Protein AF-0000000086659808 (afdb_homodimer)

pLDDT: mean 77.77, std 13.1, range [37.44, 96.75]

Sequence (1010 aa):
MYRRTGEFFGVNEALFSSALAAVVFSTLSAQPLTIVGVTGLISLFNFTIYDIIKIYDVSIYPQFMAWTGIWAAIFHWLVAVFNGCDYMRYVTDFSSESFGLYVGIIYIIKGVEELVNEFTTEGSAAGYLACLIAILYFGTVYALEKLGSSTLWRAGFRGILADYAYVFATVFWVGFSHIPGPLKDAHIMRVPIETAFHPTQPRNWLIDFWNLDVKWVFVAMPFGFLTMLLFYYDHNVSSITAQARQYPLQKPGGFHWDFFLLGCTTFVAGILGLPMPNGLVPQAPVHTDSLTVYKTSLKIIPTSEGEYTEIRRPIVSATHVVEQRLSHLLMGLALIGTMTGPLLVVLHTMPAAVFAGVFFVVGWGSIESNSILQKFVFLHAEKRFIQRDEPLLQVRRRKIWLYIILQFVDVAACVAISHTLAAIGFPVLIILLIPMRVVLVPRWFTQKELRILDDFTATNKMVLASLGGKPGLPGGSREEEWGLERRVSESKHGVPRQRAGSLHRMYRRTGEFFGVNEALFSSALAAVVFSTLSAQPLTIVGVTGLISLFNFTIYDIIKIYDVSIYPQFMAWTGIWAAIFHWLVAVFNGCDYMRYVTDFSSESFGLYVGIIYIIKGVEELVNEFTTEGSAAGYLACLIAILYFGTVYALEKLGSSTLWRAGFRGILADYAYVFATVFWVGFSHIPGPLKDAHIMRVPIETAFHPTQPRNWLIDFWNLDVKWVFVAMPFGFLTMLLFYYDHNVSSITAQARQYPLQKPGGFHWDFFLLGCTTFVAGILGLPMPNGLVPQAPVHTDSLTVYKTSLKIIPTSEGEYTEIRRPIVSATHVVEQRLSHLLMGLALIGTMTGPLLVVLHTMPAAVFAGVFFVVGWGSIESNSILQKFVFLHAEKRFIQRDEPLLQVRRRKIWLYIILQFVDVAACVAISHTLAAIGFPVLIILLIPMRVVLVPRWFTQKELRILDDFTATNKMVLASLGGKPGLPGGSREEEWGLERRVSESKHGVPRQRAGSLHR

Structure (mmCIF, N/CA/C/O backbone):
data_AF-0000000086659808-model_v1
#
loop_
_entity.id
_entity.type
_entity.pdbx_description
1 polymer 'Putative transporter'
#
loop_
_atom_site.group_PDB
_atom_site.id
_atom_site.type_symbol
_atom_site.label_atom_id
_atom_site.label_alt_id
_atom_site.label_comp_id
_atom_site.label_asym_id
_atom_site.label_entity_id
_atom_site.label_seq_id
_atom_site.pdbx_PDB_ins_code
_atom_site.Cartn_x
_atom_site.Cartn_y
_atom_site.Cartn_z
_atom_site.occupancy
_atom_site.B_iso_or_equiv
_atom_site.auth_seq_id
_atom_site.auth_comp_id
_atom_site.auth_asym_id
_atom_site.auth_atom_id
_atom_site.pdbx_PDB_model_num
ATOM 1 N N . MET A 1 1 ? 16.562 -19 -12.969 1 78.81 1 MET A N 1
ATOM 2 C CA . MET A 1 1 ? 17.016 -20.266 -13.531 1 78.81 1 MET A CA 1
ATOM 3 C C . MET A 1 1 ? 18.391 -20.125 -14.18 1 78.81 1 MET A C 1
ATOM 5 O O . MET A 1 1 ? 19.234 -21.016 -14.062 1 78.81 1 MET A O 1
ATOM 9 N N . TYR A 1 2 ? 18.609 -19.016 -14.781 1 76.69 2 TYR A N 1
ATOM 10 C CA . TYR A 1 2 ? 19.875 -18.781 -15.469 1 76.69 2 TYR A CA 1
ATOM 11 C C . TYR A 1 2 ? 21.047 -18.875 -14.5 1 76.69 2 TYR A C 1
ATOM 13 O O . TYR A 1 2 ? 22.016 -19.578 -14.766 1 76.69 2 TYR A O 1
ATOM 21 N N . ARG A 1 3 ? 20.953 -18.422 -13.43 1 78 3 ARG A N 1
ATOM 22 C CA . ARG A 1 3 ? 22.047 -18.359 -12.469 1 78 3 ARG A CA 1
ATOM 23 C C . ARG A 1 3 ? 22.188 -19.688 -11.719 1 78 3 ARG A C 1
ATOM 25 O O . ARG A 1 3 ? 23.312 -20.125 -11.438 1 78 3 ARG A O 1
ATOM 32 N N . ARG A 1 4 ? 21.094 -20.375 -11.555 1 79.5 4 ARG A N 1
ATOM 33 C CA . ARG A 1 4 ? 21.109 -21.516 -10.656 1 79.5 4 ARG A CA 1
ATOM 34 C C . ARG A 1 4 ? 21.406 -22.812 -11.414 1 79.5 4 ARG A C 1
ATOM 36 O O . ARG A 1 4 ? 21.656 -23.844 -10.805 1 79.5 4 ARG A O 1
ATOM 43 N N . THR A 1 5 ? 21.328 -22.734 -12.719 1 85.44 5 THR A N 1
ATOM 44 C CA . THR A 1 5 ? 21.641 -23.922 -13.508 1 85.44 5 THR A CA 1
ATOM 45 C C . THR A 1 5 ? 22.938 -23.734 -14.289 1 85.44 5 THR A C 1
ATOM 47 O O . THR A 1 5 ? 23.125 -24.344 -15.344 1 85.44 5 THR A O 1
ATOM 50 N N . GLY A 1 6 ? 23.812 -22.828 -13.797 1 78.81 6 GLY A N 1
ATOM 51 C CA . GLY A 1 6 ? 25.078 -22.609 -14.477 1 78.81 6 GLY A CA 1
ATOM 52 C C . GLY A 1 6 ? 24.906 -22.062 -15.883 1 78.81 6 GLY A C 1
ATOM 53 O O . GLY A 1 6 ? 25.594 -22.484 -16.812 1 78.81 6 GLY A O 1
ATOM 54 N N . GLU A 1 7 ? 23.859 -21.328 -16.156 1 81.12 7 GLU A N 1
ATOM 55 C CA . GLU A 1 7 ? 23.578 -20.609 -17.391 1 81.12 7 GLU A CA 1
ATOM 56 C C . GLU A 1 7 ? 23.141 -21.578 -18.484 1 81.12 7 GLU A C 1
ATOM 58 O O . GLU A 1 7 ? 23.359 -21.328 -19.672 1 81.12 7 GLU A O 1
ATOM 63 N N . PHE A 1 8 ? 22.641 -22.75 -18.031 1 85.06 8 PHE A N 1
ATOM 64 C CA . PHE A 1 8 ? 22.141 -23.719 -19.016 1 85.06 8 PHE A CA 1
ATOM 65 C C . PHE A 1 8 ? 20.797 -23.25 -19.594 1 85.06 8 PHE A C 1
ATOM 67 O O . PHE A 1 8 ? 20.594 -23.266 -20.797 1 85.06 8 PHE A O 1
ATOM 74 N N . PHE A 1 9 ? 19.938 -22.891 -18.672 1 85.69 9 PHE A N 1
ATOM 75 C CA . PHE A 1 9 ? 18.641 -22.391 -19.109 1 85.69 9 PHE A CA 1
ATOM 76 C C . PHE A 1 9 ? 18.594 -20.875 -19.078 1 85.69 9 PHE A C 1
ATOM 78 O O . PHE A 1 9 ? 18.734 -20.25 -18.016 1 85.69 9 PHE A O 1
ATOM 85 N N . GLY A 1 10 ? 18.484 -20.234 -20.188 1 83.44 10 GLY A N 1
ATOM 86 C CA . GLY A 1 10 ? 18.391 -18.781 -20.297 1 83.44 10 GLY A CA 1
ATOM 87 C C . GLY A 1 10 ? 17.016 -18.312 -20.75 1 83.44 10 GLY A C 1
ATOM 88 O O . GLY A 1 10 ? 16.047 -19.062 -20.688 1 83.44 10 GLY A O 1
ATOM 89 N N . VAL A 1 11 ? 16.984 -17.156 -21.156 1 84.12 11 VAL A N 1
ATOM 90 C CA . VAL A 1 11 ? 15.734 -16.531 -21.578 1 84.12 11 VAL A CA 1
ATOM 91 C C . VAL A 1 11 ? 15.289 -17.125 -22.906 1 84.12 11 VAL A C 1
ATOM 93 O O . VAL A 1 11 ? 14.094 -17.359 -23.125 1 84.12 11 VAL A O 1
ATOM 96 N N . ASN A 1 12 ? 16.234 -17.469 -23.703 1 86.5 12 ASN A N 1
ATOM 97 C CA . ASN A 1 12 ? 15.898 -18.031 -25.016 1 86.5 12 ASN A CA 1
ATOM 98 C C . ASN A 1 12 ? 15.25 -19.406 -24.875 1 86.5 12 ASN A C 1
ATOM 100 O O . ASN A 1 12 ? 14.297 -19.719 -25.578 1 86.5 12 ASN A O 1
ATOM 104 N N . GLU A 1 13 ? 15.789 -20.203 -24 1 89 13 GLU A N 1
ATOM 105 C CA . GLU A 1 13 ? 15.227 -21.531 -23.766 1 89 13 GLU A CA 1
ATOM 106 C C . GLU A 1 13 ? 13.836 -21.438 -23.156 1 89 13 GLU A C 1
ATOM 108 O O . GLU A 1 13 ? 12.953 -22.219 -23.5 1 89 13 GLU A O 1
ATOM 113 N N . ALA A 1 14 ? 13.703 -20.5 -22.281 1 87.69 14 ALA A N 1
ATOM 114 C CA . ALA A 1 14 ? 12.398 -20.344 -21.641 1 87.69 14 ALA A CA 1
ATOM 115 C C . ALA A 1 14 ? 11.352 -19.844 -22.625 1 87.69 14 ALA A C 1
ATOM 117 O O . ALA A 1 14 ? 10.203 -20.312 -22.609 1 87.69 14 ALA A O 1
ATOM 118 N N . LEU A 1 15 ? 11.719 -18.922 -23.469 1 87.69 15 LEU A N 1
ATOM 119 C CA . LEU A 1 15 ? 10.797 -18.391 -24.469 1 87.69 15 LEU A CA 1
ATOM 120 C C . LEU A 1 15 ? 10.438 -19.469 -25.484 1 87.69 15 LEU A C 1
ATOM 122 O O . LEU A 1 15 ? 9.273 -19.594 -25.875 1 87.69 15 LEU A O 1
ATOM 126 N N . PHE A 1 16 ? 11.438 -20.172 -25.844 1 89.69 16 PHE A N 1
ATOM 127 C CA . PHE A 1 16 ? 11.211 -21.234 -26.828 1 89.69 16 PHE A CA 1
ATOM 128 C C . PHE A 1 16 ? 10.289 -22.312 -26.25 1 89.69 16 PHE A C 1
ATOM 130 O O . PHE A 1 16 ? 9.391 -22.797 -26.938 1 89.69 16 PHE A O 1
ATOM 137 N N . SER A 1 17 ? 10.547 -22.656 -25.062 1 91.19 17 SER A N 1
ATOM 138 C CA . SER A 1 17 ? 9.719 -23.656 -24.406 1 91.19 17 SER A CA 1
ATOM 139 C C . SER A 1 17 ? 8.273 -23.188 -24.297 1 91.19 17 SER A C 1
ATOM 141 O O . SER A 1 17 ? 7.348 -23.938 -24.594 1 91.19 17 SER A O 1
ATOM 143 N N . SER A 1 18 ? 8.086 -22.016 -23.922 1 89.75 18 SER A N 1
ATOM 144 C CA . SER A 1 18 ? 6.738 -21.469 -23.781 1 89.75 18 SER A CA 1
ATOM 145 C C . SER A 1 18 ? 6.055 -21.359 -25.141 1 89.75 18 SER A C 1
ATOM 147 O O . SER A 1 18 ? 4.855 -21.609 -25.266 1 89.75 18 SER A O 1
ATOM 149 N N . ALA A 1 19 ? 6.836 -20.953 -26.125 1 90.12 19 ALA A N 1
ATOM 150 C CA . ALA A 1 19 ? 6.285 -20.828 -27.469 1 90.12 19 ALA A CA 1
ATOM 151 C C . ALA A 1 19 ? 5.871 -22.203 -28.016 1 90.12 19 ALA A C 1
ATOM 153 O O . ALA A 1 19 ? 4.809 -22.328 -28.625 1 90.12 19 ALA A O 1
ATOM 154 N N . LEU A 1 20 ? 6.707 -23.156 -27.797 1 90.56 20 LEU A N 1
ATOM 155 C CA . LEU A 1 20 ? 6.418 -24.516 -28.234 1 90.56 20 LEU A CA 1
ATOM 156 C C . LEU A 1 20 ? 5.121 -25.031 -27.609 1 90.56 20 LEU A C 1
ATOM 158 O O . LEU A 1 20 ? 4.242 -25.531 -28.312 1 90.56 20 LEU A O 1
ATOM 162 N N . ALA A 1 21 ? 5.012 -24.875 -26.344 1 89.38 21 ALA A N 1
ATOM 163 C CA . ALA A 1 21 ? 3.83 -25.344 -25.625 1 89.38 21 ALA A CA 1
ATOM 164 C C . ALA A 1 21 ? 2.582 -24.578 -26.062 1 89.38 21 ALA A C 1
ATOM 166 O O . ALA A 1 21 ? 1.515 -25.172 -26.234 1 89.38 21 ALA A O 1
ATOM 167 N N . ALA A 1 22 ? 2.701 -23.297 -26.219 1 87.88 22 ALA A N 1
ATOM 168 C CA . ALA A 1 22 ? 1.555 -22.469 -26.578 1 87.88 22 ALA A CA 1
ATOM 169 C C . ALA A 1 22 ? 1.049 -22.812 -27.984 1 87.88 22 ALA A C 1
ATOM 171 O O . ALA A 1 22 ? -0.161 -22.891 -28.203 1 87.88 22 ALA A O 1
ATOM 172 N N . VAL A 1 23 ? 1.919 -23.062 -28.922 1 88.44 23 VAL A N 1
ATOM 173 C CA . VAL A 1 23 ? 1.523 -23.359 -30.297 1 88.44 23 VAL A CA 1
ATOM 174 C C . VAL A 1 23 ? 0.901 -24.75 -30.375 1 88.44 23 VAL A C 1
ATOM 176 O O . VAL A 1 23 ? -0.149 -24.938 -30.984 1 88.44 23 VAL A O 1
ATOM 179 N N . VAL A 1 24 ? 1.475 -25.688 -29.734 1 89.12 24 VAL A N 1
ATOM 180 C CA . VAL A 1 24 ? 0.995 -27.062 -29.781 1 89.12 24 VAL A CA 1
ATOM 181 C C . VAL A 1 24 ? -0.355 -27.172 -29.078 1 89.12 24 VAL A C 1
ATOM 183 O O . VAL A 1 24 ? -1.286 -27.797 -29.594 1 89.12 24 VAL A O 1
ATOM 186 N N . PHE A 1 25 ? -0.522 -26.578 -27.938 1 87.19 25 PHE A N 1
ATOM 187 C CA . PHE A 1 25 ? -1.756 -26.688 -27.172 1 87.19 25 PHE A CA 1
ATOM 188 C C . PHE A 1 25 ? -2.869 -25.859 -27.812 1 87.19 25 PHE A C 1
ATOM 190 O O . PHE A 1 25 ? -4.043 -26.219 -27.719 1 87.19 25 PHE A O 1
ATOM 197 N N . SER A 1 26 ? -2.547 -24.766 -28.391 1 85.81 26 SER A N 1
ATOM 198 C CA . SER A 1 26 ? -3.572 -23.953 -29.031 1 85.81 26 SER A CA 1
ATOM 199 C C . SER A 1 26 ? -4.133 -24.641 -30.266 1 85.81 26 SER A C 1
ATOM 201 O O . SER A 1 26 ? -5.312 -24.5 -30.594 1 85.81 26 SER A O 1
ATOM 203 N N . THR A 1 27 ? -3.373 -25.469 -30.906 1 86.06 27 THR A N 1
ATOM 204 C CA . THR A 1 27 ? -3.809 -26.078 -32.156 1 86.06 27 THR A CA 1
ATOM 205 C C . THR A 1 27 ? -4.359 -27.469 -31.938 1 86.06 27 THR A C 1
ATOM 207 O O . THR A 1 27 ? -5.328 -27.891 -32.594 1 86.06 27 THR A O 1
ATOM 210 N N . LEU A 1 28 ? -3.801 -28.188 -30.938 1 85.81 28 LEU A N 1
ATOM 211 C CA . LEU A 1 28 ? -4.125 -29.609 -30.875 1 85.81 28 LEU A CA 1
ATOM 212 C C . LEU A 1 28 ? -4.809 -29.938 -29.547 1 85.81 28 LEU A C 1
ATOM 214 O O . LEU A 1 28 ? -5.254 -31.062 -29.344 1 85.81 28 LEU A O 1
ATOM 218 N N . SER A 1 29 ? -4.945 -29.031 -28.703 1 81.69 29 SER A N 1
ATOM 219 C CA . SER A 1 29 ? -5.512 -29.375 -27.406 1 81.69 29 SER A CA 1
ATOM 220 C C . SER A 1 29 ? -7.035 -29.438 -27.453 1 81.69 29 SER A C 1
ATOM 222 O O . SER A 1 29 ? -7.641 -28.969 -28.422 1 81.69 29 SER A O 1
ATOM 224 N N . ALA A 1 30 ? -7.594 -30.125 -26.484 1 75.31 30 ALA A N 1
ATOM 225 C CA . ALA A 1 30 ? -9.047 -30.188 -26.391 1 75.31 30 ALA A CA 1
ATOM 226 C C . ALA A 1 30 ? -9.609 -28.953 -25.688 1 75.31 30 ALA A C 1
ATOM 228 O O . ALA A 1 30 ? -10.609 -28.375 -26.109 1 75.31 30 ALA A O 1
ATOM 229 N N . GLN A 1 31 ? -8.938 -28.531 -24.625 1 72.69 31 GLN A N 1
ATOM 230 C CA . GLN A 1 31 ? -9.367 -27.344 -23.906 1 72.69 31 GLN A CA 1
ATOM 231 C C . GLN A 1 31 ? -8.414 -26.172 -24.141 1 72.69 31 GLN A C 1
ATOM 233 O O . GLN A 1 31 ? -7.273 -26.203 -23.656 1 72.69 31 GLN A O 1
ATOM 238 N N . PRO A 1 32 ? -8.82 -25.234 -24.906 1 69.38 32 PRO A N 1
ATOM 239 C CA . PRO A 1 32 ? -7.922 -24.141 -25.281 1 69.38 32 PRO A CA 1
ATOM 240 C C . PRO A 1 32 ? -7.699 -23.141 -24.141 1 69.38 32 PRO A C 1
ATOM 242 O O . PRO A 1 32 ? -6.836 -22.266 -24.25 1 69.38 32 PRO A O 1
ATOM 245 N N . LEU A 1 33 ? -8.312 -23.328 -22.984 1 71.94 33 LEU A N 1
ATOM 246 C CA . LEU A 1 33 ? -8.258 -22.297 -21.953 1 71.94 33 LEU A CA 1
ATOM 247 C C . LEU A 1 33 ? -7.031 -22.484 -21.062 1 71.94 33 LEU A C 1
ATOM 249 O O . LEU A 1 33 ? -6.59 -21.547 -20.406 1 71.94 33 LEU A O 1
ATOM 253 N N . THR A 1 34 ? -6.441 -23.656 -21.156 1 74.62 34 THR A N 1
ATOM 254 C CA . THR A 1 34 ? -5.293 -23.906 -20.297 1 74.62 34 THR A CA 1
ATOM 255 C C . THR A 1 34 ? -4.012 -23.391 -20.938 1 74.62 34 THR A C 1
ATOM 257 O O . THR A 1 34 ? -3.621 -23.844 -22.016 1 74.62 34 THR A O 1
ATOM 260 N N . ILE A 1 35 ? -3.445 -22.391 -20.297 1 76.94 35 ILE A N 1
ATOM 261 C CA . ILE A 1 35 ? -2.191 -21.828 -20.797 1 76.94 35 ILE A CA 1
ATOM 262 C C . ILE A 1 35 ? -1.014 -22.594 -20.219 1 76.94 35 ILE A C 1
ATOM 264 O O . ILE A 1 35 ? -0.995 -22.906 -19.016 1 76.94 35 ILE A O 1
ATOM 268 N N . VAL A 1 36 ? -0.222 -23.016 -21.156 1 80.31 36 VAL A N 1
ATOM 269 C CA . VAL A 1 36 ? 0.929 -23.828 -20.766 1 80.31 36 VAL A CA 1
ATOM 270 C C . VAL A 1 36 ? 2.213 -23.016 -20.938 1 80.31 36 VAL A C 1
ATOM 272 O O . VAL A 1 36 ? 2.326 -22.203 -21.875 1 80.31 36 VAL A O 1
ATOM 275 N N . GLY A 1 37 ? 3.088 -23.016 -19.984 1 81.31 37 GLY A N 1
ATOM 276 C CA . GLY A 1 37 ? 4.383 -22.344 -20.016 1 81.31 37 GLY A CA 1
ATOM 277 C C . GLY A 1 37 ? 5.324 -22.828 -18.922 1 81.31 37 GLY A C 1
ATOM 278 O O . GLY A 1 37 ? 5.148 -23.922 -18.375 1 81.31 37 GLY A O 1
ATOM 279 N N . VAL A 1 38 ? 6.352 -22.078 -18.766 1 81.5 38 VAL A N 1
ATOM 280 C CA . VAL A 1 38 ? 7.344 -22.422 -17.75 1 81.5 38 VAL A CA 1
ATOM 281 C C . VAL A 1 38 ? 6.891 -21.922 -16.391 1 81.5 38 VAL A C 1
ATOM 283 O O . VAL A 1 38 ? 6.52 -20.75 -16.25 1 81.5 38 VAL A O 1
ATOM 286 N N . THR A 1 39 ? 6.91 -22.797 -15.422 1 80.62 39 THR A N 1
ATOM 287 C CA . THR A 1 39 ? 6.426 -22.453 -14.094 1 80.62 39 THR A CA 1
ATOM 288 C C . THR A 1 39 ? 7.582 -22.359 -13.102 1 80.62 39 THR A C 1
ATOM 290 O O . THR A 1 39 ? 8.711 -22.734 -13.414 1 80.62 39 THR A O 1
ATOM 293 N N . GLY A 1 40 ? 7.277 -21.781 -12 1 77.62 40 GLY A N 1
ATOM 294 C CA . GLY A 1 40 ? 8.258 -21.688 -10.93 1 77.62 40 GLY A CA 1
ATOM 295 C C . GLY A 1 40 ? 8.664 -23.031 -10.367 1 77.62 40 GLY A C 1
ATOM 296 O O . GLY A 1 40 ? 9.828 -23.234 -10.008 1 77.62 40 GLY A O 1
ATOM 297 N N . LEU A 1 41 ? 7.773 -23.922 -10.422 1 82.06 41 LEU A N 1
ATOM 298 C CA . LEU A 1 41 ? 8.062 -25.219 -9.812 1 82.06 41 LEU A CA 1
ATOM 299 C C . LEU A 1 41 ? 8.992 -26.047 -10.703 1 82.06 41 LEU A C 1
ATOM 301 O O . LEU A 1 41 ? 9.844 -26.781 -10.203 1 82.06 41 LEU A O 1
ATOM 305 N N . ILE A 1 42 ? 8.844 -25.906 -11.953 1 87.56 42 ILE A N 1
ATOM 306 C CA . ILE A 1 42 ? 9.75 -26.609 -12.852 1 87.56 42 ILE A CA 1
ATOM 307 C C . ILE A 1 42 ? 11.148 -26.016 -12.742 1 87.56 42 ILE A C 1
ATOM 309 O O . ILE A 1 42 ? 12.148 -26.734 -12.867 1 87.56 42 ILE A O 1
ATOM 313 N N . SER A 1 43 ? 11.148 -24.75 -12.508 1 87.5 43 SER A N 1
ATOM 314 C CA . SER A 1 43 ? 12.445 -24.109 -12.273 1 87.5 43 SER A CA 1
ATOM 315 C C . SER A 1 43 ? 13.109 -24.656 -11.016 1 87.5 43 SER A C 1
ATOM 317 O O . SER A 1 43 ? 14.312 -24.906 -11 1 87.5 43 SER A O 1
ATOM 319 N N . LEU A 1 44 ? 12.266 -24.859 -10.094 1 85.62 44 LEU A N 1
ATOM 320 C CA . LEU A 1 44 ? 12.773 -25.438 -8.859 1 85.62 44 LEU A CA 1
ATOM 321 C C . LEU A 1 44 ? 13.32 -26.844 -9.102 1 85.62 44 LEU A C 1
ATOM 323 O O . LEU A 1 44 ? 14.383 -27.203 -8.578 1 85.62 44 LEU A O 1
ATOM 327 N N . PHE A 1 45 ? 12.672 -27.562 -9.906 1 88.25 45 PHE A N 1
ATOM 328 C CA . PHE A 1 45 ? 13.094 -28.922 -10.25 1 88.25 45 PHE A CA 1
ATOM 329 C C . PHE A 1 45 ? 14.414 -28.891 -11.016 1 88.25 45 PHE A C 1
ATOM 331 O O . PHE A 1 45 ? 15.312 -29.688 -10.727 1 88.25 45 PHE A O 1
ATOM 338 N N . ASN A 1 46 ? 14.555 -28.031 -11.898 1 89.12 46 ASN A N 1
ATOM 339 C CA . ASN A 1 46 ? 15.734 -27.953 -12.742 1 89.12 46 ASN A CA 1
ATOM 340 C C . ASN A 1 46 ? 16.969 -27.562 -11.945 1 89.12 46 ASN A C 1
ATOM 342 O O . ASN A 1 46 ? 18.047 -28.141 -12.117 1 89.12 46 ASN A O 1
ATOM 346 N N . PHE A 1 47 ? 16.844 -26.609 -11.156 1 88.62 47 PHE A N 1
ATOM 347 C CA . PHE A 1 47 ? 18.047 -26.203 -10.461 1 88.62 47 PHE A CA 1
ATOM 348 C C . PHE A 1 47 ? 18.375 -27.172 -9.328 1 88.62 47 PHE A C 1
ATOM 350 O O . PHE A 1 47 ? 19.547 -27.328 -8.953 1 88.62 47 PHE A O 1
ATOM 357 N N . THR A 1 48 ? 17.359 -27.859 -8.766 1 89.25 48 THR A N 1
ATOM 358 C CA . THR A 1 48 ? 17.641 -28.891 -7.766 1 89.25 48 THR A CA 1
ATOM 359 C C . THR A 1 48 ? 18.391 -30.062 -8.391 1 89.25 48 THR A C 1
ATOM 361 O O . THR A 1 48 ? 19.328 -30.594 -7.805 1 89.25 48 THR A O 1
ATOM 364 N N . ILE A 1 49 ? 17.953 -30.453 -9.547 1 91.06 49 ILE A N 1
ATOM 365 C CA . ILE A 1 49 ? 18.641 -31.531 -10.258 1 91.06 49 ILE A CA 1
ATOM 366 C C . ILE A 1 49 ? 20.078 -31.109 -10.555 1 91.06 49 ILE A C 1
ATOM 368 O O . ILE A 1 49 ? 21 -31.922 -10.453 1 91.06 49 ILE A O 1
ATOM 372 N N . TYR A 1 50 ? 20.203 -29.875 -10.938 1 91.62 50 TYR A N 1
ATOM 373 C CA . TYR A 1 50 ? 21.531 -29.344 -11.203 1 91.62 50 TYR A CA 1
ATOM 374 C C . TYR A 1 50 ? 22.406 -29.438 -9.961 1 91.62 50 TYR A C 1
ATOM 376 O O . TYR A 1 50 ? 23.562 -29.844 -10.039 1 91.62 50 TYR A O 1
ATOM 384 N N . ASP A 1 51 ? 21.875 -29.141 -8.867 1 90.44 51 ASP A N 1
ATOM 385 C CA . ASP A 1 51 ? 22.625 -29.172 -7.617 1 90.44 51 ASP A CA 1
ATOM 386 C C . ASP A 1 51 ? 23 -30.609 -7.246 1 90.44 51 ASP A C 1
ATOM 388 O O . ASP A 1 51 ? 24.078 -30.844 -6.699 1 90.44 51 ASP A O 1
ATOM 392 N N . ILE A 1 52 ? 22.156 -31.531 -7.582 1 90.5 52 ILE A N 1
ATOM 393 C CA . ILE A 1 52 ? 22.422 -32.938 -7.289 1 90.5 52 ILE A CA 1
ATOM 394 C C . ILE A 1 52 ? 23.5 -33.469 -8.227 1 90.5 52 ILE A C 1
ATOM 396 O O . ILE A 1 52 ? 24.438 -34.156 -7.781 1 90.5 52 ILE A O 1
ATOM 400 N N . ILE A 1 53 ? 23.438 -33.094 -9.445 1 91.44 53 ILE A N 1
ATOM 401 C CA . ILE A 1 53 ? 24.375 -33.625 -10.438 1 91.44 53 ILE A CA 1
ATOM 402 C C . ILE A 1 53 ? 25.734 -32.938 -10.273 1 91.44 53 ILE A C 1
ATOM 404 O O . ILE A 1 53 ? 26.781 -33.531 -10.57 1 91.44 53 ILE A O 1
ATOM 408 N N . LYS A 1 54 ? 25.656 -31.703 -9.836 1 90.56 54 LYS A N 1
ATOM 409 C CA . LYS A 1 54 ? 26.875 -30.938 -9.617 1 90.56 54 LYS A CA 1
ATOM 410 C C . LYS A 1 54 ? 27.797 -31.656 -8.625 1 90.56 54 LYS A C 1
ATOM 412 O O . LYS A 1 54 ? 29.016 -31.531 -8.703 1 90.56 54 LYS A O 1
ATOM 417 N N . ILE A 1 55 ? 27.234 -32.438 -7.75 1 90.81 55 ILE A N 1
ATOM 418 C CA . ILE A 1 55 ? 28 -33.188 -6.766 1 90.81 55 ILE A CA 1
ATOM 419 C C . ILE A 1 55 ? 28.797 -34.281 -7.465 1 90.81 55 ILE A C 1
ATOM 421 O O . ILE A 1 55 ? 29.875 -34.656 -7.016 1 90.81 55 ILE A O 1
ATOM 425 N N . TYR A 1 56 ? 28.328 -34.781 -8.578 1 91.06 56 TYR A N 1
ATOM 426 C CA . TYR A 1 56 ? 28.984 -35.844 -9.312 1 91.06 56 TYR A CA 1
ATOM 427 C C . TYR A 1 56 ? 29.766 -35.312 -10.5 1 91.06 56 TYR A C 1
ATOM 429 O O . TYR A 1 56 ? 31 -35.219 -10.461 1 91.06 56 TYR A O 1
ATOM 437 N N . ASP A 1 57 ? 29.031 -34.969 -11.602 1 89.38 57 ASP A N 1
ATOM 438 C CA . ASP A 1 57 ? 29.641 -34.438 -12.812 1 89.38 57 ASP A CA 1
ATOM 439 C C . ASP A 1 57 ? 28.688 -33.469 -13.516 1 89.38 57 ASP A C 1
ATOM 441 O O . ASP A 1 57 ? 27.703 -33.875 -14.117 1 89.38 57 ASP A O 1
ATOM 445 N N . VAL A 1 58 ? 29.078 -32.25 -13.539 1 89.12 58 VAL A N 1
ATOM 446 C CA . VAL A 1 58 ? 28.234 -31.203 -14.086 1 89.12 58 VAL A CA 1
ATOM 447 C C . VAL A 1 58 ? 28.141 -31.344 -15.602 1 89.12 58 VAL A C 1
ATOM 449 O O . VAL A 1 58 ? 27.172 -30.891 -16.203 1 89.12 58 VAL A O 1
ATOM 452 N N . SER A 1 59 ? 29.047 -31.984 -16.25 1 88.19 59 SER A N 1
ATOM 453 C CA . SER A 1 59 ? 29.094 -32.094 -17.703 1 88.19 59 SER A CA 1
ATOM 454 C C . SER A 1 59 ? 27.984 -32.969 -18.234 1 88.19 59 SER A C 1
ATOM 456 O O . SER A 1 59 ? 27.609 -32.875 -19.391 1 88.19 59 SER A O 1
ATOM 458 N N . ILE A 1 60 ? 27.375 -33.781 -17.391 1 91.94 60 ILE A N 1
ATOM 459 C CA . ILE A 1 60 ? 26.375 -34.75 -17.844 1 91.94 60 ILE A CA 1
ATOM 460 C C . ILE A 1 60 ? 24.984 -34.125 -17.703 1 91.94 60 ILE A C 1
ATOM 462 O O . ILE A 1 60 ? 23.984 -34.719 -18.109 1 91.94 60 ILE A O 1
ATOM 466 N N . TYR A 1 61 ? 24.875 -32.906 -17.156 1 92.62 61 TYR A N 1
ATOM 467 C CA . TYR A 1 61 ? 23.609 -32.281 -16.828 1 92.62 61 TYR A CA 1
ATOM 468 C C . TYR A 1 61 ? 22.703 -32.219 -18.047 1 92.62 61 TYR A C 1
ATOM 470 O O . TYR A 1 61 ? 21.531 -32.625 -17.984 1 92.62 61 TYR A O 1
ATOM 478 N N . PRO A 1 62 ? 23.234 -31.812 -19.219 1 92.12 62 PRO A N 1
ATOM 479 C CA . PRO A 1 62 ? 22.328 -31.703 -20.359 1 92.12 62 PRO A CA 1
ATOM 480 C C . PRO A 1 62 ? 21.781 -33.062 -20.797 1 92.12 62 PRO A C 1
ATOM 482 O O . PRO A 1 62 ? 20.578 -33.188 -21.078 1 92.12 62 PRO A O 1
ATOM 485 N N . GLN A 1 63 ? 22.609 -34.031 -20.781 1 94 63 GLN A N 1
ATOM 486 C CA . GLN A 1 63 ? 22.188 -35.375 -21.188 1 94 63 GLN A CA 1
ATOM 487 C C . GLN A 1 63 ? 21.25 -35.969 -20.141 1 94 63 GLN A C 1
ATOM 489 O O . GLN A 1 63 ? 20.312 -36.688 -20.484 1 94 63 GLN A O 1
ATOM 494 N N . PHE A 1 64 ? 21.562 -35.688 -18.969 1 93.81 64 PHE A N 1
ATOM 495 C CA . PHE A 1 64 ? 20.734 -36.188 -17.875 1 93.81 64 PHE A CA 1
ATOM 496 C C . PHE A 1 64 ? 19.328 -35.594 -17.953 1 93.81 64 PHE A C 1
ATOM 498 O O . PHE A 1 64 ? 18.328 -36.281 -17.781 1 93.81 64 PHE A O 1
ATOM 505 N N . MET A 1 65 ? 19.266 -34.344 -18.219 1 93.81 65 MET A N 1
ATOM 506 C CA . MET A 1 65 ? 17.984 -33.656 -18.328 1 93.81 65 MET A CA 1
ATOM 507 C C . MET A 1 65 ? 17.203 -34.188 -19.531 1 93.81 65 MET A C 1
ATOM 509 O O . MET A 1 65 ? 15.969 -34.281 -19.484 1 93.81 65 MET A O 1
ATOM 513 N N . ALA A 1 66 ? 17.875 -34.438 -20.562 1 94.31 66 ALA A N 1
ATOM 514 C CA . ALA A 1 66 ? 17.219 -35 -21.75 1 94.31 66 ALA A CA 1
ATOM 515 C C . ALA A 1 66 ? 16.562 -36.344 -21.438 1 94.31 66 ALA A C 1
ATOM 517 O O . ALA A 1 66 ? 15.414 -36.562 -21.828 1 94.31 66 ALA A O 1
ATOM 518 N N . TRP A 1 67 ? 17.219 -37.125 -20.75 1 94.88 67 TRP A N 1
ATOM 519 C CA . TRP A 1 67 ? 16.672 -38.438 -20.422 1 94.88 67 TRP A CA 1
ATOM 520 C C . TRP A 1 67 ? 15.562 -38.312 -19.375 1 94.88 67 TRP A C 1
ATOM 522 O O . TRP A 1 67 ? 14.594 -39.062 -19.391 1 94.88 67 TRP A O 1
ATOM 532 N N . THR A 1 68 ? 15.781 -37.406 -18.453 1 94.56 68 THR A N 1
ATOM 533 C CA . THR A 1 68 ? 14.688 -37.125 -17.531 1 94.56 68 THR A CA 1
ATOM 534 C C . THR A 1 68 ? 13.422 -36.719 -18.281 1 94.56 68 THR A C 1
ATOM 536 O O . THR A 1 68 ? 12.32 -37.156 -17.938 1 94.56 68 THR A O 1
ATOM 539 N N . GLY A 1 69 ? 13.586 -35.938 -19.297 1 95 69 GLY A N 1
ATOM 540 C CA . GLY A 1 69 ? 12.461 -35.531 -20.125 1 95 69 GLY A CA 1
ATOM 541 C C . GLY A 1 69 ? 11.844 -36.656 -20.891 1 95 69 GLY A C 1
ATOM 542 O O . GLY A 1 69 ? 10.617 -36.75 -21.016 1 95 69 GLY A O 1
ATOM 543 N N . ILE A 1 70 ? 12.672 -37.562 -21.391 1 95.75 70 ILE A N 1
ATOM 544 C CA . ILE A 1 70 ? 12.195 -38.688 -22.156 1 95.75 70 ILE A CA 1
ATOM 545 C C . ILE A 1 70 ? 11.391 -39.625 -21.234 1 95.75 70 ILE A C 1
ATOM 547 O O . ILE A 1 70 ? 10.281 -40.031 -21.578 1 95.75 70 ILE A O 1
ATOM 551 N N . TRP A 1 71 ? 11.953 -39.906 -20.109 1 96.38 71 TRP A N 1
ATOM 552 C CA . TRP A 1 71 ? 11.242 -40.719 -19.156 1 96.38 71 TRP A CA 1
ATOM 553 C C . TRP A 1 71 ? 9.938 -40.062 -18.719 1 96.38 71 TRP A C 1
ATOM 555 O O . TRP A 1 71 ? 8.914 -40.75 -18.594 1 96.38 71 TRP A O 1
ATOM 565 N N . ALA A 1 72 ? 9.984 -38.812 -18.438 1 96 72 ALA A N 1
ATOM 566 C CA . ALA A 1 72 ? 8.766 -38.094 -18.047 1 96 72 ALA A CA 1
ATOM 567 C C . ALA A 1 72 ? 7.699 -38.219 -19.125 1 96 72 ALA A C 1
ATOM 569 O O . ALA A 1 72 ? 6.52 -38.406 -18.828 1 96 72 ALA A O 1
ATOM 570 N N . ALA A 1 73 ? 8.117 -38.125 -20.375 1 96.75 73 ALA A N 1
ATOM 571 C CA . ALA A 1 73 ? 7.18 -38.219 -21.484 1 96.75 73 ALA A CA 1
ATOM 572 C C . ALA A 1 73 ? 6.543 -39.625 -21.531 1 96.75 73 ALA A C 1
ATOM 574 O O . ALA A 1 73 ? 5.324 -39.75 -21.688 1 96.75 73 ALA A O 1
ATOM 575 N N . ILE A 1 74 ? 7.32 -40.594 -21.344 1 96.5 74 ILE A N 1
ATOM 576 C CA . ILE A 1 74 ? 6.824 -41.969 -21.359 1 96.5 74 ILE A CA 1
ATOM 577 C C . ILE A 1 74 ? 5.797 -42.156 -20.25 1 96.5 74 ILE A C 1
ATOM 579 O O . ILE A 1 74 ? 4.727 -42.75 -20.469 1 96.5 74 ILE A O 1
ATOM 583 N N . PHE A 1 75 ? 6.125 -41.719 -19.156 1 95.94 75 PHE A N 1
ATOM 584 C CA . PHE A 1 75 ? 5.203 -41.844 -18.031 1 95.94 75 PHE A CA 1
ATOM 585 C C . PHE A 1 75 ? 3.928 -41.031 -18.281 1 95.94 75 PHE A C 1
ATOM 587 O O . PHE A 1 75 ? 2.836 -41.469 -17.906 1 95.94 75 PHE A O 1
ATOM 594 N N . HIS A 1 76 ? 3.998 -39.875 -18.875 1 95 76 HIS A N 1
ATOM 595 C CA . HIS A 1 76 ? 2.82 -39.094 -19.234 1 95 76 HIS A CA 1
ATOM 596 C C . HIS A 1 76 ? 1.904 -39.906 -20.172 1 95 76 HIS A C 1
ATOM 598 O O . HIS A 1 76 ? 0.687 -39.906 -19.969 1 95 76 HIS A O 1
ATOM 604 N N . TRP A 1 77 ? 2.562 -40.5 -21.156 1 95.94 77 TRP A N 1
ATOM 605 C CA . TRP A 1 77 ? 1.791 -41.281 -22.125 1 95.94 77 TRP A CA 1
ATOM 606 C C . TRP A 1 77 ? 1.12 -42.469 -21.453 1 95.94 77 TRP A C 1
ATOM 608 O O . TRP A 1 77 ? -0.041 -42.781 -21.734 1 95.94 77 TRP A O 1
ATOM 618 N N . LEU A 1 78 ? 1.776 -43.031 -20.562 1 94.69 78 LEU A N 1
ATOM 619 C CA . LEU A 1 78 ? 1.22 -44.188 -19.859 1 94.69 78 LEU A CA 1
ATOM 620 C C . LEU A 1 78 ? 0.031 -43.781 -19 1 94.69 78 LEU A C 1
ATOM 622 O O . LEU A 1 78 ? -1.004 -44.438 -19 1 94.69 78 LEU A O 1
ATOM 626 N N . VAL A 1 79 ? 0.151 -42.719 -18.312 1 92.56 79 VAL A N 1
ATOM 627 C CA . VAL A 1 79 ? -0.927 -42.25 -17.453 1 92.56 79 VAL A CA 1
ATOM 628 C C . VAL A 1 79 ? -2.129 -41.844 -18.312 1 92.56 79 VAL A C 1
ATOM 630 O O . VAL A 1 79 ? -3.275 -42.094 -17.938 1 92.56 79 VAL A O 1
ATOM 633 N N . ALA A 1 80 ? -1.887 -41.188 -19.391 1 91.38 80 ALA A N 1
ATOM 634 C CA . ALA A 1 80 ? -2.961 -40.75 -20.281 1 91.38 80 ALA A CA 1
ATOM 635 C C . ALA A 1 80 ? -3.697 -41.969 -20.875 1 91.38 80 ALA A C 1
ATOM 637 O O . ALA A 1 80 ? -4.93 -41.969 -20.938 1 91.38 80 ALA A O 1
ATOM 638 N N . VAL A 1 81 ? -2.945 -43 -21.281 1 91.25 81 VAL A N 1
ATOM 639 C CA . VAL A 1 81 ? -3.527 -44.156 -21.938 1 91.25 81 VAL A CA 1
ATOM 640 C C . VAL A 1 81 ? -4.305 -45 -20.906 1 91.25 81 VAL A C 1
ATOM 642 O O . VAL A 1 81 ? -5.363 -45.562 -21.234 1 91.25 81 VAL A O 1
ATOM 645 N N . PHE A 1 82 ? -3.834 -45 -19.656 1 90.75 82 PHE A N 1
ATOM 646 C CA . PHE A 1 82 ? -4.492 -45.812 -18.609 1 90.75 82 PHE A CA 1
ATOM 647 C C . PHE A 1 82 ? -5.543 -44.969 -17.891 1 90.75 82 PHE A C 1
ATOM 649 O O . PHE A 1 82 ? -6.059 -45.375 -16.844 1 90.75 82 PHE A O 1
ATOM 656 N N . ASN A 1 83 ? -5.906 -43.812 -18.297 1 85.81 83 ASN A N 1
ATOM 657 C CA . ASN A 1 83 ? -6.934 -42.938 -17.766 1 85.81 83 ASN A CA 1
ATOM 658 C C . ASN A 1 83 ? -6.684 -42.594 -16.297 1 85.81 83 ASN A C 1
ATOM 660 O O . ASN A 1 83 ? -7.605 -42.625 -15.477 1 85.81 83 ASN A O 1
ATOM 664 N N . GLY A 1 84 ? -5.41 -42.344 -16.031 1 82.88 84 GLY A N 1
ATOM 665 C CA . GLY A 1 84 ? -5.051 -42 -14.672 1 82.88 84 GLY A CA 1
ATOM 666 C C . GLY A 1 84 ? -5.559 -40.625 -14.273 1 82.88 84 GLY A C 1
ATOM 667 O O . GLY A 1 84 ? -5.633 -40.281 -13.086 1 82.88 84 GLY A O 1
ATOM 668 N N . CYS A 1 85 ? -5.945 -39.844 -15.234 1 81.12 85 CYS A N 1
ATOM 669 C CA . CYS A 1 85 ? -6.402 -38.5 -14.961 1 81.12 85 CYS A CA 1
ATOM 670 C C . CYS A 1 85 ? -7.766 -38.5 -14.281 1 81.12 85 CYS A C 1
ATOM 672 O O . CYS A 1 85 ? -8.195 -37.5 -13.719 1 81.12 85 CYS A O 1
ATOM 674 N N . ASP A 1 86 ? -8.43 -39.562 -14.211 1 79.88 86 ASP A N 1
ATOM 675 C CA . ASP A 1 86 ? -9.742 -39.656 -13.586 1 79.88 86 ASP A CA 1
ATOM 676 C C . ASP A 1 86 ? -9.641 -39.531 -12.07 1 79.88 86 ASP A C 1
ATOM 678 O O . ASP A 1 86 ? -10.602 -39.125 -11.414 1 79.88 86 ASP A O 1
ATOM 682 N N . TYR A 1 87 ? -8.5 -39.781 -11.586 1 76.69 87 TYR A N 1
ATOM 683 C CA . TYR A 1 87 ? -8.328 -39.719 -10.141 1 76.69 87 TYR A CA 1
ATOM 684 C C . TYR A 1 87 ? -8.297 -38.281 -9.656 1 76.69 87 TYR A C 1
ATOM 686 O O . TYR A 1 87 ? -8.422 -38.031 -8.461 1 76.69 87 TYR A O 1
ATOM 694 N N . MET A 1 88 ? -8.172 -37.469 -10.602 1 77.31 88 MET A N 1
ATOM 695 C CA . MET A 1 88 ? -8.141 -36.062 -10.234 1 77.31 88 MET A CA 1
ATOM 696 C C . MET A 1 88 ? -9.523 -35.594 -9.812 1 77.31 88 MET A C 1
ATOM 698 O O . MET A 1 88 ? -9.656 -34.5 -9.273 1 77.31 88 MET A O 1
ATOM 702 N N . ARG A 1 89 ? -10.469 -36.406 -9.945 1 72.44 89 ARG A N 1
ATOM 703 C CA . ARG A 1 89 ? -11.812 -36.062 -9.516 1 72.44 89 ARG A CA 1
ATOM 704 C C . ARG A 1 89 ? -11.898 -35.969 -7.996 1 72.44 89 ARG A C 1
ATOM 706 O O . ARG A 1 89 ? -12.797 -35.312 -7.453 1 72.44 89 ARG A O 1
ATOM 713 N N . TYR A 1 90 ? -10.898 -36.5 -7.379 1 71.12 90 TYR A N 1
ATOM 714 C CA . TYR A 1 90 ? -10.93 -36.531 -5.922 1 71.12 90 TYR A CA 1
ATOM 715 C C . TYR A 1 90 ? -10.219 -35.312 -5.328 1 71.12 90 TYR A C 1
ATOM 717 O O . TYR A 1 90 ? -10.156 -35.188 -4.105 1 71.12 90 TYR A O 1
ATOM 725 N N . VAL A 1 91 ? -9.758 -34.594 -6.184 1 74.94 91 VAL A N 1
ATOM 726 C CA . VAL A 1 91 ? -9.062 -33.406 -5.676 1 74.94 91 VAL A CA 1
ATOM 727 C C . VAL A 1 91 ? -10.07 -32.406 -5.105 1 74.94 91 VAL A C 1
ATOM 729 O O . VAL A 1 91 ? -11.078 -32.094 -5.746 1 74.94 91 VAL A O 1
ATOM 732 N N . THR A 1 92 ? -9.852 -32.031 -3.844 1 75.44 92 THR A N 1
ATOM 733 C CA . THR A 1 92 ? -10.742 -31.078 -3.164 1 75.44 92 THR A CA 1
ATOM 734 C C . THR A 1 92 ? -10.047 -29.734 -2.949 1 75.44 92 THR A C 1
ATOM 736 O O . THR A 1 92 ? -8.891 -29.562 -3.338 1 75.44 92 THR A O 1
ATOM 739 N N . ASP A 1 93 ? -10.82 -28.922 -2.379 1 75.81 93 ASP A N 1
ATOM 740 C CA . ASP A 1 93 ? -10.305 -27.578 -2.102 1 75.81 93 ASP A CA 1
ATOM 741 C C . ASP A 1 93 ? -9.188 -27.625 -1.06 1 75.81 93 ASP A C 1
ATOM 743 O O . ASP A 1 93 ? -8.328 -26.734 -1.024 1 75.81 93 ASP A O 1
ATOM 747 N N . PHE A 1 94 ? -9.188 -28.688 -0.384 1 78.56 94 PHE A N 1
ATOM 748 C CA . PHE A 1 94 ? -8.156 -28.828 0.639 1 78.56 94 PHE A CA 1
ATOM 749 C C . PHE A 1 94 ? -6.773 -28.891 0.008 1 78.56 94 PHE A C 1
ATOM 751 O O . PHE A 1 94 ? -5.875 -28.141 0.392 1 78.56 94 PHE A O 1
ATOM 758 N N . SER A 1 95 ? -6.672 -29.688 -0.936 1 79.31 95 SER A N 1
ATOM 759 C CA . SER A 1 95 ? -5.371 -29.891 -1.57 1 79.31 95 SER A CA 1
ATOM 760 C C . SER A 1 95 ? -5.051 -28.75 -2.537 1 79.31 95 SER A C 1
ATOM 762 O O . SER A 1 95 ? -3.914 -28.281 -2.596 1 79.31 95 SER A O 1
ATOM 764 N N . SER A 1 96 ? -5.98 -28.297 -3.225 1 79.94 96 SER A N 1
ATOM 765 C CA . SER A 1 96 ? -5.738 -27.266 -4.227 1 79.94 96 SER A CA 1
ATOM 766 C C . SER A 1 96 ? -5.387 -25.938 -3.574 1 79.94 96 SER A C 1
ATOM 768 O O . SER A 1 96 ? -4.52 -25.203 -4.062 1 79.94 96 SER A O 1
ATOM 770 N N . GLU A 1 97 ? -6.02 -25.594 -2.529 1 82.81 97 GLU A N 1
ATOM 771 C CA . GLU A 1 97 ? -5.734 -24.344 -1.842 1 82.81 97 GLU A CA 1
ATOM 772 C C . GLU A 1 97 ? -4.383 -24.391 -1.137 1 82.81 97 GLU A C 1
ATOM 774 O O . GLU A 1 97 ? -3.682 -23.375 -1.044 1 82.81 97 GLU A O 1
ATOM 779 N N . SER A 1 98 ? -4.125 -25.531 -0.599 1 84.62 98 SER A N 1
ATOM 780 C CA . SER A 1 98 ? -2.812 -25.688 0.019 1 84.62 98 SER A CA 1
ATOM 781 C C . SER A 1 98 ? -1.696 -25.562 -1.013 1 84.62 98 SER A C 1
ATOM 783 O O . SER A 1 98 ? -0.66 -24.953 -0.74 1 84.62 98 SER A O 1
ATOM 785 N N . PHE A 1 99 ? -2.006 -26.109 -2.111 1 82.12 99 PHE A N 1
ATOM 786 C CA . PHE A 1 99 ? -1.033 -26 -3.191 1 82.12 99 PHE A CA 1
ATOM 787 C C . PHE A 1 99 ? -0.904 -24.562 -3.668 1 82.12 99 PHE A C 1
ATOM 789 O O . PHE A 1 99 ? 0.2 -24.094 -3.959 1 82.12 99 PHE A O 1
ATOM 796 N N . GLY A 1 100 ? -1.942 -23.938 -3.76 1 81.69 100 GLY A N 1
ATOM 797 C CA . GLY A 1 100 ? -1.916 -22.547 -4.148 1 81.69 100 GLY A CA 1
ATOM 798 C C . GLY A 1 100 ? -1.132 -21.672 -3.186 1 81.69 100 GLY A C 1
ATOM 799 O O . GLY A 1 100 ? -0.389 -20.781 -3.609 1 81.69 100 GLY A O 1
ATOM 800 N N . LEU A 1 101 ? -1.339 -21.875 -1.977 1 87.62 101 LEU A N 1
ATOM 801 C CA . LEU A 1 101 ? -0.599 -21.125 -0.964 1 87.62 101 LEU A CA 1
ATOM 802 C C . LEU A 1 101 ? 0.893 -21.438 -1.045 1 87.62 101 LEU A C 1
ATOM 804 O O . LEU A 1 101 ? 1.726 -20.531 -0.899 1 87.62 101 LEU A O 1
ATOM 808 N N . TYR A 1 102 ? 1.195 -22.688 -1.259 1 87.12 102 TYR A N 1
ATOM 809 C CA . TYR A 1 102 ? 2.59 -23.094 -1.403 1 87.12 102 TYR A CA 1
ATOM 810 C C . TYR A 1 102 ? 3.242 -22.391 -2.582 1 87.12 102 TYR A C 1
ATOM 812 O O . TYR A 1 102 ? 4.34 -21.828 -2.451 1 87.12 102 TYR A O 1
ATOM 820 N N . VAL A 1 103 ? 2.57 -22.438 -3.689 1 83.88 103 VAL A N 1
ATOM 821 C CA . VAL A 1 103 ? 3.105 -21.812 -4.891 1 83.88 103 VAL A CA 1
ATOM 822 C C . VAL A 1 103 ? 3.277 -20.312 -4.66 1 83.88 103 VAL A C 1
ATOM 824 O O . VAL A 1 103 ? 4.277 -19.719 -5.082 1 83.88 103 VAL A O 1
ATOM 827 N N . GLY A 1 104 ? 2.371 -19.688 -4.051 1 87.44 104 GLY A N 1
ATOM 828 C CA . GLY A 1 104 ? 2.473 -18.266 -3.742 1 87.44 104 GLY A CA 1
ATOM 829 C C . GLY A 1 104 ? 3.662 -17.938 -2.863 1 87.44 104 GLY A C 1
ATOM 830 O O . GLY A 1 104 ? 4.363 -16.953 -3.107 1 87.44 104 GLY A O 1
ATOM 831 N N . ILE A 1 105 ? 3.918 -18.719 -1.895 1 89.75 105 ILE A N 1
ATOM 832 C CA . ILE A 1 105 ? 5.02 -18.484 -0.965 1 89.75 105 ILE A CA 1
ATOM 833 C C . ILE A 1 105 ? 6.352 -18.672 -1.688 1 89.75 105 ILE A C 1
ATOM 835 O O . ILE A 1 105 ? 7.293 -17.906 -1.472 1 89.75 105 ILE A O 1
ATOM 839 N N . ILE A 1 106 ? 6.387 -19.609 -2.506 1 87.25 106 ILE A N 1
ATOM 840 C CA . ILE A 1 106 ? 7.617 -19.875 -3.242 1 87.25 106 ILE A CA 1
ATOM 841 C C . ILE A 1 106 ? 7.922 -18.688 -4.168 1 87.25 106 ILE A C 1
ATOM 843 O O . ILE A 1 106 ? 9.078 -18.297 -4.32 1 87.25 106 ILE A O 1
ATOM 847 N N . TYR A 1 107 ? 6.949 -18.203 -4.773 1 87.75 107 TYR A N 1
ATOM 848 C CA . TYR A 1 107 ? 7.141 -17.047 -5.645 1 87.75 107 TYR A CA 1
ATOM 849 C C . TYR A 1 107 ? 7.676 -15.852 -4.863 1 87.75 107 TYR A C 1
ATOM 851 O O . TYR A 1 107 ? 8.555 -15.133 -5.336 1 87.75 107 TYR A O 1
ATOM 859 N N . ILE A 1 108 ? 7.191 -15.656 -3.701 1 91.12 108 ILE A N 1
ATOM 860 C CA . ILE A 1 108 ? 7.656 -14.555 -2.863 1 91.12 108 ILE A CA 1
ATOM 861 C C . ILE A 1 108 ? 9.109 -14.789 -2.469 1 91.12 108 ILE A C 1
ATOM 863 O O . ILE A 1 108 ? 9.922 -13.859 -2.49 1 91.12 108 ILE A O 1
ATOM 867 N N . ILE A 1 109 ? 9.438 -16 -2.154 1 89.88 109 ILE A N 1
ATOM 868 C CA . ILE A 1 109 ? 10.805 -16.328 -1.765 1 89.88 109 ILE A CA 1
ATOM 869 C C . ILE A 1 109 ? 11.742 -16.094 -2.941 1 89.88 109 ILE A C 1
ATOM 871 O O . ILE A 1 109 ? 12.852 -15.57 -2.766 1 89.88 109 ILE A O 1
ATOM 875 N N . LYS A 1 110 ? 11.281 -16.484 -4.078 1 88 110 LYS A N 1
ATOM 876 C CA . LYS A 1 110 ? 12.102 -16.266 -5.262 1 88 110 LYS A CA 1
ATOM 877 C C . LYS A 1 110 ? 12.289 -14.773 -5.539 1 88 110 LYS A C 1
ATOM 879 O O . LYS A 1 110 ? 13.344 -14.352 -6.008 1 88 110 LYS A O 1
ATOM 884 N N . GLY A 1 111 ? 11.281 -14.031 -5.328 1 89.06 111 GLY A N 1
ATOM 885 C CA . GLY A 1 111 ? 11.414 -12.594 -5.469 1 89.06 111 GLY A CA 1
ATOM 886 C C . GLY A 1 111 ? 12.43 -11.992 -4.52 1 89.06 111 GLY A C 1
ATOM 887 O O . GLY A 1 111 ? 13.242 -11.148 -4.918 1 89.06 111 GLY A O 1
ATOM 888 N N . VAL A 1 112 ? 12.438 -12.461 -3.281 1 90.69 112 VAL A N 1
ATOM 889 C CA . VAL A 1 112 ? 13.375 -11.969 -2.279 1 90.69 112 VAL A CA 1
ATOM 890 C C . VAL A 1 112 ? 14.789 -12.414 -2.633 1 90.69 112 VAL A C 1
ATOM 892 O O . VAL A 1 112 ? 15.742 -11.648 -2.48 1 90.69 112 VAL A O 1
ATOM 895 N N . GLU A 1 113 ? 14.898 -13.594 -3.127 1 88.25 113 GLU A N 1
ATOM 896 C CA . GLU A 1 113 ? 16.219 -14.102 -3.516 1 88.25 113 GLU A CA 1
ATOM 897 C C . GLU A 1 113 ? 16.797 -13.289 -4.664 1 88.25 113 GLU A C 1
ATOM 899 O O . GLU A 1 113 ? 18.016 -13.062 -4.711 1 88.25 113 GLU A O 1
ATOM 904 N N . GLU A 1 114 ? 15.945 -12.93 -5.523 1 87.94 114 GLU A N 1
ATOM 905 C CA . GLU A 1 114 ? 16.406 -12.102 -6.633 1 87.94 114 GLU A CA 1
ATOM 906 C C . GLU A 1 114 ? 16.906 -10.75 -6.141 1 87.94 114 GLU A C 1
ATOM 908 O O . GLU A 1 114 ? 17.922 -10.234 -6.641 1 87.94 114 GLU A O 1
ATOM 913 N N . LEU A 1 115 ? 16.312 -10.211 -5.18 1 88.81 115 LEU A N 1
ATOM 914 C CA . LEU A 1 115 ? 16.719 -8.922 -4.633 1 88.81 115 LEU A CA 1
ATOM 915 C C . LEU A 1 115 ? 18.016 -9.055 -3.85 1 88.81 115 LEU A C 1
ATOM 917 O O . LEU A 1 115 ? 18.875 -8.172 -3.914 1 88.81 115 LEU A O 1
ATOM 921 N N . VAL A 1 116 ? 18.172 -10.164 -3.148 1 87.12 116 VAL A N 1
ATOM 922 C CA . VAL A 1 116 ? 19.375 -10.391 -2.365 1 87.12 116 VAL A CA 1
ATOM 923 C C . VAL A 1 116 ? 20.562 -10.602 -3.301 1 87.12 116 VAL A C 1
ATOM 925 O O . VAL A 1 116 ? 21.688 -10.164 -3.002 1 87.12 116 VAL A O 1
ATOM 928 N N . ASN A 1 117 ? 20.281 -11.195 -4.395 1 86.06 117 ASN A N 1
ATOM 929 C CA . ASN A 1 117 ? 21.344 -11.383 -5.375 1 86.06 117 ASN A CA 1
ATOM 930 C C . ASN A 1 117 ? 21.828 -10.055 -5.945 1 86.06 117 ASN A C 1
ATOM 932 O O . ASN A 1 117 ? 23.016 -9.906 -6.273 1 86.06 117 ASN A O 1
ATOM 936 N N . GLU A 1 118 ? 20.969 -9.117 -6.035 1 84.56 118 GLU A N 1
ATOM 937 C CA . GLU A 1 118 ? 21.359 -7.801 -6.531 1 84.56 118 GLU A CA 1
ATOM 938 C C . GLU A 1 118 ? 22.297 -7.102 -5.559 1 84.56 118 GLU A C 1
ATOM 940 O O . GLU A 1 118 ? 23.219 -6.383 -5.98 1 84.56 118 GLU A O 1
ATOM 945 N N . PHE A 1 119 ? 22.125 -7.355 -4.27 1 82.38 119 PHE A N 1
ATOM 946 C CA . PHE A 1 119 ? 23.016 -6.773 -3.262 1 82.38 119 PHE A CA 1
ATOM 947 C C . PHE A 1 119 ? 24.406 -7.363 -3.359 1 82.38 119 PHE A C 1
ATOM 949 O O . PHE A 1 119 ? 25.406 -6.645 -3.197 1 82.38 119 PHE A O 1
ATOM 956 N N . THR A 1 120 ? 24.5 -8.586 -3.68 1 82.19 120 THR A N 1
ATOM 957 C CA . THR A 1 120 ? 25.766 -9.289 -3.676 1 82.19 120 THR A CA 1
ATOM 958 C C . THR A 1 120 ? 26.531 -9.047 -4.977 1 82.19 120 THR A C 1
ATOM 960 O O . THR A 1 120 ? 27.75 -8.906 -4.973 1 82.19 120 THR A O 1
ATOM 963 N N . THR A 1 121 ? 25.875 -8.898 -6.102 1 80.12 121 THR A N 1
ATOM 964 C CA . THR A 1 121 ? 26.531 -8.805 -7.398 1 80.12 121 THR A CA 1
ATOM 965 C C . THR A 1 121 ? 26.859 -7.355 -7.742 1 80.12 121 THR A C 1
ATOM 967 O O . THR A 1 121 ? 27.922 -7.062 -8.281 1 80.12 121 THR A O 1
ATOM 970 N N . GLU A 1 122 ? 26.016 -6.379 -7.547 1 79 122 GLU A N 1
ATOM 971 C CA . GLU A 1 122 ? 26.203 -5.023 -8.07 1 79 122 GLU A CA 1
ATOM 972 C C . GLU A 1 122 ? 26.5 -4.039 -6.941 1 79 122 GLU A C 1
ATOM 974 O O . GLU A 1 122 ? 27.156 -3.018 -7.168 1 79 122 GLU A O 1
ATOM 979 N N . GLY A 1 123 ? 26.062 -4.34 -5.656 1 79.44 123 GLY A N 1
ATOM 980 C CA . GLY A 1 123 ? 26.375 -3.406 -4.586 1 79.44 123 GLY A CA 1
ATOM 981 C C . GLY A 1 123 ? 25.141 -2.973 -3.803 1 79.44 123 GLY A C 1
ATOM 982 O O . GLY A 1 123 ? 24.031 -3.387 -4.113 1 79.44 123 GLY A O 1
ATOM 983 N N . SER A 1 124 ? 25.469 -2.107 -2.877 1 82.25 124 SER A N 1
ATOM 984 C CA . SER A 1 124 ? 24.422 -1.712 -1.947 1 82.25 124 SER A CA 1
ATOM 985 C C . SER A 1 124 ? 23.469 -0.699 -2.58 1 82.25 124 SER A C 1
ATOM 987 O O . SER A 1 124 ? 22.25 -0.767 -2.381 1 82.25 124 SER A O 1
ATOM 989 N N . ALA A 1 125 ? 24.016 0.18 -3.428 1 82.69 125 ALA A N 1
ATOM 990 C CA . ALA A 1 125 ? 23.172 1.193 -4.051 1 82.69 125 ALA A CA 1
ATOM 991 C C . ALA A 1 125 ? 22.188 0.559 -5.035 1 82.69 125 ALA A C 1
ATOM 993 O O . ALA A 1 125 ? 21 0.883 -5.035 1 82.69 125 ALA A O 1
ATOM 994 N N . ALA A 1 126 ? 22.703 -0.418 -5.77 1 83.94 126 ALA A N 1
ATOM 995 C CA . ALA A 1 126 ? 21.859 -1.094 -6.754 1 83.94 126 ALA A CA 1
ATOM 996 C C . ALA A 1 126 ? 20.828 -1.987 -6.07 1 83.94 126 ALA A C 1
ATOM 998 O O . ALA A 1 126 ? 19.688 -2.098 -6.531 1 83.94 126 ALA A O 1
ATOM 999 N N . GLY A 1 127 ? 21.25 -2.539 -4.992 1 85.31 127 GLY A N 1
ATOM 1000 C CA . GLY A 1 127 ? 20.344 -3.408 -4.266 1 85.31 127 GLY A CA 1
ATOM 1001 C C . GLY A 1 127 ? 19.156 -2.666 -3.66 1 85.31 127 GLY A C 1
ATOM 1002 O O . GLY A 1 127 ? 18.016 -3.119 -3.764 1 85.31 127 GLY A O 1
ATOM 1003 N N . TYR A 1 128 ? 19.453 -1.5 -3.107 1 86.19 128 TYR A N 1
ATOM 1004 C CA . TYR A 1 128 ? 18.375 -0.745 -2.49 1 86.19 128 TYR A CA 1
ATOM 1005 C C . TYR A 1 128 ? 17.453 -0.145 -3.549 1 86.19 128 TYR A C 1
ATOM 1007 O O . TYR A 1 128 ? 16.234 -0.054 -3.348 1 86.19 128 TYR A O 1
ATOM 1015 N N . LEU A 1 129 ? 18.047 0.266 -4.602 1 86.88 129 LEU A N 1
ATOM 1016 C CA . LEU A 1 129 ? 17.234 0.776 -5.695 1 86.88 129 LEU A CA 1
ATOM 1017 C C . LEU A 1 129 ? 16.328 -0.319 -6.254 1 86.88 129 LEU A C 1
ATOM 1019 O O . LEU A 1 129 ? 15.164 -0.068 -6.566 1 86.88 129 LEU A O 1
ATOM 1023 N N . ALA A 1 130 ? 16.859 -1.531 -6.34 1 88.44 130 ALA A N 1
ATOM 1024 C CA . ALA A 1 130 ? 16.062 -2.656 -6.824 1 88.44 130 ALA A CA 1
ATOM 1025 C C . ALA A 1 130 ? 14.891 -2.951 -5.879 1 88.44 130 ALA A C 1
ATOM 1027 O O . ALA A 1 130 ? 13.789 -3.258 -6.328 1 88.44 130 ALA A O 1
ATOM 1028 N N . CYS A 1 131 ? 15.18 -2.842 -4.637 1 88.88 131 CYS A N 1
ATOM 1029 C CA . CYS A 1 131 ? 14.117 -3.059 -3.66 1 88.88 131 CYS A CA 1
ATOM 1030 C C . CYS A 1 131 ? 13.031 -1.99 -3.781 1 88.88 131 CYS A C 1
ATOM 1032 O O . CYS A 1 131 ? 11.844 -2.293 -3.693 1 88.88 131 CYS A O 1
ATOM 1034 N N . LEU A 1 132 ? 13.5 -0.789 -4.02 1 88.94 132 LEU A N 1
ATOM 1035 C CA . LEU A 1 132 ? 12.555 0.313 -4.168 1 88.94 132 LEU A CA 1
ATOM 1036 C C . LEU A 1 132 ? 11.672 0.109 -5.391 1 88.94 132 LEU A C 1
ATOM 1038 O O . LEU A 1 132 ? 10.445 0.23 -5.305 1 88.94 132 LEU A O 1
ATOM 1042 N N . ILE A 1 133 ? 12.289 -0.255 -6.43 1 88.81 133 ILE A N 1
ATOM 1043 C CA . ILE A 1 133 ? 11.547 -0.443 -7.672 1 88.81 133 ILE A CA 1
ATOM 1044 C C . ILE A 1 133 ? 10.594 -1.627 -7.527 1 88.81 133 ILE A C 1
ATOM 1046 O O . ILE A 1 133 ? 9.445 -1.569 -7.98 1 88.81 133 ILE A O 1
ATOM 1050 N N . ALA A 1 134 ? 11.047 -2.66 -6.914 1 92.12 134 ALA A N 1
ATOM 1051 C CA . ALA A 1 134 ? 10.219 -3.85 -6.742 1 92.12 134 ALA A CA 1
ATOM 1052 C C . ALA A 1 134 ? 8.992 -3.545 -5.891 1 92.12 134 ALA A C 1
ATOM 1054 O O . ALA A 1 134 ? 7.875 -3.934 -6.238 1 92.12 134 ALA A O 1
ATOM 1055 N N . ILE A 1 135 ? 9.203 -2.793 -4.844 1 91.19 135 ILE A N 1
ATOM 1056 C CA . ILE A 1 135 ? 8.109 -2.496 -3.93 1 91.19 135 ILE A CA 1
ATOM 1057 C C . ILE A 1 135 ? 7.133 -1.523 -4.594 1 91.19 135 ILE A C 1
ATOM 1059 O O . ILE A 1 135 ? 5.918 -1.677 -4.473 1 91.19 135 ILE A O 1
ATOM 1063 N N . LEU A 1 136 ? 7.672 -0.519 -5.234 1 91.25 136 LEU A N 1
ATOM 1064 C CA . LEU A 1 136 ? 6.812 0.442 -5.922 1 91.25 136 LEU A CA 1
ATOM 1065 C C . LEU A 1 136 ? 6.074 -0.218 -7.078 1 91.25 136 LEU A C 1
ATOM 1067 O O . LEU A 1 136 ? 4.926 0.133 -7.371 1 91.25 136 LEU A O 1
ATOM 1071 N N . TYR A 1 137 ? 6.785 -1.154 -7.762 1 91.31 137 TYR A N 1
ATOM 1072 C CA . TYR A 1 137 ? 6.125 -1.933 -8.805 1 91.31 137 TYR A CA 1
ATOM 1073 C C . TYR A 1 137 ? 4.941 -2.707 -8.234 1 91.31 137 TYR A C 1
ATOM 1075 O O . TYR A 1 137 ? 3.848 -2.686 -8.805 1 91.31 137 TYR A O 1
ATOM 1083 N N . PHE A 1 138 ? 5.184 -3.324 -7.105 1 89.81 138 PHE A N 1
ATOM 1084 C CA . PHE A 1 138 ? 4.133 -4.074 -6.43 1 89.81 138 PHE A CA 1
ATOM 1085 C C . PHE A 1 138 ? 2.977 -3.156 -6.043 1 89.81 138 PHE A C 1
ATOM 1087 O O . PHE A 1 138 ? 1.812 -3.49 -6.266 1 89.81 138 PHE A O 1
ATOM 1094 N N . GLY A 1 139 ? 3.354 -2.096 -5.508 1 88.25 139 GLY A N 1
ATOM 1095 C CA . GLY A 1 139 ? 2.326 -1.149 -5.105 1 88.25 139 GLY A CA 1
ATOM 1096 C C . GLY A 1 139 ? 1.531 -0.599 -6.277 1 88.25 139 GLY A C 1
ATOM 1097 O O . GLY A 1 139 ? 0.315 -0.421 -6.18 1 88.25 139 GLY A O 1
ATOM 1098 N N . THR A 1 140 ? 2.139 -0.367 -7.371 1 89.31 140 THR A N 1
ATOM 1099 C CA . THR A 1 140 ? 1.478 0.188 -8.547 1 89.31 140 THR A CA 1
ATOM 1100 C C . THR A 1 140 ? 0.508 -0.824 -9.148 1 89.31 140 THR A C 1
ATOM 1102 O O . THR A 1 140 ? -0.633 -0.485 -9.469 1 89.31 140 THR A O 1
ATOM 1105 N N . VAL A 1 141 ? 0.975 -2.016 -9.273 1 88.19 141 VAL A N 1
ATOM 1106 C CA . VAL A 1 141 ? 0.118 -3.039 -9.859 1 88.19 141 VAL A CA 1
ATOM 1107 C C . VAL A 1 141 ? -1.073 -3.305 -8.945 1 88.19 141 VAL A C 1
ATOM 1109 O O . VAL A 1 141 ? -2.209 -3.42 -9.406 1 88.19 141 VAL A O 1
ATOM 1112 N N . TYR A 1 142 ? -0.81 -3.363 -7.684 1 84.69 142 TYR A N 1
ATOM 1113 C CA . TYR A 1 142 ? -1.873 -3.607 -6.715 1 84.69 142 TYR A CA 1
ATOM 1114 C C . TYR A 1 142 ? -2.898 -2.48 -6.73 1 84.69 142 TYR A C 1
ATOM 1116 O O . TYR A 1 142 ? -4.105 -2.729 -6.676 1 84.69 142 TYR A O 1
ATOM 1124 N N . ALA A 1 143 ? -2.418 -1.292 -6.824 1 82.88 143 ALA A N 1
ATOM 1125 C CA . ALA A 1 143 ? -3.309 -0.134 -6.852 1 82.88 143 ALA A CA 1
ATOM 1126 C C . ALA A 1 143 ? -4.129 -0.105 -8.141 1 82.88 143 ALA A C 1
ATOM 1128 O O . ALA A 1 143 ? -5.324 0.195 -8.109 1 82.88 143 ALA A O 1
ATOM 1129 N N . LEU A 1 144 ? -3.529 -0.425 -9.227 1 82.94 144 LEU A N 1
ATOM 1130 C CA . LEU A 1 144 ? -4.223 -0.419 -10.508 1 82.94 144 LEU A CA 1
ATOM 1131 C C . LEU A 1 144 ? -5.281 -1.517 -10.562 1 82.94 144 LEU A C 1
ATOM 1133 O O . LEU A 1 144 ? -6.359 -1.318 -11.125 1 82.94 144 LEU A O 1
ATOM 1137 N N . GLU A 1 145 ? -4.973 -2.613 -9.992 1 78.88 145 GLU A N 1
ATOM 1138 C CA . GLU A 1 145 ? -5.945 -3.699 -9.953 1 78.88 145 GLU A CA 1
ATOM 1139 C C . GLU A 1 145 ? -7.133 -3.348 -9.062 1 78.88 145 GLU A C 1
ATOM 1141 O O . GLU A 1 145 ? -8.273 -3.697 -9.367 1 78.88 145 GLU A O 1
ATOM 1146 N N . LYS A 1 146 ? -6.816 -2.717 -7.992 1 75.81 146 LYS A N 1
ATOM 1147 C CA . LYS A 1 146 ? -7.891 -2.314 -7.09 1 75.81 146 LYS A CA 1
ATOM 1148 C C . LYS A 1 146 ? -8.758 -1.225 -7.715 1 75.81 146 LYS A C 1
ATOM 1150 O O . LYS A 1 146 ? -9.969 -1.188 -7.496 1 75.81 146 LYS A O 1
ATOM 1155 N N . LEU A 1 147 ? -8.117 -0.404 -8.445 1 74.19 147 LEU A N 1
ATOM 1156 C CA . LEU A 1 147 ? -8.859 0.644 -9.133 1 74.19 147 LEU A CA 1
ATOM 1157 C C . LEU A 1 147 ? -9.766 0.05 -10.211 1 74.19 147 LEU A C 1
ATOM 1159 O O . LEU A 1 147 ? -10.844 0.581 -10.477 1 74.19 147 LEU A O 1
ATOM 1163 N N . GLY A 1 148 ? -9.281 -0.954 -10.805 1 67.81 148 GLY A N 1
ATOM 1164 C CA . GLY A 1 148 ? -10.094 -1.64 -11.789 1 67.81 148 GLY A CA 1
ATOM 1165 C C . GLY A 1 148 ? -11.336 -2.289 -11.195 1 67.81 148 GLY A C 1
ATOM 1166 O O . GLY A 1 148 ? -12.352 -2.43 -11.875 1 67.81 148 GLY A O 1
ATOM 1167 N N . SER A 1 149 ? -11.195 -2.57 -9.945 1 65.69 149 SER A N 1
ATOM 1168 C CA . SER A 1 149 ? -12.336 -3.205 -9.297 1 65.69 149 SER A CA 1
ATOM 1169 C C . SER A 1 149 ? -13.234 -2.174 -8.609 1 65.69 149 SER A C 1
ATOM 1171 O O . SER A 1 149 ? -14.312 -2.508 -8.117 1 65.69 149 SER A O 1
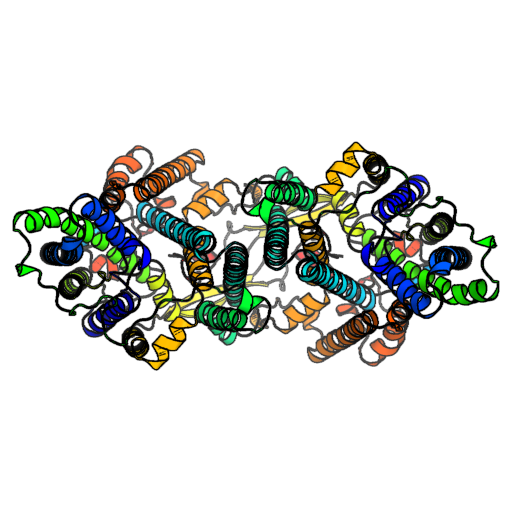ATOM 1173 N N . SER A 1 150 ? -12.766 -1.028 -8.695 1 64.38 150 SER A N 1
ATOM 1174 C CA . SER A 1 150 ? -13.547 0.028 -8.055 1 64.38 150 SER A CA 1
ATOM 1175 C C . SER A 1 150 ? -14.664 0.518 -8.961 1 64.38 150 SER A C 1
ATOM 1177 O O . SER A 1 150 ? -14.844 0.008 -10.07 1 64.38 150 SER A O 1
ATOM 1179 N N . THR A 1 151 ? -15.531 1.236 -8.453 1 61.56 151 THR A N 1
ATOM 1180 C CA . THR A 1 151 ? -16.688 1.736 -9.188 1 61.56 151 THR A CA 1
ATOM 1181 C C . THR A 1 151 ? -16.359 3.049 -9.891 1 61.56 151 THR A C 1
ATOM 1183 O O . THR A 1 151 ? -17.266 3.744 -10.367 1 61.56 151 THR A O 1
ATOM 1186 N N . LEU A 1 152 ? -15.055 3.131 -9.992 1 65.19 152 LEU A N 1
ATOM 1187 C CA . LEU A 1 152 ? -14.695 4.422 -10.57 1 65.19 152 LEU A CA 1
ATOM 1188 C C . LEU A 1 152 ? -14.648 4.344 -12.094 1 65.19 152 LEU A C 1
ATOM 1190 O O . LEU A 1 152 ? -14.242 3.324 -12.656 1 65.19 152 LEU A O 1
ATOM 1194 N N . TRP A 1 153 ? -14.984 5.301 -12.703 1 70.44 153 TRP A N 1
ATOM 1195 C CA . TRP A 1 153 ? -14.914 5.492 -14.148 1 70.44 153 TRP A CA 1
ATOM 1196 C C . TRP A 1 153 ? -15.789 4.48 -14.883 1 70.44 153 TRP A C 1
ATOM 1198 O O . TRP A 1 153 ? -16.531 3.729 -14.25 1 70.44 153 TRP A O 1
ATOM 1208 N N . ARG A 1 154 ? -15.75 4.418 -16.203 1 65.19 154 ARG A N 1
ATOM 1209 C CA . ARG A 1 154 ? -16.562 3.557 -17.047 1 65.19 154 ARG A CA 1
ATOM 1210 C C . ARG A 1 154 ? -16.062 2.117 -17.016 1 65.19 154 ARG A C 1
ATOM 1212 O O . ARG A 1 154 ? -14.883 1.875 -16.75 1 65.19 154 ARG A O 1
ATOM 1219 N N . ALA A 1 155 ? -16.891 1.193 -17.016 1 66.31 155 ALA A N 1
ATOM 1220 C CA . ALA A 1 155 ? -16.609 -0.24 -16.969 1 66.31 155 ALA A CA 1
ATOM 1221 C C . ALA A 1 155 ? -15.523 -0.619 -17.969 1 66.31 155 ALA A C 1
ATOM 1223 O O . ALA A 1 155 ? -14.648 -1.443 -17.672 1 66.31 155 ALA A O 1
ATOM 1224 N N . GLY A 1 156 ? -15.523 0.077 -19.141 1 66.12 156 GLY A N 1
ATOM 1225 C CA . GLY A 1 156 ? -14.523 -0.234 -20.156 1 66.12 156 GLY A CA 1
ATOM 1226 C C . GLY A 1 156 ? -13.117 0.168 -19.75 1 66.12 156 GLY A C 1
ATOM 1227 O O . GLY A 1 156 ? -12.172 -0.604 -19.922 1 66.12 156 GLY A O 1
ATOM 1228 N N . PHE A 1 157 ? -13.062 1.305 -19.156 1 73.94 157 PHE A N 1
ATOM 1229 C CA . PHE A 1 157 ? -11.75 1.803 -18.75 1 73.94 157 PHE A CA 1
ATOM 1230 C C . PHE A 1 157 ? -11.227 1.026 -17.547 1 73.94 157 PHE A C 1
ATOM 1232 O O . PHE A 1 157 ? -10.023 0.755 -17.469 1 73.94 157 PHE A O 1
ATOM 1239 N N . ARG A 1 158 ? -12.211 0.575 -16.781 1 73 158 ARG A N 1
ATOM 1240 C CA . ARG A 1 158 ? -11.82 -0.213 -15.625 1 73 158 ARG A CA 1
ATOM 1241 C C . ARG A 1 158 ? -11.289 -1.579 -16.031 1 73 158 ARG A C 1
ATOM 1243 O O . ARG A 1 158 ? -10.32 -2.074 -15.461 1 73 158 ARG A O 1
ATOM 1250 N N . GLY A 1 159 ? -11.867 -2.068 -17.031 1 69.31 159 GLY A N 1
ATOM 1251 C CA . GLY A 1 159 ? -11.438 -3.365 -17.531 1 69.31 159 GLY A CA 1
ATOM 1252 C C . GLY A 1 159 ? -10.062 -3.332 -18.172 1 69.31 159 GLY A C 1
ATOM 1253 O O . GLY A 1 159 ? -9.242 -4.219 -17.938 1 69.31 159 GLY A O 1
ATOM 1254 N N . ILE A 1 160 ? -9.766 -2.258 -18.766 1 75 160 ILE A N 1
ATOM 1255 C CA . ILE A 1 160 ? -8.477 -2.119 -19.438 1 75 160 ILE A CA 1
ATOM 1256 C C . ILE A 1 160 ? -7.379 -1.902 -18.391 1 75 160 ILE A C 1
ATOM 1258 O O . ILE A 1 160 ? -6.281 -2.453 -18.516 1 75 160 ILE A O 1
ATOM 1262 N N . LEU A 1 161 ? -7.77 -1.183 -17.438 1 74.44 161 LEU A N 1
ATOM 1263 C CA . LEU A 1 161 ? -6.781 -0.895 -16.406 1 74.44 161 LEU A CA 1
ATOM 1264 C C . LEU A 1 161 ? -6.465 -2.146 -15.594 1 74.44 161 LEU A C 1
ATOM 1266 O O . LEU A 1 161 ? -5.312 -2.375 -15.227 1 74.44 161 LEU A O 1
ATOM 1270 N N . ALA A 1 162 ? -7.477 -2.914 -15.445 1 72.25 162 ALA A N 1
ATOM 1271 C CA . ALA A 1 162 ? -7.281 -4.129 -14.656 1 72.25 162 ALA A CA 1
ATOM 1272 C C . ALA A 1 162 ? -6.551 -5.195 -15.469 1 72.25 162 ALA A C 1
ATOM 1274 O O . ALA A 1 162 ? -5.645 -5.859 -14.953 1 72.25 162 ALA A O 1
ATOM 1275 N N . ASP A 1 163 ? -6.836 -5.281 -16.703 1 70.94 163 ASP A N 1
ATOM 1276 C CA . ASP A 1 163 ? -6.27 -6.332 -17.547 1 70.94 163 ASP A CA 1
ATOM 1277 C C . ASP A 1 163 ? -4.84 -5.992 -17.969 1 70.94 163 ASP A C 1
ATOM 1279 O O . ASP A 1 163 ? -3.996 -6.879 -18.078 1 70.94 163 ASP A O 1
ATOM 1283 N N . TYR A 1 164 ? -4.559 -4.711 -18.016 1 76.69 164 TYR A N 1
ATOM 1284 C CA . TYR A 1 164 ? -3.238 -4.312 -18.484 1 76.69 164 TYR A CA 1
ATOM 1285 C C . TYR A 1 164 ? -2.445 -3.631 -17.375 1 76.69 164 TYR A C 1
ATOM 1287 O O . TYR A 1 164 ? -1.588 -2.787 -17.656 1 76.69 164 TYR A O 1
ATOM 1295 N N . ALA A 1 165 ? -2.836 -3.92 -16.219 1 78.44 165 ALA A N 1
ATOM 1296 C CA . ALA A 1 165 ? -2.133 -3.336 -15.078 1 78.44 165 ALA A CA 1
ATOM 1297 C C . ALA A 1 165 ? -0.658 -3.729 -15.086 1 78.44 165 ALA A C 1
ATOM 1299 O O . ALA A 1 165 ? 0.215 -2.893 -14.844 1 78.44 165 ALA A O 1
ATOM 1300 N N . TYR A 1 166 ? -0.333 -4.973 -15.492 1 82.38 166 TYR A N 1
ATOM 1301 C CA . TYR A 1 166 ? 1.033 -5.48 -15.508 1 82.38 166 TYR A CA 1
ATOM 1302 C C . TYR A 1 166 ? 1.866 -4.785 -16.578 1 82.38 166 TYR A C 1
ATOM 1304 O O . TYR A 1 166 ? 3.01 -4.395 -16.328 1 82.38 166 TYR A O 1
ATOM 1312 N N . VAL A 1 167 ? 1.259 -4.578 -17.703 1 82.5 167 VAL A N 1
ATOM 1313 C CA . VAL A 1 167 ? 1.974 -3.992 -18.828 1 82.5 167 VAL A CA 1
ATOM 1314 C C . VAL A 1 167 ? 2.275 -2.521 -18.547 1 82.5 167 VAL A C 1
ATOM 1316 O O . VAL A 1 167 ? 3.398 -2.059 -18.766 1 82.5 167 VAL A O 1
ATOM 1319 N N . PHE A 1 168 ? 1.309 -1.867 -17.984 1 85.06 168 PHE A N 1
ATOM 1320 C CA . PHE A 1 168 ? 1.506 -0.451 -17.688 1 85.06 168 PHE A CA 1
ATOM 1321 C C . PHE A 1 168 ? 2.578 -0.26 -16.625 1 85.06 168 PHE A C 1
ATOM 1323 O O . PHE A 1 168 ? 3.451 0.597 -16.766 1 85.06 168 PHE A O 1
ATOM 1330 N N . ALA A 1 169 ? 2.455 -1.072 -15.609 1 88.31 169 ALA A N 1
ATOM 1331 C CA . ALA A 1 169 ? 3.426 -0.955 -14.523 1 88.31 169 ALA A CA 1
ATOM 1332 C C . ALA A 1 169 ? 4.828 -1.31 -15.008 1 88.31 169 ALA A C 1
ATOM 1334 O O . ALA A 1 169 ? 5.805 -0.648 -14.641 1 88.31 169 ALA A O 1
ATOM 1335 N N . THR A 1 170 ? 4.938 -2.312 -15.906 1 87.81 170 THR A N 1
ATOM 1336 C CA . THR A 1 170 ? 6.242 -2.746 -16.391 1 87.81 170 THR A CA 1
ATOM 1337 C C . THR A 1 170 ? 6.863 -1.683 -17.297 1 87.81 170 THR A C 1
ATOM 1339 O O . THR A 1 170 ? 8.047 -1.354 -17.156 1 87.81 170 THR A O 1
ATOM 1342 N N . VAL A 1 171 ? 6.098 -1.148 -18.156 1 85.75 171 VAL A N 1
ATOM 1343 C CA . VAL A 1 171 ? 6.605 -0.128 -19.078 1 85.75 171 VAL A CA 1
ATOM 1344 C C . VAL A 1 171 ? 7.023 1.108 -18.281 1 85.75 171 VAL A C 1
ATOM 1346 O O . VAL A 1 171 ? 8.062 1.713 -18.562 1 85.75 171 VAL A O 1
ATOM 1349 N N . PHE A 1 172 ? 6.277 1.458 -17.312 1 88.25 172 PHE A N 1
ATOM 1350 C CA . PHE A 1 172 ? 6.559 2.65 -16.516 1 88.25 172 PHE A CA 1
ATOM 1351 C C . PHE A 1 172 ? 7.844 2.479 -15.719 1 88.25 172 PHE A C 1
ATOM 1353 O O . PHE A 1 172 ? 8.727 3.338 -15.766 1 88.25 172 PHE A O 1
ATOM 1360 N N . TRP A 1 173 ? 7.98 1.39 -15.055 1 88.12 173 TRP A N 1
ATOM 1361 C CA . TRP A 1 173 ? 9.117 1.242 -14.148 1 88.12 173 TRP A CA 1
ATOM 1362 C C . TRP A 1 173 ? 10.375 0.846 -14.914 1 88.12 173 TRP A C 1
ATOM 1364 O O . TRP A 1 173 ? 11.492 1.13 -14.477 1 88.12 173 TRP A O 1
ATOM 1374 N N . VAL A 1 174 ? 10.211 0.183 -16.078 1 85.62 174 VAL A N 1
ATOM 1375 C CA . VAL A 1 174 ? 11.367 -0.038 -16.938 1 85.62 174 VAL A CA 1
ATOM 1376 C C . VAL A 1 174 ? 11.852 1.295 -17.5 1 85.62 174 VAL A C 1
ATOM 1378 O O . VAL A 1 174 ? 13.055 1.556 -17.547 1 85.62 174 VAL A O 1
ATOM 1381 N N . GLY A 1 175 ? 10.898 2.119 -17.891 1 80.31 175 GLY A N 1
ATOM 1382 C CA . GLY A 1 175 ? 11.258 3.453 -18.344 1 80.31 175 GLY A CA 1
ATOM 1383 C C . GLY A 1 175 ? 11.898 4.301 -17.266 1 80.31 175 GLY A C 1
ATOM 1384 O O . GLY A 1 175 ? 12.852 5.039 -17.531 1 80.31 175 GLY A O 1
ATOM 1385 N N . PHE A 1 176 ? 11.383 4.164 -16.031 1 80.88 176 PHE A N 1
ATOM 1386 C CA . PHE A 1 176 ? 11.898 4.902 -14.891 1 80.88 176 PHE A CA 1
ATOM 1387 C C . PHE A 1 176 ? 13.344 4.52 -14.609 1 80.88 176 PHE A C 1
ATOM 1389 O O . PHE A 1 176 ? 14.148 5.359 -14.203 1 80.88 176 PHE A O 1
ATOM 1396 N N . SER A 1 177 ? 13.672 3.299 -14.805 1 77.62 177 SER A N 1
ATOM 1397 C CA . SER A 1 177 ? 15.023 2.826 -14.523 1 77.62 177 SER A CA 1
ATOM 1398 C C . SER A 1 177 ? 16.031 3.377 -15.539 1 77.62 177 SER A C 1
ATOM 1400 O O . SER A 1 177 ? 17.234 3.389 -15.281 1 77.62 177 SER A O 1
ATOM 1402 N N . HIS A 1 178 ? 15.469 3.889 -16.688 1 75.69 178 HIS A N 1
ATOM 1403 C CA . HIS A 1 178 ? 16.375 4.387 -17.719 1 75.69 178 HIS A CA 1
ATOM 1404 C C . HIS A 1 178 ? 16.516 5.902 -17.641 1 75.69 178 HIS A C 1
ATOM 1406 O O . HIS A 1 178 ? 17.25 6.504 -18.422 1 75.69 178 HIS A O 1
ATOM 1412 N N . ILE A 1 179 ? 15.812 6.496 -16.625 1 73.12 179 ILE A N 1
ATOM 1413 C CA . ILE A 1 179 ? 15.945 7.941 -16.484 1 73.12 179 ILE A CA 1
ATOM 1414 C C . ILE A 1 179 ? 17.359 8.289 -16.062 1 73.12 179 ILE A C 1
ATOM 1416 O O . ILE A 1 179 ? 17.922 7.676 -15.141 1 73.12 179 ILE A O 1
ATOM 1420 N N . PRO A 1 180 ? 17.875 9.18 -16.844 1 65.81 180 PRO A N 1
ATOM 1421 C CA . PRO A 1 180 ? 19.266 9.539 -16.578 1 65.81 180 PRO A CA 1
ATOM 1422 C C . PRO A 1 180 ? 19.453 10.195 -15.211 1 65.81 180 PRO A C 1
ATOM 1424 O O . PRO A 1 180 ? 18.5 10.742 -14.648 1 65.81 180 PRO A O 1
ATOM 1427 N N . GLY A 1 181 ? 20.609 9.914 -14.516 1 64.62 181 GLY A N 1
ATOM 1428 C CA . GLY A 1 181 ? 20.953 10.492 -13.227 1 64.62 181 GLY A CA 1
ATOM 1429 C C . GLY A 1 181 ? 21.469 9.461 -12.234 1 64.62 181 GLY A C 1
ATOM 1430 O O . GLY A 1 181 ? 22.188 8.531 -12.609 1 64.62 181 GLY A O 1
ATOM 1431 N N . PRO A 1 182 ? 21.109 9.727 -11.031 1 64.19 182 PRO A N 1
ATOM 1432 C CA . PRO A 1 182 ? 21.578 8.805 -9.992 1 64.19 182 PRO A CA 1
ATOM 1433 C C . PRO A 1 182 ? 21.062 7.383 -10.188 1 64.19 182 PRO A C 1
ATOM 1435 O O . PRO A 1 182 ? 21.688 6.43 -9.719 1 64.19 182 PRO A O 1
ATOM 1438 N N . LEU A 1 183 ? 20.047 7.312 -11.023 1 67.75 183 LEU A N 1
ATOM 1439 C CA . LEU A 1 183 ? 19.453 6 -11.242 1 67.75 183 LEU A CA 1
ATOM 1440 C C . LEU A 1 183 ? 20.328 5.16 -12.172 1 67.75 183 LEU A C 1
ATOM 1442 O O . LEU A 1 183 ? 20.516 3.963 -11.945 1 67.75 183 LEU A O 1
ATOM 1446 N N . LYS A 1 184 ? 20.812 5.801 -13.094 1 63.12 184 LYS A N 1
ATOM 1447 C CA . LYS A 1 184 ? 21.641 5.09 -14.062 1 63.12 184 LYS A CA 1
ATOM 1448 C C . LYS A 1 184 ? 23 4.734 -13.469 1 63.12 184 LYS A C 1
ATOM 1450 O O . LYS A 1 184 ? 23.609 3.736 -13.852 1 63.12 184 LYS A O 1
ATOM 1455 N N . ASP A 1 185 ? 23.266 5.465 -12.484 1 65.94 185 ASP A N 1
ATOM 1456 C CA . ASP A 1 185 ? 24.578 5.219 -11.875 1 65.94 185 ASP A CA 1
ATOM 1457 C C . ASP A 1 185 ? 24.531 3.984 -10.977 1 65.94 185 ASP A C 1
ATOM 1459 O O . ASP A 1 185 ? 25.578 3.4 -10.672 1 65.94 185 ASP A O 1
ATOM 1463 N N . ALA A 1 186 ? 23.391 3.631 -10.586 1 66.81 186 ALA A N 1
ATOM 1464 C CA . ALA A 1 186 ? 23.281 2.484 -9.688 1 66.81 186 ALA A CA 1
ATOM 1465 C C . ALA A 1 186 ? 23.375 1.171 -10.461 1 66.81 186 ALA A C 1
ATOM 1467 O O . ALA A 1 186 ? 23.625 0.115 -9.875 1 66.81 186 ALA A O 1
ATOM 1468 N N . HIS A 1 187 ? 23.828 1.053 -11.664 1 70.81 187 HIS A N 1
ATOM 1469 C CA . HIS A 1 187 ? 24.016 -0.116 -12.516 1 70.81 187 HIS A CA 1
ATOM 1470 C C . HIS A 1 187 ? 23.109 -1.262 -12.086 1 70.81 187 HIS A C 1
ATOM 1472 O O . HIS A 1 187 ? 23.531 -2.168 -11.367 1 70.81 187 HIS A O 1
ATOM 1478 N N . ILE A 1 188 ? 21.906 -1.242 -12.406 1 74.31 188 ILE A N 1
ATOM 1479 C CA . ILE A 1 188 ? 20.969 -2.311 -12.102 1 74.31 188 ILE A CA 1
ATOM 1480 C C . ILE A 1 188 ? 21.156 -3.471 -13.07 1 74.31 188 ILE A C 1
ATOM 1482 O O . ILE A 1 188 ? 21.438 -3.258 -14.25 1 74.31 188 ILE A O 1
ATOM 1486 N N . MET A 1 189 ? 21.188 -4.637 -12.516 1 76.06 189 MET A N 1
ATOM 1487 C CA . MET A 1 189 ? 21.344 -5.828 -13.336 1 76.06 189 MET A CA 1
ATOM 1488 C C . MET A 1 189 ? 20.172 -5.969 -14.312 1 76.06 189 MET A C 1
ATOM 1490 O O . MET A 1 189 ? 19.016 -5.75 -13.945 1 76.06 189 MET A O 1
ATOM 1494 N N . ARG A 1 190 ? 20.609 -6.148 -15.602 1 77.94 190 ARG A N 1
ATOM 1495 C CA . ARG A 1 190 ? 19.594 -6.332 -16.641 1 77.94 190 ARG A CA 1
ATOM 1496 C C . ARG A 1 190 ? 19.562 -7.781 -17.109 1 77.94 190 ARG A C 1
ATOM 1498 O O . ARG A 1 190 ? 20.469 -8.562 -16.828 1 77.94 190 ARG A O 1
ATOM 1505 N N . VAL A 1 191 ? 18.516 -8.18 -17.703 1 75.94 191 VAL A N 1
ATOM 1506 C CA . VAL A 1 191 ? 18.312 -9.547 -18.172 1 75.94 191 VAL A CA 1
ATOM 1507 C C . VAL A 1 191 ? 19.375 -9.883 -19.219 1 75.94 191 VAL A C 1
ATOM 1509 O O . VAL A 1 191 ? 19.562 -9.133 -20.172 1 75.94 191 VAL A O 1
ATOM 1512 N N . PRO A 1 192 ? 20.094 -10.922 -18.938 1 72.38 192 PRO A N 1
ATOM 1513 C CA . PRO A 1 192 ? 21.109 -11.305 -19.922 1 72.38 192 PRO A CA 1
ATOM 1514 C C . PRO A 1 192 ? 20.5 -11.891 -21.203 1 72.38 192 PRO A C 1
ATOM 1516 O O . PRO A 1 192 ? 19.547 -12.68 -21.141 1 72.38 192 PRO A O 1
ATOM 1519 N N . ILE A 1 193 ? 20.844 -11.281 -22.344 1 71.94 193 ILE A N 1
ATOM 1520 C CA . ILE A 1 193 ? 20.328 -11.812 -23.609 1 71.94 193 ILE A CA 1
ATOM 1521 C C . ILE A 1 193 ? 21.484 -12.344 -24.453 1 71.94 193 ILE A C 1
ATOM 1523 O O . ILE A 1 193 ? 22.609 -11.883 -24.328 1 71.94 193 ILE A O 1
ATOM 1527 N N . GLU A 1 194 ? 21.172 -13.43 -25.031 1 77.56 194 GLU A N 1
ATOM 1528 C CA . GLU A 1 194 ? 22.109 -13.984 -25.984 1 77.56 194 GLU A CA 1
ATOM 1529 C C . GLU A 1 194 ? 21.578 -13.875 -27.406 1 77.56 194 GLU A C 1
ATOM 1531 O O . GLU A 1 194 ? 20.516 -13.289 -27.641 1 77.56 194 GLU A O 1
ATOM 1536 N N . THR A 1 195 ? 22.25 -14.406 -28.344 1 79 195 THR A N 1
ATOM 1537 C CA . THR A 1 195 ? 21.891 -14.305 -29.766 1 79 195 THR A CA 1
ATOM 1538 C C . THR A 1 195 ? 20.516 -14.938 -30.016 1 79 195 THR A C 1
ATOM 1540 O O . THR A 1 195 ? 20.156 -15.922 -29.359 1 79 195 THR A O 1
ATOM 1543 N N . ALA A 1 196 ? 19.812 -14.32 -30.906 1 82.31 196 ALA A N 1
ATOM 1544 C CA . ALA A 1 196 ? 18.453 -14.734 -31.219 1 82.31 196 ALA A CA 1
ATOM 1545 C C . ALA A 1 196 ? 18.422 -16.172 -31.734 1 82.31 196 ALA A C 1
ATOM 1547 O O . ALA A 1 196 ? 19.25 -16.562 -32.562 1 82.31 196 ALA A O 1
ATOM 1548 N N . PHE A 1 197 ? 17.594 -16.984 -31.281 1 82.94 197 PHE A N 1
ATOM 1549 C CA . PHE A 1 197 ? 17.266 -18.344 -31.719 1 82.94 197 PHE A CA 1
ATOM 1550 C C . PHE A 1 197 ? 18.453 -19.266 -31.484 1 82.94 197 PHE A C 1
ATOM 1552 O O . PHE A 1 197 ? 18.641 -20.234 -32.219 1 82.94 197 PHE A O 1
ATOM 1559 N N . HIS A 1 198 ? 19.359 -18.859 -30.656 1 82.56 198 HIS A N 1
ATOM 1560 C CA . HIS A 1 198 ? 20.469 -19.719 -30.266 1 82.56 198 HIS A CA 1
ATOM 1561 C C . HIS A 1 198 ? 20.438 -20 -28.766 1 82.56 198 HIS A C 1
ATOM 1563 O O . HIS A 1 198 ? 19.984 -19.172 -27.984 1 82.56 198 HIS A O 1
ATOM 1569 N N . PRO A 1 199 ? 20.812 -21.188 -28.516 1 84.31 199 PRO A N 1
ATOM 1570 C CA . PRO A 1 199 ? 20.859 -21.5 -27.094 1 84.31 199 PRO A CA 1
ATOM 1571 C C . PRO A 1 199 ? 21.828 -20.609 -26.312 1 84.31 199 PRO A C 1
ATOM 1573 O O . PRO A 1 199 ? 22.734 -20 -26.922 1 84.31 199 PRO A O 1
ATOM 1576 N N . THR A 1 200 ? 21.594 -20.406 -25.094 1 82.31 200 THR A N 1
ATOM 1577 C CA . THR A 1 200 ? 22.422 -19.547 -24.25 1 82.31 200 THR A CA 1
ATOM 1578 C C . THR A 1 200 ? 23.859 -20.062 -24.188 1 82.31 200 THR A C 1
ATOM 1580 O O . THR A 1 200 ? 24.797 -19.281 -24.297 1 82.31 200 THR A O 1
ATOM 1583 N N . GLN A 1 201 ? 24 -21.359 -24.125 1 83.06 201 GLN A N 1
ATOM 1584 C CA . GLN A 1 201 ? 25.328 -21.953 -24.188 1 83.06 201 GLN A CA 1
ATOM 1585 C C . GLN A 1 201 ? 25.703 -22.297 -25.625 1 83.06 201 GLN A C 1
ATOM 1587 O O . GLN A 1 201 ? 24.844 -22.5 -26.469 1 83.06 201 GLN A O 1
ATOM 1592 N N . PRO A 1 202 ? 26.969 -22.25 -25.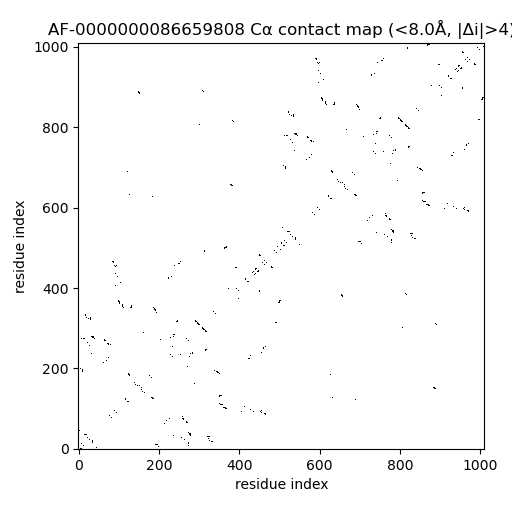859 1 82.5 202 PRO A N 1
ATOM 1593 C CA . PRO A 1 202 ? 27.406 -22.594 -27.219 1 82.5 202 PRO A CA 1
ATOM 1594 C C . PRO A 1 202 ? 27.188 -24.062 -27.562 1 82.5 202 PRO A C 1
ATOM 1596 O O . PRO A 1 202 ? 28.141 -24.844 -27.516 1 82.5 202 PRO A O 1
ATOM 1599 N N . ARG A 1 203 ? 25.984 -24.406 -27.703 1 82.88 203 ARG A N 1
ATOM 1600 C CA . ARG A 1 203 ? 25.625 -25.766 -28.047 1 82.88 203 ARG A CA 1
ATOM 1601 C C . ARG A 1 203 ? 24.531 -25.797 -29.109 1 82.88 203 ARG A C 1
ATOM 1603 O O . ARG A 1 203 ? 23.969 -24.75 -29.453 1 82.88 203 ARG A O 1
ATOM 1610 N N . ASN A 1 204 ? 24.391 -27.016 -29.656 1 84.5 204 ASN A N 1
ATOM 1611 C CA . ASN A 1 204 ? 23.281 -27.219 -30.578 1 84.5 204 ASN A CA 1
ATOM 1612 C C . ASN A 1 204 ? 21.969 -27.5 -29.844 1 84.5 204 ASN A C 1
ATOM 1614 O O . ASN A 1 204 ? 22 -27.875 -28.672 1 84.5 204 ASN A O 1
ATOM 1618 N N . TRP A 1 205 ? 20.891 -27.172 -30.422 1 88.38 205 TRP A N 1
ATOM 1619 C CA . TRP A 1 205 ? 19.594 -27.406 -29.812 1 88.38 205 TRP A CA 1
ATOM 1620 C C . TRP A 1 205 ? 19.375 -28.875 -29.484 1 88.38 205 TRP A C 1
ATOM 1622 O O . TRP A 1 205 ? 18.828 -29.219 -28.453 1 88.38 205 TRP A O 1
ATOM 1632 N N . LEU A 1 206 ? 19.906 -29.656 -30.359 1 89.62 206 LEU A N 1
ATOM 1633 C CA . LEU A 1 206 ? 19.75 -31.094 -30.141 1 89.62 206 LEU A CA 1
ATOM 1634 C C . LEU A 1 206 ? 20.844 -31.625 -29.219 1 89.62 206 LEU A C 1
ATOM 1636 O O . LEU A 1 206 ? 22.031 -31.516 -29.531 1 89.62 206 LEU A O 1
ATOM 1640 N N . ILE A 1 207 ? 20.391 -32.125 -28.078 1 89.75 207 ILE A N 1
ATOM 1641 C CA . ILE A 1 207 ? 21.328 -32.656 -27.109 1 89.75 207 ILE A CA 1
ATOM 1642 C C . ILE A 1 207 ? 21.703 -34.094 -27.516 1 89.75 207 ILE A C 1
ATOM 1644 O O . ILE A 1 207 ? 20.844 -34.875 -27.969 1 89.75 207 ILE A O 1
ATOM 1648 N N . ASP A 1 208 ? 22.953 -34.438 -27.422 1 88.38 208 ASP A N 1
ATOM 1649 C CA . ASP A 1 208 ? 23.406 -35.781 -27.719 1 88.38 208 ASP A CA 1
ATOM 1650 C C . ASP A 1 208 ? 23.109 -36.75 -26.562 1 88.38 208 ASP A C 1
ATOM 1652 O O . ASP A 1 208 ? 24.031 -37.25 -25.922 1 88.38 208 ASP A O 1
ATOM 1656 N N . PHE A 1 209 ? 21.906 -37 -26.406 1 85.94 209 PHE A N 1
ATOM 1657 C CA . PHE A 1 209 ? 21.484 -37.812 -25.266 1 85.94 209 PHE A CA 1
ATOM 1658 C C . PHE A 1 209 ? 21.922 -39.25 -25.422 1 85.94 209 PHE A C 1
ATOM 1660 O O . PHE A 1 209 ? 22 -40 -24.453 1 85.94 209 PHE A O 1
ATOM 1667 N N . TRP A 1 210 ? 22.344 -39.75 -26.672 1 87.44 210 TRP A N 1
ATOM 1668 C CA . TRP A 1 210 ? 22.734 -41.125 -26.906 1 87.44 210 TRP A CA 1
ATOM 1669 C C . TRP A 1 210 ? 24.141 -41.406 -26.375 1 87.44 210 TRP A C 1
ATOM 1671 O O . TRP A 1 210 ? 24.547 -42.562 -26.234 1 87.44 210 TRP A O 1
ATOM 1681 N N . ASN A 1 211 ? 24.859 -40.406 -26 1 88.06 211 ASN A N 1
ATOM 1682 C CA . ASN A 1 211 ? 26.234 -40.594 -25.531 1 88.06 211 ASN A CA 1
ATOM 1683 C C . ASN A 1 211 ? 26.297 -40.719 -24.016 1 88.06 211 ASN A C 1
ATOM 1685 O O . ASN A 1 211 ? 27.375 -40.938 -23.453 1 88.06 211 ASN A O 1
ATOM 1689 N N . LEU A 1 212 ? 25.203 -40.719 -23.391 1 89.25 212 LEU A N 1
ATOM 1690 C CA . LEU A 1 212 ? 25.203 -40.844 -21.938 1 89.25 212 LEU A CA 1
ATOM 1691 C C . LEU A 1 212 ? 25.344 -42.281 -21.5 1 89.25 212 LEU A C 1
ATOM 1693 O O . LEU A 1 212 ? 24.781 -43.188 -22.125 1 89.25 212 LEU A O 1
ATOM 1697 N N . ASP A 1 213 ? 26.109 -42.5 -20.469 1 92.31 213 ASP A N 1
ATOM 1698 C CA . ASP A 1 213 ? 26.297 -43.812 -19.906 1 92.31 213 ASP A CA 1
ATOM 1699 C C . ASP A 1 213 ? 24.969 -44.406 -19.453 1 92.31 213 ASP A C 1
ATOM 1701 O O . ASP A 1 213 ? 24.109 -43.719 -18.906 1 92.31 213 ASP A O 1
ATOM 1705 N N . VAL A 1 214 ? 24.734 -45.656 -19.594 1 91.81 214 VAL A N 1
ATOM 1706 C CA . VAL A 1 214 ? 23.5 -46.375 -19.344 1 91.81 214 VAL A CA 1
ATOM 1707 C C . VAL A 1 214 ? 23.109 -46.25 -17.875 1 91.81 214 VAL A C 1
ATOM 1709 O O . VAL A 1 214 ? 21.922 -46.156 -17.547 1 91.81 214 VAL A O 1
ATOM 1712 N N . LYS A 1 215 ? 24.094 -46.156 -17.031 1 92.12 215 LYS A N 1
ATOM 1713 C CA . LYS A 1 215 ? 23.812 -46 -15.609 1 92.12 215 LYS A CA 1
ATOM 1714 C C . LYS A 1 215 ? 23.016 -44.75 -15.328 1 92.12 215 LYS A C 1
ATOM 1716 O O . LYS A 1 215 ? 22.031 -44.781 -14.57 1 92.12 215 LYS A O 1
ATOM 1721 N N . TRP A 1 216 ? 23.359 -43.75 -16.016 1 92.31 216 TRP A N 1
ATOM 1722 C CA . TRP A 1 216 ? 22.703 -42.438 -15.773 1 92.31 216 TRP A CA 1
ATOM 1723 C C . TRP A 1 216 ? 21.344 -42.406 -16.438 1 92.31 216 TRP A C 1
ATOM 1725 O O . TRP A 1 216 ? 20.469 -41.625 -16.031 1 92.31 216 TRP A O 1
ATOM 1735 N N . VAL A 1 217 ? 21.094 -43.25 -17.438 1 93.44 217 VAL A N 1
ATOM 1736 C CA . VAL A 1 217 ? 19.797 -43.344 -18.094 1 93.44 217 VAL A CA 1
ATOM 1737 C C . VAL A 1 217 ? 18.766 -43.906 -17.125 1 93.44 217 VAL A C 1
ATOM 1739 O O . VAL A 1 217 ? 17.641 -43.406 -17.062 1 93.44 217 VAL A O 1
ATOM 1742 N N . PHE A 1 218 ? 19.188 -44.812 -16.312 1 94.5 218 PHE A N 1
ATOM 1743 C CA . PHE A 1 218 ? 18.25 -45.438 -15.383 1 94.5 218 PHE A CA 1
ATOM 1744 C C . PHE A 1 218 ? 18.109 -44.625 -14.117 1 94.5 218 PHE A C 1
ATOM 1746 O O . PHE A 1 218 ? 17.062 -44.625 -13.477 1 94.5 218 PHE A O 1
ATOM 1753 N N . VAL A 1 219 ? 19.156 -43.875 -13.836 1 93.06 219 VAL A N 1
ATOM 1754 C CA . VAL A 1 219 ? 19.078 -42.969 -12.68 1 93.06 219 VAL A CA 1
ATOM 1755 C C . VAL A 1 219 ? 18.109 -41.812 -12.984 1 93.06 219 VAL A C 1
ATOM 1757 O O . VAL A 1 219 ? 17.484 -41.281 -12.07 1 93.06 219 VAL A O 1
ATOM 1760 N N . ALA A 1 220 ? 17.984 -41.469 -14.219 1 94.88 220 ALA A N 1
ATOM 1761 C CA . ALA A 1 220 ? 17.109 -40.375 -14.633 1 94.88 220 ALA A CA 1
ATOM 1762 C C . ALA A 1 220 ? 15.641 -40.812 -14.586 1 94.88 220 ALA A C 1
ATOM 1764 O O . ALA A 1 220 ? 14.742 -39.969 -14.602 1 94.88 220 ALA A O 1
ATOM 1765 N N . MET A 1 221 ? 15.305 -42.062 -14.438 1 95.75 221 MET A N 1
ATOM 1766 C CA . MET A 1 221 ? 13.945 -42.594 -14.484 1 95.75 221 MET A CA 1
ATOM 1767 C C . MET A 1 221 ? 13.133 -42.125 -13.289 1 95.75 221 MET A C 1
ATOM 1769 O O . MET A 1 221 ? 12.031 -41.594 -13.461 1 95.75 221 MET A O 1
ATOM 1773 N N . PRO A 1 222 ? 13.727 -42.219 -12.086 1 93.94 222 PRO A N 1
ATOM 1774 C CA . PRO A 1 222 ? 12.953 -41.688 -10.961 1 93.94 222 PRO A CA 1
ATOM 1775 C C . PRO A 1 222 ? 12.711 -40.188 -11.055 1 93.94 222 PRO A C 1
ATOM 1777 O O . PRO A 1 222 ? 11.672 -39.688 -10.617 1 93.94 222 PRO A O 1
ATOM 1780 N N . PHE A 1 223 ? 13.641 -39.5 -11.594 1 93.75 223 PHE A N 1
ATOM 1781 C CA . PHE A 1 223 ? 13.477 -38.062 -11.766 1 93.75 223 PHE A CA 1
ATOM 1782 C C . PHE A 1 223 ? 12.391 -37.781 -12.797 1 93.75 223 PHE A C 1
ATOM 1784 O O . PHE A 1 223 ? 11.633 -36.812 -12.641 1 93.75 223 PHE A O 1
ATOM 1791 N N . GLY A 1 224 ? 12.375 -38.562 -13.789 1 94.38 224 GLY A N 1
ATOM 1792 C CA . GLY A 1 224 ? 11.305 -38.438 -14.758 1 94.38 224 GLY A CA 1
ATOM 1793 C C . GLY A 1 224 ? 9.938 -38.75 -14.188 1 94.38 224 GLY A C 1
ATOM 1794 O O . GLY A 1 224 ? 8.953 -38.094 -14.523 1 94.38 224 GLY A O 1
ATOM 1795 N N . PHE A 1 225 ? 9.883 -39.688 -13.312 1 94.94 225 PHE A N 1
ATOM 1796 C CA . PHE A 1 225 ? 8.633 -40.062 -12.656 1 94.94 225 PHE A CA 1
ATOM 1797 C C . PHE A 1 225 ? 8.148 -38.906 -11.758 1 94.94 225 PHE A C 1
ATOM 1799 O O . PHE A 1 225 ? 6.961 -38.594 -11.75 1 94.94 225 PHE A O 1
ATOM 1806 N N . LEU A 1 226 ? 9.094 -38.344 -11.094 1 93.06 226 LEU A N 1
ATOM 1807 C CA . LEU A 1 226 ? 8.75 -37.25 -10.211 1 93.06 226 LEU A CA 1
ATOM 1808 C C . LEU A 1 226 ? 8.266 -36.031 -11.016 1 93.06 226 LEU A C 1
ATOM 1810 O O . LEU A 1 226 ? 7.355 -35.312 -10.586 1 93.06 226 LEU A O 1
ATOM 1814 N N . THR A 1 227 ? 8.875 -35.812 -12.141 1 92.12 227 THR A N 1
ATOM 1815 C CA . THR A 1 227 ? 8.438 -34.719 -13.016 1 92.12 227 THR A CA 1
ATOM 1816 C C . THR A 1 227 ? 7.012 -34.969 -13.508 1 92.12 227 THR A C 1
ATOM 1818 O O . THR A 1 227 ? 6.203 -34.031 -13.562 1 92.12 227 THR A O 1
ATOM 1821 N N . MET A 1 228 ? 6.734 -36.188 -13.82 1 93.25 228 MET A N 1
ATOM 1822 C CA . MET A 1 228 ? 5.387 -36.531 -14.258 1 93.25 228 MET A CA 1
ATOM 1823 C C . MET A 1 228 ? 4.375 -36.281 -13.141 1 93.25 228 MET A C 1
ATOM 1825 O O . MET A 1 228 ? 3.289 -35.75 -13.375 1 93.25 228 MET A O 1
ATOM 1829 N N . LEU A 1 229 ? 4.762 -36.656 -11.961 1 89.94 229 LEU A N 1
ATOM 1830 C CA . LEU A 1 229 ? 3.869 -36.438 -10.82 1 89.94 229 LEU A CA 1
ATOM 1831 C C . LEU A 1 229 ? 3.582 -34.969 -10.617 1 89.94 229 LEU A C 1
ATOM 1833 O O . LEU A 1 229 ? 2.449 -34.562 -10.305 1 89.94 229 LEU A O 1
ATOM 1837 N N . LEU A 1 230 ? 4.559 -34.219 -10.797 1 88 230 LEU A N 1
ATOM 1838 C CA . LEU A 1 230 ? 4.398 -32.781 -10.672 1 88 230 LEU A CA 1
ATOM 1839 C C . LEU A 1 230 ? 3.445 -32.25 -11.734 1 88 230 LEU A C 1
ATOM 1841 O O . LEU A 1 230 ? 2.541 -31.469 -11.43 1 88 230 LEU A O 1
ATOM 1845 N N . PHE A 1 231 ? 3.67 -32.688 -12.906 1 89.88 231 PHE A N 1
ATOM 1846 C CA . PHE A 1 231 ? 2.834 -32.219 -14.008 1 89.88 231 PHE A CA 1
ATOM 1847 C C . PHE A 1 231 ? 1.408 -32.75 -13.859 1 89.88 231 PHE A C 1
ATOM 1849 O O . PHE A 1 231 ? 0.453 -32.062 -14.266 1 89.88 231 PHE A O 1
ATOM 1856 N N . TYR A 1 232 ? 1.325 -33.844 -13.297 1 88.31 232 TYR A N 1
ATOM 1857 C CA . TYR A 1 232 ? 0.006 -34.438 -13.078 1 88.31 232 TYR A CA 1
ATOM 1858 C C . TYR A 1 232 ? -0.828 -33.562 -12.148 1 88.31 232 TYR A C 1
ATOM 1860 O O . TYR A 1 232 ? -1.998 -33.281 -12.43 1 88.31 232 TYR A O 1
ATOM 1868 N N . TYR A 1 233 ? -0.225 -33.156 -11.234 1 84.5 233 TYR A N 1
ATOM 1869 C CA . TYR A 1 233 ? -0.954 -32.312 -10.273 1 84.5 233 TYR A CA 1
ATOM 1870 C C . TYR A 1 233 ? -1.091 -30.891 -10.773 1 84.5 233 TYR A C 1
ATOM 1872 O O . TYR A 1 233 ? -2.188 -30.328 -10.766 1 84.5 233 TYR A O 1
ATOM 1880 N N . ASP A 1 234 ? -0.029 -30.328 -11.172 1 82.75 234 ASP A N 1
ATOM 1881 C CA . ASP A 1 234 ? 0.022 -28.922 -11.555 1 82.75 234 ASP A CA 1
ATOM 1882 C C . ASP A 1 234 ? -0.854 -28.656 -12.773 1 82.75 234 ASP A C 1
ATOM 1884 O O . ASP A 1 234 ? -1.67 -27.734 -12.766 1 82.75 234 ASP A O 1
ATOM 1888 N N . HIS A 1 235 ? -0.664 -29.438 -13.742 1 81.75 235 HIS A N 1
ATOM 1889 C CA . HIS A 1 235 ? -1.408 -29.234 -14.984 1 81.75 235 HIS A CA 1
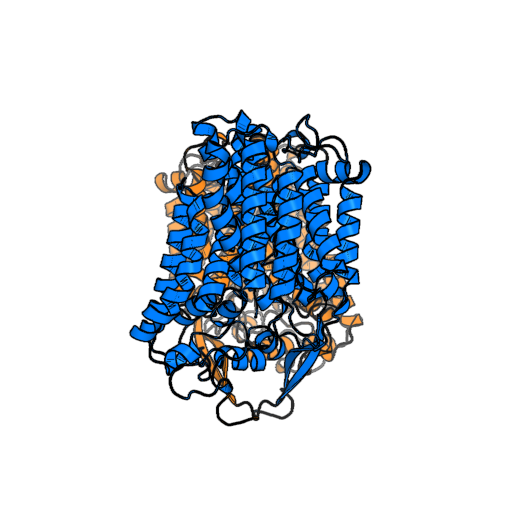ATOM 1890 C C . HIS A 1 235 ? -2.898 -29.484 -14.781 1 81.75 235 HIS A C 1
ATOM 1892 O O . HIS A 1 235 ? -3.734 -28.719 -15.266 1 81.75 235 HIS A O 1
ATOM 1898 N N . ASN A 1 236 ? -3.23 -30.484 -14.062 1 79.75 236 ASN A N 1
ATOM 1899 C CA . ASN A 1 236 ? -4.637 -30.828 -13.883 1 79.75 236 ASN A CA 1
ATOM 1900 C C . ASN A 1 236 ? -5.344 -29.844 -12.961 1 79.75 236 ASN A C 1
ATOM 1902 O O . ASN A 1 236 ? -6.5 -29.484 -13.203 1 79.75 236 ASN A O 1
ATOM 1906 N N . VAL A 1 237 ? -4.645 -29.484 -12.031 1 77.69 237 VAL A N 1
ATOM 1907 C CA . VAL A 1 237 ? -5.254 -28.516 -11.133 1 77.69 237 VAL A CA 1
ATOM 1908 C C . VAL A 1 237 ? -5.445 -27.188 -11.875 1 77.69 237 VAL A C 1
ATOM 1910 O O . VAL A 1 237 ? -6.453 -26.5 -11.688 1 77.69 237 VAL A O 1
ATOM 1913 N N . SER A 1 238 ? -4.504 -26.812 -12.625 1 77.75 238 SER A N 1
ATOM 1914 C CA . SER A 1 238 ? -4.625 -25.594 -13.422 1 77.75 238 SER A CA 1
ATOM 1915 C C . SER A 1 238 ? -5.793 -25.688 -14.398 1 77.75 238 SER A C 1
ATOM 1917 O O . SER A 1 238 ? -6.539 -24.719 -14.57 1 77.75 238 SER A O 1
ATOM 1919 N N . SER A 1 239 ? -5.98 -26.812 -14.922 1 76.56 239 SER A N 1
ATOM 1920 C CA . SER A 1 239 ? -7.062 -27.016 -15.875 1 76.56 239 SER A CA 1
ATOM 1921 C C . SER A 1 239 ? -8.422 -27.016 -15.18 1 76.56 239 SER A C 1
ATOM 1923 O O . SER A 1 239 ? -9.383 -26.438 -15.688 1 76.56 239 SER A O 1
ATOM 1925 N N . ILE A 1 240 ? -8.453 -27.609 -14.094 1 74.12 240 ILE A N 1
ATOM 1926 C CA . ILE A 1 240 ? -9.711 -27.688 -13.359 1 74.12 240 ILE A CA 1
ATOM 1927 C C . ILE A 1 240 ? -10.109 -26.297 -12.867 1 74.12 240 ILE A C 1
ATOM 1929 O O . ILE A 1 240 ? -11.289 -25.938 -12.898 1 74.12 240 ILE A O 1
ATOM 1933 N N . THR A 1 241 ? -9.156 -25.609 -12.445 1 71.19 241 THR A N 1
ATOM 1934 C CA . THR A 1 241 ? -9.445 -24.281 -11.922 1 71.19 241 THR A CA 1
ATOM 1935 C C . THR A 1 241 ? -9.836 -23.328 -13.055 1 71.19 241 THR A C 1
ATOM 1937 O O . THR A 1 241 ? -10.633 -22.422 -12.852 1 71.19 241 THR A O 1
ATOM 1940 N N . ALA A 1 242 ? -9.211 -23.531 -14.148 1 68.75 242 ALA A N 1
ATOM 1941 C CA . ALA A 1 242 ? -9.57 -22.719 -15.312 1 68.75 242 ALA A CA 1
ATOM 1942 C C . ALA A 1 242 ? -10.984 -23.031 -15.781 1 68.75 242 ALA A C 1
ATOM 1944 O O . ALA A 1 242 ? -11.641 -22.188 -16.406 1 68.75 242 ALA A O 1
ATOM 1945 N N . GLN A 1 243 ? -11.422 -24.234 -15.43 1 64.38 243 GLN A N 1
ATOM 1946 C CA . GLN A 1 243 ? -12.758 -24.656 -15.852 1 64.38 243 GLN A CA 1
ATOM 1947 C C . GLN A 1 243 ? -13.711 -24.703 -14.664 1 64.38 243 GLN A C 1
ATOM 1949 O O . GLN A 1 243 ? -14.609 -25.562 -14.617 1 64.38 243 GLN A O 1
ATOM 1954 N N . ALA A 1 244 ? -13.461 -23.781 -13.828 1 60.88 244 ALA A N 1
ATOM 1955 C CA . ALA A 1 244 ? -14.273 -23.75 -12.609 1 60.88 244 ALA A CA 1
ATOM 1956 C C . ALA A 1 244 ? -15.734 -23.438 -12.93 1 60.88 244 ALA A C 1
ATOM 1958 O O . ALA A 1 244 ? -16.047 -22.953 -14.023 1 60.88 244 ALA A O 1
ATOM 1959 N N . ARG A 1 245 ? -16.547 -23.812 -12.039 1 56.97 245 ARG A N 1
ATOM 1960 C CA . ARG A 1 245 ? -18 -23.688 -12.172 1 56.97 245 ARG A CA 1
ATOM 1961 C C . ARG A 1 245 ? -18.406 -22.234 -12.43 1 56.97 245 ARG A C 1
ATOM 1963 O O . ARG A 1 245 ? -19.453 -21.969 -13.031 1 56.97 245 ARG A O 1
ATOM 1970 N N . GLN A 1 246 ? -17.516 -21.453 -11.992 1 60.88 246 GLN A N 1
ATOM 1971 C CA . GLN A 1 246 ? -17.891 -20.047 -12.117 1 60.88 246 GLN A CA 1
ATOM 1972 C C . GLN A 1 246 ? -17.938 -19.625 -13.586 1 60.88 246 GLN A C 1
ATOM 1974 O O . GLN A 1 246 ? -18.625 -18.656 -13.938 1 60.88 246 GLN A O 1
ATOM 1979 N N . TYR A 1 247 ? -17.312 -20.469 -14.383 1 62.25 247 TYR A N 1
ATOM 1980 C CA . TYR A 1 247 ? -17.281 -20.141 -15.805 1 62.25 247 TYR A CA 1
ATOM 1981 C C . TYR A 1 247 ? -18.203 -21.062 -16.594 1 62.25 247 TYR A C 1
ATOM 1983 O O . TYR A 1 247 ? -18.062 -22.297 -16.547 1 62.25 247 TYR A O 1
ATOM 1991 N N . PRO A 1 248 ? -19.203 -20.484 -17.047 1 62.94 248 PRO A N 1
ATOM 1992 C CA . PRO A 1 248 ? -20.109 -21.328 -17.844 1 62.94 248 PRO A CA 1
ATOM 1993 C C . PRO A 1 248 ? -19.438 -21.844 -19.125 1 62.94 248 PRO A C 1
ATOM 1995 O O . PRO A 1 248 ? -19.562 -21.219 -20.172 1 62.94 248 PRO A O 1
ATOM 1998 N N . LEU A 1 249 ? -18.781 -22.938 -18.984 1 69.25 249 LEU A N 1
ATOM 1999 C CA . LEU A 1 249 ? -18.078 -23.5 -20.125 1 69.25 249 LEU A CA 1
ATOM 2000 C C . LEU A 1 249 ? -18.969 -24.453 -20.906 1 69.25 249 LEU A C 1
ATOM 2002 O O . LEU A 1 249 ? -19.828 -25.125 -20.312 1 69.25 249 LEU A O 1
ATOM 2006 N N . GLN A 1 250 ? -18.969 -24.312 -22.219 1 65.94 250 GLN A N 1
ATOM 2007 C CA . GLN A 1 250 ? -19.797 -25.156 -23.062 1 65.94 250 GLN A CA 1
ATOM 2008 C C . GLN A 1 250 ? -19.016 -26.359 -23.594 1 65.94 250 GLN A C 1
ATOM 2010 O O . GLN A 1 250 ? -19.594 -27.406 -23.859 1 65.94 250 GLN A O 1
ATOM 2015 N N . LYS A 1 251 ? -17.781 -26.297 -23.734 1 65.06 251 LYS A N 1
ATOM 2016 C CA . LYS A 1 251 ? -17.016 -27.375 -24.328 1 65.06 251 LYS A CA 1
ATOM 2017 C C . LYS A 1 251 ? -16.5 -28.344 -23.281 1 65.06 251 LYS A C 1
ATOM 2019 O O . LYS A 1 251 ? -16.172 -27.938 -22.156 1 65.06 251 LYS A O 1
ATOM 2024 N N . PRO A 1 252 ? -16.562 -29.672 -23.625 1 63.84 252 PRO A N 1
ATOM 2025 C CA . PRO A 1 252 ? -16.109 -30.672 -22.656 1 63.84 252 PRO A CA 1
ATOM 2026 C C . PRO A 1 252 ? -14.617 -30.578 -22.375 1 63.84 252 PRO A C 1
ATOM 2028 O O . PRO A 1 252 ? -13.867 -30.016 -23.172 1 63.84 252 PRO A O 1
ATOM 2031 N N . GLY A 1 253 ? -14.281 -31.094 -21.188 1 63.47 253 GLY A N 1
ATOM 2032 C CA . GLY A 1 253 ? -12.883 -31.094 -20.797 1 63.47 253 GLY A CA 1
ATOM 2033 C C . GLY A 1 253 ? -12.117 -32.281 -21.297 1 63.47 253 GLY A C 1
ATOM 2034 O O . GLY A 1 253 ? -12.695 -33.375 -21.516 1 63.47 253 GLY A O 1
ATOM 2035 N N . GLY A 1 254 ? -11.055 -32.281 -22.203 1 74.5 254 GLY A N 1
ATOM 2036 C CA . GLY A 1 254 ? -10.164 -33.344 -22.641 1 74.5 254 GLY A CA 1
ATOM 2037 C C . GLY A 1 254 ? -8.883 -33.406 -21.828 1 74.5 254 GLY A C 1
ATOM 2038 O O . GLY A 1 254 ? -7.801 -33.094 -22.328 1 74.5 254 GLY A O 1
ATOM 2039 N N . PHE A 1 255 ? -9.07 -34.094 -20.656 1 78.94 255 PHE A N 1
ATOM 2040 C CA . PHE A 1 255 ? -7.938 -34.125 -19.734 1 78.94 255 PHE A CA 1
ATOM 2041 C C . PHE A 1 255 ? -6.906 -35.156 -20.172 1 78.94 255 PHE A C 1
ATOM 2043 O O . PHE A 1 255 ? -5.699 -34.906 -20.094 1 78.94 255 PHE A O 1
ATOM 2050 N N . HIS A 1 256 ? -7.391 -36.312 -20.672 1 83.31 256 HIS A N 1
ATOM 2051 C CA . HIS A 1 256 ? -6.465 -37.375 -21.062 1 83.31 256 HIS A CA 1
ATOM 2052 C C . HIS A 1 256 ? -5.668 -37 -22.297 1 83.31 256 HIS A C 1
ATOM 2054 O O . HIS A 1 256 ? -4.457 -37.219 -22.359 1 83.31 256 HIS A O 1
ATOM 2060 N N . TRP A 1 257 ? -6.312 -36.375 -23.172 1 86.12 257 TRP A N 1
ATOM 2061 C CA . TRP A 1 257 ? -5.641 -35.969 -24.391 1 86.12 257 TRP A CA 1
ATOM 2062 C C . TRP A 1 257 ? -4.652 -34.844 -24.109 1 86.12 257 TRP A C 1
ATOM 2064 O O . TRP A 1 257 ? -3.539 -34.812 -24.641 1 86.12 257 TRP A O 1
ATOM 2074 N N . ASP A 1 258 ? -5.062 -33.969 -23.328 1 87.56 258 ASP A N 1
ATOM 2075 C CA . ASP A 1 258 ? -4.176 -32.844 -22.984 1 87.56 258 ASP A CA 1
ATOM 2076 C C . ASP A 1 258 ? -2.934 -33.344 -22.234 1 87.56 258 ASP A C 1
ATOM 2078 O O . ASP A 1 258 ? -1.835 -32.812 -22.453 1 87.56 258 ASP A O 1
ATOM 2082 N N . PHE A 1 259 ? -3.176 -34.312 -21.422 1 88.81 259 PHE A N 1
ATOM 2083 C CA . PHE A 1 259 ? -2.041 -34.875 -20.703 1 88.81 259 PHE A CA 1
ATOM 2084 C C . PHE A 1 259 ? -1.13 -35.656 -21.641 1 88.81 259 PHE A C 1
ATOM 2086 O O . PHE A 1 259 ? 0.087 -35.688 -21.438 1 88.81 259 PHE A O 1
ATOM 2093 N N . PHE A 1 260 ? -1.683 -36.25 -22.625 1 91.5 260 PHE A N 1
ATOM 2094 C CA . PHE A 1 260 ? -0.9 -36.938 -23.641 1 91.5 260 PHE A CA 1
ATOM 2095 C C . PHE A 1 260 ? -0.09 -35.938 -24.453 1 91.5 260 PHE A C 1
ATOM 2097 O O . PHE A 1 260 ? 1.092 -36.156 -24.734 1 91.5 260 PHE A O 1
ATOM 2104 N N . LEU A 1 261 ? -0.729 -34.906 -24.797 1 90.88 261 LEU A N 1
ATOM 2105 C CA . LEU A 1 261 ? -0.053 -33.844 -25.547 1 90.88 261 LEU A CA 1
ATOM 2106 C C . LEU A 1 261 ? 1.072 -33.25 -24.719 1 90.88 261 LEU A C 1
ATOM 2108 O O . LEU A 1 261 ? 2.109 -32.844 -25.266 1 90.88 261 LEU A O 1
ATOM 2112 N N . LEU A 1 262 ? 0.838 -33.094 -23.422 1 91.62 262 LEU A N 1
ATOM 2113 C CA . LEU A 1 262 ? 1.876 -32.594 -22.531 1 91.62 262 LEU A CA 1
ATOM 2114 C C . LEU A 1 262 ? 3.102 -33.5 -22.547 1 91.62 262 LEU A C 1
ATOM 2116 O O . LEU A 1 262 ? 4.234 -33.031 -22.5 1 91.62 262 LEU A O 1
ATOM 2120 N N . GLY A 1 263 ? 2.855 -34.781 -22.625 1 93.25 263 GLY A N 1
ATOM 2121 C CA . GLY A 1 263 ? 3.959 -35.719 -22.781 1 93.25 263 GLY A CA 1
ATOM 2122 C C . GLY A 1 263 ? 4.758 -35.5 -24.047 1 93.25 263 GLY A C 1
ATOM 2123 O O . GLY A 1 263 ? 5.988 -35.594 -24.031 1 93.25 263 GLY A O 1
ATOM 2124 N N . CYS A 1 264 ? 4.113 -35.156 -25.078 1 94 264 CYS A N 1
ATOM 2125 C CA . CYS A 1 264 ? 4.789 -34.906 -26.344 1 94 264 CYS A CA 1
ATOM 2126 C C . CYS A 1 264 ? 5.648 -33.656 -26.266 1 94 264 CYS A C 1
ATOM 2128 O O . CYS A 1 264 ? 6.781 -33.625 -26.75 1 94 264 CYS A O 1
ATOM 2130 N N . THR A 1 265 ? 5.074 -32.656 -25.688 1 93 265 THR A N 1
ATOM 2131 C CA . THR A 1 265 ? 5.84 -31.438 -25.562 1 93 265 THR A CA 1
ATOM 2132 C C . THR A 1 265 ? 7.02 -31.625 -24.609 1 93 265 THR A C 1
ATOM 2134 O O . THR A 1 265 ? 8.086 -31.031 -24.812 1 93 265 THR A O 1
ATOM 2137 N N . THR A 1 266 ? 6.816 -32.344 -23.578 1 94.69 266 THR A N 1
ATOM 2138 C CA . THR A 1 266 ? 7.902 -32.656 -22.656 1 94.69 266 THR A CA 1
ATOM 2139 C C . THR A 1 266 ? 9.016 -33.406 -23.359 1 94.69 266 THR A C 1
ATOM 2141 O O . THR A 1 266 ? 10.203 -33.188 -23.109 1 94.69 266 THR A O 1
ATOM 2144 N N . PHE A 1 267 ? 8.656 -34.281 -24.219 1 95.25 267 PHE A N 1
ATOM 2145 C CA . PHE A 1 267 ? 9.625 -35.062 -24.984 1 95.25 267 PHE A CA 1
ATOM 2146 C C . PHE A 1 267 ? 10.461 -34.156 -25.875 1 95.25 267 PHE A C 1
ATOM 2148 O O . PHE A 1 267 ? 11.688 -34.25 -25.859 1 95.25 267 PHE A O 1
ATOM 2155 N N . VAL A 1 268 ? 9.805 -33.344 -26.578 1 94.62 268 VAL A N 1
ATOM 2156 C CA . VAL A 1 268 ? 10.492 -32.438 -27.484 1 94.62 268 VAL A CA 1
ATOM 2157 C C . VAL A 1 268 ? 11.367 -31.469 -26.688 1 94.62 268 VAL A C 1
ATOM 2159 O O . VAL A 1 268 ? 12.508 -31.203 -27.078 1 94.62 268 VAL A O 1
ATOM 2162 N N . ALA A 1 269 ? 10.828 -30.969 -25.609 1 93.62 269 ALA A N 1
ATOM 2163 C CA . ALA A 1 269 ? 11.594 -30.062 -24.766 1 93.62 269 ALA A CA 1
ATOM 2164 C C . ALA A 1 269 ? 12.812 -30.75 -24.172 1 93.62 269 ALA A C 1
ATOM 2166 O O . ALA A 1 269 ? 13.891 -30.156 -24.078 1 93.62 269 ALA A O 1
ATOM 2167 N N . GLY A 1 270 ? 12.664 -31.938 -23.766 1 92.56 270 GLY A N 1
ATOM 2168 C CA . GLY A 1 270 ? 13.773 -32.688 -23.219 1 92.56 270 GLY A CA 1
ATOM 2169 C C . GLY A 1 270 ? 14.898 -32.938 -24.219 1 92.56 270 GLY A C 1
ATOM 2170 O O . GLY A 1 270 ? 16.078 -32.75 -23.891 1 92.56 270 GLY A O 1
ATOM 2171 N N . ILE A 1 271 ? 14.562 -33.188 -25.438 1 93.81 271 ILE A N 1
ATOM 2172 C CA . ILE A 1 271 ? 15.555 -33.5 -26.453 1 93.81 271 ILE A CA 1
ATOM 2173 C C . ILE A 1 271 ? 16.234 -32.219 -26.922 1 93.81 271 ILE A C 1
ATOM 2175 O O . ILE A 1 271 ? 17.422 -32.219 -27.25 1 93.81 271 ILE A O 1
ATOM 2179 N N . LEU A 1 272 ? 15.562 -31.125 -26.844 1 93.06 272 LEU A N 1
ATOM 2180 C CA . LEU A 1 272 ? 16.109 -29.875 -27.312 1 93.06 272 LEU A CA 1
ATOM 2181 C C . LEU A 1 272 ? 16.781 -29.109 -26.172 1 93.06 272 LEU A C 1
ATOM 2183 O O . LEU A 1 272 ? 17.375 -28.047 -26.391 1 93.06 272 LEU A O 1
ATOM 2187 N N . GLY A 1 273 ? 16.688 -29.594 -25.031 1 90.75 273 GLY A N 1
ATOM 2188 C CA . GLY A 1 273 ? 17.312 -28.938 -23.891 1 90.75 273 GLY A CA 1
ATOM 2189 C C . GLY A 1 273 ? 16.547 -27.734 -23.406 1 90.75 273 GLY A C 1
ATOM 2190 O O . GLY A 1 273 ? 17.125 -26.703 -23.062 1 90.75 273 GLY A O 1
ATOM 2191 N N . LEU A 1 274 ? 15.266 -27.766 -23.469 1 91.69 274 LEU A N 1
ATOM 2192 C CA . LEU A 1 274 ? 14.391 -26.703 -23 1 91.69 274 LEU A CA 1
ATOM 2193 C C . LEU A 1 274 ? 13.75 -27.078 -21.672 1 91.69 274 LEU A C 1
ATOM 2195 O O . LEU A 1 274 ? 13.672 -28.25 -21.328 1 91.69 274 LEU A O 1
ATOM 2199 N N . PRO A 1 275 ? 13.469 -26.047 -20.891 1 91.44 275 PRO A N 1
ATOM 2200 C CA . PRO A 1 275 ? 12.68 -26.375 -19.703 1 91.44 275 PRO A CA 1
ATOM 2201 C C . PRO A 1 275 ? 11.305 -26.953 -20.062 1 91.44 275 PRO A C 1
ATOM 2203 O O . PRO A 1 275 ? 10.68 -26.516 -21.031 1 91.44 275 PRO A O 1
ATOM 2206 N N . MET A 1 276 ? 10.93 -27.906 -19.359 1 92.06 276 MET A N 1
ATOM 2207 C CA . MET A 1 276 ? 9.672 -28.594 -19.641 1 92.06 276 MET A CA 1
ATOM 2208 C C . MET A 1 276 ? 8.477 -27.703 -19.328 1 92.06 276 MET A C 1
ATOM 2210 O O . MET A 1 276 ? 8.344 -27.234 -18.203 1 92.06 276 MET A O 1
ATOM 2214 N N . PRO A 1 277 ? 7.664 -27.469 -20.281 1 89.38 277 PRO A N 1
ATOM 2215 C CA . PRO A 1 277 ? 6.52 -26.578 -20.062 1 89.38 277 PRO A CA 1
ATOM 2216 C C . PRO A 1 277 ? 5.336 -27.281 -19.406 1 89.38 277 PRO A C 1
ATOM 2218 O O . PRO A 1 277 ? 5.156 -28.484 -19.594 1 89.38 277 PRO A O 1
ATOM 2221 N N . ASN A 1 278 ? 4.621 -26.625 -18.625 1 87.19 278 ASN A N 1
ATOM 2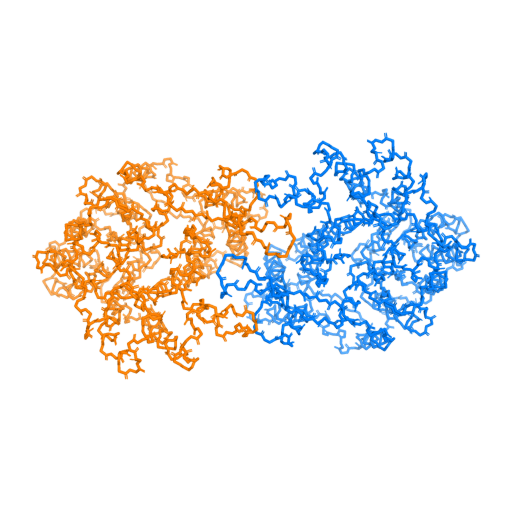222 C CA . ASN A 1 278 ? 3.424 -27.141 -17.969 1 87.19 278 ASN A CA 1
ATOM 2223 C C . ASN A 1 278 ? 2.373 -26.062 -17.766 1 87.19 278 ASN A C 1
ATOM 2225 O O . ASN A 1 278 ? 2.588 -24.906 -18.156 1 87.19 278 ASN A O 1
ATOM 2229 N N . GLY A 1 279 ? 1.231 -26.516 -17.25 1 77.56 279 GLY A N 1
ATOM 2230 C CA . GLY A 1 279 ? 0.14 -25.578 -17.016 1 77.56 279 GLY A CA 1
ATOM 2231 C C . GLY A 1 279 ? 0.452 -24.547 -15.961 1 77.56 279 GLY A C 1
ATOM 2232 O O . GLY A 1 279 ? 1.092 -24.859 -14.953 1 77.56 279 GLY A O 1
ATOM 2233 N N . LEU A 1 280 ? 0.042 -23.328 -16.312 1 73.25 280 LEU A N 1
ATOM 2234 C CA . LEU A 1 280 ? 0.284 -22.203 -15.406 1 73.25 280 LEU A CA 1
ATOM 2235 C C . LEU A 1 280 ? -0.868 -22.047 -14.422 1 73.25 280 LEU A C 1
ATOM 2237 O O . LEU A 1 280 ? -1.977 -21.672 -14.812 1 73.25 280 LEU A O 1
ATOM 2241 N N . VAL A 1 281 ? -0.684 -22.375 -13.164 1 63.09 281 VAL A N 1
ATOM 2242 C CA . VAL A 1 281 ? -1.728 -22.406 -12.148 1 63.09 281 VAL A CA 1
ATOM 2243 C C . VAL A 1 281 ? -2.309 -21.016 -11.961 1 63.09 281 VAL A C 1
ATOM 2245 O O . VAL A 1 281 ? -3.527 -20.828 -12.023 1 63.09 281 VAL A O 1
ATOM 2248 N N . PRO A 1 282 ? -1.462 -20 -11.766 1 64.38 282 PRO A N 1
ATOM 2249 C CA . PRO A 1 282 ? -2.084 -18.703 -11.5 1 64.38 282 PRO A CA 1
ATOM 2250 C C . PRO A 1 282 ? -2.535 -18 -12.766 1 64.38 282 PRO A C 1
ATOM 2252 O O . PRO A 1 282 ? -3.484 -17.203 -12.734 1 64.38 282 PRO A O 1
ATOM 2255 N N . GLN A 1 283 ? -1.99 -18.328 -13.891 1 68.75 283 GLN A N 1
ATOM 2256 C CA . GLN A 1 283 ? -2.25 -17.562 -15.102 1 68.75 283 GLN A CA 1
ATOM 2257 C C . GLN A 1 283 ? -3.441 -18.125 -15.867 1 68.75 283 GLN A C 1
ATOM 2259 O O . GLN A 1 283 ? -4.129 -17.391 -16.578 1 68.75 283 GLN A O 1
ATOM 2264 N N . ALA A 1 284 ? -3.713 -19.359 -15.633 1 69.12 284 ALA A N 1
ATOM 2265 C CA . ALA A 1 284 ? -4.77 -19.984 -16.438 1 69.12 284 ALA A CA 1
ATOM 2266 C C . ALA A 1 284 ? -6.137 -19.406 -16.078 1 69.12 284 ALA A C 1
ATOM 2268 O O . ALA A 1 284 ? -6.898 -19.016 -16.969 1 69.12 284 ALA A O 1
ATOM 2269 N N . PRO A 1 285 ? -6.316 -19.266 -14.766 1 66.81 285 PRO A N 1
ATOM 2270 C CA . PRO A 1 285 ? -7.621 -18.688 -14.43 1 66.81 285 PRO A CA 1
ATOM 2271 C C . PRO A 1 285 ? -7.734 -17.219 -14.828 1 66.81 285 PRO A C 1
ATOM 2273 O O . PRO A 1 285 ? -8.82 -16.75 -15.164 1 66.81 285 PRO A O 1
ATOM 2276 N N . VAL A 1 286 ? -6.648 -16.594 -14.922 1 69.44 286 VAL A N 1
ATOM 2277 C CA . VAL A 1 286 ? -6.648 -15.188 -15.32 1 69.44 286 VAL A CA 1
ATOM 2278 C C . VAL A 1 286 ? -6.965 -15.07 -16.812 1 69.44 286 VAL A C 1
ATOM 2280 O O . VAL A 1 286 ? -7.66 -14.148 -17.234 1 69.44 286 VAL A O 1
ATOM 2283 N N . HIS A 1 287 ? -6.43 -16.031 -17.547 1 70.75 287 HIS A N 1
ATOM 2284 C CA . HIS A 1 287 ? -6.719 -16.062 -18.969 1 70.75 287 HIS A CA 1
ATOM 2285 C C . HIS A 1 287 ? -8.203 -16.312 -19.234 1 70.75 287 HIS A C 1
ATOM 2287 O O . HIS A 1 287 ? -8.812 -15.633 -20.062 1 70.75 287 HIS A O 1
ATOM 2293 N N . THR A 1 288 ? -8.734 -17.172 -18.422 1 71 288 THR A N 1
ATOM 2294 C CA . THR A 1 288 ? -10.156 -17.453 -18.578 1 71 288 THR A CA 1
ATOM 2295 C C . THR A 1 288 ? -11.008 -16.266 -18.156 1 71 288 THR A C 1
ATOM 2297 O O . THR A 1 288 ? -12.023 -15.961 -18.781 1 71 288 THR A O 1
ATOM 2300 N N . ASP A 1 289 ? -10.547 -15.664 -17.141 1 71.38 289 ASP A N 1
ATOM 2301 C CA . ASP A 1 289 ? -11.289 -14.508 -16.641 1 71.38 289 ASP A CA 1
ATOM 2302 C C . ASP A 1 289 ? -11.266 -13.359 -17.641 1 71.38 289 ASP A C 1
ATOM 2304 O O . ASP A 1 289 ? -12.25 -12.625 -17.781 1 71.38 289 ASP A O 1
ATOM 2308 N N . SER A 1 290 ? -10.18 -13.281 -18.328 1 71.06 290 SER A N 1
ATOM 2309 C CA . SER A 1 290 ? -10.07 -12.219 -19.312 1 71.06 290 SER A CA 1
ATOM 2310 C C . SER A 1 290 ? -10.961 -12.492 -20.531 1 71.06 290 SER A C 1
ATOM 2312 O O . SER A 1 290 ? -11.352 -11.562 -21.234 1 71.06 290 SER A O 1
ATOM 2314 N N . LEU A 1 291 ? -11.328 -13.719 -20.656 1 71.56 291 LEU A N 1
ATOM 2315 C CA . LEU A 1 291 ? -12.172 -14.094 -21.781 1 71.56 291 LEU A CA 1
ATOM 2316 C C . LEU A 1 291 ? -13.641 -14.164 -21.375 1 71.56 291 LEU A C 1
ATOM 2318 O O . LEU A 1 291 ? -14.5 -14.477 -22.188 1 71.56 291 LEU A O 1
ATOM 2322 N N . THR A 1 292 ? -13.844 -13.875 -20.062 1 72.38 292 THR A N 1
ATOM 2323 C CA . THR A 1 292 ? -15.203 -13.945 -19.547 1 72.38 292 THR A CA 1
ATOM 2324 C C . THR A 1 292 ? -15.867 -12.57 -19.578 1 72.38 292 THR A C 1
ATOM 2326 O O . THR A 1 292 ? -15.25 -11.57 -19.219 1 72.38 292 THR A O 1
ATOM 2329 N N . VAL A 1 293 ? -16.891 -12.461 -20.188 1 69.12 293 VAL A N 1
ATOM 2330 C CA . VAL A 1 293 ? -17.672 -11.227 -20.266 1 69.12 293 VAL A CA 1
ATOM 2331 C C . VAL A 1 293 ? -18.531 -11.094 -19.016 1 69.12 293 VAL A C 1
ATOM 2333 O O . VAL A 1 293 ? -19.359 -11.969 -18.734 1 69.12 293 VAL A O 1
ATOM 2336 N N . TYR A 1 294 ? -18.203 -10.125 -18.172 1 64.81 294 TYR A N 1
ATOM 2337 C CA . TYR A 1 294 ? -18.938 -9.891 -16.938 1 64.81 294 TYR A CA 1
ATOM 2338 C C . TYR A 1 294 ? -20.047 -8.867 -17.156 1 64.81 294 TYR A C 1
ATOM 2340 O O . TYR A 1 294 ? -19.875 -7.906 -17.906 1 64.81 294 TYR A O 1
ATOM 2348 N N . LYS A 1 295 ? -21.219 -9.234 -16.844 1 63.56 295 LYS A N 1
ATOM 2349 C CA . LYS A 1 295 ? -22.328 -8.273 -16.844 1 63.56 295 LYS A CA 1
ATOM 2350 C C . LYS A 1 295 ? -22.672 -7.852 -15.414 1 63.56 295 LYS A C 1
ATOM 2352 O O . LYS A 1 295 ? -22.766 -8.695 -14.516 1 63.56 295 LYS A O 1
ATOM 2357 N N . THR A 1 296 ? -22.5 -6.59 -15.133 1 61.62 296 THR A N 1
ATOM 2358 C CA . THR A 1 296 ? -22.859 -6.062 -13.828 1 61.62 296 THR A CA 1
ATOM 2359 C C . THR A 1 296 ? -24.359 -5.836 -13.734 1 61.62 296 THR A C 1
ATOM 2361 O O . THR A 1 296 ? -24.938 -5.059 -14.508 1 61.62 296 THR A O 1
ATOM 2364 N N . SER A 1 297 ? -25.016 -6.77 -13.141 1 61.12 297 SER A N 1
ATOM 2365 C CA . SER A 1 297 ? -26.438 -6.57 -12.922 1 61.12 297 SER A CA 1
ATOM 2366 C C . SER A 1 297 ? -26.703 -5.922 -11.57 1 61.12 297 SER A C 1
ATOM 2368 O O . SER A 1 297 ? -25.906 -6.051 -10.641 1 61.12 297 SER A O 1
ATOM 2370 N N . LEU A 1 298 ? -27.578 -4.902 -11.578 1 59.34 298 LEU A N 1
ATOM 2371 C CA . LEU A 1 298 ? -27.984 -4.148 -10.398 1 59.34 298 LEU A CA 1
ATOM 2372 C C . LEU A 1 298 ? -29.047 -4.922 -9.602 1 59.34 298 LEU A C 1
ATOM 2374 O O . LEU A 1 298 ? -30.062 -5.344 -10.156 1 59.34 298 LEU A O 1
ATOM 2378 N N . LYS A 1 299 ? -28.516 -5.531 -8.508 1 59.66 299 LYS A N 1
ATOM 2379 C CA . LYS A 1 299 ? -29.547 -6.074 -7.625 1 59.66 299 LYS A CA 1
ATOM 2380 C C . LYS A 1 299 ? -30.062 -5.008 -6.664 1 59.66 299 LYS A C 1
ATOM 2382 O O . LYS A 1 299 ? -29.297 -4.418 -5.906 1 59.66 299 LYS A O 1
ATOM 2387 N N . ILE A 1 300 ? -31.172 -4.504 -6.875 1 57.84 300 ILE A N 1
ATOM 2388 C CA . ILE A 1 300 ? -31.844 -3.527 -6.023 1 57.84 300 ILE A CA 1
ATOM 2389 C C . ILE A 1 300 ? -32.469 -4.234 -4.824 1 57.84 300 ILE A C 1
ATOM 2391 O O . ILE A 1 300 ? -33.312 -5.109 -4.992 1 57.84 300 ILE A O 1
ATOM 2395 N N . ILE A 1 301 ? -31.781 -4.25 -3.682 1 57.41 301 ILE A N 1
ATOM 2396 C CA . ILE A 1 301 ? -32.375 -4.809 -2.479 1 57.41 301 ILE A CA 1
ATOM 2397 C C . ILE A 1 301 ? -33.25 -3.756 -1.81 1 57.41 301 ILE A C 1
ATOM 2399 O O . ILE A 1 301 ? -32.781 -2.719 -1.363 1 57.41 301 ILE A O 1
ATOM 2403 N N . PRO A 1 302 ? -34.531 -3.799 -1.974 1 55.22 302 PRO A N 1
ATOM 2404 C CA . PRO A 1 302 ? -35.438 -2.85 -1.316 1 55.22 302 PRO A CA 1
ATOM 2405 C C . PRO A 1 302 ? -35.344 -2.914 0.207 1 55.22 302 PRO A C 1
ATOM 2407 O O . PRO A 1 302 ? -35.281 -4.004 0.78 1 55.22 302 PRO A O 1
ATOM 2410 N N . THR A 1 303 ? -34.688 -1.983 0.934 1 55.28 303 THR A N 1
ATOM 2411 C CA . THR A 1 303 ? -34.688 -1.934 2.393 1 55.28 303 THR A CA 1
ATOM 2412 C C . THR A 1 303 ? -36.094 -1.622 2.93 1 55.28 303 THR A C 1
ATOM 2414 O O . THR A 1 303 ? -36.875 -0.926 2.277 1 55.28 303 THR A O 1
ATOM 2417 N N . SER A 1 304 ? -36.688 -2.494 3.771 1 49.62 304 SER A N 1
ATOM 2418 C CA . SER A 1 304 ? -38.031 -2.287 4.344 1 49.62 304 SER A CA 1
ATOM 2419 C C . SER A 1 304 ? -38.156 -0.886 4.93 1 49.62 304 SER A C 1
ATOM 2421 O O . SER A 1 304 ? -39.25 -0.449 5.258 1 49.62 304 SER A O 1
ATOM 2423 N N . GLU A 1 305 ? -37.188 -0.479 5.566 1 40.78 305 GLU A N 1
ATOM 2424 C CA . GLU A 1 305 ? -37.344 0.829 6.188 1 40.78 305 GLU A CA 1
ATOM 2425 C C . GLU A 1 305 ? -37.219 1.952 5.168 1 40.78 305 GLU A C 1
ATOM 2427 O O . GLU A 1 305 ? -36.094 2.199 4.664 1 40.78 305 GLU A O 1
ATOM 2432 N N . GLY A 1 306 ? -38.469 2.668 4.637 1 42.44 306 GLY A N 1
ATOM 2433 C CA . GLY A 1 306 ? -39 3.75 3.816 1 42.44 306 GLY A CA 1
ATOM 2434 C C . GLY A 1 306 ? -38.625 3.613 2.35 1 42.44 306 GLY A C 1
ATOM 2435 O O . GLY A 1 306 ? -37.688 2.867 2.002 1 42.44 306 GLY A O 1
ATOM 2436 N N . GLU A 1 307 ? -39.438 3.904 1.367 1 43.25 307 GLU A N 1
ATOM 2437 C CA . GLU A 1 307 ? -39.562 3.857 -0.086 1 43.25 307 GLU A CA 1
ATOM 2438 C C . GLU A 1 307 ? -38.219 4.043 -0.775 1 43.25 307 GLU A C 1
ATOM 2440 O O . GLU A 1 307 ? -37.969 3.432 -1.812 1 43.25 307 GLU A O 1
ATOM 2445 N N . TYR A 1 308 ? -37.312 4.953 -0.479 1 44.09 308 TYR A N 1
ATOM 2446 C CA . TYR A 1 308 ? -36.312 5.582 -1.33 1 44.09 308 TYR A CA 1
ATOM 2447 C C . TYR A 1 308 ? -34.938 5.027 -1.042 1 44.09 308 TYR A C 1
ATOM 2449 O O . TYR A 1 308 ? -33.938 5.523 -1.571 1 44.09 308 TYR A O 1
ATOM 2457 N N . THR A 1 309 ? -34.688 4.133 -0.084 1 51.28 309 THR A N 1
ATOM 2458 C CA . THR A 1 309 ? -33.281 3.826 0.185 1 51.28 309 THR A CA 1
ATOM 2459 C C . THR A 1 309 ? -32.906 2.482 -0.426 1 51.28 309 THR A C 1
ATOM 2461 O O . THR A 1 309 ? -33.312 1.43 0.07 1 51.28 309 THR A O 1
ATOM 2464 N N . GLU A 1 310 ? -32.969 2.297 -1.596 1 54.12 310 GLU A N 1
ATOM 2465 C CA . GLU A 1 310 ? -32.562 1.107 -2.332 1 54.12 310 GLU A CA 1
ATOM 2466 C C . GLU A 1 310 ? -31.047 0.935 -2.281 1 54.12 310 GLU A C 1
ATOM 2468 O O . GLU A 1 310 ? -30.297 1.906 -2.422 1 54.12 310 GLU A O 1
ATOM 2473 N N . ILE A 1 311 ? -30.734 -0.083 -1.532 1 58.31 311 ILE A N 1
ATOM 2474 C CA . ILE A 1 311 ? -29.312 -0.395 -1.58 1 58.31 311 ILE A CA 1
ATOM 2475 C C . ILE A 1 311 ? -28.969 -1.087 -2.9 1 58.31 311 ILE A C 1
ATOM 2477 O O . ILE A 1 311 ? -29.547 -2.125 -3.227 1 58.31 311 ILE A O 1
ATOM 2481 N N . ARG A 1 312 ? -28.547 -0.341 -3.865 1 54.59 312 ARG A N 1
ATOM 2482 C CA . ARG A 1 312 ? -28.109 -0.906 -5.137 1 54.59 312 ARG A CA 1
ATOM 2483 C C . ARG A 1 312 ? -26.734 -1.551 -5.012 1 54.59 312 ARG A C 1
ATOM 2485 O O . ARG A 1 312 ? -25.766 -0.883 -4.656 1 54.59 312 ARG A O 1
ATOM 2492 N N . ARG A 1 313 ? -26.844 -2.951 -4.934 1 59.28 313 ARG A N 1
ATOM 2493 C CA . ARG A 1 313 ? -25.562 -3.658 -4.91 1 59.28 313 ARG A CA 1
ATOM 2494 C C . ARG A 1 313 ? -25.203 -4.188 -6.293 1 59.28 313 ARG A C 1
ATOM 2496 O O . ARG A 1 313 ? -26.047 -4.789 -6.969 1 59.28 313 ARG A O 1
ATOM 2503 N N . PRO A 1 314 ? -24.078 -3.793 -6.852 1 59.59 314 PRO A N 1
ATOM 2504 C CA . PRO A 1 314 ? -23.625 -4.352 -8.133 1 59.59 314 PRO A CA 1
ATOM 2505 C C . PRO A 1 314 ? -23.266 -5.832 -8.039 1 59.59 314 PRO A C 1
ATOM 2507 O O . PRO A 1 314 ? -22.547 -6.234 -7.121 1 59.59 314 PRO A O 1
ATOM 2510 N N . ILE A 1 315 ? -24.109 -6.723 -8.617 1 60.72 315 ILE A N 1
ATOM 2511 C CA . ILE A 1 315 ? -23.75 -8.133 -8.719 1 60.72 315 ILE A CA 1
ATOM 2512 C C . ILE A 1 315 ? -23.094 -8.398 -10.07 1 60.72 315 ILE A C 1
ATOM 2514 O O . ILE A 1 315 ? -23.656 -8.094 -11.117 1 60.72 315 ILE A O 1
ATOM 2518 N N . VAL A 1 316 ? -21.844 -8.711 -10.039 1 60.84 316 VAL A N 1
ATOM 2519 C CA . VAL A 1 316 ? -21.125 -9.047 -11.258 1 60.84 316 VAL A CA 1
ATOM 2520 C C . VAL A 1 316 ? -21.375 -10.508 -11.625 1 60.84 316 VAL A C 1
ATOM 2522 O O . VAL A 1 316 ? -21.156 -11.406 -10.812 1 60.84 316 VAL A O 1
ATOM 2525 N N . SER A 1 317 ? -22.203 -10.781 -12.625 1 65.38 317 SER A N 1
ATOM 2526 C CA . SER A 1 317 ? -22.422 -12.156 -13.07 1 65.38 317 SER A CA 1
ATOM 2527 C C . SER A 1 317 ? -21.672 -12.445 -14.367 1 65.38 317 SER A C 1
ATOM 2529 O O . SER A 1 317 ? -21.516 -11.555 -15.211 1 65.38 317 SER A O 1
ATOM 2531 N N . ALA A 1 318 ? -20.922 -13.578 -14.336 1 64.94 318 ALA A N 1
ATOM 2532 C CA . ALA A 1 318 ? -20.25 -14.039 -15.555 1 64.94 318 ALA A CA 1
ATOM 2533 C C . ALA A 1 318 ? -21.266 -14.586 -16.562 1 64.94 318 ALA A C 1
ATOM 2535 O O . ALA A 1 318 ? -22 -15.531 -16.266 1 64.94 318 ALA A O 1
ATOM 2536 N N . THR A 1 319 ? -21.484 -13.992 -17.672 1 67.69 319 THR A N 1
ATOM 2537 C CA . THR A 1 319 ? -22.5 -14.383 -18.656 1 67.69 319 THR A CA 1
ATOM 2538 C C . THR A 1 319 ? -21.953 -15.477 -19.578 1 67.69 319 THR A C 1
ATOM 2540 O O . THR A 1 319 ? -22.578 -16.531 -19.734 1 67.69 319 THR A O 1
ATOM 2543 N N . HIS A 1 320 ? -20.906 -15.203 -20.359 1 71.81 320 HIS A N 1
ATOM 2544 C CA . HIS A 1 320 ? -20.375 -16.203 -21.266 1 71.81 320 HIS A CA 1
ATOM 2545 C C . HIS A 1 320 ? -18.859 -16.078 -21.422 1 71.81 320 HIS A C 1
ATOM 2547 O O . HIS A 1 320 ? -18.312 -14.992 -21.234 1 71.81 320 HIS A O 1
ATOM 2553 N N . VAL A 1 321 ? -18.281 -17.328 -21.562 1 73.69 321 VAL A N 1
ATOM 2554 C CA . VAL A 1 321 ? -16.844 -17.375 -21.812 1 73.69 321 VAL A CA 1
ATOM 2555 C C . VAL A 1 321 ? -16.578 -17.578 -23.297 1 73.69 321 VAL A C 1
ATOM 2557 O O . VAL A 1 321 ? -17.172 -18.453 -23.938 1 73.69 321 VAL A O 1
ATOM 2560 N N . VAL A 1 322 ? -15.922 -16.672 -23.891 1 72.81 322 VAL A N 1
ATOM 2561 C CA . VAL A 1 322 ? -15.539 -16.828 -25.281 1 72.81 322 VAL A CA 1
ATOM 2562 C C . VAL A 1 322 ? -14.398 -17.828 -25.406 1 72.81 322 VAL A C 1
ATOM 2564 O O . VAL A 1 322 ? -13.227 -17.469 -25.25 1 72.81 322 VAL A O 1
ATOM 2567 N N . GLU A 1 323 ? -14.758 -19.078 -25.5 1 72.06 323 GLU A N 1
ATOM 2568 C CA . GLU A 1 323 ? -13.75 -20.125 -25.625 1 72.06 323 GLU A CA 1
ATOM 2569 C C . GLU A 1 323 ? -13.078 -20.078 -26.984 1 72.06 323 GLU A C 1
ATOM 2571 O O . GLU A 1 323 ? -13.602 -20.625 -27.969 1 72.06 323 GLU A O 1
ATOM 2576 N N . GLN A 1 324 ? -12.156 -19.141 -27.188 1 72.5 324 GLN A N 1
ATOM 2577 C CA . GLN A 1 324 ? -11.477 -19.016 -28.469 1 72.5 324 GLN A CA 1
ATOM 2578 C C . GLN A 1 324 ? -10.023 -19.469 -28.359 1 72.5 324 GLN A C 1
ATOM 2580 O O . GLN A 1 324 ? -9.398 -19.328 -27.312 1 72.5 324 GLN A O 1
ATOM 2585 N N . ARG A 1 325 ? -9.578 -20.188 -29.359 1 79.75 325 ARG A N 1
ATOM 2586 C CA . ARG A 1 325 ? -8.211 -20.688 -29.484 1 79.75 325 ARG A CA 1
ATOM 2587 C C . ARG A 1 325 ? -7.277 -19.594 -30.016 1 79.75 325 ARG A C 1
ATOM 2589 O O . ARG A 1 325 ? -6.055 -19.703 -29.891 1 79.75 325 ARG A O 1
ATOM 2596 N N . LEU A 1 326 ? -7.805 -18.625 -30.469 1 80.81 326 LEU A N 1
ATOM 2597 C CA . LEU A 1 326 ? -7.02 -17.609 -31.156 1 80.81 326 LEU A CA 1
ATOM 2598 C C . LEU A 1 326 ? -6.152 -16.828 -30.172 1 80.81 326 LEU A C 1
ATOM 2600 O O . LEU A 1 326 ? -5.012 -16.484 -30.484 1 80.81 326 LEU A O 1
ATOM 2604 N N . SER A 1 327 ? -6.688 -16.703 -28.984 1 80.19 327 SER A N 1
ATOM 2605 C CA . SER A 1 327 ? -5.906 -15.953 -28 1 80.19 327 SER A CA 1
ATOM 2606 C C . SER A 1 327 ? -4.652 -16.719 -27.594 1 80.19 327 SER A C 1
ATOM 2608 O O . SER A 1 327 ? -3.572 -16.125 -27.484 1 80.19 327 SER A O 1
ATOM 2610 N N . HIS A 1 328 ? -4.84 -17.922 -27.453 1 82.06 328 HIS A N 1
ATOM 2611 C CA . HIS A 1 328 ? -3.713 -18.766 -27.094 1 82.06 328 HIS A CA 1
ATOM 2612 C C . HIS A 1 328 ? -2.691 -18.844 -28.219 1 82.06 328 HIS A C 1
ATOM 2614 O O . HIS A 1 328 ? -1.484 -18.812 -27.969 1 82.06 328 HIS A O 1
ATOM 2620 N N . LEU A 1 329 ? -3.125 -18.891 -29.391 1 86.31 329 LEU A N 1
ATOM 2621 C CA . LEU A 1 329 ? -2.246 -18.953 -30.547 1 86.31 329 LEU A CA 1
ATOM 2622 C C . LEU A 1 329 ? -1.505 -17.625 -30.734 1 86.31 329 LEU A C 1
ATOM 2624 O O . LEU A 1 329 ? -0.317 -17.625 -31.078 1 86.31 329 LEU A O 1
ATOM 2628 N N . LEU A 1 330 ? -2.201 -16.625 -30.547 1 85.88 330 LEU A N 1
ATOM 2629 C CA . LEU A 1 330 ? -1.574 -15.32 -30.672 1 85.88 330 LEU A CA 1
ATOM 2630 C C . LEU A 1 330 ? -0.49 -15.133 -29.625 1 85.88 330 LEU A C 1
ATOM 2632 O O . LEU A 1 330 ? 0.538 -14.5 -29.891 1 85.88 330 LEU A O 1
ATOM 2636 N N . MET A 1 331 ? -0.75 -15.695 -28.5 1 85.69 331 MET A N 1
ATOM 2637 C CA . MET A 1 331 ? 0.269 -15.648 -27.453 1 85.69 331 MET A CA 1
ATOM 2638 C C . MET A 1 331 ? 1.513 -16.422 -27.875 1 85.69 331 MET A C 1
ATOM 2640 O O . MET A 1 331 ? 2.637 -15.977 -27.641 1 85.69 331 MET A O 1
ATOM 2644 N N . GLY A 1 332 ? 1.256 -17.516 -28.469 1 85.81 332 GLY A N 1
ATOM 2645 C CA . GLY A 1 332 ? 2.373 -18.312 -28.953 1 85.81 332 GLY A CA 1
ATOM 2646 C C . GLY A 1 332 ? 3.17 -17.609 -30.047 1 85.81 332 GLY A C 1
ATOM 2647 O O . GLY A 1 332 ? 4.402 -17.609 -30.016 1 85.81 332 GLY A O 1
ATOM 2648 N N . LEU A 1 333 ? 2.516 -16.938 -30.859 1 88.88 333 LEU A N 1
ATOM 2649 C CA . LEU A 1 333 ? 3.176 -16.203 -31.938 1 88.88 333 LEU A CA 1
ATOM 2650 C C . LEU A 1 333 ? 3.904 -14.977 -31.406 1 88.88 333 LEU A C 1
ATOM 2652 O O . LEU A 1 333 ? 4.973 -14.617 -31.906 1 88.88 333 LEU A O 1
ATOM 2656 N N . ALA A 1 334 ? 3.332 -14.406 -30.453 1 87.25 334 ALA A N 1
ATOM 2657 C CA . ALA A 1 334 ? 3.982 -13.258 -29.828 1 87.25 334 ALA A CA 1
ATOM 2658 C C . ALA A 1 334 ? 5.277 -13.664 -29.125 1 87.25 334 ALA A C 1
ATOM 2660 O O . ALA A 1 334 ? 6.262 -12.93 -29.156 1 87.25 334 ALA A O 1
ATOM 2661 N N . LEU A 1 335 ? 5.258 -14.82 -28.562 1 88.12 335 LEU A N 1
ATOM 2662 C CA . LEU A 1 335 ? 6.465 -15.32 -27.906 1 88.12 335 LEU A CA 1
ATOM 2663 C C . LEU A 1 335 ? 7.551 -15.625 -28.938 1 88.12 335 LEU A C 1
ATOM 2665 O O . LEU A 1 335 ? 8.727 -15.352 -28.703 1 88.12 335 LEU A O 1
ATOM 2669 N N . ILE A 1 336 ? 7.125 -16.141 -30.031 1 89.06 336 ILE A N 1
ATOM 2670 C CA . ILE A 1 336 ? 8.078 -16.391 -31.109 1 89.06 336 ILE A CA 1
ATOM 2671 C C . ILE A 1 336 ? 8.625 -15.078 -31.641 1 89.06 336 ILE A C 1
ATOM 2673 O O . ILE A 1 336 ? 9.812 -14.969 -31.953 1 89.06 336 ILE A O 1
ATOM 2677 N N . GLY A 1 337 ? 7.762 -14.125 -31.719 1 86.69 337 GLY A N 1
ATOM 2678 C CA . GLY A 1 337 ? 8.195 -12.805 -32.125 1 86.69 337 GLY A CA 1
ATOM 2679 C C . GLY A 1 337 ? 9.195 -12.18 -31.172 1 86.69 337 GLY A C 1
ATOM 2680 O O . GLY A 1 337 ? 10.133 -11.508 -31.609 1 86.69 337 GLY A O 1
ATOM 2681 N N . THR A 1 338 ? 9.031 -12.453 -29.953 1 86 338 THR A N 1
ATOM 2682 C CA . THR A 1 338 ? 9.93 -11.898 -28.938 1 86 338 THR A CA 1
ATOM 2683 C C . THR A 1 338 ? 11.297 -12.57 -29.016 1 86 338 THR A C 1
ATOM 2685 O O . THR A 1 338 ? 12.289 -12.016 -28.531 1 86 338 THR A O 1
ATOM 2688 N N . MET A 1 339 ? 11.367 -13.742 -29.547 1 87.06 339 MET A N 1
ATOM 2689 C CA . MET A 1 339 ? 12.641 -14.445 -29.688 1 87.06 339 MET A CA 1
ATOM 2690 C C . MET A 1 339 ? 13.477 -13.836 -30.812 1 87.06 339 MET A C 1
ATOM 2692 O O . MET A 1 339 ? 14.672 -14.102 -30.906 1 87.06 339 MET A O 1
ATOM 2696 N N . THR A 1 340 ? 12.844 -12.898 -31.438 1 86.38 340 THR A N 1
ATOM 2697 C CA . THR A 1 340 ? 13.57 -12.242 -32.531 1 86.38 340 THR A CA 1
ATOM 2698 C C . THR A 1 340 ? 14.469 -11.141 -31.984 1 86.38 340 THR A C 1
ATOM 2700 O O . THR A 1 340 ? 14.305 -10.703 -30.844 1 86.38 340 THR A O 1
ATOM 2703 N N . GLY A 1 341 ? 15.383 -10.688 -32.688 1 80.81 341 GLY A N 1
ATOM 2704 C CA . GLY A 1 341 ? 16.453 -9.789 -32.281 1 80.81 341 GLY A CA 1
ATOM 2705 C C . GLY A 1 341 ? 15.945 -8.492 -31.672 1 80.81 341 GLY A C 1
ATOM 2706 O O . GLY A 1 341 ? 16.266 -8.18 -30.516 1 80.81 341 GLY A O 1
ATOM 2707 N N . PRO A 1 342 ? 15.102 -7.812 -32.281 1 82.88 342 PRO A N 1
ATOM 2708 C CA . PRO A 1 342 ? 14.719 -6.496 -31.75 1 82.88 342 PRO A CA 1
ATOM 2709 C C . PRO A 1 342 ? 13.914 -6.586 -30.453 1 82.88 342 PRO A C 1
ATOM 2711 O O . PRO A 1 342 ? 14.094 -5.754 -29.562 1 82.88 342 PRO A O 1
ATOM 2714 N N . LEU A 1 343 ? 13.062 -7.523 -30.328 1 83.5 343 LEU A N 1
ATOM 2715 C CA . LEU A 1 343 ? 12.25 -7.629 -29.109 1 83.5 343 LEU A CA 1
ATOM 2716 C C . LEU A 1 343 ? 13.055 -8.234 -27.969 1 83.5 343 LEU A C 1
ATOM 2718 O O . LEU A 1 343 ? 12.789 -7.938 -26.797 1 83.5 343 LEU A O 1
ATOM 2722 N N . LEU A 1 344 ? 13.953 -8.961 -28.375 1 83.44 344 LEU A N 1
ATOM 2723 C CA . LEU A 1 344 ? 14.836 -9.516 -27.359 1 83.44 344 LEU A CA 1
ATOM 2724 C C . LEU A 1 344 ? 15.664 -8.422 -26.703 1 83.44 344 LEU A C 1
ATOM 2726 O O . LEU A 1 344 ? 15.914 -8.469 -25.484 1 83.44 344 LEU A O 1
ATOM 2730 N N . VAL A 1 345 ? 16.016 -7.438 -27.516 1 81.62 345 VAL A N 1
ATOM 2731 C CA . VAL A 1 345 ? 16.781 -6.309 -27 1 81.62 345 VAL A CA 1
ATOM 2732 C C . VAL A 1 345 ? 15.922 -5.508 -26.016 1 81.62 345 VAL A C 1
ATOM 2734 O O . VAL A 1 345 ? 16.422 -5.012 -25 1 81.62 345 VAL A O 1
ATOM 2737 N N . VAL A 1 346 ? 14.695 -5.438 -26.328 1 80.88 346 VAL A N 1
ATOM 2738 C CA . VAL A 1 346 ? 13.773 -4.727 -25.438 1 80.88 346 VAL A CA 1
ATOM 2739 C C . VAL A 1 346 ? 13.672 -5.461 -24.109 1 80.88 346 VAL A C 1
ATOM 2741 O O . VAL A 1 346 ? 13.594 -4.832 -23.047 1 80.88 346 VAL A O 1
ATOM 2744 N N . LEU A 1 347 ? 13.711 -6.75 -24.141 1 80.19 347 LEU A N 1
ATOM 2745 C CA . LEU A 1 347 ? 13.648 -7.543 -22.922 1 80.19 347 LEU A CA 1
ATOM 2746 C C . LEU A 1 347 ? 14.906 -7.348 -22.078 1 80.19 347 LEU A C 1
ATOM 2748 O O . LEU A 1 347 ? 14.852 -7.43 -20.859 1 80.19 347 LEU A O 1
ATOM 2752 N N . HIS A 1 348 ? 15.953 -7.094 -22.797 1 81.62 348 HIS A N 1
ATOM 2753 C CA . HIS A 1 348 ? 17.219 -6.887 -22.094 1 81.62 348 HIS A CA 1
ATOM 2754 C C . HIS A 1 348 ? 17.219 -5.578 -21.312 1 81.62 348 HIS A C 1
ATOM 2756 O O . HIS A 1 348 ? 17.984 -5.406 -20.375 1 81.62 348 HIS A O 1
ATOM 2762 N N . THR A 1 349 ? 16.328 -4.703 -21.672 1 79.38 349 THR A N 1
ATOM 2763 C CA . THR A 1 349 ? 16.266 -3.412 -21 1 79.38 349 THR A CA 1
ATOM 2764 C C . THR A 1 349 ? 15.508 -3.535 -19.672 1 79.38 349 THR A C 1
ATOM 2766 O O . THR A 1 349 ? 15.547 -2.629 -18.844 1 79.38 349 THR A O 1
ATOM 2769 N N . MET A 1 350 ? 14.977 -4.723 -19.406 1 85.19 350 MET A N 1
ATOM 2770 C CA . MET A 1 350 ? 14.203 -4.902 -18.188 1 85.19 350 MET A CA 1
ATOM 2771 C C . MET A 1 350 ? 15.117 -5.211 -17 1 85.19 350 MET A C 1
ATOM 2773 O O . MET A 1 350 ? 15.891 -6.164 -17.047 1 85.19 350 MET A O 1
ATOM 2777 N N . PRO A 1 351 ? 15.031 -4.328 -16.031 1 85.69 351 PRO A N 1
ATOM 2778 C CA . PRO A 1 351 ? 15.844 -4.586 -14.836 1 85.69 351 PRO A CA 1
ATOM 2779 C C . PRO A 1 351 ? 15.359 -5.793 -14.039 1 85.69 351 PRO A C 1
ATOM 2781 O O . PRO A 1 351 ? 14.172 -6.121 -14.07 1 85.69 351 PRO A O 1
ATOM 2784 N N . ALA A 1 352 ? 16.234 -6.461 -13.406 1 84.75 352 ALA A N 1
ATOM 2785 C CA . ALA A 1 352 ? 15.922 -7.625 -12.578 1 84.75 352 ALA A CA 1
ATOM 2786 C C . ALA A 1 352 ? 14.961 -7.258 -11.453 1 84.75 352 ALA A C 1
ATOM 2788 O O . ALA A 1 352 ? 14.211 -8.109 -10.969 1 84.75 352 ALA A O 1
ATOM 2789 N N . ALA A 1 353 ? 14.961 -5.961 -11.109 1 86.69 353 ALA A N 1
ATOM 2790 C CA . ALA A 1 353 ? 14.109 -5.488 -10.023 1 86.69 353 ALA A CA 1
ATOM 2791 C C . ALA A 1 353 ? 12.633 -5.617 -10.391 1 86.69 353 ALA A C 1
ATOM 2793 O O . ALA A 1 353 ? 11.797 -5.926 -9.531 1 86.69 353 ALA A O 1
ATOM 2794 N N . VAL A 1 354 ? 12.367 -5.461 -11.656 1 87.88 354 VAL A N 1
ATOM 2795 C CA . VAL A 1 354 ? 10.984 -5.535 -12.109 1 87.88 354 VAL A CA 1
ATOM 2796 C C . VAL A 1 354 ? 10.5 -6.984 -12.047 1 87.88 354 VAL A C 1
ATOM 2798 O O . VAL A 1 354 ? 9.344 -7.238 -11.711 1 87.88 354 VAL A O 1
ATOM 2801 N N . PHE A 1 355 ? 11.406 -7.945 -12.25 1 87.19 355 PHE A N 1
ATOM 2802 C CA . PHE A 1 355 ? 11.031 -9.352 -12.148 1 87.19 355 PHE A CA 1
ATOM 2803 C C . PHE A 1 355 ? 10.727 -9.734 -10.703 1 87.19 355 PHE A C 1
ATOM 2805 O O . PHE A 1 355 ? 9.812 -10.516 -10.445 1 87.19 355 PHE A O 1
ATOM 2812 N N . ALA A 1 356 ? 11.523 -9.172 -9.859 1 90.06 356 ALA A N 1
ATOM 2813 C CA . ALA A 1 356 ? 11.242 -9.406 -8.445 1 90.06 356 ALA A CA 1
ATOM 2814 C C . ALA A 1 356 ? 9.867 -8.867 -8.062 1 90.06 356 ALA A C 1
ATOM 2816 O O . ALA A 1 356 ? 9.133 -9.492 -7.293 1 90.06 356 ALA A O 1
ATOM 2817 N N . GLY A 1 357 ? 9.539 -7.711 -8.609 1 89.88 357 GLY A N 1
ATOM 2818 C CA . GLY A 1 357 ? 8.227 -7.145 -8.367 1 89.88 357 GLY A CA 1
ATOM 2819 C C . GLY A 1 357 ? 7.094 -8.008 -8.891 1 89.88 357 GLY A C 1
ATOM 2820 O O . GLY A 1 357 ? 6.062 -8.156 -8.234 1 89.88 357 GLY A O 1
ATOM 2821 N N . VAL A 1 358 ? 7.34 -8.617 -10.031 1 88.12 358 VAL A N 1
ATOM 2822 C CA . VAL A 1 358 ? 6.328 -9.484 -10.625 1 88.12 358 VAL A CA 1
ATOM 2823 C C . VAL A 1 358 ? 6.117 -10.719 -9.75 1 88.12 358 VAL A C 1
ATOM 2825 O O . VAL A 1 358 ? 4.98 -11.156 -9.547 1 88.12 358 VAL A O 1
ATOM 2828 N N . PHE A 1 359 ? 7.172 -11.242 -9.195 1 88.25 359 PHE A N 1
ATOM 2829 C CA . PHE A 1 359 ? 7.074 -12.398 -8.312 1 88.25 359 PHE A CA 1
ATOM 2830 C C . PHE A 1 359 ? 6.277 -12.055 -7.055 1 88.25 359 PHE A C 1
ATOM 2832 O O . PHE A 1 359 ? 5.492 -12.867 -6.57 1 88.25 359 PHE A O 1
ATOM 2839 N N . PHE A 1 360 ? 6.426 -10.828 -6.613 1 90.81 360 PHE A N 1
ATOM 2840 C CA . PHE A 1 360 ? 5.695 -10.406 -5.426 1 90.81 360 PHE A CA 1
ATOM 2841 C C . PHE A 1 360 ? 4.207 -10.281 -5.719 1 90.81 360 PHE A C 1
ATOM 2843 O O . PHE A 1 360 ? 3.373 -10.695 -4.91 1 90.81 360 PHE A O 1
ATOM 2850 N N . VAL A 1 361 ? 3.941 -9.734 -6.863 1 87.94 361 VAL A N 1
ATOM 2851 C CA . VAL A 1 361 ? 2.545 -9.492 -7.211 1 87.94 361 VAL A CA 1
ATOM 2852 C C . VAL A 1 361 ? 1.829 -10.828 -7.41 1 87.94 361 VAL A C 1
ATOM 2854 O O . VAL A 1 361 ? 0.73 -11.039 -6.891 1 87.94 361 VAL A O 1
ATOM 2857 N N . VAL A 1 362 ? 2.439 -11.727 -8.102 1 83.81 362 VAL A N 1
ATOM 2858 C CA . VAL A 1 362 ? 1.82 -13.016 -8.375 1 83.81 362 VAL A CA 1
ATOM 2859 C C . VAL A 1 362 ? 1.743 -13.836 -7.09 1 83.81 362 VAL A C 1
ATOM 2861 O O . VAL A 1 362 ? 0.737 -14.5 -6.828 1 83.81 362 VAL A O 1
ATOM 2864 N N . GLY A 1 363 ? 2.779 -13.82 -6.352 1 86.88 363 GLY A N 1
ATOM 2865 C CA . GLY A 1 363 ? 2.783 -14.539 -5.086 1 86.88 363 GLY A CA 1
ATOM 2866 C C . GLY A 1 363 ? 1.746 -14.023 -4.105 1 86.88 363 GLY A C 1
ATOM 2867 O O . GLY A 1 363 ? 0.994 -14.805 -3.521 1 86.88 363 GLY A O 1
ATOM 2868 N N . TRP A 1 364 ? 1.659 -12.727 -4.016 1 87.38 364 TRP A N 1
ATOM 2869 C CA . TRP A 1 364 ? 0.707 -12.133 -3.086 1 87.38 364 TRP A CA 1
ATOM 2870 C C . TRP A 1 364 ? -0.726 -12.336 -3.566 1 87.38 364 TRP A C 1
ATOM 2872 O O . TRP A 1 364 ? -1.64 -12.508 -2.756 1 87.38 364 TRP A O 1
ATOM 2882 N N . GLY A 1 365 ? -0.911 -12.281 -4.82 1 80.56 365 GLY A N 1
ATOM 2883 C CA . GLY A 1 365 ? -2.232 -12.539 -5.367 1 80.56 365 GLY A CA 1
ATOM 2884 C C . GLY A 1 365 ? -2.758 -13.922 -5.043 1 80.56 365 GLY A C 1
ATOM 2885 O O . GLY A 1 365 ? -3.939 -14.094 -4.738 1 80.56 365 GLY A O 1
ATOM 2886 N N . SER A 1 366 ? -1.898 -14.828 -5.016 1 79.75 366 SER A N 1
ATOM 2887 C CA . SER A 1 366 ? -2.287 -16.203 -4.699 1 79.75 366 SER A CA 1
ATOM 2888 C C . SER A 1 366 ? -2.574 -16.359 -3.209 1 79.75 366 SER A C 1
ATOM 2890 O O . SER A 1 366 ? -3.439 -17.141 -2.82 1 79.75 366 SER A O 1
ATOM 2892 N N . ILE A 1 367 ? -1.929 -15.617 -2.412 1 84.06 367 ILE A N 1
ATOM 2893 C CA . ILE A 1 367 ? -2.068 -15.75 -0.966 1 84.06 367 ILE A CA 1
ATOM 2894 C C . ILE A 1 367 ? -3.33 -15.023 -0.502 1 84.06 367 ILE A C 1
ATOM 2896 O O . ILE A 1 367 ? -4.074 -15.539 0.337 1 84.06 367 ILE A O 1
ATOM 2900 N N . GLU A 1 368 ? -3.514 -13.906 -1.064 1 81 368 GLU A N 1
ATOM 2901 C CA . GLU A 1 368 ? -4.645 -13.086 -0.625 1 81 368 GLU A CA 1
ATOM 2902 C C . GLU A 1 368 ? -5.973 -13.742 -1.001 1 81 368 GLU A C 1
ATOM 2904 O O . GLU A 1 368 ? -6.941 -13.672 -0.242 1 81 368 GLU A O 1
ATOM 2909 N N . SER A 1 369 ? -6.082 -14.375 -2.08 1 74.25 369 SER A N 1
ATOM 2910 C CA . SER A 1 369 ? -7.336 -14.953 -2.555 1 74.25 369 SER A CA 1
ATOM 2911 C C . SER A 1 369 ? -7.527 -16.375 -2.033 1 74.25 369 SER A C 1
ATOM 2913 O O . SER A 1 369 ? -8.547 -17.016 -2.307 1 74.25 369 SER A O 1
ATOM 2915 N N . ASN A 1 370 ? -6.656 -16.75 -1.197 1 80 370 ASN A N 1
ATOM 2916 C CA . ASN A 1 370 ? -6.691 -18.125 -0.695 1 80 370 ASN A CA 1
ATOM 2917 C C . ASN A 1 370 ? -7.758 -18.297 0.382 1 80 370 ASN A C 1
ATOM 2919 O O . ASN A 1 370 ? -7.977 -17.391 1.197 1 80 370 ASN A O 1
ATOM 2923 N N . SER A 1 371 ? -8.445 -19.344 0.323 1 76.75 371 SER A N 1
ATOM 2924 C CA . SER A 1 371 ? -9.523 -19.641 1.259 1 76.75 371 SER A CA 1
ATOM 2925 C C . SER A 1 371 ? -8.992 -19.844 2.674 1 76.75 371 SER A C 1
ATOM 2927 O O . SER A 1 371 ? -9.703 -19.609 3.65 1 76.75 371 SER A O 1
ATOM 2929 N N . ILE A 1 372 ? -7.805 -20.312 2.717 1 80.25 372 ILE A N 1
ATOM 2930 C CA . ILE A 1 372 ? -7.207 -20.531 4.031 1 80.25 372 ILE A CA 1
ATOM 2931 C C . ILE A 1 372 ? -7.125 -19.219 4.789 1 80.25 372 ILE A C 1
ATOM 2933 O O . ILE A 1 372 ? -7.484 -19.141 5.965 1 80.25 372 ILE A O 1
ATOM 2937 N N . LEU A 1 373 ? -6.691 -18.219 4.07 1 79.69 373 LEU A N 1
ATOM 2938 C CA . LEU A 1 373 ? -6.586 -16.922 4.703 1 79.69 373 LEU A CA 1
ATOM 2939 C C . LEU A 1 373 ? -7.965 -16.344 5.016 1 79.69 373 LEU A C 1
ATOM 2941 O O . LEU A 1 373 ? -8.156 -15.688 6.039 1 79.69 373 LEU A O 1
ATOM 2945 N N . GLN A 1 374 ? -8.883 -16.625 4.168 1 77.19 374 GLN A N 1
ATOM 2946 C CA . GLN A 1 374 ? -10.242 -16.141 4.406 1 77.19 374 GLN A CA 1
ATOM 2947 C C . GLN A 1 374 ? -10.844 -16.781 5.656 1 77.19 374 GLN A C 1
ATOM 2949 O O . GLN A 1 374 ? -11.516 -16.109 6.441 1 77.19 374 GLN A O 1
ATOM 2954 N N . LYS A 1 375 ? -10.617 -18.078 5.746 1 80.12 375 LYS A N 1
ATOM 2955 C CA . LYS A 1 375 ? -11.117 -18.766 6.938 1 80.12 375 LYS A CA 1
ATOM 2956 C C . LYS A 1 375 ? -10.398 -18.281 8.195 1 80.12 375 LYS A C 1
ATOM 2958 O O . LYS A 1 375 ? -11.008 -18.188 9.266 1 80.12 375 LYS A O 1
ATOM 2963 N N . PHE A 1 376 ? -9.164 -17.938 7.969 1 80.56 376 PHE A N 1
ATOM 2964 C CA . PHE A 1 376 ? -8.391 -17.406 9.086 1 80.56 376 PHE A CA 1
ATOM 2965 C C . PHE A 1 376 ? -8.93 -16.047 9.508 1 80.56 376 PHE A C 1
ATOM 2967 O O . PHE A 1 376 ? -9.047 -15.766 10.703 1 80.56 376 PHE A O 1
ATOM 2974 N N . VAL A 1 377 ? -9.25 -15.211 8.609 1 76.62 377 VAL A N 1
ATOM 2975 C CA . VAL A 1 377 ? -9.781 -13.883 8.883 1 76.62 377 VAL A CA 1
ATOM 2976 C C . VAL A 1 377 ? -11.172 -14 9.508 1 76.62 377 VAL A C 1
ATOM 2978 O O . VAL A 1 377 ? -11.523 -13.227 10.398 1 76.62 377 VAL A O 1
ATOM 2981 N N . PHE A 1 378 ? -11.875 -14.992 9.078 1 73.56 378 PHE A N 1
ATOM 2982 C CA . PHE A 1 378 ? -13.211 -15.234 9.609 1 73.56 378 PHE A CA 1
ATOM 2983 C C . PHE A 1 378 ? -13.141 -15.625 11.086 1 73.56 378 PHE A C 1
ATOM 2985 O O . PHE A 1 378 ? -13.969 -15.188 11.883 1 73.56 378 PHE A O 1
ATOM 2992 N N . LEU A 1 379 ? -12.18 -16.406 11.367 1 77.19 379 LEU A N 1
ATOM 2993 C CA . LEU A 1 379 ? -12.055 -16.875 12.742 1 77.19 379 LEU A CA 1
ATOM 2994 C C . LEU A 1 379 ? -11.672 -15.719 13.672 1 77.19 379 LEU A C 1
ATOM 2996 O O . LEU A 1 379 ? -12.008 -15.734 14.859 1 77.19 379 LEU A O 1
ATOM 3000 N N . HIS A 1 380 ? -11.047 -14.695 13.094 1 76.69 380 HIS A N 1
ATOM 3001 C CA . HIS A 1 380 ? -10.594 -13.586 13.922 1 76.69 380 HIS A CA 1
ATOM 3002 C C . HIS A 1 380 ? -11.547 -12.398 13.828 1 76.69 380 HIS A C 1
ATOM 3004 O O . HIS A 1 380 ? -11.375 -11.398 14.531 1 76.69 380 HIS A O 1
ATOM 3010 N N . ALA A 1 381 ? -12.508 -12.547 12.977 1 71.75 381 ALA A N 1
ATOM 3011 C CA . ALA A 1 381 ? -13.5 -11.492 12.852 1 71.75 381 ALA A CA 1
ATOM 3012 C C . ALA A 1 381 ? -14.477 -11.508 14.023 1 71.75 381 ALA A C 1
ATOM 3014 O O . ALA A 1 381 ? -14.734 -12.562 14.609 1 71.75 381 ALA A O 1
ATOM 3015 N N . GLU A 1 382 ? -14.797 -10.312 14.453 1 66.25 382 GLU A N 1
ATOM 3016 C CA . GLU A 1 382 ? -15.75 -10.18 15.547 1 66.25 382 GLU A CA 1
ATOM 3017 C C . GLU A 1 382 ? -17.094 -10.789 15.18 1 66.25 382 GLU A C 1
ATOM 3019 O O . GLU A 1 382 ? -17.594 -10.586 14.07 1 66.25 382 GLU A O 1
ATOM 3024 N N . LYS A 1 383 ? -17.547 -11.656 16.031 1 63.97 383 LYS A N 1
ATOM 3025 C CA . LYS A 1 383 ? -18.766 -12.445 15.852 1 63.97 383 LYS A CA 1
ATOM 3026 C C . LYS A 1 383 ? -19.969 -11.547 15.57 1 63.97 383 LYS A C 1
ATOM 3028 O O . LYS A 1 383 ? -20.906 -11.945 14.875 1 63.97 383 LYS A O 1
ATOM 3033 N N . ARG A 1 384 ? -19.906 -10.312 16.078 1 60.53 384 ARG A N 1
ATOM 3034 C CA . ARG A 1 384 ? -21.109 -9.477 16 1 60.53 384 ARG A CA 1
ATOM 3035 C C . ARG A 1 384 ? -21.359 -9.023 14.562 1 60.53 384 ARG A C 1
ATOM 3037 O O . ARG A 1 384 ? -22.484 -8.742 14.188 1 60.53 384 ARG A O 1
ATOM 3044 N N . PHE A 1 385 ? -20.297 -9.141 13.859 1 58.25 385 PHE A N 1
ATOM 3045 C CA . PHE A 1 385 ? -20.422 -8.586 12.516 1 58.25 385 PHE A CA 1
ATOM 3046 C C . PHE A 1 385 ? -20.609 -9.695 11.492 1 58.25 385 PHE A C 1
ATOM 3048 O O . PHE A 1 385 ? -20.781 -9.43 10.297 1 58.25 385 PHE A O 1
ATOM 3055 N N . ILE A 1 386 ? -20.516 -10.859 11.992 1 58.47 386 ILE A N 1
ATOM 3056 C CA . ILE A 1 386 ? -20.672 -11.969 11.062 1 58.47 386 ILE A CA 1
ATOM 3057 C C . ILE A 1 386 ? -22.172 -12.227 10.836 1 58.47 386 ILE A C 1
ATOM 3059 O O . ILE A 1 386 ? -22.953 -12.281 11.789 1 58.47 386 ILE A O 1
ATOM 3063 N N . GLN A 1 387 ? -22.391 -12.094 9.508 1 59.16 387 GLN A N 1
ATOM 3064 C CA . GLN A 1 387 ? -23.781 -12.359 9.125 1 59.16 387 GLN A CA 1
ATOM 3065 C C . GLN A 1 387 ? -24.203 -13.758 9.562 1 59.16 387 GLN A C 1
ATOM 3067 O O . GLN A 1 387 ? -23.422 -14.703 9.5 1 59.16 387 GLN A O 1
ATOM 3072 N N . ARG A 1 388 ? -25.266 -13.852 10.258 1 55.25 388 ARG A N 1
ATOM 3073 C CA . ARG A 1 388 ? -25.797 -15.109 10.766 1 55.25 388 ARG A CA 1
ATOM 3074 C C . ARG A 1 388 ? -25.891 -16.156 9.664 1 55.25 388 ARG A C 1
ATOM 3076 O O . ARG A 1 388 ? -25.922 -17.359 9.938 1 55.25 388 ARG A O 1
ATOM 3083 N N . ASP A 1 389 ? -25.781 -15.68 8.414 1 56.19 389 ASP A N 1
ATOM 3084 C CA . ASP A 1 389 ? -26 -16.656 7.348 1 56.19 389 ASP A CA 1
ATOM 3085 C C . ASP A 1 389 ? -24.672 -17.266 6.883 1 56.19 389 ASP A C 1
ATOM 3087 O O . ASP A 1 389 ? -24.625 -17.984 5.887 1 56.19 389 ASP A O 1
ATOM 3091 N N . GLU A 1 390 ? -23.75 -16.984 7.605 1 61.12 390 GLU A N 1
ATOM 3092 C CA . GLU A 1 390 ? -22.484 -17.547 7.16 1 61.12 390 GLU A CA 1
ATOM 3093 C C . GLU A 1 390 ? -22.359 -19.016 7.555 1 61.12 390 GLU A C 1
ATOM 3095 O O . GLU A 1 390 ? -22.531 -19.375 8.727 1 61.12 390 GLU A O 1
ATOM 3100 N N . PRO A 1 391 ? -22.359 -19.875 6.473 1 62.53 391 PRO A N 1
ATOM 3101 C CA . PRO A 1 391 ? -22.312 -21.312 6.727 1 62.53 391 PRO A CA 1
ATOM 3102 C C . PRO A 1 391 ? -21.188 -21.703 7.688 1 62.53 391 PRO A C 1
ATOM 3104 O O . PRO A 1 391 ? -21.281 -22.734 8.359 1 62.53 391 PRO A O 1
ATOM 3107 N N . LEU A 1 392 ? -20.297 -20.828 7.859 1 66.25 392 LEU A N 1
ATOM 3108 C CA . LEU A 1 392 ? -19.172 -21.188 8.703 1 66.25 392 LEU A CA 1
ATOM 3109 C C . LEU A 1 392 ? -19.547 -21.125 10.18 1 66.25 392 LEU A C 1
ATOM 3111 O O . LEU A 1 392 ? -18.859 -21.703 11.023 1 66.25 392 LEU A O 1
ATOM 3115 N N . LEU A 1 393 ? -20.625 -20.516 10.344 1 66.5 393 LEU A N 1
ATOM 3116 C CA . LEU A 1 393 ? -21.062 -20.406 11.727 1 66.5 393 LEU A CA 1
ATOM 3117 C C . LEU A 1 393 ? -21.609 -21.719 12.242 1 66.5 393 LEU A C 1
ATOM 3119 O O . LEU A 1 393 ? -21.703 -21.938 13.453 1 66.5 393 LEU A O 1
ATOM 3123 N N . GLN A 1 394 ? -21.859 -22.641 11.305 1 69.19 394 GLN A N 1
ATOM 3124 C CA . GLN A 1 394 ? -22.438 -23.922 11.703 1 69.19 394 GLN A CA 1
ATOM 3125 C C . GLN A 1 394 ? -21.344 -24.906 12.148 1 69.19 394 GLN A C 1
ATOM 3127 O O . GLN A 1 394 ? -21.641 -25.969 12.688 1 69.19 394 GLN A O 1
ATOM 3132 N N . VAL A 1 395 ? -20.156 -24.516 11.953 1 76.69 395 VAL A N 1
ATOM 3133 C CA . VAL A 1 395 ? -19.031 -25.391 12.312 1 76.69 395 VAL A CA 1
ATOM 3134 C C . VAL A 1 395 ? -18.328 -24.828 13.555 1 76.69 395 VAL A C 1
ATOM 3136 O O . VAL A 1 395 ? -18.25 -23.625 13.734 1 76.69 395 VAL A O 1
ATOM 3139 N N . ARG A 1 396 ? -17.984 -25.75 14.453 1 79.19 396 ARG A N 1
ATOM 3140 C CA . ARG A 1 396 ? -17.297 -25.344 15.672 1 79.19 396 ARG A CA 1
ATOM 3141 C C . ARG A 1 396 ? -15.953 -24.688 15.344 1 79.19 396 ARG A C 1
ATOM 3143 O O . ARG A 1 396 ? -15.266 -25.109 14.414 1 79.19 396 ARG A O 1
ATOM 3150 N N . ARG A 1 397 ? -15.617 -23.797 15.977 1 81 397 ARG A N 1
ATOM 3151 C CA . ARG A 1 397 ? -14.406 -23.016 15.75 1 81 397 ARG A CA 1
ATOM 3152 C C . ARG A 1 397 ? -13.156 -23.875 15.883 1 81 397 ARG A C 1
ATOM 3154 O O . ARG A 1 397 ? -12.188 -23.703 15.148 1 81 397 ARG A O 1
ATOM 3161 N N . ARG A 1 398 ? -13.219 -24.797 16.75 1 82.75 398 ARG A N 1
ATOM 3162 C CA . ARG A 1 398 ? 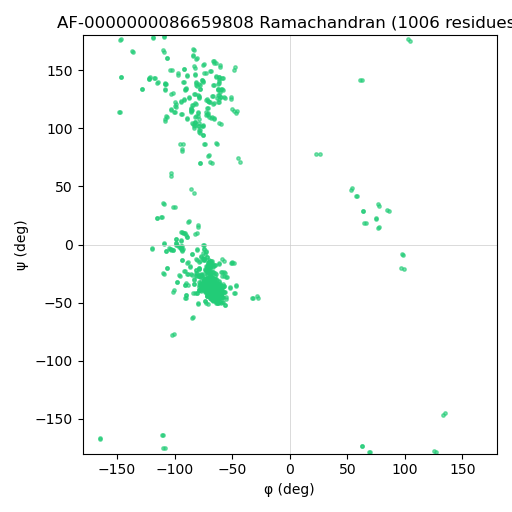-12.062 -25.641 16.984 1 82.75 398 ARG A CA 1
ATOM 3163 C C . ARG A 1 398 ? -11.773 -26.531 15.773 1 82.75 398 ARG A C 1
ATOM 3165 O O . ARG A 1 398 ? -10.609 -26.781 15.445 1 82.75 398 ARG A O 1
ATOM 3172 N N . LYS A 1 399 ? -12.797 -26.891 15.164 1 82.38 399 LYS A N 1
ATOM 3173 C CA . LYS A 1 399 ? -12.625 -27.75 13.992 1 82.38 399 LYS A CA 1
ATOM 3174 C C . LYS A 1 399 ? -12.102 -26.938 12.805 1 82.38 399 LYS A C 1
ATOM 3176 O O . LYS A 1 399 ? -11.344 -27.469 11.984 1 82.38 399 LYS A O 1
ATOM 3181 N N . ILE A 1 400 ? -12.484 -25.75 12.773 1 82.56 400 ILE A N 1
ATOM 3182 C CA . ILE A 1 400 ? -11.969 -24.891 11.711 1 82.56 400 ILE A CA 1
ATOM 3183 C C . ILE A 1 400 ? -10.477 -24.641 11.922 1 82.56 400 ILE A C 1
ATOM 3185 O O . ILE A 1 400 ? -9.695 -24.656 10.969 1 82.56 400 ILE A O 1
ATOM 3189 N N . TRP A 1 401 ? -10.125 -24.547 13.195 1 85.75 401 TRP A N 1
ATOM 3190 C CA . TRP A 1 401 ? -8.711 -24.375 13.531 1 85.75 401 TRP A CA 1
ATOM 3191 C C . TRP A 1 401 ? -7.91 -25.625 13.156 1 85.75 401 TRP A C 1
ATOM 3193 O O . TRP A 1 401 ? -6.789 -25.516 12.656 1 85.75 401 TRP A O 1
ATOM 3203 N N . LEU A 1 402 ? -8.492 -26.641 13.383 1 83.69 402 LEU A N 1
ATOM 3204 C CA . LEU A 1 402 ? -7.801 -27.891 13.062 1 83.69 402 LEU A CA 1
ATOM 3205 C C . LEU A 1 402 ? -7.621 -28.031 11.555 1 83.69 402 LEU A C 1
ATOM 3207 O O . LEU A 1 402 ? -6.562 -28.469 11.086 1 83.69 402 LEU A O 1
ATOM 3211 N N . TYR A 1 403 ? -8.641 -27.672 10.875 1 83.44 403 TYR A N 1
ATOM 3212 C CA . TYR A 1 403 ? -8.586 -27.719 9.414 1 83.44 403 TYR A CA 1
ATOM 3213 C C . TYR A 1 403 ? -7.496 -26.797 8.875 1 83.44 403 TYR A C 1
ATOM 3215 O O . TYR A 1 403 ? -6.707 -27.188 8.016 1 83.44 403 TYR A O 1
ATOM 3223 N N . ILE A 1 404 ? -7.348 -25.688 9.422 1 85.88 404 ILE A N 1
ATOM 3224 C CA . ILE A 1 404 ? -6.383 -24.688 8.977 1 85.88 404 ILE A CA 1
ATOM 3225 C C . ILE A 1 404 ? -4.973 -25.109 9.383 1 85.88 404 ILE A C 1
ATOM 3227 O O . ILE A 1 404 ? -4.023 -24.969 8.609 1 85.88 404 ILE A O 1
ATOM 3231 N N . ILE A 1 405 ? -4.863 -25.656 10.539 1 87.62 405 ILE A N 1
ATOM 3232 C CA . ILE A 1 405 ? -3.557 -26.062 11.039 1 87.62 405 ILE A CA 1
ATOM 3233 C C . ILE A 1 405 ? -3.023 -27.234 10.203 1 87.62 405 ILE A C 1
ATOM 3235 O O . ILE A 1 405 ? -1.833 -27.281 9.891 1 87.62 405 ILE A O 1
ATOM 3239 N N . LEU A 1 406 ? -3.877 -28.094 9.836 1 84 406 LEU A N 1
ATOM 3240 C CA . LEU A 1 406 ? -3.461 -29.219 9.008 1 84 406 LEU A CA 1
ATOM 3241 C C . LEU A 1 406 ? -2.982 -28.734 7.637 1 84 406 LEU A C 1
ATOM 3243 O O . LEU A 1 406 ? -1.981 -29.234 7.117 1 84 406 LEU A O 1
ATOM 3247 N N . GLN A 1 407 ? -3.648 -27.828 7.102 1 86.56 407 GLN A N 1
ATOM 3248 C CA . GLN A 1 407 ? -3.248 -27.281 5.809 1 86.56 407 GLN A CA 1
ATOM 3249 C C . GLN A 1 407 ? -1.937 -26.5 5.922 1 86.56 407 GLN A C 1
ATOM 3251 O O . GLN A 1 407 ? -1.072 -26.609 5.047 1 86.56 407 GLN A O 1
ATOM 3256 N N . PHE A 1 408 ? -1.799 -25.812 6.992 1 88.81 408 PHE A N 1
ATOM 3257 C CA . PHE A 1 408 ? -0.6 -25.016 7.172 1 88.81 408 PHE A CA 1
ATOM 3258 C C . PHE A 1 408 ? 0.619 -25.891 7.414 1 88.81 408 PHE A C 1
ATOM 3260 O O . PHE A 1 408 ? 1.724 -25.562 6.973 1 88.81 408 PHE A O 1
ATOM 3267 N N . VAL A 1 409 ? 0.458 -26.906 8.086 1 88.06 409 VAL A N 1
ATOM 3268 C CA . VAL A 1 409 ? 1.555 -27.828 8.344 1 88.06 409 VAL A CA 1
ATOM 3269 C C . VAL A 1 409 ? 2.021 -28.469 7.031 1 88.06 409 VAL A C 1
ATOM 3271 O O . VAL A 1 409 ? 3.223 -28.625 6.809 1 88.06 409 VAL A O 1
ATOM 3274 N N . ASP A 1 410 ? 1.099 -28.781 6.223 1 87.06 410 ASP A N 1
ATOM 3275 C CA . ASP A 1 410 ? 1.446 -29.359 4.926 1 87.06 410 ASP A CA 1
ATOM 3276 C C . ASP A 1 410 ? 2.197 -28.344 4.062 1 87.06 410 ASP A C 1
ATOM 3278 O O . ASP A 1 410 ? 3.182 -28.688 3.406 1 87.06 410 ASP A O 1
ATOM 3282 N N . VAL A 1 411 ? 1.733 -27.141 4.043 1 89.31 411 VAL A N 1
ATOM 3283 C CA . VAL A 1 411 ? 2.377 -26.094 3.262 1 89.31 411 VAL A CA 1
ATOM 3284 C C . VAL A 1 411 ? 3.775 -25.812 3.812 1 89.31 411 VAL A C 1
ATOM 3286 O O . VAL A 1 411 ? 4.734 -25.672 3.051 1 89.31 411 VAL A O 1
ATOM 3289 N N . ALA A 1 412 ? 3.865 -25.781 5.113 1 90.94 412 ALA A N 1
ATOM 3290 C CA . ALA A 1 412 ? 5.156 -25.531 5.75 1 90.94 412 ALA A CA 1
ATOM 3291 C C . ALA A 1 412 ? 6.141 -26.656 5.453 1 90.94 412 ALA A C 1
ATOM 3293 O O . ALA A 1 412 ? 7.332 -26.406 5.258 1 90.94 412 ALA A O 1
ATOM 3294 N N . ALA A 1 413 ? 5.645 -27.828 5.426 1 89 413 ALA A N 1
ATOM 3295 C CA . ALA A 1 413 ? 6.492 -28.969 5.102 1 89 413 ALA A CA 1
ATOM 3296 C C . ALA A 1 413 ? 6.992 -28.891 3.66 1 89 413 ALA A C 1
ATOM 3298 O O . ALA A 1 413 ? 8.164 -29.156 3.389 1 89 413 ALA A O 1
ATOM 3299 N N . CYS A 1 414 ? 6.137 -28.516 2.791 1 88.56 414 CYS A N 1
ATOM 3300 C CA . CYS A 1 414 ? 6.523 -28.375 1.39 1 88.56 414 CYS A CA 1
ATOM 3301 C C . CYS A 1 414 ? 7.539 -27.266 1.203 1 88.56 414 CYS A C 1
ATOM 3303 O O . CYS A 1 414 ? 8.492 -27.406 0.435 1 88.56 414 CYS A O 1
ATOM 3305 N N . VAL A 1 415 ? 7.379 -26.203 1.896 1 89.69 415 VAL A N 1
ATOM 3306 C CA . VAL A 1 415 ? 8.305 -25.078 1.793 1 89.69 415 VAL A CA 1
ATOM 3307 C C . VAL A 1 415 ? 9.656 -25.453 2.383 1 89.69 415 VAL A C 1
ATOM 3309 O O . VAL A 1 415 ? 10.703 -25.109 1.833 1 89.69 415 VAL A O 1
ATOM 3312 N N . ALA A 1 416 ? 9.695 -26.156 3.504 1 90.81 416 ALA A N 1
ATOM 3313 C CA . ALA A 1 416 ? 10.93 -26.578 4.16 1 90.81 416 ALA A CA 1
ATOM 3314 C C . ALA A 1 416 ? 11.734 -27.516 3.271 1 90.81 416 ALA A C 1
ATOM 3316 O O . ALA A 1 416 ? 12.961 -27.375 3.172 1 90.81 416 ALA A O 1
ATOM 3317 N N . ILE A 1 417 ? 11.062 -28.328 2.592 1 88 417 ILE A N 1
ATOM 3318 C CA . ILE A 1 417 ? 11.742 -29.297 1.746 1 88 417 ILE A CA 1
ATOM 3319 C C . ILE A 1 417 ? 12.281 -28.609 0.496 1 88 417 ILE A C 1
ATOM 3321 O O . ILE A 1 417 ? 13.312 -29.016 -0.052 1 88 417 ILE A O 1
ATOM 3325 N N . SER A 1 418 ? 11.648 -27.578 0.08 1 86.81 418 SER A N 1
ATOM 3326 C CA . SER A 1 418 ? 12.047 -26.875 -1.133 1 86.81 418 SER A CA 1
ATOM 3327 C C . SER A 1 418 ? 13.398 -26.188 -0.959 1 86.81 418 SER A C 1
ATOM 3329 O O . SER A 1 418 ? 14.07 -25.859 -1.942 1 86.81 418 SER A O 1
ATOM 3331 N N . HIS A 1 419 ? 13.898 -26 0.247 1 86.5 419 HIS A N 1
ATOM 3332 C CA . HIS A 1 419 ? 15.18 -25.328 0.484 1 86.5 419 HIS A CA 1
ATOM 3333 C C . HIS A 1 419 ? 16.297 -26.344 0.697 1 86.5 419 HIS A C 1
ATOM 3335 O O . HIS A 1 419 ? 17.453 -25.969 0.922 1 86.5 419 HIS A O 1
ATOM 3341 N N . THR A 1 420 ? 15.938 -27.594 0.534 1 87.94 420 THR A N 1
ATOM 3342 C CA . THR A 1 420 ? 16.938 -28.656 0.694 1 87.94 420 THR A CA 1
ATOM 3343 C C . THR A 1 420 ? 17.094 -29.438 -0.599 1 87.94 420 THR A C 1
ATOM 3345 O O . THR A 1 420 ? 16.422 -29.172 -1.591 1 87.94 420 THR A O 1
ATOM 3348 N N . LEU A 1 421 ? 17.953 -30.344 -0.596 1 86.38 421 LEU A N 1
ATOM 3349 C CA . LEU A 1 421 ? 18.188 -31.219 -1.745 1 86.38 421 LEU A CA 1
ATOM 3350 C C . LEU A 1 421 ? 17 -32.188 -1.939 1 86.38 421 LEU A C 1
ATOM 3352 O O . LEU A 1 421 ? 16.812 -32.719 -3.031 1 86.38 421 LEU A O 1
ATOM 3356 N N . ALA A 1 422 ? 16.219 -32.188 -0.878 1 84.62 422 ALA A N 1
ATOM 3357 C CA . ALA A 1 422 ? 1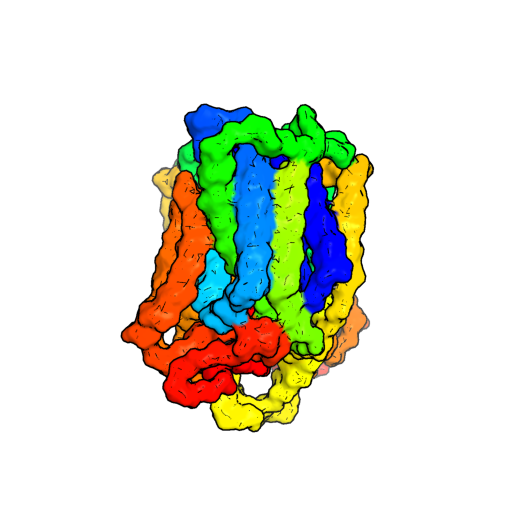5.047 -33.062 -0.939 1 84.62 422 ALA A CA 1
ATOM 3358 C C . ALA A 1 422 ? 13.898 -32.406 -1.677 1 84.62 422 ALA A C 1
ATOM 3360 O O . ALA A 1 422 ? 12.789 -32.938 -1.741 1 84.62 422 ALA A O 1
ATOM 3361 N N . ALA A 1 423 ? 14.195 -31.281 -2.289 1 85.81 423 ALA A N 1
ATOM 3362 C CA . ALA A 1 423 ? 13.164 -30.547 -3.014 1 85.81 423 ALA A CA 1
ATOM 3363 C C . ALA A 1 423 ? 12.648 -31.344 -4.203 1 85.81 423 ALA A C 1
ATOM 3365 O O . ALA A 1 423 ? 11.539 -31.094 -4.688 1 85.81 423 ALA A O 1
ATOM 3366 N N . ILE A 1 424 ? 13.422 -32.344 -4.586 1 84.62 424 ILE A N 1
ATOM 3367 C CA . ILE A 1 424 ? 13.031 -33.156 -5.715 1 84.62 424 ILE A CA 1
ATOM 3368 C C . ILE A 1 424 ? 11.82 -34 -5.336 1 84.62 424 ILE A C 1
ATOM 3370 O O . ILE A 1 424 ? 11.031 -34.406 -6.199 1 84.62 424 ILE A O 1
ATOM 3374 N N . GLY A 1 425 ? 11.602 -34.219 -4.055 1 82.94 425 GLY A N 1
ATOM 3375 C CA . GLY A 1 425 ? 10.508 -35.031 -3.582 1 82.94 425 GLY A CA 1
ATOM 3376 C C . GLY A 1 425 ? 9.234 -34.25 -3.301 1 82.94 425 GLY A C 1
ATOM 3377 O O . GLY A 1 425 ? 8.258 -34.812 -2.787 1 82.94 425 GLY A O 1
ATOM 3378 N N . PHE A 1 426 ? 9.188 -33.062 -3.678 1 83.75 426 PHE A N 1
ATOM 3379 C CA . PHE A 1 426 ? 8.055 -32.219 -3.342 1 83.75 426 PHE A CA 1
ATOM 3380 C C . PHE A 1 426 ? 6.789 -32.688 -4.047 1 83.75 426 PHE A C 1
ATOM 3382 O O . PHE A 1 426 ? 5.707 -32.688 -3.459 1 83.75 426 PHE A O 1
ATOM 3389 N N . PRO A 1 427 ? 6.891 -33.188 -5.254 1 85.81 427 PRO A N 1
ATOM 3390 C CA . PRO A 1 427 ? 5.672 -33.656 -5.914 1 85.81 427 PRO A CA 1
ATOM 3391 C C . PRO A 1 427 ? 5.023 -34.812 -5.188 1 85.81 427 PRO A C 1
ATOM 3393 O O . PRO A 1 427 ? 3.795 -34.938 -5.188 1 85.81 427 PRO A O 1
ATOM 3396 N N . VAL A 1 428 ? 5.824 -35.594 -4.543 1 87.38 428 VAL A N 1
ATOM 3397 C CA . VAL A 1 428 ? 5.289 -36.75 -3.805 1 87.38 428 VAL A CA 1
ATOM 3398 C C . VAL A 1 428 ? 4.504 -36.25 -2.592 1 87.38 428 VAL A C 1
ATOM 3400 O O . VAL A 1 428 ? 3.445 -36.781 -2.27 1 87.38 428 VAL A O 1
ATOM 3403 N N . LEU A 1 429 ? 5.008 -35.25 -2.049 1 85.5 429 LEU A N 1
ATOM 3404 C CA . LEU A 1 429 ? 4.34 -34.688 -0.874 1 85.5 429 LEU A CA 1
ATOM 3405 C C . LEU A 1 429 ? 2.994 -34.094 -1.248 1 85.5 429 LEU A C 1
ATOM 3407 O O . LEU A 1 429 ? 2.021 -34.219 -0.499 1 85.5 429 LEU A O 1
ATOM 3411 N N . ILE A 1 430 ? 2.91 -33.5 -2.396 1 82.06 430 ILE A N 1
ATOM 3412 C CA . ILE A 1 430 ? 1.675 -32.875 -2.824 1 82.06 430 ILE A CA 1
ATOM 3413 C C . ILE A 1 430 ? 0.628 -33.938 -3.162 1 82.06 430 ILE A C 1
ATOM 3415 O O . ILE A 1 430 ? -0.548 -33.781 -2.824 1 82.06 430 ILE A O 1
ATOM 3419 N N . ILE A 1 431 ? 1.059 -34.969 -3.805 1 82.81 431 ILE A N 1
ATOM 3420 C CA . ILE A 1 431 ? 0.132 -36.031 -4.188 1 82.81 431 ILE A CA 1
ATOM 3421 C C . ILE A 1 431 ? -0.351 -36.75 -2.939 1 82.81 431 ILE A C 1
ATOM 3423 O O . ILE A 1 431 ? -1.499 -37.219 -2.879 1 82.81 431 ILE A O 1
ATOM 3427 N N . LEU A 1 432 ? 0.533 -36.781 -1.969 1 82.5 432 LEU A N 1
ATOM 3428 C CA . LEU A 1 432 ? 0.176 -37.469 -0.733 1 82.5 432 LEU A CA 1
ATOM 3429 C C . LEU A 1 432 ? -0.922 -36.719 0.011 1 82.5 432 LEU A C 1
ATOM 3431 O O . LEU A 1 432 ? -1.606 -37.312 0.862 1 82.5 432 LEU A O 1
ATOM 3435 N N . LEU A 1 433 ? -1.146 -35.531 -0.366 1 81.44 433 LEU A N 1
ATOM 3436 C CA . LEU A 1 433 ? -2.189 -34.75 0.274 1 81.44 433 LEU A CA 1
ATOM 3437 C C . LEU A 1 433 ? -3.574 -35.25 -0.113 1 81.44 433 LEU A C 1
ATOM 3439 O O . LEU A 1 433 ? -4.523 -35.125 0.663 1 81.44 433 LEU A O 1
ATOM 3443 N N . ILE A 1 434 ? -3.684 -35.875 -1.278 1 79.75 434 ILE A N 1
ATOM 3444 C CA . ILE A 1 434 ? -4.98 -36.312 -1.776 1 79.75 434 ILE A CA 1
ATOM 3445 C C . ILE A 1 434 ? -5.473 -37.5 -0.938 1 79.75 434 ILE A C 1
ATOM 3447 O O . ILE A 1 434 ? -6.566 -37.438 -0.372 1 79.75 434 ILE A O 1
ATOM 3451 N N . PRO A 1 435 ? -4.602 -38.5 -0.801 1 77.25 435 PRO A N 1
ATOM 3452 C CA . PRO A 1 435 ? -5.078 -39.594 0.036 1 77.25 435 PRO A CA 1
ATOM 3453 C C . PRO A 1 435 ? -5.172 -39.219 1.513 1 77.25 435 PRO A C 1
ATOM 3455 O O . PRO A 1 435 ? -6.012 -39.75 2.238 1 77.25 435 PRO A O 1
ATOM 3458 N N . MET A 1 436 ? -4.344 -38.375 1.903 1 78.56 436 MET A N 1
ATOM 3459 C CA . MET A 1 436 ? -4.426 -37.906 3.287 1 78.56 436 MET A CA 1
ATOM 3460 C C . MET A 1 436 ? -5.773 -37.25 3.564 1 78.56 436 MET A C 1
ATOM 3462 O O . MET A 1 436 ? -6.359 -37.438 4.629 1 78.56 436 MET A O 1
ATOM 3466 N N . ARG A 1 437 ? -6.293 -36.531 2.627 1 78.5 437 ARG A N 1
ATOM 3467 C CA . ARG A 1 437 ? -7.59 -35.875 2.773 1 78.5 437 ARG A CA 1
ATOM 3468 C C . ARG A 1 437 ? -8.719 -36.906 2.779 1 78.5 437 ARG A C 1
ATOM 3470 O O . ARG A 1 437 ? -9.672 -36.781 3.553 1 78.5 437 ARG A O 1
ATOM 3477 N N . VAL A 1 438 ? -8.531 -37.906 2.02 1 73.62 438 VAL A N 1
ATOM 3478 C CA . VAL A 1 438 ? -9.609 -38.875 1.869 1 73.62 438 VAL A CA 1
ATOM 3479 C C . VAL A 1 438 ? -9.648 -39.781 3.084 1 73.62 438 VAL A C 1
ATOM 3481 O O . VAL A 1 438 ? -10.727 -40.188 3.545 1 73.62 438 VAL A O 1
ATOM 3484 N N . VAL A 1 439 ? -8.438 -40 3.59 1 75.25 439 VAL A N 1
ATOM 3485 C CA . VAL A 1 439 ? -8.391 -41 4.637 1 75.25 439 VAL A CA 1
ATOM 3486 C C . VAL A 1 439 ? -8.336 -40.344 6.008 1 75.25 439 VAL A C 1
ATOM 3488 O O . VAL A 1 439 ? -9.016 -40.75 6.945 1 75.25 439 VAL A O 1
ATOM 3491 N N . LEU A 1 440 ? -7.605 -39.281 6.152 1 75.69 440 LEU A N 1
ATOM 3492 C CA . LEU A 1 440 ? -7.324 -38.719 7.465 1 75.69 440 LEU A CA 1
ATOM 3493 C C . LEU A 1 440 ? -8.391 -37.688 7.855 1 75.69 440 LEU A C 1
ATOM 3495 O O . LEU A 1 440 ? -8.82 -37.656 9.008 1 75.69 440 LEU A O 1
ATOM 3499 N N . VAL A 1 441 ? -8.953 -36.938 6.895 1 74.88 441 VAL A N 1
ATOM 3500 C CA . VAL A 1 441 ? -9.812 -35.812 7.223 1 74.88 441 VAL A CA 1
ATOM 3501 C C . VAL A 1 441 ? -11.188 -36.312 7.66 1 74.88 441 VAL A C 1
ATOM 3503 O O . VAL A 1 441 ? -11.766 -35.812 8.625 1 74.88 441 VAL A O 1
ATOM 3506 N N . PRO A 1 442 ? -11.625 -37.375 7.012 1 72.94 442 PRO A N 1
ATOM 3507 C CA . PRO A 1 442 ? -12.953 -37.844 7.453 1 72.94 442 PRO A CA 1
ATOM 3508 C C . PRO A 1 442 ? -12.914 -38.531 8.812 1 72.94 442 PRO A C 1
ATOM 3510 O O . PRO A 1 442 ? -13.961 -38.75 9.43 1 72.94 442 PRO A O 1
ATOM 3513 N N . ARG A 1 443 ? -11.836 -38.75 9.289 1 76.25 443 ARG A N 1
ATOM 3514 C CA . ARG A 1 443 ? -11.727 -39.344 10.609 1 76.25 443 ARG A CA 1
ATOM 3515 C C . ARG A 1 443 ? -11.891 -38.281 11.703 1 76.25 443 ARG A C 1
ATOM 3517 O O . ARG A 1 443 ? -12.344 -38.594 12.812 1 76.25 443 ARG A O 1
ATOM 3524 N N . TRP A 1 444 ? -11.617 -37.125 11.375 1 77.94 444 TRP A N 1
ATOM 3525 C CA . TRP A 1 444 ? -11.656 -36.062 12.391 1 77.94 444 TRP A CA 1
ATOM 3526 C C . TRP A 1 444 ? -12.867 -35.156 12.203 1 77.94 444 TRP A C 1
ATOM 3528 O O . TRP A 1 444 ? -13.297 -34.469 13.133 1 77.94 444 TRP A O 1
ATOM 3538 N N . PHE A 1 445 ? -13.43 -35.188 10.961 1 78.5 445 PHE A N 1
ATOM 3539 C CA . PHE A 1 445 ? -14.531 -34.281 10.68 1 78.5 445 PHE A CA 1
ATOM 3540 C C . PHE A 1 445 ? -15.773 -35.031 10.25 1 78.5 445 PHE A C 1
ATOM 3542 O O . PHE A 1 445 ? -15.672 -36.094 9.617 1 78.5 445 PHE A O 1
ATOM 3549 N N . THR A 1 446 ? -16.875 -34.469 10.734 1 75.25 446 THR A N 1
ATOM 3550 C CA . THR A 1 446 ? -18.141 -35.031 10.289 1 75.25 446 THR A CA 1
ATOM 3551 C C . THR A 1 446 ? -18.438 -34.625 8.852 1 75.25 446 THR A C 1
ATOM 3553 O O . THR A 1 446 ? -17.875 -33.656 8.352 1 75.25 446 THR A O 1
ATOM 3556 N N . GLN A 1 447 ? -19.203 -35.375 8.164 1 74 447 GLN A N 1
ATOM 3557 C CA . GLN A 1 447 ? -19.547 -35.125 6.762 1 74 447 GLN A CA 1
ATOM 3558 C C . GLN A 1 447 ? -20.188 -33.75 6.594 1 74 447 GLN A C 1
ATOM 3560 O O . GLN A 1 447 ? -19.938 -33.062 5.605 1 74 447 GLN A O 1
ATOM 3565 N N . LYS A 1 448 ? -20.938 -33.344 7.539 1 71.12 448 LYS A N 1
ATOM 3566 C CA . LYS A 1 448 ? -21.594 -32.062 7.457 1 71.12 448 LYS A CA 1
ATOM 3567 C C . LYS A 1 448 ? -20.594 -30.906 7.539 1 71.12 448 LYS A C 1
ATOM 3569 O O . LYS A 1 448 ? -20.703 -29.922 6.812 1 71.12 448 LYS A O 1
ATOM 3574 N N . GLU A 1 449 ? -19.688 -31.203 8.328 1 75 449 GLU A N 1
ATOM 3575 C CA . GLU A 1 449 ? -18.672 -30.172 8.508 1 75 449 GLU A CA 1
ATOM 3576 C C . GLU A 1 449 ? -17.781 -30.047 7.273 1 75 449 GLU A C 1
ATOM 3578 O O . GLU A 1 449 ? -17.406 -28.938 6.871 1 75 449 GLU A O 1
ATOM 3583 N N . LEU A 1 450 ? -17.594 -31.141 6.691 1 72.38 450 LEU A N 1
ATOM 3584 C CA . LEU A 1 450 ? -16.703 -31.156 5.539 1 72.38 450 LEU A CA 1
ATOM 3585 C C . LEU A 1 450 ? -17.375 -30.547 4.316 1 72.38 450 LEU A C 1
ATOM 3587 O O . LEU A 1 450 ? -16.703 -29.953 3.465 1 72.38 450 LEU A O 1
ATOM 3591 N N . ARG A 1 451 ? -18.594 -30.609 4.332 1 68 451 ARG A N 1
ATOM 3592 C CA . ARG A 1 451 ? -19.328 -30.047 3.213 1 68 451 ARG A CA 1
ATOM 3593 C C . ARG A 1 451 ? -19.297 -28.516 3.254 1 68 451 ARG A C 1
ATOM 3595 O O . ARG A 1 451 ? -19.344 -27.859 2.211 1 68 451 ARG A O 1
ATOM 3602 N N . ILE A 1 452 ? -19.062 -28.172 4.391 1 67.56 452 ILE A N 1
ATOM 3603 C CA . ILE A 1 452 ? -19.062 -26.719 4.559 1 67.56 452 ILE A CA 1
ATOM 3604 C C . ILE A 1 452 ? -17.656 -26.172 4.348 1 67.56 452 ILE A C 1
ATOM 3606 O O . ILE A 1 452 ? -17.469 -25.109 3.74 1 67.56 452 ILE A O 1
ATOM 3610 N N . LEU A 1 453 ? -16.75 -27 4.793 1 67.75 453 LEU A N 1
ATOM 3611 C CA . LEU A 1 453 ? -15.383 -26.5 4.812 1 67.75 453 LEU A CA 1
ATOM 3612 C C . LEU A 1 453 ? -14.688 -26.781 3.484 1 67.75 453 LEU A C 1
ATOM 3614 O O . LEU A 1 453 ? -13.758 -26.062 3.105 1 67.75 453 LEU A O 1
ATOM 3618 N N . ASP A 1 454 ? -15.211 -27.812 2.863 1 66.88 454 ASP A N 1
ATOM 3619 C CA . ASP A 1 454 ? -14.484 -28.266 1.69 1 66.88 454 ASP A CA 1
ATOM 3620 C C . ASP A 1 454 ? -15.406 -28.391 0.479 1 66.88 454 ASP A C 1
ATOM 3622 O O . ASP A 1 454 ? -16.609 -28.594 0.63 1 66.88 454 ASP A O 1
ATOM 3626 N N . ASP A 1 455 ? -14.945 -27.891 -0.598 1 64.81 455 ASP A N 1
ATOM 3627 C CA . ASP A 1 455 ? -15.695 -28.078 -1.835 1 64.81 455 ASP A CA 1
ATOM 3628 C C . ASP A 1 455 ? -14.844 -28.781 -2.895 1 64.81 455 ASP A C 1
ATOM 3630 O O . ASP A 1 455 ? -13.609 -28.734 -2.83 1 64.81 455 ASP A O 1
ATOM 3634 N N . PHE A 1 456 ? -15.578 -29.594 -3.588 1 61.41 456 PHE A N 1
ATOM 3635 C CA . PHE A 1 456 ? -14.883 -30.219 -4.715 1 61.41 456 PHE A CA 1
ATOM 3636 C C . PHE A 1 456 ? -14.438 -29.156 -5.715 1 61.41 456 PHE A C 1
ATOM 3638 O O . PHE A 1 456 ? -15.156 -28.188 -5.965 1 61.41 456 PHE A O 1
ATOM 3645 N N . THR A 1 457 ? -13.281 -29.281 -6.094 1 59.16 457 THR A N 1
ATOM 3646 C CA . THR A 1 457 ? -12.742 -28.312 -7.043 1 59.16 457 THR A CA 1
ATOM 3647 C C . THR A 1 457 ? -13.422 -28.453 -8.406 1 59.16 457 THR A C 1
ATOM 3649 O O . THR A 1 457 ? -13.664 -27.453 -9.094 1 59.16 457 THR A O 1
ATOM 3652 N N . ALA A 1 458 ? -13.711 -29.719 -8.758 1 55.84 458 ALA A N 1
ATOM 3653 C CA . ALA A 1 458 ? -14.305 -29.984 -10.07 1 55.84 458 ALA A CA 1
ATOM 3654 C C . ALA A 1 458 ? -15.828 -30.016 -9.984 1 55.84 458 ALA A C 1
ATOM 3656 O O . ALA A 1 458 ? -16.406 -31.016 -9.516 1 55.84 458 ALA A O 1
ATOM 3657 N N . THR A 1 459 ? -16.469 -28.938 -10.086 1 58.44 459 THR A N 1
ATOM 3658 C CA . THR A 1 459 ? -17.922 -28.984 -9.898 1 58.44 459 THR A CA 1
ATOM 3659 C C . THR A 1 459 ? -18.641 -28.797 -11.234 1 58.44 459 THR A C 1
ATOM 3661 O O . THR A 1 459 ? -19.828 -29.094 -11.344 1 58.44 459 THR A O 1
ATOM 3664 N N . ASN A 1 460 ? -17.828 -28.531 -12.195 1 62.81 460 ASN A N 1
ATOM 3665 C CA . ASN A 1 460 ? -18.484 -28.312 -13.469 1 62.81 460 ASN A CA 1
ATOM 3666 C C . ASN A 1 460 ? -18.875 -29.641 -14.133 1 62.81 460 ASN A C 1
ATOM 3668 O O . ASN A 1 460 ? -18.094 -30.578 -14.156 1 62.81 460 ASN A O 1
ATOM 3672 N N . LYS A 1 461 ? -20.094 -29.766 -14.477 1 61.34 461 LYS A N 1
ATOM 3673 C CA . LYS A 1 461 ? -20.641 -30.984 -15.07 1 61.34 461 LYS A CA 1
ATOM 3674 C C . LYS A 1 461 ? -19.797 -31.422 -16.266 1 61.34 461 LYS A C 1
ATOM 3676 O O . LYS A 1 461 ? -19.531 -32.625 -16.438 1 61.34 461 LYS A O 1
ATOM 3681 N N . MET A 1 462 ? -19.344 -30.5 -16.984 1 63.47 462 MET A N 1
ATOM 3682 C CA . MET A 1 462 ? -18.594 -30.828 -18.188 1 63.47 462 MET A CA 1
ATOM 3683 C C . MET A 1 462 ? -17.219 -31.406 -17.828 1 63.47 462 MET A C 1
ATOM 3685 O O . MET A 1 462 ? -16.719 -32.312 -18.516 1 63.47 462 MET A O 1
ATOM 3689 N N . VAL A 1 463 ? -16.703 -30.906 -16.781 1 65.19 463 VAL A N 1
ATOM 3690 C CA . VAL A 1 463 ? -15.391 -31.375 -16.328 1 65.19 463 VAL A CA 1
ATOM 3691 C C . VAL A 1 463 ? -15.516 -32.75 -15.719 1 65.19 463 VAL A C 1
ATOM 3693 O O . VAL A 1 463 ? -14.672 -33.625 -15.953 1 65.19 463 VAL A O 1
ATOM 3696 N N . LEU A 1 464 ? -16.625 -32.938 -15.055 1 67.88 464 LEU A N 1
ATOM 3697 C CA . LEU A 1 464 ? -16.828 -34.219 -14.398 1 67.88 464 LEU A CA 1
ATOM 3698 C C . LEU A 1 464 ? -17.109 -35.312 -15.422 1 67.88 464 LEU A C 1
ATOM 3700 O O . LEU A 1 464 ? -16.734 -36.469 -15.219 1 67.88 464 LEU A O 1
ATOM 3704 N N . ALA A 1 465 ? -17.672 -34.906 -16.484 1 61.84 465 ALA A N 1
ATOM 3705 C CA . ALA A 1 465 ? -17.953 -35.875 -17.547 1 61.84 465 ALA A CA 1
ATOM 3706 C C . ALA A 1 465 ? -16.656 -36.406 -18.172 1 61.84 465 ALA A C 1
ATOM 3708 O O . ALA A 1 465 ? -16.578 -37.562 -18.609 1 61.84 465 ALA A O 1
ATOM 3709 N N . SER A 1 466 ? -15.711 -35.5 -18.094 1 65.44 466 SER A N 1
ATOM 3710 C CA . SER A 1 466 ? -14.445 -35.875 -18.719 1 65.44 466 SER A CA 1
ATOM 3711 C C . SER A 1 466 ? -13.555 -36.656 -17.75 1 65.44 466 SER A C 1
ATOM 3713 O O . SER A 1 466 ? -12.594 -37.281 -18.172 1 65.44 466 SER A O 1
ATOM 3715 N N . LEU A 1 467 ? -13.914 -36.5 -16.438 1 65.44 467 LEU A N 1
ATOM 3716 C CA . LEU A 1 467 ? -13.086 -37.156 -15.438 1 65.44 467 LEU A CA 1
ATOM 3717 C C . LEU A 1 467 ? -13.75 -38.438 -14.961 1 65.44 467 LEU A C 1
ATOM 3719 O O . LEU A 1 467 ? -13.43 -38.938 -13.883 1 65.44 467 LEU A O 1
ATOM 3723 N N . GLY A 1 468 ? -14.445 -39.125 -15.664 1 58.5 468 GLY A N 1
ATOM 3724 C CA . GLY A 1 468 ? -15.016 -40.406 -15.328 1 58.5 468 GLY A CA 1
ATOM 3725 C C . GLY A 1 468 ? -16.234 -40.312 -14.43 1 58.5 468 GLY A C 1
ATOM 3726 O O . GLY A 1 468 ? -16.703 -41.312 -13.883 1 58.5 468 GLY A O 1
ATOM 3727 N N . GLY A 1 469 ? -16.828 -39.25 -14.258 1 57.91 469 GLY A N 1
ATOM 3728 C CA . GLY A 1 469 ? -18.078 -39.125 -13.523 1 57.91 469 GLY A CA 1
ATOM 3729 C C . GLY A 1 469 ? -17.891 -38.562 -12.125 1 57.91 469 GLY A C 1
ATOM 3730 O O . GLY A 1 469 ? -16.797 -38.156 -11.758 1 57.91 469 GLY A O 1
ATOM 3731 N N . LYS A 1 470 ? -18.922 -38.312 -11.305 1 56.91 470 LYS A N 1
ATOM 3732 C CA . LYS A 1 470 ? -18.984 -37.719 -9.961 1 56.91 470 LYS A CA 1
ATOM 3733 C C . LYS A 1 470 ? -18.234 -38.594 -8.953 1 56.91 470 LYS A C 1
ATOM 3735 O O . LYS A 1 470 ? -18.297 -39.844 -9.031 1 56.91 470 LYS A O 1
ATOM 3740 N N . PRO A 1 471 ? -17.312 -38 -8.242 1 55.88 471 PRO A N 1
ATOM 3741 C CA . PRO A 1 471 ? -16.609 -38.812 -7.242 1 55.88 471 PRO A CA 1
ATOM 3742 C C . PRO A 1 471 ? -17.562 -39.594 -6.34 1 55.88 471 PRO A C 1
ATOM 3744 O O . PRO A 1 471 ? -18.688 -39.156 -6.086 1 55.88 471 PRO A O 1
ATOM 3747 N N . GLY A 1 472 ? -17.562 -40.875 -6.336 1 50.22 472 GLY A N 1
ATOM 3748 C CA . GLY A 1 472 ? -18.375 -41.688 -5.457 1 50.22 472 GLY A CA 1
ATOM 3749 C C . GLY A 1 472 ? -18.375 -41.219 -4.02 1 50.22 472 GLY A C 1
ATOM 3750 O O . GLY A 1 472 ? -17.344 -41.219 -3.35 1 50.22 472 GLY A O 1
ATOM 3751 N N . LEU A 1 473 ? -19.125 -40.094 -3.816 1 50.44 473 LEU A N 1
ATOM 3752 C CA . LEU A 1 473 ? -19.219 -39.531 -2.475 1 50.44 473 LEU A CA 1
ATOM 3753 C C . LEU A 1 473 ? -19.609 -40.594 -1.461 1 50.44 473 LEU A C 1
ATOM 3755 O O . LEU A 1 473 ? -20.344 -41.531 -1.794 1 50.44 473 LEU A O 1
ATOM 3759 N N . PRO A 1 474 ? -18.906 -40.781 -0.469 1 43.69 474 PRO A N 1
ATOM 3760 C CA . PRO A 1 474 ? -19.375 -41.719 0.553 1 43.69 474 PRO A CA 1
ATOM 3761 C C . PRO A 1 474 ? -20.828 -41.469 0.957 1 43.69 474 PRO A C 1
ATOM 3763 O O . PRO A 1 474 ? -21.312 -40.344 0.838 1 43.69 474 PRO A O 1
ATOM 3766 N N . GLY A 1 475 ? -21.828 -42.344 1.41 1 41.34 475 GLY A N 1
ATOM 3767 C CA . GLY A 1 475 ? -23.031 -42.656 2.148 1 41.34 475 GLY A CA 1
ATOM 3768 C C . GLY A 1 475 ? -24.203 -41.75 1.806 1 41.34 475 GLY A C 1
ATOM 3769 O O . GLY A 1 475 ? -24.969 -41.375 2.684 1 41.34 475 GLY A O 1
ATOM 3770 N N . GLY A 1 476 ? -24.625 -41.406 0.616 1 43.81 476 GLY A N 1
ATOM 3771 C CA . GLY A 1 476 ? -25.906 -40.844 0.216 1 43.81 476 GLY A CA 1
ATOM 3772 C C . GLY A 1 476 ? -25.875 -39.344 0.043 1 43.81 476 GLY A C 1
ATOM 3773 O O . GLY A 1 476 ? -26.922 -38.719 -0.016 1 43.81 476 GLY A O 1
ATOM 3774 N N . SER A 1 477 ? -25.047 -38.531 0.307 1 48.12 477 SER A N 1
ATOM 3775 C CA . SER A 1 477 ? -25.188 -37.094 0.372 1 48.12 477 SER A CA 1
ATOM 3776 C C . SER A 1 477 ? -25.156 -36.469 -1.021 1 48.12 477 SER A C 1
ATOM 3778 O O . SER A 1 477 ? -24.438 -36.938 -1.901 1 48.12 477 SER A O 1
ATOM 3780 N N . ARG A 1 478 ? -26.25 -35.562 -1.347 1 48.38 478 ARG A N 1
ATOM 3781 C CA . ARG A 1 478 ? -26.562 -34.906 -2.604 1 48.38 478 ARG A CA 1
ATOM 3782 C C . ARG A 1 478 ? -25.547 -33.781 -2.895 1 48.38 478 ARG A C 1
ATOM 3784 O O . ARG A 1 478 ? -25.172 -33.031 -1.997 1 48.38 478 ARG A O 1
ATOM 3791 N N . GLU A 1 479 ? -24.781 -33.875 -3.969 1 50.44 479 GLU A N 1
ATOM 3792 C CA . GLU A 1 479 ? -23.875 -32.875 -4.57 1 50.44 479 GLU A CA 1
ATOM 3793 C C . GLU A 1 479 ? -24.328 -31.453 -4.258 1 50.44 479 GLU A C 1
ATOM 3795 O O . GLU A 1 479 ? -23.5 -30.562 -4.062 1 50.44 479 GLU A O 1
ATOM 3800 N N . GLU A 1 480 ? -25.516 -31.266 -4.414 1 48.25 480 GLU A N 1
ATOM 3801 C CA . GLU A 1 480 ? -26.078 -29.938 -4.262 1 48.25 480 GLU A CA 1
ATOM 3802 C C . GLU A 1 480 ? -25.781 -29.375 -2.875 1 48.25 480 GLU A C 1
ATOM 3804 O O . GLU A 1 480 ? -25.859 -28.156 -2.662 1 48.25 480 GLU A O 1
ATOM 3809 N N . GLU A 1 481 ? -25.391 -30.219 -2.107 1 50.19 481 GLU A N 1
ATOM 3810 C CA . GLU A 1 481 ? -25.266 -29.75 -0.73 1 50.19 481 GLU A CA 1
ATOM 3811 C C . GLU A 1 481 ? -23.844 -29.281 -0.436 1 50.19 481 GLU A C 1
ATOM 3813 O O . GLU A 1 481 ? -23.578 -28.703 0.623 1 50.19 481 GLU A O 1
ATOM 3818 N N . TRP A 1 482 ? -22.969 -29.469 -1.528 1 53.62 482 TRP A N 1
ATOM 3819 C CA . TRP A 1 482 ? -21.594 -29.062 -1.258 1 53.62 482 TRP A CA 1
ATOM 3820 C C . TRP A 1 482 ? -21.328 -27.656 -1.769 1 53.62 482 TRP A C 1
ATOM 3822 O O . TRP A 1 482 ? -21.969 -27.203 -2.723 1 53.62 482 TRP A O 1
ATOM 3832 N N . GLY A 1 483 ? -20.578 -26.969 -1.146 1 56.16 483 GLY A N 1
ATOM 3833 C CA . GLY A 1 483 ? -20.141 -25.641 -1.551 1 56.16 483 GLY A CA 1
ATOM 3834 C C . GLY A 1 483 ? -21.094 -24.531 -1.116 1 56.16 483 GLY A C 1
ATOM 3835 O O . GLY A 1 483 ? -21.328 -23.594 -1.864 1 56.16 483 GLY A O 1
ATOM 3836 N N . LEU A 1 484 ? -21.734 -24.766 -0.082 1 54.59 484 LEU A N 1
ATOM 3837 C CA . LEU A 1 484 ? -22.703 -23.797 0.396 1 54.59 484 LEU A CA 1
ATOM 3838 C C . LEU A 1 484 ? -22.047 -22.453 0.645 1 54.59 484 LEU A C 1
ATOM 3840 O O . LEU A 1 484 ? -22.625 -21.406 0.328 1 54.59 484 LEU A O 1
ATOM 3844 N N . GLU A 1 485 ? -20.922 -22.578 1.084 1 57.5 485 GLU A N 1
ATOM 3845 C CA . GLU A 1 485 ? -20.234 -21.312 1.381 1 57.5 485 GLU A CA 1
ATOM 3846 C C . GLU A 1 485 ? -20.016 -20.5 0.112 1 57.5 485 GLU A C 1
ATOM 3848 O O . GLU A 1 485 ? -20.203 -19.281 0.105 1 57.5 485 GLU A O 1
ATOM 3853 N N . ARG A 1 486 ? -19.641 -21.156 -0.821 1 59.44 486 ARG A N 1
ATOM 3854 C CA . ARG A 1 486 ? -19.344 -20.469 -2.076 1 59.44 486 ARG A CA 1
ATOM 3855 C C . ARG A 1 486 ? -20.625 -19.938 -2.709 1 59.44 486 ARG A C 1
ATOM 3857 O O . ARG A 1 486 ? -20.641 -18.828 -3.248 1 59.44 486 ARG A O 1
ATOM 3864 N N . ARG A 1 487 ? -21.641 -20.688 -2.645 1 57.5 487 ARG A N 1
ATOM 3865 C CA . ARG A 1 487 ? -22.906 -20.266 -3.238 1 57.5 487 ARG A CA 1
ATOM 3866 C C . ARG A 1 487 ? -23.453 -19.016 -2.545 1 57.5 487 ARG A C 1
ATOM 3868 O O . ARG A 1 487 ? -23.984 -18.109 -3.199 1 57.5 487 ARG A O 1
ATOM 3875 N N . VAL A 1 488 ? -23.25 -19.062 -1.298 1 56.22 488 VAL A N 1
ATOM 3876 C CA . VAL A 1 488 ? -23.766 -17.922 -0.543 1 56.22 488 VAL A CA 1
ATOM 3877 C C . VAL A 1 488 ? -22.906 -16.688 -0.832 1 56.22 488 VAL A C 1
ATOM 3879 O O . VAL A 1 488 ? -23.438 -15.586 -0.997 1 56.22 488 VAL A O 1
ATOM 3882 N N . SER A 1 489 ? -21.688 -16.969 -0.988 1 57.19 489 SER A N 1
ATOM 3883 C CA . SER A 1 489 ? -20.812 -15.844 -1.28 1 57.19 489 SER A CA 1
ATOM 3884 C C . SER A 1 489 ? -21.062 -15.297 -2.682 1 57.19 489 SER A C 1
ATOM 3886 O O . SER A 1 489 ? -21.047 -14.086 -2.893 1 57.19 489 SER A O 1
ATOM 3888 N N . GLU A 1 490 ? -21.219 -16.234 -3.576 1 59.03 490 GLU A N 1
ATOM 3889 C CA . GLU A 1 490 ? -21.5 -15.828 -4.953 1 59.03 490 GLU A CA 1
ATOM 3890 C C . GLU A 1 490 ? -22.828 -15.094 -5.059 1 59.03 490 GLU A C 1
ATOM 3892 O O . GLU A 1 490 ? -22.969 -14.18 -5.875 1 59.03 490 GLU A O 1
ATOM 3897 N N . SER A 1 491 ? -23.75 -15.57 -4.289 1 52.34 491 SER A N 1
ATOM 3898 C CA . SER A 1 491 ? -25.047 -14.906 -4.316 1 52.34 491 SER A CA 1
ATOM 3899 C C . SER A 1 491 ? -24.969 -13.516 -3.709 1 52.34 491 SER A C 1
ATOM 3901 O O . SER A 1 491 ? -25.688 -12.609 -4.133 1 52.34 491 SER A O 1
ATOM 3903 N N . LYS A 1 492 ? -24.031 -13.398 -2.855 1 51.75 492 LYS A N 1
ATOM 3904 C CA . LYS A 1 492 ? -23.953 -12.117 -2.158 1 51.75 492 LYS A CA 1
ATOM 3905 C C . LYS A 1 492 ? -23.031 -11.148 -2.9 1 51.75 492 LYS A C 1
ATOM 3907 O O . LYS A 1 492 ? -23.359 -9.961 -3.031 1 51.75 492 LYS A O 1
ATOM 3912 N N . HIS A 1 493 ? -21.906 -11.695 -3.273 1 54.03 493 HIS A N 1
ATOM 3913 C CA . HIS A 1 493 ? -20.906 -10.773 -3.803 1 54.03 493 HIS A CA 1
ATOM 3914 C C . HIS A 1 493 ? -20.734 -10.953 -5.305 1 54.03 493 HIS A C 1
ATOM 3916 O O . HIS A 1 493 ? -20.109 -10.117 -5.969 1 54.03 493 HIS A O 1
ATOM 3922 N N . GLY A 1 494 ? -21.422 -11.812 -5.898 1 53.81 494 GLY A N 1
ATOM 3923 C CA . GLY A 1 494 ? -21.172 -12.109 -7.301 1 53.81 494 GLY A CA 1
ATOM 3924 C C . GLY A 1 494 ? -19.844 -12.836 -7.531 1 53.81 494 GLY A C 1
ATOM 3925 O O . GLY A 1 494 ? -19.203 -13.281 -6.578 1 53.81 494 GLY A O 1
ATOM 3926 N N . VAL A 1 495 ? -19.562 -13.102 -8.742 1 53.53 495 VAL A N 1
ATOM 3927 C CA . VAL A 1 495 ? -18.344 -13.828 -9.094 1 53.53 495 VAL A CA 1
ATOM 3928 C C . VAL A 1 495 ? -17.156 -12.867 -9.141 1 53.53 495 VAL A C 1
ATOM 3930 O O . VAL A 1 495 ? -17.172 -11.898 -9.906 1 53.53 495 VAL A O 1
ATOM 3933 N N . PRO A 1 496 ? -16.297 -12.875 -8.203 1 55.81 496 PRO A N 1
ATOM 3934 C CA . PRO A 1 496 ? -15.156 -11.953 -8.18 1 55.81 496 PRO A CA 1
ATOM 3935 C C . PRO A 1 496 ? -14.219 -12.141 -9.367 1 55.81 496 PRO A C 1
ATOM 3937 O O . PRO A 1 496 ? -14.078 -13.258 -9.875 1 55.81 496 PRO A O 1
ATOM 3940 N N . ARG A 1 497 ? -13.852 -11.102 -9.992 1 57.41 497 ARG A N 1
ATOM 3941 C CA . ARG A 1 497 ? -12.852 -11.148 -11.047 1 57.41 497 ARG A CA 1
ATOM 3942 C C . ARG A 1 497 ? -11.531 -11.703 -10.531 1 57.41 497 ARG A C 1
ATOM 3944 O O . ARG A 1 497 ? -11.148 -11.445 -9.383 1 57.41 497 ARG A O 1
ATOM 3951 N N . GLN A 1 498 ? -10.969 -12.625 -11.32 1 55.62 498 GLN A N 1
ATOM 3952 C CA . GLN A 1 498 ? -9.742 -13.281 -10.883 1 55.62 498 GLN A CA 1
ATOM 3953 C C . GLN A 1 498 ? -8.523 -12.398 -11.133 1 55.62 498 GLN A C 1
ATOM 3955 O O . GLN A 1 498 ? -8.422 -11.758 -12.18 1 55.62 498 GLN A O 1
ATOM 3960 N N . ARG A 1 499 ? -7.914 -11.898 -10.211 1 53.56 499 ARG A N 1
ATOM 3961 C CA . ARG A 1 499 ? -6.641 -11.195 -10.297 1 53.56 499 ARG A CA 1
ATOM 3962 C C . ARG A 1 499 ? -5.484 -12.172 -10.508 1 53.56 499 ARG A C 1
ATOM 3964 O O . ARG A 1 499 ? -5.613 -13.359 -10.219 1 53.56 499 ARG A O 1
ATOM 3971 N N . ALA A 1 500 ? -4.488 -11.609 -11.266 1 46.91 500 ALA A N 1
ATOM 3972 C CA . ALA A 1 500 ? -3.291 -12.438 -11.398 1 46.91 500 ALA A CA 1
ATOM 3973 C C . ALA A 1 500 ? -2.865 -13.008 -10.047 1 46.91 500 ALA A C 1
ATOM 3975 O O . ALA A 1 500 ? -2.666 -12.258 -9.094 1 46.91 500 ALA A O 1
ATOM 3976 N N . GLY A 1 501 ? -2.984 -14.234 -9.984 1 44.38 501 GLY A N 1
ATOM 3977 C CA . GLY A 1 501 ? -2.629 -14.992 -8.797 1 44.38 501 GLY A CA 1
ATOM 3978 C C . GLY A 1 501 ? -3.826 -15.344 -7.934 1 44.38 501 GLY A C 1
ATOM 3979 O O . GLY A 1 501 ? -3.705 -16.109 -6.977 1 44.38 501 GLY A O 1
ATOM 3980 N N . SER A 1 502 ? -4.938 -14.516 -8.156 1 45.59 502 SER A N 1
ATOM 3981 C CA . SER A 1 502 ? -6.125 -14.82 -7.363 1 45.59 502 SER A CA 1
ATOM 3982 C C . SER A 1 502 ? -6.805 -16.094 -7.844 1 45.59 502 SER A C 1
ATOM 3984 O O . SER A 1 502 ? -6.777 -16.406 -9.039 1 45.59 502 SER A O 1
ATOM 3986 N N . LEU A 1 503 ? -6.828 -17.016 -7.168 1 37.84 503 LEU A N 1
ATOM 3987 C CA . LEU A 1 503 ? -7.531 -18.266 -7.473 1 37.84 503 LEU A CA 1
ATOM 3988 C C . LEU A 1 503 ? -8.992 -18.172 -7.039 1 37.84 503 LEU A C 1
ATOM 3990 O O . LEU A 1 503 ? -9.359 -18.703 -5.988 1 37.84 503 LEU A O 1
ATOM 3994 N N . HIS A 1 504 ? -9.695 -17 -7.43 1 39.81 504 HIS A N 1
ATOM 3995 C CA . HIS A 1 504 ? -11.07 -17.062 -6.949 1 39.81 504 HIS A CA 1
ATOM 3996 C C . HIS A 1 504 ? -11.883 -18.094 -7.719 1 39.81 504 HIS A C 1
ATOM 3998 O O . HIS A 1 504 ? -11.742 -18.219 -8.938 1 39.81 504 HIS A O 1
ATOM 4004 N N . ARG A 1 505 ? -12.281 -19.141 -7.18 1 41.34 505 ARG A N 1
ATOM 4005 C CA . ARG A 1 505 ? -13.125 -20.188 -7.754 1 41.34 505 ARG A CA 1
ATOM 4006 C C . ARG A 1 505 ? -14.602 -19.828 -7.625 1 41.34 505 ARG A C 1
ATOM 4008 O O . ARG A 1 505 ? -15.016 -19.219 -6.637 1 41.34 505 ARG A O 1
ATOM 4015 N N . MET B 1 1 ? 13.742 22.422 9.359 1 79 1 MET B N 1
ATOM 4016 C CA . MET B 1 1 ? 13.984 23.766 9.852 1 79 1 MET B CA 1
ATOM 4017 C C . MET B 1 1 ? 15.453 23.969 10.219 1 79 1 MET B C 1
ATOM 4019 O O . MET B 1 1 ? 16.031 25.031 9.969 1 79 1 MET B O 1
ATOM 4023 N N . TYR B 1 2 ? 16.031 22.953 10.742 1 76.69 2 TYR B N 1
ATOM 4024 C CA . TYR B 1 2 ? 17.422 23.031 11.172 1 76.69 2 TYR B CA 1
ATOM 4025 C C . TYR B 1 2 ? 18.344 23.375 10 1 76.69 2 TYR B C 1
ATOM 4027 O O . TYR B 1 2 ? 19.156 24.312 10.094 1 76.69 2 TYR B O 1
ATOM 4035 N N . ARG B 1 3 ? 18.156 22.906 8.961 1 77.94 3 ARG B N 1
ATOM 4036 C CA . ARG B 1 3 ? 19.016 23.078 7.805 1 77.94 3 ARG B CA 1
ATOM 4037 C C . ARG B 1 3 ? 18.703 24.375 7.074 1 77.94 3 ARG B C 1
ATOM 4039 O O . ARG B 1 3 ? 19.609 25.062 6.594 1 77.94 3 ARG B O 1
ATOM 4046 N N . ARG B 1 4 ? 17.469 24.797 7.133 1 78.81 4 ARG B N 1
ATOM 4047 C CA . ARG B 1 4 ? 17.031 25.891 6.277 1 78.81 4 ARG B CA 1
ATOM 4048 C C . ARG B 1 4 ? 17.156 27.234 6.996 1 78.81 4 ARG B C 1
ATOM 4050 O O . ARG B 1 4 ? 17.062 28.281 6.371 1 78.81 4 ARG B O 1
ATOM 4057 N N . THR B 1 5 ? 17.359 27.156 8.281 1 85.31 5 THR B N 1
ATOM 4058 C CA . THR B 1 5 ? 17.516 28.406 9.023 1 85.31 5 THR B CA 1
ATOM 4059 C C . THR B 1 5 ? 18.953 28.547 9.539 1 85.31 5 THR B C 1
ATOM 4061 O O . THR B 1 5 ? 19.203 29.203 10.539 1 85.31 5 THR B O 1
ATOM 4064 N N . GLY B 1 6 ? 19.906 27.859 8.859 1 78.5 6 GLY B N 1
ATOM 4065 C CA . GLY B 1 6 ? 21.297 27.969 9.273 1 78.5 6 GLY B CA 1
ATOM 4066 C C . GLY B 1 6 ? 21.547 27.422 10.672 1 78.5 6 GLY B C 1
ATOM 4067 O O . GLY B 1 6 ? 22.281 28.016 11.461 1 78.5 6 GLY B O 1
ATOM 4068 N N . GLU B 1 7 ? 20.766 26.453 11.125 1 80.88 7 GLU B N 1
ATOM 4069 C CA . GLU B 1 7 ? 20.906 25.734 12.383 1 80.88 7 GLU B CA 1
ATOM 4070 C C . GLU B 1 7 ? 20.469 26.594 13.562 1 80.88 7 GLU B C 1
ATOM 4072 O O . GLU B 1 7 ? 20.969 26.438 14.68 1 80.88 7 GLU B O 1
ATOM 4077 N N . PHE B 1 8 ? 19.625 27.609 13.242 1 84.81 8 PHE B N 1
ATOM 4078 C CA . PHE B 1 8 ? 19.109 28.453 14.32 1 84.81 8 PHE B CA 1
ATOM 4079 C C . PHE B 1 8 ? 18.062 27.703 15.133 1 84.81 8 PHE B C 1
ATOM 4081 O O . PHE B 1 8 ? 18.109 27.703 16.359 1 84.81 8 PHE B O 1
ATOM 4088 N N . PHE B 1 9 ? 17.156 27.109 14.398 1 85.5 9 PHE B N 1
ATOM 4089 C CA . PHE B 1 9 ? 16.109 26.344 15.062 1 85.5 9 PHE B CA 1
ATOM 4090 C C . PHE B 1 9 ? 16.438 24.844 15.016 1 85.5 9 PHE B C 1
ATOM 4092 O O . PHE B 1 9 ? 16.516 24.266 13.93 1 85.5 9 PHE B O 1
ATOM 4099 N N . GLY B 1 10 ? 16.688 24.25 16.109 1 83.19 10 GLY B N 1
ATOM 4100 C CA . GLY B 1 10 ? 16.953 22.812 16.219 1 83.19 10 GLY B CA 1
ATOM 4101 C C . GLY B 1 10 ? 15.844 22.047 16.906 1 83.19 10 GLY B C 1
ATOM 4102 O O . GLY B 1 10 ? 14.734 22.562 17.047 1 83.19 10 GLY B O 1
ATOM 4103 N N . VAL B 1 11 ? 16.172 20.922 17.281 1 83.81 11 VAL B N 1
ATOM 4104 C CA . VAL B 1 11 ? 15.203 20.031 17.906 1 83.81 11 VAL B CA 1
ATOM 4105 C C . VAL B 1 11 ? 14.891 20.531 19.312 1 83.81 11 VAL B C 1
ATOM 4107 O O . VAL B 1 11 ? 13.742 20.484 19.766 1 83.81 11 VAL B O 1
ATOM 4110 N N . ASN B 1 12 ? 15.867 21.109 19.938 1 86.25 12 ASN B N 1
ATOM 4111 C CA . ASN B 1 12 ? 15.664 21.609 21.281 1 86.25 12 ASN B CA 1
ATOM 4112 C C . ASN B 1 12 ? 14.703 22.797 21.312 1 86.25 12 ASN B C 1
ATOM 4114 O O . ASN B 1 12 ? 13.852 22.891 22.203 1 86.25 12 ASN B O 1
ATOM 4118 N N . GLU B 1 13 ? 14.859 23.656 20.359 1 88.75 13 GLU B N 1
ATOM 4119 C CA . GLU B 1 13 ? 13.977 24.812 20.266 1 88.75 13 GLU B CA 1
ATOM 4120 C C . GLU B 1 13 ? 12.547 24.391 19.938 1 88.75 13 GLU B C 1
ATOM 4122 O O . GLU B 1 13 ? 11.594 24.953 20.469 1 88.75 13 GLU B O 1
ATOM 4127 N N . ALA B 1 14 ? 12.477 23.438 19.078 1 87.5 14 ALA B N 1
ATOM 4128 C CA . ALA B 1 14 ? 11.148 22.953 18.703 1 87.5 14 ALA B CA 1
ATOM 4129 C C . ALA B 1 14 ? 10.453 22.25 19.859 1 87.5 14 ALA B C 1
ATOM 4131 O O . ALA B 1 14 ? 9.258 22.438 20.078 1 87.5 14 ALA B O 1
ATOM 4132 N N . LEU B 1 15 ? 11.18 21.453 20.594 1 87.56 15 LEU B N 1
ATOM 4133 C CA . LEU B 1 15 ? 10.617 20.75 21.734 1 87.56 15 LEU B CA 1
ATOM 4134 C C . LEU B 1 15 ? 10.227 21.734 22.844 1 87.56 15 LEU B C 1
ATOM 4136 O O . LEU B 1 15 ? 9.164 21.594 23.453 1 87.56 15 LEU B O 1
ATOM 4140 N N . PHE B 1 16 ? 11.086 22.672 23.016 1 89.5 16 PHE B N 1
ATOM 4141 C CA . PHE B 1 16 ? 10.805 23.672 24.031 1 89.5 16 PHE B CA 1
ATOM 4142 C C . PHE B 1 16 ? 9.57 24.484 23.672 1 89.5 16 PHE B C 1
ATOM 4144 O O . PHE B 1 16 ? 8.727 24.75 24.531 1 89.5 16 PHE B O 1
ATOM 4151 N N . SER B 1 17 ? 9.5 24.844 22.469 1 91.06 17 SER B N 1
ATOM 4152 C CA . SER B 1 17 ? 8.352 25.594 22 1 91.06 17 SER B CA 1
ATOM 4153 C C . SER B 1 17 ? 7.059 24.797 22.172 1 91.06 17 SER B C 1
ATOM 4155 O O . SER B 1 17 ? 6.055 25.328 22.656 1 91.06 17 SER B O 1
ATOM 4157 N N . SER B 1 18 ? 7.082 23.625 21.812 1 89.69 18 SER B N 1
ATOM 4158 C CA . SER B 1 18 ? 5.902 22.766 21.922 1 89.69 18 SER B CA 1
ATOM 4159 C C . SER B 1 18 ? 5.547 22.516 23.391 1 89.69 18 SER B C 1
ATOM 4161 O O . SER B 1 18 ? 4.367 22.484 23.75 1 89.69 18 SER B O 1
ATOM 4163 N N . ALA B 1 19 ? 6.574 22.344 24.188 1 90.06 19 ALA B N 1
ATOM 4164 C CA . ALA B 1 19 ? 6.34 22.125 25.609 1 90.06 19 ALA B CA 1
ATOM 4165 C C . ALA B 1 19 ? 5.727 23.375 26.266 1 90.06 19 ALA B C 1
ATOM 4167 O O . ALA B 1 19 ? 4.805 23.266 27.078 1 90.06 19 ALA B O 1
ATOM 4168 N N . LEU B 1 20 ? 6.266 24.484 25.906 1 90.38 20 LEU B N 1
ATOM 4169 C CA . LEU B 1 20 ? 5.754 25.75 26.422 1 90.38 20 LEU B CA 1
ATOM 4170 C C . LEU B 1 20 ? 4.281 25.922 26.078 1 90.38 20 LEU B C 1
ATOM 4172 O O . LEU B 1 20 ? 3.461 26.219 26.953 1 90.38 20 LEU B O 1
ATOM 4176 N N . ALA B 1 21 ? 3.961 25.719 24.844 1 89.25 21 ALA B N 1
ATOM 4177 C CA . ALA B 1 21 ? 2.588 25.891 24.375 1 89.25 21 ALA B CA 1
ATOM 4178 C C . ALA B 1 21 ? 1.662 24.859 25.031 1 89.25 21 ALA B C 1
ATOM 4180 O O . ALA B 1 21 ? 0.542 25.188 25.422 1 89.25 21 ALA B O 1
ATOM 4181 N N . ALA B 1 22 ? 2.109 23.641 25.141 1 87.75 22 ALA B N 1
ATOM 4182 C CA . ALA B 1 22 ? 1.282 22.578 25.703 1 87.75 22 ALA B CA 1
ATOM 4183 C C . ALA B 1 22 ? 0.991 22.828 27.172 1 87.75 22 ALA B C 1
ATOM 4185 O O . ALA B 1 22 ? -0.134 22.625 27.641 1 87.75 22 ALA B O 1
ATOM 4186 N N . VAL B 1 23 ? 1.94 23.297 27.938 1 88.19 23 VAL B N 1
ATOM 4187 C CA . VAL B 1 23 ? 1.761 23.531 29.375 1 88.19 23 VAL B CA 1
ATOM 4188 C C . VAL B 1 23 ? 0.855 24.734 29.594 1 88.19 23 VAL B C 1
ATOM 4190 O O . VAL B 1 23 ? -0.071 24.688 30.406 1 88.19 23 VAL B O 1
ATOM 4193 N N . VAL B 1 24 ? 1.063 25.766 28.875 1 89 24 VAL B N 1
ATOM 4194 C CA . VAL B 1 24 ? 0.296 27 29.047 1 89 24 VAL B CA 1
ATOM 4195 C C . VAL B 1 24 ? -1.151 26.766 28.625 1 89 24 VAL B C 1
ATOM 4197 O O . VAL B 1 24 ? -2.084 27.172 29.328 1 89 24 VAL B O 1
ATOM 4200 N N . PHE B 1 25 ? -1.392 26.125 27.531 1 87.12 25 PHE B N 1
ATOM 4201 C CA . PHE B 1 25 ? -2.742 25.938 27.016 1 87.12 25 PHE B CA 1
ATOM 4202 C C . PHE B 1 25 ? -3.488 24.891 27.844 1 87.12 25 PHE B C 1
ATOM 4204 O O . PHE B 1 25 ? -4.711 24.969 27.984 1 87.12 25 PHE B O 1
ATOM 4211 N N . SER B 1 26 ? -2.816 23.906 28.312 1 85.75 26 SER B N 1
ATOM 4212 C CA . SER B 1 26 ? -3.48 22.891 29.141 1 85.75 26 SER B CA 1
ATOM 4213 C C . SER B 1 26 ? -3.934 23.469 30.469 1 85.75 26 SER B C 1
ATOM 4215 O O . SER B 1 26 ? -4.961 23.062 31.016 1 85.75 26 SER B O 1
ATOM 4217 N N . THR B 1 27 ? -3.271 24.469 30.969 1 85.88 27 THR B N 1
ATOM 4218 C CA . THR B 1 27 ? -3.582 24.984 32.312 1 85.88 27 THR B CA 1
ATOM 4219 C C . THR B 1 27 ? -4.484 26.219 32.219 1 85.88 27 THR B C 1
ATOM 4221 O O . THR B 1 27 ? -5.375 26.406 33.031 1 85.88 27 THR B O 1
ATOM 4224 N N . LEU B 1 28 ? -4.316 27 31.141 1 85.44 28 LEU B N 1
ATOM 4225 C CA . LEU B 1 28 ? -4.977 28.297 31.156 1 85.44 28 LEU B CA 1
ATOM 4226 C C . LEU B 1 28 ? -5.961 28.422 30 1 85.44 28 LEU B C 1
ATOM 4228 O O . LEU B 1 28 ? -6.691 29.422 29.906 1 85.44 28 LEU B O 1
ATOM 4232 N N . SER B 1 29 ? -6.039 27.5 29.188 1 81.5 29 SER B N 1
ATOM 4233 C CA . SER B 1 29 ? -6.906 27.656 28.016 1 81.5 29 SER B CA 1
ATOM 4234 C C . SER B 1 29 ? -8.359 27.375 28.375 1 81.5 29 SER B C 1
ATOM 4236 O O . SER B 1 29 ? -8.648 26.797 29.422 1 81.5 29 SER B O 1
ATOM 4238 N N . ALA B 1 30 ? -9.234 27.875 27.531 1 75.31 30 ALA B N 1
ATOM 4239 C CA . ALA B 1 30 ? -10.656 27.594 27.719 1 75.31 30 ALA B CA 1
ATOM 4240 C C . ALA B 1 30 ? -11.039 26.25 27.109 1 75.31 30 ALA B C 1
ATOM 4242 O O . ALA B 1 30 ? -11.781 25.469 27.719 1 75.31 30 ALA B O 1
ATOM 4243 N N . GLN B 1 31 ? -10.5 25.984 25.922 1 72.38 31 GLN B N 1
ATOM 4244 C CA . GLN B 1 31 ? -10.781 24.703 25.281 1 72.38 31 GLN B CA 1
ATOM 4245 C C . GLN B 1 31 ? -9.555 23.797 25.297 1 72.38 31 GLN B C 1
ATOM 4247 O O . GLN B 1 31 ? -8.562 24.062 24.625 1 72.38 31 GLN B O 1
ATOM 4252 N N . PRO B 1 32 ? -9.594 22.781 26.109 1 69.19 32 PRO B N 1
ATOM 4253 C CA . PRO B 1 32 ? -8.414 21.922 26.281 1 69.19 32 PRO B CA 1
ATOM 4254 C C . PRO B 1 32 ? -8.18 20.984 25.109 1 69.19 32 PRO B C 1
ATOM 4256 O O . PRO B 1 32 ? -7.137 20.344 25.031 1 69.19 32 PRO B O 1
ATOM 4259 N N . LEU B 1 33 ? -9.031 21.016 24.078 1 71.69 33 LEU B N 1
ATOM 4260 C CA . LEU B 1 33 ? -8.938 20 23.031 1 71.69 33 LEU B CA 1
ATOM 4261 C C . LEU B 1 33 ? -7.973 20.453 21.938 1 71.69 33 LEU B C 1
ATOM 4263 O O . LEU B 1 33 ? -7.461 19.625 21.188 1 71.69 33 LEU B O 1
ATOM 4267 N N . THR B 1 34 ? -7.668 21.734 21.953 1 74.5 34 THR B N 1
ATOM 4268 C CA . THR B 1 34 ? -6.793 22.234 20.891 1 74.5 34 THR B CA 1
ATOM 4269 C C . THR B 1 34 ? -5.328 22.031 21.266 1 74.5 34 THR B C 1
ATOM 4271 O O . THR B 1 34 ? -4.855 22.578 22.266 1 74.5 34 THR B O 1
ATOM 4274 N N . ILE B 1 35 ? -4.668 21.188 20.5 1 77.06 35 ILE B N 1
ATOM 4275 C CA . ILE B 1 35 ? -3.248 20.953 20.719 1 77.06 35 ILE B CA 1
ATOM 4276 C C . ILE B 1 35 ? -2.422 21.969 19.953 1 77.06 35 ILE B C 1
ATOM 4278 O O . ILE B 1 35 ? -2.707 22.25 18.781 1 77.06 35 ILE B O 1
ATOM 4282 N N . VAL B 1 36 ? -1.591 22.594 20.734 1 80.12 36 VAL B N 1
ATOM 4283 C CA . VAL B 1 36 ? -0.759 23.641 20.156 1 80.12 36 VAL B CA 1
ATOM 4284 C C . VAL B 1 36 ? 0.687 23.156 20.062 1 80.12 36 VAL B C 1
ATOM 4286 O O . VAL B 1 36 ? 1.168 22.438 20.922 1 80.12 36 VAL B O 1
ATOM 4289 N N . GLY B 1 37 ? 1.335 23.344 18.938 1 81.38 37 GLY B N 1
ATOM 4290 C CA . GLY B 1 37 ? 2.729 23 18.703 1 81.38 37 GLY B CA 1
ATOM 4291 C C . GLY B 1 37 ? 3.303 23.656 17.453 1 81.38 37 GLY B C 1
ATOM 4292 O O . GLY B 1 37 ? 2.768 24.656 16.984 1 81.38 37 GLY B O 1
ATOM 4293 N N . VAL B 1 38 ? 4.426 23.156 17.094 1 81.69 38 VAL B N 1
ATOM 4294 C CA . VAL B 1 38 ? 5.098 23.703 15.93 1 81.69 38 VAL B CA 1
ATOM 4295 C C . VAL B 1 38 ? 4.523 23.078 14.664 1 81.69 38 VAL B C 1
ATOM 4297 O O . VAL B 1 38 ? 4.422 21.859 14.562 1 81.69 38 VAL B O 1
ATOM 4300 N N . THR B 1 39 ? 4.145 23.922 13.719 1 80.81 39 THR B N 1
ATOM 4301 C CA . THR B 1 39 ? 3.512 23.422 12.5 1 80.81 39 THR B CA 1
ATOM 4302 C C . THR B 1 39 ? 4.445 23.578 11.305 1 80.81 39 THR B C 1
ATOM 4304 O O . THR B 1 39 ? 5.492 24.219 11.406 1 80.81 39 THR B O 1
ATOM 4307 N N . GLY B 1 40 ? 4.066 22.938 10.273 1 77.69 40 GLY B N 1
ATOM 4308 C CA . GLY B 1 40 ? 4.816 23.031 9.031 1 77.69 40 GLY B CA 1
ATOM 4309 C C . GLY B 1 40 ? 4.777 24.422 8.422 1 77.69 40 GLY B C 1
ATOM 4310 O O . GLY B 1 40 ? 5.766 24.891 7.855 1 77.69 40 GLY B O 1
ATOM 4311 N N . LEU B 1 41 ? 3.729 25.094 8.664 1 82.25 41 LEU B N 1
ATOM 4312 C CA . LEU B 1 41 ? 3.58 26.391 8.047 1 82.25 41 LEU B CA 1
ATOM 4313 C C . LEU B 1 41 ? 4.445 27.438 8.75 1 82.25 41 LEU B C 1
ATOM 4315 O O . LEU B 1 41 ? 4.984 28.344 8.109 1 82.25 41 LEU B O 1
ATOM 4319 N N . ILE B 1 42 ? 4.574 27.297 10.008 1 87.56 42 ILE B N 1
ATOM 4320 C CA . ILE B 1 42 ? 5.445 28.234 10.727 1 87.56 42 ILE B CA 1
ATOM 4321 C C . ILE B 1 42 ? 6.902 27.969 10.344 1 87.56 42 ILE B C 1
ATOM 4323 O O . ILE B 1 42 ? 7.707 28.906 10.281 1 87.56 42 ILE B O 1
ATOM 4327 N N . SER B 1 43 ? 7.16 26.734 10.078 1 87.5 43 SER B N 1
ATOM 4328 C CA . SER B 1 43 ? 8.5 26.422 9.586 1 87.5 43 SER B CA 1
ATOM 4329 C C . SER B 1 43 ? 8.758 27.078 8.234 1 87.5 43 SER B C 1
ATOM 4331 O O . SER B 1 43 ? 9.844 27.594 7.996 1 87.5 43 SER B O 1
ATOM 4333 N N . LEU B 1 44 ? 7.738 27.031 7.508 1 85.69 44 LEU B N 1
ATOM 4334 C CA . LEU B 1 44 ? 7.844 27.688 6.211 1 85.69 44 LEU B CA 1
ATOM 4335 C C . LEU B 1 44 ? 8.086 29.188 6.375 1 85.69 44 LEU B C 1
ATOM 4337 O O . LEU B 1 44 ? 8.906 29.781 5.664 1 85.69 44 LEU B O 1
ATOM 4341 N N . PHE B 1 45 ? 7.449 29.75 7.309 1 88.12 45 PHE B N 1
ATOM 4342 C CA . PHE B 1 45 ? 7.598 31.172 7.586 1 88.12 45 PHE B CA 1
ATOM 4343 C C . PHE B 1 45 ? 9 31.484 8.086 1 88.12 45 PHE B C 1
ATOM 4345 O O . PHE B 1 45 ? 9.617 32.469 7.652 1 88.12 45 PHE B O 1
ATOM 4352 N N . ASN B 1 46 ? 9.516 30.688 8.906 1 89.12 46 ASN B N 1
ATOM 4353 C CA . ASN B 1 46 ? 10.82 30.906 9.508 1 89.12 46 ASN B CA 1
ATOM 4354 C C . ASN B 1 46 ? 11.938 30.812 8.469 1 89.12 46 ASN B C 1
ATOM 4356 O O . ASN B 1 46 ? 12.852 31.641 8.453 1 89.12 46 ASN B O 1
ATOM 4360 N N . PHE B 1 47 ? 11.875 29.844 7.711 1 88.62 47 PHE B N 1
ATOM 4361 C CA . PHE B 1 47 ? 12.992 29.719 6.785 1 88.62 47 PHE B CA 1
ATOM 4362 C C . PHE B 1 47 ? 12.859 30.703 5.629 1 88.62 47 PHE B C 1
ATOM 4364 O O . PHE B 1 47 ? 13.852 31.125 5.043 1 88.62 47 PHE B O 1
ATOM 4371 N N . THR B 1 48 ? 11.609 31.125 5.297 1 89.19 48 THR B N 1
ATOM 4372 C CA . THR B 1 48 ? 11.445 32.156 4.285 1 89.19 48 THR B CA 1
ATOM 4373 C C . THR B 1 48 ? 12.008 33.5 4.781 1 89.19 48 THR B C 1
ATOM 4375 O O . THR B 1 48 ? 12.68 34.219 4.035 1 89.19 48 THR B O 1
ATOM 4378 N N . ILE B 1 49 ? 11.719 33.812 6.004 1 90.94 49 ILE B N 1
ATOM 4379 C CA . ILE B 1 49 ? 12.258 35.031 6.59 1 90.94 49 ILE B CA 1
ATOM 4380 C C . ILE B 1 49 ? 13.789 34.969 6.598 1 90.94 49 ILE B C 1
ATOM 4382 O O . ILE B 1 49 ? 14.461 35.969 6.336 1 90.94 49 ILE B O 1
ATOM 4386 N N . TYR B 1 50 ? 14.266 33.781 6.914 1 91.5 50 TYR B N 1
ATOM 4387 C CA . TYR B 1 50 ? 15.711 33.594 6.906 1 91.5 50 TYR B CA 1
ATOM 4388 C C . TYR B 1 50 ? 16.281 33.875 5.52 1 91.5 50 TYR B C 1
ATOM 4390 O O . TYR B 1 50 ? 17.312 34.531 5.383 1 91.5 50 TYR B O 1
ATOM 4398 N N . ASP B 1 51 ? 15.641 33.406 4.551 1 90.31 51 ASP B N 1
ATOM 4399 C CA . ASP B 1 51 ? 16.109 33.594 3.178 1 90.31 51 ASP B CA 1
ATOM 4400 C C . ASP B 1 51 ? 16.062 35.062 2.777 1 90.31 51 ASP B C 1
ATOM 4402 O O . ASP B 1 51 ? 16.922 35.562 2.037 1 90.31 51 ASP B O 1
ATOM 4406 N N . ILE B 1 52 ? 15.094 35.781 3.291 1 90.44 52 ILE B N 1
ATOM 4407 C CA . ILE B 1 52 ? 14.961 37.219 2.986 1 90.44 52 ILE B CA 1
ATOM 4408 C C . ILE B 1 52 ? 16.047 38 3.707 1 90.44 52 ILE B C 1
ATOM 4410 O O . ILE B 1 52 ? 16.703 38.875 3.109 1 90.44 52 ILE B O 1
ATOM 4414 N N . ILE B 1 53 ? 16.312 37.656 4.906 1 91.31 53 ILE B N 1
ATOM 4415 C CA . ILE B 1 53 ? 17.281 38.375 5.719 1 91.31 53 ILE B CA 1
ATOM 4416 C C . ILE B 1 53 ? 18.703 38.031 5.277 1 91.31 53 ILE B C 1
ATOM 4418 O O . ILE B 1 53 ? 19.609 38.844 5.383 1 91.31 53 ILE B O 1
ATOM 4422 N N . LYS B 1 54 ? 18.812 36.812 4.828 1 90.5 54 LYS B N 1
ATOM 4423 C CA . LYS B 1 54 ? 20.125 36.375 4.355 1 90.5 54 LYS B CA 1
ATOM 4424 C C . LYS B 1 54 ? 20.641 37.25 3.221 1 90.5 54 LYS B C 1
ATOM 4426 O O . LYS B 1 54 ? 21.844 37.406 3.059 1 90.5 54 LYS B O 1
ATOM 4431 N N . ILE B 1 55 ? 19.75 37.844 2.488 1 90.62 55 ILE B N 1
ATOM 4432 C CA . ILE B 1 55 ? 20.109 38.719 1.393 1 90.62 55 ILE B CA 1
ATOM 4433 C C . ILE B 1 55 ? 20.734 40 1.95 1 90.62 55 ILE B C 1
ATOM 4435 O O . ILE B 1 55 ? 21.594 40.625 1.308 1 90.62 55 ILE B O 1
ATOM 4439 N N . TYR B 1 56 ? 20.406 40.406 3.148 1 91 56 TYR B N 1
ATOM 4440 C CA . TYR B 1 56 ? 20.922 41.625 3.768 1 91 56 TYR B CA 1
ATOM 4441 C C . TYR B 1 56 ? 22.016 41.312 4.773 1 91 56 TYR B C 1
ATOM 4443 O O . TYR B 1 56 ? 23.203 41.406 4.461 1 91 56 TYR B O 1
ATOM 4451 N N . ASP B 1 57 ? 21.609 40.844 5.996 1 89.12 57 ASP B N 1
ATOM 4452 C CA . ASP B 1 57 ? 22.562 40.5 7.047 1 89.12 57 ASP B CA 1
ATOM 4453 C C . ASP B 1 57 ? 22.016 39.344 7.898 1 89.12 57 ASP B C 1
ATOM 4455 O O . ASP B 1 57 ? 21.094 39.531 8.688 1 89.12 57 ASP B O 1
ATOM 4459 N N . VAL B 1 58 ? 22.672 38.25 7.812 1 89 58 VAL B N 1
ATOM 4460 C CA . VAL B 1 58 ? 22.234 37.031 8.477 1 89 58 VAL B CA 1
ATOM 4461 C C . VAL B 1 58 ? 22.391 37.188 9.992 1 89 58 VAL B C 1
ATOM 4463 O O . VAL B 1 58 ? 21.688 36.531 10.766 1 89 58 VAL B O 1
ATOM 4466 N N . SER B 1 59 ? 23.234 38.031 10.461 1 88.06 59 SER B N 1
ATOM 4467 C CA . SER B 1 59 ? 23.531 38.188 11.875 1 88.06 59 SER B CA 1
ATOM 4468 C C . SER B 1 59 ? 22.359 38.812 12.633 1 88.06 59 SER B C 1
ATOM 4470 O O . SER B 1 59 ? 22.25 38.656 13.852 1 88.06 59 SER B O 1
ATOM 4472 N N . ILE B 1 60 ? 21.438 39.438 11.953 1 91.81 60 ILE B N 1
ATOM 4473 C CA . ILE B 1 60 ? 20.328 40.125 12.602 1 91.81 60 ILE B CA 1
ATOM 4474 C C . ILE B 1 60 ? 19.125 39.188 12.719 1 91.81 60 ILE B C 1
ATOM 4476 O O . ILE B 1 60 ? 18.125 39.531 13.336 1 91.81 60 ILE B O 1
ATOM 4480 N N . TYR B 1 61 ? 19.219 38 12.188 1 92.56 61 TYR B N 1
ATOM 4481 C CA . TYR B 1 61 ? 18.094 37.094 12.094 1 92.56 61 TYR B CA 1
ATOM 4482 C C . TYR B 1 61 ? 17.469 36.844 13.461 1 92.56 61 TYR B C 1
ATOM 4484 O O . TYR B 1 61 ? 16.25 36.938 13.633 1 92.56 61 TYR B O 1
ATOM 4492 N N . PRO B 1 62 ? 18.297 36.562 14.5 1 91.94 62 PRO B N 1
ATOM 4493 C CA . PRO B 1 62 ? 17.688 36.281 15.797 1 91.94 62 PRO B CA 1
ATOM 4494 C C . PRO B 1 62 ? 16.922 37.5 16.359 1 91.94 62 PRO B C 1
ATOM 4496 O O . PRO B 1 62 ? 15.812 37.344 16.875 1 91.94 62 PRO B O 1
ATOM 4499 N N . GLN B 1 63 ? 17.484 38.625 16.203 1 93.94 63 GLN B N 1
ATOM 4500 C CA . GLN B 1 63 ? 16.844 39.844 16.703 1 93.94 63 GLN B CA 1
ATOM 4501 C C . GLN B 1 63 ? 15.609 40.188 15.883 1 93.94 63 GLN B C 1
ATOM 4503 O O . GLN B 1 63 ? 14.609 40.688 16.422 1 93.94 63 GLN B O 1
ATOM 4508 N N . PHE B 1 64 ? 15.742 39.969 14.664 1 93.75 64 PHE B N 1
ATOM 4509 C CA . PHE B 1 64 ? 14.617 40.219 13.773 1 93.75 64 PHE B CA 1
ATOM 4510 C C . PHE B 1 64 ? 13.445 39.312 14.102 1 93.75 64 PHE B C 1
ATOM 4512 O O . PHE B 1 64 ? 12.297 39.75 14.141 1 93.75 64 PHE B O 1
ATOM 4519 N N . MET B 1 65 ? 13.727 38.094 14.344 1 93.75 65 MET B N 1
ATOM 4520 C CA . MET B 1 65 ? 12.688 37.125 14.688 1 93.75 65 MET B CA 1
ATOM 4521 C C . MET B 1 65 ? 12.055 37.469 16.031 1 93.75 65 MET B C 1
ATOM 4523 O O . MET B 1 65 ? 10.852 37.281 16.234 1 93.75 65 MET B O 1
ATOM 4527 N N . ALA B 1 66 ? 12.836 37.938 16.922 1 94.25 66 ALA B N 1
ATOM 4528 C CA . ALA B 1 66 ? 12.312 38.344 18.234 1 94.25 66 ALA B CA 1
ATOM 4529 C C . ALA B 1 66 ? 11.305 39.469 18.094 1 94.25 66 ALA B C 1
ATOM 4531 O O . ALA B 1 66 ? 10.234 39.438 18.688 1 94.25 66 ALA B O 1
ATOM 4532 N N . TRP B 1 67 ? 11.625 40.375 17.281 1 94.56 67 TRP B N 1
ATOM 4533 C CA . TRP B 1 67 ? 10.727 41.5 17.094 1 94.56 67 TRP B CA 1
ATOM 4534 C C . TRP B 1 67 ? 9.5 41.094 16.281 1 94.56 67 TRP B C 1
ATOM 4536 O O . TRP B 1 67 ? 8.406 41.625 16.5 1 94.56 67 TRP B O 1
ATOM 4546 N N . THR B 1 68 ? 9.742 40.25 15.328 1 94.44 68 THR B N 1
ATOM 4547 C CA . THR B 1 68 ? 8.586 39.719 14.617 1 94.44 68 THR B CA 1
ATOM 4548 C C . THR B 1 68 ? 7.621 39.031 15.594 1 94.44 68 THR B C 1
ATOM 4550 O O . THR B 1 68 ? 6.402 39.188 15.477 1 94.44 68 THR B O 1
ATOM 4553 N N . GLY B 1 69 ? 8.156 38.312 16.531 1 94.88 69 GLY B N 1
ATOM 4554 C CA . GLY B 1 69 ? 7.336 37.688 17.562 1 94.88 69 GLY B CA 1
ATOM 4555 C C . GLY B 1 69 ? 6.629 38.656 18.469 1 94.88 69 GLY B C 1
ATOM 4556 O O . GLY B 1 69 ? 5.469 38.469 18.828 1 94.88 69 GLY B O 1
ATOM 4557 N N . ILE B 1 70 ? 7.316 39.719 18.828 1 95.56 70 ILE B N 1
ATOM 4558 C CA . ILE B 1 70 ? 6.734 40.75 19.688 1 95.56 70 ILE B CA 1
ATOM 4559 C C . ILE B 1 70 ? 5.578 41.438 18.953 1 95.56 70 ILE B C 1
ATOM 4561 O O . ILE B 1 70 ? 4.488 41.594 19.516 1 95.56 70 ILE B O 1
ATOM 4565 N N . TRP B 1 71 ? 5.832 41.812 17.75 1 96.19 71 TRP B N 1
ATOM 4566 C CA . TRP B 1 71 ? 4.773 42.438 16.969 1 96.19 71 TRP B CA 1
ATOM 4567 C C . TRP B 1 71 ? 3.596 41.5 16.781 1 96.19 71 TRP B C 1
ATOM 4569 O O . TRP B 1 71 ? 2.438 41.906 16.875 1 96.19 71 TRP B O 1
ATOM 4579 N N . ALA B 1 72 ? 3.889 40.25 16.469 1 95.88 72 ALA B N 1
ATOM 4580 C CA . ALA B 1 72 ? 2.824 39.281 16.297 1 95.88 72 ALA B CA 1
ATOM 4581 C C . ALA B 1 72 ? 1.986 39.156 17.578 1 95.88 72 ALA B C 1
ATOM 4583 O O . ALA B 1 72 ? 0.759 39.062 17.516 1 95.88 72 ALA B O 1
ATOM 4584 N N . ALA B 1 73 ? 2.641 39.188 18.703 1 96.69 73 ALA B N 1
ATOM 4585 C CA . ALA B 1 73 ? 1.935 39.125 19.984 1 96.69 73 ALA B CA 1
ATOM 4586 C C . ALA B 1 73 ? 1.007 40.312 20.172 1 96.69 73 ALA B C 1
ATOM 4588 O O . ALA B 1 73 ? -0.149 40.156 20.562 1 96.69 73 ALA B O 1
ATOM 4589 N N . ILE B 1 74 ? 1.484 41.438 19.875 1 96.38 74 ILE B N 1
ATOM 4590 C CA . ILE B 1 74 ? 0.691 42.656 20.016 1 96.38 74 ILE B CA 1
ATOM 4591 C C . ILE B 1 74 ? -0.548 42.594 19.125 1 96.38 74 ILE B C 1
ATOM 4593 O O . ILE B 1 74 ? -1.657 42.906 19.562 1 96.38 74 ILE B O 1
ATOM 4597 N N . PHE B 1 75 ? -0.33 42.188 17.969 1 95.81 75 PHE B N 1
ATOM 4598 C CA . PHE B 1 75 ? -1.456 42.062 17.047 1 95.81 75 PHE B CA 1
ATOM 4599 C C . PHE B 1 75 ? -2.434 41 17.531 1 95.81 75 PHE B C 1
ATOM 4601 O O . PHE B 1 75 ? -3.646 41.156 17.375 1 95.81 75 PHE B O 1
ATOM 4608 N N . HIS B 1 76 ? -1.985 39.906 18.062 1 94.94 76 HIS B N 1
ATOM 4609 C CA . HIS B 1 76 ? -2.852 38.875 18.625 1 94.94 76 HIS B CA 1
ATOM 4610 C C . HIS B 1 76 ? -3.73 39.438 19.734 1 94.94 76 HIS B C 1
ATOM 4612 O O . HIS B 1 76 ? -4.93 39.188 19.781 1 94.94 76 HIS B O 1
ATOM 4618 N N . TRP B 1 77 ? -3.055 40.219 20.594 1 95.81 77 TRP B N 1
ATOM 4619 C CA . TRP B 1 77 ? -3.789 40.812 21.703 1 95.81 77 TRP B CA 1
ATOM 4620 C C . TRP B 1 77 ? -4.844 41.812 21.203 1 95.81 77 TRP B C 1
ATOM 4622 O O . TRP B 1 77 ? -5.965 41.844 21.719 1 95.81 77 TRP B O 1
ATOM 4632 N N . LEU B 1 78 ? -4.52 42.5 20.219 1 94.5 78 LEU B N 1
ATOM 4633 C CA . LEU B 1 78 ? -5.457 43.469 19.656 1 94.5 78 LEU B CA 1
ATOM 4634 C C . LEU B 1 78 ? -6.656 42.75 19.031 1 94.5 78 LEU B C 1
ATOM 4636 O O . LEU B 1 78 ? -7.801 43.156 19.25 1 94.5 78 LEU B O 1
ATOM 4640 N N . VAL B 1 79 ? -6.422 41.719 18.328 1 92.38 79 VAL B N 1
ATOM 4641 C CA . VAL B 1 79 ? -7.5 41 17.688 1 92.38 79 VAL B CA 1
ATOM 4642 C C . VAL B 1 79 ? -8.383 40.344 18.75 1 92.38 79 VAL B C 1
ATOM 4644 O O . VAL B 1 79 ? -9.609 40.312 18.609 1 92.38 79 VAL B O 1
ATOM 4647 N N . ALA B 1 80 ? -7.797 39.812 19.75 1 91.19 80 ALA B N 1
ATOM 4648 C CA . ALA B 1 80 ? -8.547 39.156 20.812 1 91.19 80 ALA B CA 1
ATOM 4649 C C . ALA B 1 80 ? -9.414 40.156 21.562 1 91.19 80 ALA B C 1
ATOM 4651 O O . ALA B 1 80 ? -10.578 39.875 21.859 1 91.19 80 ALA B O 1
ATOM 4652 N N . VAL B 1 81 ? -8.867 41.344 21.828 1 91 81 VAL B N 1
ATOM 4653 C CA . VAL B 1 81 ? -9.57 42.375 22.609 1 91 81 VAL B CA 1
ATOM 4654 C C . VAL B 1 81 ? -10.703 42.969 21.781 1 91 81 VAL B C 1
ATOM 4656 O O . VAL B 1 81 ? -11.781 43.25 22.297 1 91 81 VAL B O 1
ATOM 4659 N N . PHE B 1 82 ? -10.5 43.062 20.453 1 90.56 82 PHE B N 1
ATOM 4660 C CA . PHE B 1 82 ? -11.508 43.625 19.562 1 90.56 82 PHE B CA 1
ATOM 4661 C C . PHE B 1 82 ? -12.453 42.562 19.047 1 90.56 82 PHE B C 1
ATOM 4663 O O . PHE B 1 82 ? -13.242 42.812 18.125 1 90.56 82 PHE B O 1
ATOM 4670 N N . ASN B 1 83 ? -12.453 41.375 19.484 1 85.44 83 ASN B N 1
ATOM 4671 C CA . ASN B 1 83 ? -13.328 40.25 19.141 1 85.44 83 ASN B CA 1
ATOM 4672 C C . ASN B 1 83 ? -13.289 39.938 17.641 1 85.44 83 ASN B C 1
ATOM 4674 O O . ASN B 1 83 ? -14.328 39.719 17.016 1 85.44 83 ASN B O 1
ATOM 4678 N N . GLY B 1 84 ? -12.062 40 17.141 1 82.44 84 GLY B N 1
ATOM 4679 C CA . GLY B 1 84 ? -11.891 39.688 15.727 1 82.44 84 GLY B CA 1
ATOM 4680 C C . GLY B 1 84 ? -12.125 38.219 15.398 1 82.44 84 GLY B C 1
ATOM 4681 O O . GLY B 1 84 ? -12.344 37.875 14.242 1 82.44 84 GLY B O 1
ATOM 4682 N N . CYS B 1 85 ? -12.133 37.438 16.406 1 80.81 85 CYS B N 1
ATOM 4683 C CA . CYS B 1 85 ? -12.305 36 16.203 1 80.81 85 CYS B CA 1
ATOM 4684 C C . CYS B 1 85 ? -13.742 35.656 15.797 1 80.81 85 CYS B C 1
ATOM 4686 O O . CYS B 1 85 ? -14.016 34.562 15.305 1 80.81 85 CYS B O 1
ATOM 4688 N N . ASP B 1 86 ? -14.625 36.531 15.875 1 79.69 86 ASP B N 1
ATOM 4689 C CA . ASP B 1 86 ? -16.016 36.344 15.508 1 79.69 86 ASP B CA 1
ATOM 4690 C C . ASP B 1 86 ? -16.188 36.219 14 1 79.69 86 ASP B C 1
ATOM 4692 O O . ASP B 1 86 ? -17.125 35.562 13.523 1 79.69 86 ASP B O 1
ATOM 4696 N N . TYR B 1 87 ? -15.25 36.719 13.32 1 76.5 87 TYR B N 1
ATOM 4697 C CA . TYR B 1 87 ? -15.344 36.656 11.867 1 76.5 87 TYR B CA 1
ATOM 4698 C C . TYR B 1 87 ? -15.07 35.25 11.359 1 76.5 87 TYR B C 1
ATOM 4700 O O . TYR B 1 87 ? -15.367 34.906 10.203 1 76.5 87 TYR B O 1
ATOM 4708 N N . MET B 1 88 ? -14.586 34.531 12.234 1 77.06 88 MET B N 1
ATOM 4709 C CA . MET B 1 88 ? -14.289 33.156 11.836 1 77.06 88 MET B CA 1
ATOM 4710 C C . MET B 1 88 ? -15.57 32.344 11.68 1 77.06 88 MET B C 1
ATOM 4712 O O . MET B 1 88 ? -15.547 31.219 11.148 1 77.06 88 MET B O 1
ATOM 4716 N N . ARG B 1 89 ? -16.641 32.906 12.016 1 72.25 89 ARG B N 1
ATOM 4717 C CA . ARG B 1 89 ? -17.922 32.25 11.844 1 72.25 89 ARG B CA 1
ATOM 4718 C C . ARG B 1 89 ? -18.281 32.125 10.375 1 72.25 89 ARG B C 1
ATOM 4720 O O . ARG B 1 89 ? -19.094 31.25 10 1 72.25 89 ARG B O 1
ATOM 4727 N N . TYR B 1 90 ? -17.578 32.844 9.57 1 70.88 90 TYR B N 1
ATOM 4728 C CA . TYR B 1 90 ? -17.906 32.844 8.148 1 70.88 90 TYR B CA 1
ATOM 4729 C C . TYR B 1 90 ? -17.062 31.812 7.402 1 70.88 90 TYR B C 1
ATOM 4731 O O . TYR B 1 90 ? -17.203 31.641 6.191 1 70.88 90 TYR B O 1
ATOM 4739 N N . VAL B 1 91 ? -16.281 31.219 8.141 1 74.62 91 VAL B N 1
ATOM 4740 C CA . VAL B 1 91 ? -15.438 30.219 7.477 1 74.62 91 VAL B CA 1
ATOM 4741 C C . VAL B 1 91 ? -16.266 29 7.094 1 74.62 91 VAL B C 1
ATOM 4743 O O . VAL B 1 91 ? -17.031 28.484 7.914 1 74.62 91 VAL B O 1
ATOM 4746 N N . THR B 1 92 ? -16.234 28.656 5.809 1 75.31 92 THR B N 1
ATOM 4747 C CA . THR B 1 92 ? -16.984 27.516 5.297 1 75.31 92 THR B CA 1
ATOM 4748 C C . THR B 1 92 ? -16.047 26.375 4.922 1 75.31 92 THR B C 1
ATOM 4750 O O . THR B 1 92 ? -14.836 26.484 5.074 1 75.31 92 THR B O 1
ATOM 4753 N N . ASP B 1 93 ? -16.703 25.375 4.496 1 75.69 93 ASP B N 1
ATOM 4754 C CA . ASP B 1 93 ? -15.953 24.188 4.098 1 75.69 93 ASP B CA 1
ATOM 4755 C C . ASP B 1 93 ? -15.102 24.453 2.857 1 75.69 93 ASP B C 1
ATOM 4757 O O . ASP B 1 93 ? -14.086 23.797 2.637 1 75.69 93 ASP B O 1
ATOM 4761 N N . PHE B 1 94 ? -15.484 25.484 2.221 1 78.31 94 PHE B N 1
ATOM 4762 C CA . PHE B 1 94 ? -14.734 25.828 1.02 1 78.31 94 PHE B CA 1
ATOM 4763 C C . PHE B 1 94 ? -13.305 26.234 1.371 1 78.31 94 PHE B C 1
ATOM 4765 O O . PHE B 1 94 ? -12.352 25.703 0.803 1 78.31 94 PHE B O 1
ATOM 4772 N N . SER B 1 95 ? -13.211 27.047 2.291 1 79.19 95 SER B N 1
ATOM 4773 C CA . SER B 1 95 ? -11.898 27.562 2.666 1 79.19 95 SER B CA 1
ATOM 4774 C C . SER B 1 95 ? -11.141 26.562 3.525 1 79.19 95 SER B C 1
ATOM 4776 O O . SER B 1 95 ? -9.938 26.375 3.35 1 79.19 95 SER B O 1
ATOM 4778 N N . SER B 1 96 ? -11.781 25.922 4.371 1 80 96 SER B N 1
ATOM 4779 C CA . SER B 1 96 ? -11.117 25 5.281 1 80 96 SER B CA 1
ATOM 4780 C C . SER B 1 96 ? -10.594 23.781 4.543 1 80 96 SER B C 1
ATOM 4782 O O . SER B 1 96 ? -9.5 23.281 4.836 1 80 96 SER B O 1
ATOM 4784 N N . GLU B 1 97 ? -11.32 23.266 3.633 1 82.81 97 GLU B N 1
ATOM 4785 C CA . GLU B 1 97 ? -10.883 22.094 2.871 1 82.81 97 GLU B CA 1
ATOM 4786 C C . GLU B 1 97 ? -9.742 22.453 1.921 1 82.81 97 GLU B C 1
ATOM 4788 O O . GLU B 1 97 ? -8.852 21.641 1.673 1 82.81 97 GLU B O 1
ATOM 4793 N N . SER B 1 98 ? -9.875 23.625 1.37 1 84.5 98 SER B N 1
ATOM 4794 C CA . SER B 1 98 ? -8.773 24.062 0.515 1 84.5 98 SER B CA 1
ATOM 4795 C C . SER B 1 98 ? -7.484 24.219 1.309 1 84.5 98 SER B C 1
ATOM 4797 O O . SER B 1 98 ? -6.406 23.875 0.828 1 84.5 98 SER B O 1
ATOM 4799 N N . PHE B 1 99 ? -7.699 24.719 2.463 1 82.12 99 PHE B N 1
ATOM 4800 C CA . PHE B 1 99 ? -6.539 24.875 3.332 1 82.12 99 PHE B CA 1
ATOM 4801 C C . PHE B 1 99 ? -5.984 23.516 3.74 1 82.12 99 PHE B C 1
ATOM 4803 O O . PHE B 1 99 ? -4.766 23.328 3.803 1 82.12 99 PHE B O 1
ATOM 4810 N N . GLY B 1 100 ? -6.816 22.656 4.02 1 81.75 100 GLY B N 1
ATOM 4811 C CA . GLY B 1 100 ? -6.387 21.312 4.363 1 81.75 100 GLY B CA 1
ATOM 4812 C C . GLY B 1 100 ? -5.617 20.625 3.246 1 81.75 100 GLY B C 1
ATOM 4813 O O . GLY B 1 100 ? -4.617 19.953 3.496 1 81.75 100 GLY B O 1
ATOM 4814 N N . LEU B 1 101 ? -6.094 20.75 2.1 1 87.69 101 LEU B N 1
ATOM 4815 C CA . LEU B 1 101 ? -5.41 20.172 0.945 1 87.69 101 LEU B CA 1
ATOM 4816 C C . LEU B 1 101 ? -4.047 20.828 0.744 1 87.69 101 LEU B C 1
ATOM 4818 O O . LEU B 1 101 ? -3.07 20.141 0.418 1 87.69 101 LEU B O 1
ATOM 4822 N N . TYR B 1 102 ? -4.008 22.125 0.927 1 87.25 102 TYR B N 1
ATOM 4823 C CA . TYR B 1 102 ? -2.748 22.859 0.809 1 87.25 102 TYR B CA 1
ATOM 4824 C C . TYR B 1 102 ? -1.73 22.344 1.822 1 87.25 102 TYR B C 1
ATOM 4826 O O . TYR B 1 102 ? -0.582 22.062 1.471 1 87.25 102 TYR B O 1
ATOM 4834 N N . VAL B 1 103 ? -2.172 22.266 3.039 1 83.94 103 VAL B N 1
ATOM 4835 C CA . VAL B 1 103 ? -1.28 21.812 4.102 1 83.94 103 VAL B CA 1
ATOM 4836 C C . VAL B 1 103 ? -0.806 20.391 3.807 1 83.94 103 VAL B C 1
ATOM 4838 O O . VAL B 1 103 ? 0.365 20.062 4.012 1 83.94 103 VAL B O 1
ATOM 4841 N N . GLY B 1 104 ? -1.643 19.547 3.369 1 87.38 104 GLY B N 1
ATOM 4842 C CA . GLY B 1 104 ? -1.271 18.188 3.014 1 87.38 104 GLY B CA 1
ATOM 4843 C C . GLY B 1 104 ? -0.227 18.125 1.916 1 87.38 104 GLY B C 1
ATOM 4844 O O . GLY B 1 104 ? 0.719 17.344 1.999 1 87.38 104 GLY B O 1
ATOM 4845 N N . ILE B 1 105 ? -0.358 18.922 0.934 1 89.69 105 ILE B N 1
ATOM 4846 C CA . ILE B 1 105 ? 0.567 18.938 -0.194 1 89.69 105 ILE B CA 1
ATOM 4847 C C . ILE B 1 105 ? 1.934 19.438 0.265 1 89.69 105 ILE B C 1
ATOM 4849 O O . ILE B 1 105 ? 2.969 18.922 -0.148 1 89.69 105 ILE B O 1
ATOM 4853 N N . ILE B 1 106 ? 1.903 20.391 1.083 1 87.25 106 ILE B N 1
ATOM 4854 C CA . ILE B 1 106 ? 3.158 20.938 1.575 1 87.25 106 ILE B CA 1
ATOM 4855 C C . ILE B 1 106 ? 3.9 19.891 2.398 1 87.25 106 ILE B C 1
ATOM 4857 O O . ILE B 1 106 ? 5.125 19.781 2.314 1 87.25 106 ILE B O 1
ATOM 4861 N N . TYR B 1 107 ? 3.203 19.188 3.16 1 87.69 107 TYR B N 1
ATOM 4862 C CA . TYR B 1 107 ? 3.828 18.141 3.951 1 87.69 107 TYR B CA 1
ATOM 4863 C C . TYR B 1 107 ? 4.465 17.094 3.051 1 87.69 107 TYR B C 1
ATOM 4865 O O . TYR B 1 107 ? 5.57 16.609 3.33 1 87.69 107 TYR B O 1
ATOM 4873 N N . ILE B 1 108 ? 3.834 16.766 2.004 1 91.06 108 ILE B N 1
ATOM 4874 C CA . ILE B 1 108 ? 4.375 15.781 1.067 1 91.06 108 ILE B CA 1
ATOM 4875 C C . ILE B 1 108 ? 5.629 16.344 0.403 1 91.06 108 ILE B C 1
ATOM 4877 O O . ILE B 1 108 ? 6.625 15.625 0.248 1 91.06 108 ILE B O 1
ATOM 4881 N N . ILE B 1 109 ? 5.586 17.594 0.061 1 89.88 109 ILE B N 1
ATOM 4882 C CA . ILE B 1 109 ? 6.734 18.219 -0.58 1 89.88 109 ILE B CA 1
ATOM 4883 C C . ILE B 1 109 ? 7.918 18.25 0.385 1 89.88 109 ILE B C 1
ATOM 4885 O O . ILE B 1 109 ? 9.055 17.984 -0.014 1 89.88 109 ILE B O 1
ATOM 4889 N N . LYS B 1 110 ? 7.598 18.531 1.604 1 88 110 LYS B N 1
ATOM 4890 C CA . LYS B 1 110 ? 8.672 18.547 2.598 1 88 110 LYS B CA 1
ATOM 4891 C C . LYS B 1 110 ? 9.242 17.141 2.805 1 88 110 LYS B C 1
ATOM 4893 O O . LYS B 1 110 ? 10.445 16.984 3.051 1 88 110 LYS B O 1
ATOM 4898 N N . GLY B 1 111 ? 8.422 16.188 2.773 1 89 111 GLY B N 1
ATOM 4899 C CA . GLY B 1 111 ? 8.914 14.82 2.852 1 89 111 GLY B CA 1
ATOM 4900 C C . GLY B 1 111 ? 9.844 14.453 1.708 1 89 111 GLY B C 1
ATOM 4901 O O . GLY B 1 111 ? 10.883 13.828 1.922 1 89 111 GLY B O 1
ATOM 4902 N N . VAL B 1 112 ? 9.492 14.883 0.504 1 90.5 112 VAL B N 1
ATOM 4903 C CA . VAL B 1 112 ? 10.312 14.594 -0.671 1 90.5 112 VAL B CA 1
ATOM 4904 C C . VAL B 1 112 ? 11.625 15.367 -0.588 1 90.5 112 VAL B C 1
ATOM 4906 O O . VAL B 1 112 ? 12.688 14.844 -0.942 1 90.5 112 VAL B O 1
ATOM 4909 N N . GLU B 1 113 ? 11.547 16.547 -0.094 1 88.25 113 GLU B N 1
ATOM 4910 C CA . GLU B 1 113 ? 12.75 17.359 0.044 1 88.25 113 GLU B CA 1
ATOM 4911 C C . GLU B 1 113 ? 13.727 16.734 1.036 1 88.25 113 GLU B C 1
ATOM 4913 O O . GLU B 1 113 ? 14.945 16.812 0.845 1 88.25 113 GLU B O 1
ATOM 4918 N N . GLU B 1 114 ? 13.164 16.203 2.039 1 87.81 114 GLU B N 1
ATOM 4919 C CA . GLU B 1 114 ? 14.016 15.539 3.018 1 87.81 114 GLU B CA 1
ATOM 4920 C C . GLU B 1 114 ? 14.719 14.336 2.404 1 87.81 114 GLU B C 1
ATOM 4922 O O . GLU B 1 114 ? 15.891 14.078 2.689 1 87.81 114 GLU B O 1
ATOM 4927 N N . LEU B 1 115 ? 14.078 13.648 1.566 1 88.69 115 LEU B N 1
ATOM 4928 C CA . LEU B 1 115 ? 14.664 12.484 0.921 1 88.69 115 LEU B CA 1
ATOM 4929 C C . LEU B 1 115 ? 15.727 12.898 -0.096 1 88.69 115 LEU B C 1
ATOM 4931 O O . LEU B 1 115 ? 16.766 12.242 -0.222 1 88.69 115 LEU B O 1
ATOM 4935 N N . VAL B 1 116 ? 15.477 13.992 -0.784 1 87.06 116 VAL B N 1
ATOM 4936 C CA . VAL B 1 116 ? 16.422 14.477 -1.781 1 87.06 116 VAL B CA 1
ATOM 4937 C C . VAL B 1 116 ? 17.688 14.977 -1.09 1 87.06 116 VAL B C 1
ATOM 4939 O O . VAL B 1 116 ? 18.797 14.82 -1.611 1 87.06 116 VAL B O 1
ATOM 4942 N N . ASN B 1 117 ? 17.484 15.516 0.049 1 85.94 117 ASN B N 1
ATOM 4943 C CA . ASN B 1 117 ? 18.641 15.977 0.811 1 85.94 117 ASN B CA 1
ATOM 4944 C C . ASN B 1 117 ? 19.531 14.812 1.253 1 85.94 117 ASN B C 1
ATOM 4946 O O . ASN B 1 117 ? 20.75 14.953 1.348 1 85.94 117 ASN B O 1
ATOM 4950 N N . GLU B 1 118 ? 18.938 13.703 1.482 1 84.62 118 GLU B N 1
ATOM 4951 C CA . GLU B 1 118 ? 19.719 12.523 1.866 1 84.62 118 GLU B CA 1
ATOM 4952 C C . GLU B 1 118 ? 20.594 12.047 0.717 1 84.62 118 GLU B C 1
ATOM 4954 O O . GLU B 1 118 ? 21.703 11.57 0.94 1 84.62 118 GLU B O 1
ATOM 4959 N N . PHE B 1 119 ? 20.125 12.219 -0.506 1 82.31 119 PHE B N 1
ATOM 4960 C CA . PHE B 1 119 ? 20.906 11.836 -1.677 1 82.31 119 PHE B CA 1
ATOM 4961 C C . PHE B 1 119 ? 22.125 12.742 -1.836 1 82.31 119 PHE B C 1
ATOM 4963 O O . PHE B 1 119 ? 23.203 12.273 -2.197 1 82.31 119 PHE B O 1
ATOM 4970 N N . THR B 1 120 ? 21.969 13.953 -1.514 1 82.12 120 THR B N 1
ATOM 4971 C CA . THR B 1 120 ? 23.016 14.938 -1.744 1 82.12 120 THR B CA 1
ATOM 4972 C C . THR B 1 120 ? 24.047 14.906 -0.619 1 82.12 120 THR B C 1
ATOM 4974 O O . THR B 1 120 ? 25.25 15.055 -0.863 1 82.12 120 THR B O 1
ATOM 4977 N N . THR B 1 121 ? 23.672 14.641 0.604 1 80.19 121 THR B N 1
ATOM 4978 C CA . THR B 1 121 ? 24.578 14.742 1.745 1 80.19 121 THR B CA 1
ATOM 4979 C C . THR B 1 121 ? 25.297 13.414 1.988 1 80.19 121 THR B C 1
ATOM 4981 O O . THR B 1 121 ? 26.484 13.391 2.307 1 80.19 121 THR B O 1
ATOM 4984 N N . GLU B 1 122 ? 24.688 12.25 1.941 1 79.25 122 GLU B N 1
ATOM 4985 C CA . GLU B 1 122 ? 25.266 10.984 2.387 1 79.25 122 GLU B CA 1
ATOM 4986 C C . GLU B 1 122 ? 25.578 10.078 1.204 1 79.25 122 GLU B C 1
ATOM 4988 O O . GLU B 1 122 ? 26.453 9.211 1.291 1 79.25 122 GLU B O 1
ATOM 4993 N N . GLY B 1 123 ? 24.859 10.25 0.028 1 79.25 123 GLY B N 1
ATOM 4994 C CA . GLY B 1 123 ? 25.172 9.398 -1.106 1 79.25 123 GLY B CA 1
ATOM 4995 C C . GLY B 1 123 ? 23.953 8.664 -1.645 1 79.25 123 GLY B C 1
ATOM 4996 O O . GLY B 1 123 ? 22.859 8.805 -1.112 1 79.25 123 GLY B O 1
ATOM 4997 N N . SER B 1 124 ? 24.281 7.871 -2.635 1 82.19 124 SER B N 1
ATOM 4998 C CA . SER B 1 124 ? 23.188 7.215 -3.354 1 82.19 124 SER B CA 1
ATOM 4999 C C . SER B 1 124 ? 22.656 6.023 -2.572 1 82.19 124 SER B C 1
ATOM 5001 O O . SER B 1 124 ? 21.438 5.801 -2.533 1 82.19 124 SER B O 1
ATOM 5003 N N . ALA B 1 125 ? 23.531 5.316 -1.862 1 82.75 125 ALA B N 1
ATOM 5004 C CA . ALA B 1 125 ? 23.094 4.148 -1.11 1 82.75 125 ALA B CA 1
ATOM 5005 C C . ALA B 1 125 ? 22.188 4.559 0.058 1 82.75 125 ALA B C 1
ATOM 5007 O O . ALA B 1 125 ? 21.141 3.963 0.279 1 82.75 125 ALA B O 1
ATOM 5008 N N . ALA B 1 126 ? 22.594 5.648 0.702 1 83.94 126 ALA B N 1
ATOM 5009 C CA . ALA B 1 126 ? 21.812 6.129 1.843 1 83.94 126 ALA B CA 1
ATOM 5010 C C . ALA B 1 126 ? 20.5 6.738 1.39 1 83.94 126 ALA B C 1
ATOM 5012 O O . ALA B 1 126 ? 19.469 6.586 2.062 1 83.94 126 ALA B O 1
ATOM 5013 N N . GLY B 1 127 ? 20.562 7.352 0.256 1 85.25 127 GLY B N 1
ATOM 5014 C CA . GLY B 1 127 ? 19.359 7.961 -0.264 1 85.25 127 GLY B CA 1
ATOM 5015 C C . GLY B 1 127 ? 18.297 6.949 -0.645 1 85.25 127 GLY B C 1
ATOM 5016 O O . GLY B 1 127 ? 17.109 7.117 -0.313 1 85.25 127 GLY B O 1
ATOM 5017 N N . TYR B 1 128 ? 18.734 5.871 -1.271 1 86 128 TYR B N 1
ATOM 5018 C CA . TYR B 1 128 ? 17.766 4.863 -1.684 1 86 128 TYR B CA 1
ATOM 5019 C C . TYR B 1 128 ? 17.234 4.094 -0.481 1 86 128 TYR B C 1
ATOM 5021 O O . TYR B 1 128 ? 16.062 3.713 -0.447 1 86 128 TYR B O 1
ATOM 5029 N N . LEU B 1 129 ? 18.109 3.865 0.428 1 86.88 129 LEU B N 1
ATOM 5030 C CA . LEU B 1 129 ? 17.656 3.203 1.648 1 86.88 129 LEU B CA 1
ATOM 5031 C C . LEU B 1 129 ? 16.641 4.066 2.395 1 86.88 129 LEU B C 1
ATOM 5033 O O . LEU B 1 129 ? 15.656 3.555 2.922 1 86.88 129 LEU B O 1
ATOM 5037 N N . ALA B 1 130 ? 16.875 5.371 2.402 1 88.38 130 ALA B N 1
ATOM 5038 C CA . ALA B 1 130 ? 15.938 6.289 3.053 1 88.38 130 ALA B CA 1
ATOM 5039 C C . ALA B 1 130 ? 14.578 6.273 2.359 1 88.38 130 ALA B C 1
ATOM 5041 O O . ALA B 1 130 ? 13.539 6.32 3.02 1 88.38 130 ALA B O 1
ATOM 5042 N N . CYS B 1 131 ? 14.633 6.207 1.08 1 88.75 131 CYS B N 1
ATOM 5043 C CA . CYS B 1 131 ? 13.383 6.145 0.333 1 88.75 131 CYS B CA 1
ATOM 5044 C C . CYS B 1 131 ? 12.633 4.852 0.636 1 88.75 131 CYS B C 1
ATOM 5046 O O . CYS B 1 131 ? 11.414 4.859 0.788 1 88.75 131 CYS B O 1
ATOM 5048 N N . LEU B 1 132 ? 13.406 3.797 0.762 1 88.81 132 LEU B N 1
ATOM 5049 C CA . LEU B 1 132 ? 12.797 2.506 1.064 1 88.81 132 LEU B CA 1
ATOM 5050 C C . LEU B 1 132 ? 12.141 2.525 2.439 1 88.81 132 LEU B C 1
ATOM 5052 O O . LEU B 1 132 ? 10.984 2.113 2.586 1 88.81 132 LEU B O 1
ATOM 5056 N N . ILE B 1 133 ? 12.844 3.051 3.35 1 88.81 133 ILE B N 1
ATOM 5057 C CA . ILE B 1 133 ? 12.328 3.09 4.715 1 88.81 133 ILE B CA 1
ATOM 5058 C C . ILE B 1 133 ? 11.117 4.012 4.781 1 88.81 133 ILE B C 1
ATOM 5060 O O . ILE B 1 133 ? 10.125 3.695 5.445 1 88.81 133 ILE B O 1
ATOM 5064 N N . ALA B 1 134 ? 11.195 5.105 4.113 1 92.12 134 ALA B N 1
ATOM 5065 C CA . ALA B 1 134 ? 10.086 6.062 4.133 1 92.12 134 ALA B CA 1
ATOM 5066 C C . ALA B 1 134 ? 8.828 5.457 3.525 1 92.12 134 ALA B C 1
ATOM 5068 O O . ALA B 1 134 ? 7.738 5.578 4.09 1 92.12 134 ALA B O 1
ATOM 5069 N N . ILE B 1 135 ? 9.008 4.754 2.439 1 91.12 135 ILE B N 1
ATOM 5070 C CA . ILE B 1 135 ? 7.855 4.184 1.749 1 91.12 135 ILE B CA 1
ATOM 5071 C C . ILE B 1 135 ? 7.285 3.027 2.564 1 91.12 135 ILE B C 1
ATOM 5073 O O . ILE B 1 135 ? 6.066 2.887 2.686 1 91.12 135 ILE B O 1
ATOM 5077 N N . LEU B 1 136 ? 8.148 2.193 3.068 1 91.12 136 LEU B N 1
ATOM 5078 C CA . LEU B 1 136 ? 7.691 1.074 3.883 1 91.12 136 LEU B CA 1
ATOM 5079 C C . LEU B 1 136 ? 7.055 1.568 5.176 1 91.12 136 LEU B C 1
ATOM 5081 O O . LEU B 1 136 ? 6.098 0.967 5.672 1 91.12 136 LEU B O 1
ATOM 5085 N N . TYR B 1 137 ? 7.648 2.656 5.738 1 91.19 137 TYR B N 1
ATOM 5086 C CA . TYR B 1 137 ? 7.035 3.279 6.902 1 91.19 137 TYR B CA 1
ATOM 5087 C C . TYR B 1 137 ? 5.617 3.742 6.594 1 91.19 137 TYR B C 1
ATOM 5089 O O . TYR B 1 137 ? 4.688 3.477 7.359 1 91.19 137 TYR B O 1
ATOM 5097 N N . PHE B 1 138 ? 5.488 4.375 5.449 1 89.75 138 PHE B N 1
ATOM 5098 C CA . PHE B 1 138 ? 4.184 4.84 5.004 1 89.75 138 PHE B CA 1
ATOM 5099 C C . PHE B 1 138 ? 3.223 3.668 4.828 1 89.75 138 PHE B C 1
ATOM 5101 O O . PHE B 1 138 ? 2.076 3.725 5.277 1 89.75 138 PHE B O 1
ATOM 5108 N N . GLY B 1 139 ? 3.723 2.717 4.211 1 88.12 139 GLY B N 1
ATOM 5109 C CA . GLY B 1 139 ? 2.887 1.546 3.992 1 88.12 139 GLY B CA 1
ATOM 5110 C C . GLY B 1 139 ? 2.486 0.852 5.281 1 88.12 139 GLY B C 1
ATOM 5111 O O . GLY B 1 139 ? 1.352 0.391 5.418 1 88.12 139 GLY B O 1
ATOM 5112 N N . THR B 1 140 ? 3.332 0.8 6.23 1 89.31 140 THR B N 1
ATOM 5113 C CA . THR B 1 140 ? 3.059 0.135 7.5 1 89.31 140 THR B CA 1
ATOM 5114 C C . THR B 1 140 ? 2.014 0.904 8.297 1 89.31 140 THR B C 1
ATOM 5116 O O . THR B 1 140 ? 1.068 0.313 8.828 1 89.31 140 THR B O 1
ATOM 5119 N N . VAL B 1 141 ? 2.203 2.168 8.352 1 88.12 141 VAL B N 1
ATOM 5120 C CA . VAL B 1 141 ? 1.258 2.977 9.117 1 88.12 141 VAL B CA 1
ATOM 5121 C C . VAL B 1 141 ? -0.117 2.932 8.453 1 88.12 141 VAL B C 1
ATOM 5123 O O . VAL B 1 141 ? -1.136 2.785 9.133 1 88.12 141 VAL B O 1
ATOM 5126 N N . TYR B 1 142 ? -0.12 3.016 7.164 1 84.69 142 TYR B N 1
ATOM 5127 C CA . TYR B 1 142 ? -1.378 2.98 6.43 1 84.69 142 TYR B CA 1
ATOM 5128 C C . TYR B 1 142 ? -2.084 1.644 6.617 1 84.69 142 TYR B C 1
ATOM 5130 O O . TYR B 1 142 ? -3.303 1.599 6.805 1 84.69 142 TYR B O 1
ATOM 5138 N N . ALA B 1 143 ? -1.34 0.612 6.59 1 82.88 143 ALA B N 1
ATOM 5139 C CA . ALA B 1 143 ? -1.909 -0.722 6.762 1 82.88 143 ALA B CA 1
ATOM 5140 C C . ALA B 1 143 ? -2.436 -0.912 8.18 1 82.88 143 ALA B C 1
ATOM 5142 O O . ALA B 1 143 ? -3.51 -1.484 8.383 1 82.88 143 ALA B O 1
ATOM 5143 N N . LEU B 1 144 ? -1.726 -0.438 9.141 1 82.94 144 LEU B N 1
ATOM 5144 C CA . LEU B 1 144 ? -2.137 -0.575 10.539 1 82.94 144 LEU B CA 1
ATOM 5145 C C . LEU B 1 144 ? -3.395 0.243 10.812 1 82.94 144 LEU B C 1
ATOM 5147 O O . LEU B 1 144 ? -4.266 -0.191 11.57 1 82.94 144 LEU B O 1
ATOM 5151 N N . GLU B 1 145 ? -3.459 1.37 10.219 1 78.56 145 GLU B N 1
ATOM 5152 C CA . GLU B 1 145 ? -4.652 2.195 10.398 1 78.56 145 GLU B CA 1
ATOM 5153 C C . GLU B 1 145 ? -5.871 1.553 9.742 1 78.56 145 GLU B C 1
ATOM 5155 O O . GLU B 1 145 ? -6.98 1.635 10.266 1 78.56 145 GLU B O 1
ATOM 5160 N N . LYS B 1 146 ? -5.629 0.975 8.625 1 75.75 146 LYS B N 1
ATOM 5161 C CA . LYS B 1 146 ? -6.73 0.309 7.941 1 75.75 146 LYS B CA 1
ATOM 5162 C C . LYS B 1 146 ? -7.18 -0.938 8.695 1 75.75 146 LYS B C 1
ATOM 5164 O O . LYS B 1 146 ? -8.367 -1.265 8.719 1 75.75 146 LYS B O 1
ATOM 5169 N N . LEU B 1 147 ? -6.242 -1.563 9.273 1 74.25 147 LEU B N 1
ATOM 5170 C CA . LEU B 1 147 ? -6.566 -2.738 10.078 1 74.25 147 LEU B CA 1
ATOM 5171 C C . LEU B 1 147 ? -7.367 -2.346 11.312 1 74.25 147 LEU B C 1
ATOM 5173 O O . LEU B 1 147 ? -8.227 -3.105 11.766 1 74.25 147 LEU B O 1
ATOM 5177 N N . GLY B 1 148 ? -7.023 -1.239 11.82 1 67.44 148 GLY B N 1
ATOM 5178 C CA . GLY B 1 148 ? -7.777 -0.741 12.969 1 67.44 148 GLY B CA 1
ATOM 5179 C C . GLY B 1 148 ? -9.219 -0.417 12.633 1 67.44 148 GLY B C 1
ATOM 5180 O O . GLY B 1 148 ? -10.094 -0.498 13.5 1 67.44 148 GLY B O 1
ATOM 5181 N N . SER B 1 149 ? -9.398 -0.146 11.367 1 65.5 149 SER B N 1
ATOM 5182 C CA . SER B 1 149 ? -10.758 0.186 10.969 1 65.5 149 SER B CA 1
ATOM 5183 C C . SER B 1 149 ? -11.5 -1.043 10.445 1 65.5 149 SER B C 1
ATOM 5185 O O . SER B 1 149 ? -12.703 -0.986 10.188 1 65.5 149 SER B O 1
ATOM 5187 N N . SER B 1 150 ? -10.773 -2.051 10.422 1 64.25 150 SER B N 1
ATOM 5188 C CA . SER B 1 150 ? -11.391 -3.277 9.922 1 64.25 150 SER B CA 1
ATOM 5189 C C . SER B 1 150 ? -12.172 -3.992 11.016 1 64.25 150 SER B C 1
ATOM 5191 O O . SER B 1 150 ? -12.25 -3.504 12.148 1 64.25 150 SER B O 1
ATOM 5193 N N . THR B 1 151 ? -12.906 -4.906 10.672 1 61.41 151 THR B N 1
ATOM 5194 C CA . THR B 1 151 ? -13.758 -5.648 11.602 1 61.41 151 THR B CA 1
ATOM 5195 C C . THR B 1 151 ? -12.992 -6.828 12.203 1 61.41 151 THR B C 1
ATOM 5197 O O . THR B 1 151 ? -13.594 -7.715 12.812 1 61.41 151 THR B O 1
ATOM 5200 N N . LEU B 1 152 ? -11.703 -6.602 12.055 1 65.19 152 LEU B N 1
ATOM 5201 C CA . LEU B 1 152 ? -10.938 -7.754 12.523 1 65.19 152 LEU B CA 1
ATOM 5202 C C . LEU B 1 152 ? -10.625 -7.629 14.008 1 65.19 152 LEU B C 1
ATOM 5204 O O . LEU B 1 152 ? -10.375 -6.527 14.508 1 65.19 152 LEU B O 1
ATOM 5208 N N . TRP B 1 153 ? -10.602 -8.617 14.656 1 70.62 153 TRP B N 1
ATOM 5209 C CA . TRP B 1 153 ? -10.211 -8.758 16.047 1 70.62 153 TRP B CA 1
ATOM 5210 C C . TRP B 1 153 ? -11.141 -7.957 16.953 1 70.62 153 TRP B C 1
ATOM 5212 O O . TRP B 1 153 ? -12.148 -7.414 16.5 1 70.62 153 TRP B O 1
ATOM 5222 N N . ARG B 1 154 ? -10.867 -7.852 18.234 1 65.19 154 ARG B N 1
ATOM 5223 C CA . ARG B 1 154 ? -11.688 -7.18 19.234 1 65.19 154 ARG B CA 1
ATOM 5224 C C . ARG B 1 154 ? -11.547 -5.664 19.141 1 65.19 154 ARG B C 1
ATOM 5226 O O . ARG B 1 154 ? -10.523 -5.16 18.672 1 65.19 154 ARG B O 1
ATOM 5233 N N . ALA B 1 155 ? -12.547 -4.949 19.312 1 66.19 155 ALA B N 1
ATOM 5234 C CA . ALA B 1 155 ? -12.625 -3.494 19.25 1 66.19 155 ALA B CA 1
ATOM 5235 C C . ALA B 1 155 ? -11.484 -2.848 20.031 1 66.19 155 ALA B C 1
ATOM 5237 O O . ALA B 1 155 ? -10.906 -1.851 19.594 1 66.19 155 ALA B O 1
ATOM 5238 N N . GLY B 1 156 ? -11.102 -3.5 21.172 1 66.06 156 GLY B N 1
ATOM 5239 C CA . GLY B 1 156 ? -10.031 -2.943 21.984 1 66.06 156 GLY B CA 1
ATOM 5240 C C . GLY B 1 156 ? -8.672 -3.016 21.312 1 66.06 156 GLY B C 1
ATOM 5241 O O . GLY B 1 156 ? -7.922 -2.041 21.312 1 66.06 156 GLY B O 1
ATOM 5242 N N . PHE B 1 157 ? -8.484 -4.129 20.688 1 73.81 157 PHE B N 1
ATOM 5243 C CA . PHE B 1 157 ? -7.195 -4.316 20.031 1 73.81 157 PHE B CA 1
ATOM 5244 C C . PHE B 1 157 ? -7.102 -3.463 18.766 1 73.81 157 PHE B C 1
ATOM 5246 O O . PHE B 1 157 ? -6.039 -2.92 18.453 1 73.81 157 PHE B O 1
ATOM 5253 N N . ARG B 1 158 ? -8.297 -3.273 18.219 1 73 158 ARG B N 1
ATOM 5254 C CA . ARG B 1 158 ? -8.336 -2.441 17.016 1 73 158 ARG B CA 1
ATOM 5255 C C . ARG B 1 158 ? -8.07 -0.979 17.359 1 73 158 ARG B C 1
ATOM 5257 O O . ARG B 1 158 ? -7.367 -0.283 16.625 1 73 158 ARG B O 1
ATOM 5264 N N . GLY B 1 159 ? -8.539 -0.608 18.453 1 69 159 GLY B N 1
ATOM 5265 C CA . GLY B 1 159 ? -8.336 0.764 18.891 1 69 159 GLY B CA 1
ATOM 5266 C C . GLY B 1 159 ? -6.895 1.072 19.25 1 69 159 GLY B C 1
ATOM 5267 O O . GLY B 1 159 ? -6.367 2.123 18.875 1 69 159 GLY B O 1
ATOM 5268 N N . ILE B 1 160 ? -6.242 0.098 19.75 1 74.94 160 ILE B N 1
ATOM 5269 C CA . ILE B 1 160 ? -4.852 0.283 20.156 1 74.94 160 ILE B CA 1
ATOM 5270 C C . ILE B 1 160 ? -3.959 0.308 18.906 1 74.94 160 ILE B C 1
ATOM 5272 O O . ILE B 1 160 ? -3.02 1.104 18.828 1 74.94 160 ILE B O 1
ATOM 5276 N N . LEU B 1 161 ? -4.344 -0.505 18.031 1 74.19 161 LEU B N 1
ATOM 5277 C CA . LEU B 1 161 ? -3.535 -0.577 16.812 1 74.19 161 LEU B CA 1
ATOM 5278 C C . LEU B 1 161 ? -3.686 0.695 15.992 1 74.19 161 LEU B C 1
ATOM 5280 O O . LEU B 1 161 ? -2.713 1.181 15.414 1 74.19 161 LEU B O 1
ATOM 5284 N N . ALA B 1 162 ? -4.867 1.194 16.062 1 72.12 162 ALA B N 1
ATOM 5285 C CA . ALA B 1 162 ? -5.117 2.4 15.281 1 72.12 162 ALA B CA 1
ATOM 5286 C C . ALA B 1 162 ? -4.52 3.631 15.961 1 72.12 162 ALA B C 1
ATOM 5288 O O . ALA B 1 162 ? -3.912 4.477 15.297 1 72.12 162 ALA B O 1
ATOM 5289 N N . ASP B 1 163 ? -4.578 3.678 17.234 1 70.31 163 ASP B N 1
ATOM 5290 C CA . ASP B 1 163 ? -4.125 4.852 17.969 1 70.31 163 ASP B CA 1
ATOM 5291 C C . ASP B 1 163 ? -2.602 4.871 18.094 1 70.31 163 ASP B C 1
ATOM 5293 O O . ASP B 1 163 ? -1.986 5.941 18.062 1 70.31 163 ASP B O 1
ATOM 5297 N N . TYR B 1 164 ? -2.018 3.691 18.062 1 76.31 164 TYR B N 1
ATOM 5298 C CA . TYR B 1 164 ? -0.574 3.631 18.25 1 76.31 164 TYR B CA 1
ATOM 5299 C C . TYR B 1 164 ? 0.128 3.129 17 1 76.31 164 TYR B C 1
ATOM 5301 O O . TYR B 1 164 ? 1.194 2.516 17.078 1 76.31 164 TYR B O 1
ATOM 5309 N N . ALA B 1 165 ? -0.545 3.285 15.938 1 78.12 165 ALA B N 1
ATOM 5310 C CA . ALA B 1 165 ? 0.042 2.857 14.672 1 78.12 165 ALA B CA 1
ATOM 5311 C C . ALA B 1 165 ? 1.357 3.584 14.398 1 78.12 165 ALA B C 1
ATOM 5313 O O . ALA B 1 165 ? 2.338 2.971 13.977 1 78.12 165 ALA B O 1
ATOM 5314 N N . TYR B 1 166 ? 1.46 4.898 14.766 1 81.94 166 TYR B N 1
ATOM 5315 C CA . TYR B 1 166 ? 2.646 5.711 14.531 1 81.94 166 TYR B CA 1
ATOM 5316 C C . TYR B 1 166 ? 3.809 5.25 15.398 1 81.94 166 TYR B C 1
ATOM 5318 O O . TYR B 1 166 ? 4.941 5.133 14.93 1 81.94 166 TYR B O 1
ATOM 5326 N N . VAL B 1 167 ? 3.494 4.922 16.625 1 82.06 167 VAL B N 1
ATOM 5327 C CA . VAL B 1 167 ? 4.527 4.547 17.578 1 82.06 167 VAL B CA 1
ATOM 5328 C C . VAL B 1 167 ? 5.105 3.184 17.203 1 82.06 167 VAL B C 1
ATOM 5330 O O . VAL B 1 167 ? 6.324 3.002 17.188 1 82.06 167 VAL B O 1
ATOM 5333 N N . PHE B 1 168 ? 4.23 2.311 16.812 1 84.94 168 PHE B N 1
ATOM 5334 C CA . PHE B 1 168 ? 4.695 0.975 16.469 1 84.94 168 PHE B CA 1
ATOM 5335 C C . PHE B 1 168 ? 5.555 1.016 15.203 1 84.94 168 PHE B C 1
ATOM 5337 O O . PHE B 1 168 ? 6.617 0.391 15.148 1 84.94 168 PHE B O 1
ATOM 5344 N N . ALA B 1 169 ? 5.055 1.739 14.258 1 88.06 169 ALA B N 1
ATOM 5345 C CA . ALA B 1 169 ? 5.801 1.827 13 1 88.06 169 ALA B CA 1
ATOM 5346 C C . ALA B 1 169 ? 7.148 2.512 13.211 1 88.06 169 ALA B C 1
ATOM 5348 O O . ALA B 1 169 ? 8.164 2.088 12.648 1 88.06 169 ALA B O 1
ATOM 5349 N N . THR B 1 170 ? 7.184 3.535 14.102 1 87.56 170 THR B N 1
ATOM 5350 C CA . THR B 1 170 ? 8.422 4.273 14.336 1 87.56 170 THR B CA 1
ATOM 5351 C C . THR B 1 170 ? 9.438 3.408 15.078 1 87.56 170 THR B C 1
ATOM 5353 O O . THR B 1 170 ? 10.609 3.363 14.703 1 87.56 170 THR B O 1
ATOM 5356 N N . VAL B 1 171 ? 8.992 2.73 16.062 1 85.5 171 VAL B N 1
ATOM 5357 C CA . VAL B 1 171 ? 9.898 1.88 16.828 1 85.5 171 VAL B CA 1
ATOM 5358 C C . VAL B 1 171 ? 10.43 0.756 15.945 1 85.5 171 VAL B C 1
ATOM 5360 O O . VAL B 1 171 ? 11.609 0.417 16 1 85.5 171 VAL B O 1
ATOM 5363 N N . PHE B 1 172 ? 9.609 0.219 15.141 1 88 172 PHE B N 1
ATOM 5364 C CA . PHE B 1 172 ? 10.008 -0.893 14.281 1 88 172 PHE B CA 1
ATOM 5365 C C . PHE B 1 172 ? 11.039 -0.445 13.25 1 88 172 PHE B C 1
ATOM 5367 O O . PHE B 1 172 ? 12.086 -1.075 13.102 1 88 172 PHE B O 1
ATOM 5374 N N . TRP B 1 173 ? 10.789 0.633 12.594 1 87.88 173 TRP B N 1
ATOM 5375 C CA . TRP B 1 173 ? 11.656 1.021 11.492 1 87.88 173 TRP B CA 1
ATOM 5376 C C . TRP B 1 173 ? 12.914 1.717 12.016 1 87.88 173 TRP B C 1
ATOM 5378 O O . TRP B 1 173 ? 13.961 1.692 11.359 1 87.88 173 TRP B O 1
ATOM 5388 N N . VAL B 1 174 ? 12.812 2.355 13.188 1 85.44 174 VAL B N 1
ATOM 5389 C CA . VAL B 1 174 ? 14.031 2.863 13.812 1 85.44 174 VAL B CA 1
ATOM 5390 C C . VAL B 1 174 ? 14.914 1.696 14.242 1 85.44 174 VAL B C 1
ATOM 5392 O O . VAL B 1 174 ? 16.141 1.728 14.047 1 85.44 174 VAL B O 1
ATOM 5395 N N . GLY B 1 175 ? 14.281 0.678 14.805 1 79.94 175 GLY B N 1
ATOM 5396 C CA . GLY B 1 175 ? 15.023 -0.522 15.148 1 79.94 175 GLY B CA 1
ATOM 5397 C C . GLY B 1 175 ? 15.625 -1.221 13.945 1 79.94 175 GLY B C 1
ATOM 5398 O O . GLY B 1 175 ? 16.75 -1.711 14 1 79.94 175 GLY B O 1
ATOM 5399 N N . PHE B 1 176 ? 14.867 -1.236 12.844 1 80.62 176 PHE B N 1
ATOM 5400 C CA . PHE B 1 176 ? 15.312 -1.86 11.609 1 80.62 176 PHE B CA 1
ATOM 5401 C C . PHE B 1 176 ? 16.547 -1.152 11.055 1 80.62 176 PHE B C 1
ATOM 5403 O O . PHE B 1 176 ? 17.438 -1.792 10.492 1 80.62 176 PHE B O 1
ATOM 5410 N N . SER B 1 177 ? 16.609 0.115 11.219 1 77.5 177 SER B N 1
ATOM 5411 C CA . SER B 1 177 ? 17.734 0.886 10.695 1 77.5 177 SER B CA 1
ATOM 5412 C C . SER B 1 177 ? 19 0.607 11.484 1 77.5 177 SER B C 1
ATOM 5414 O O . SER B 1 177 ? 20.109 0.873 11 1 77.5 177 SER B O 1
ATOM 5416 N N . HIS B 1 178 ? 18.812 0.005 12.695 1 75.44 178 HIS B N 1
ATOM 5417 C CA . HIS B 1 178 ? 19.984 -0.244 13.523 1 75.44 178 HIS B CA 1
ATOM 5418 C C . HIS B 1 178 ? 20.469 -1.687 13.391 1 75.44 178 HIS B C 1
ATOM 5420 O O . HIS B 1 178 ? 21.453 -2.082 14.016 1 75.44 178 HIS B O 1
ATOM 5426 N N . ILE B 1 179 ? 19.75 -2.445 12.516 1 73.06 179 ILE B N 1
ATOM 5427 C CA . ILE B 1 179 ? 20.188 -3.824 12.32 1 73.06 179 ILE B CA 1
ATOM 5428 C C . ILE B 1 179 ? 21.547 -3.838 11.625 1 73.06 179 ILE B C 1
ATOM 5430 O O . ILE B 1 179 ? 21.75 -3.133 10.633 1 73.06 179 ILE B O 1
ATOM 5434 N N . PRO B 1 180 ? 22.375 -4.555 12.273 1 65.88 180 PRO B N 1
ATOM 5435 C CA . PRO B 1 180 ? 23.734 -4.582 11.734 1 65.88 180 PRO B CA 1
ATOM 5436 C C . PRO B 1 180 ? 23.812 -5.211 10.344 1 65.88 180 PRO B C 1
ATOM 5438 O O . PRO B 1 180 ? 22.922 -5.965 9.961 1 65.88 180 PRO B O 1
ATOM 5441 N N . GLY B 1 181 ? 24.719 -4.691 9.469 1 64.62 181 GLY B N 1
ATOM 5442 C CA . GLY B 1 181 ? 24.938 -5.199 8.117 1 64.62 181 GLY B CA 1
ATOM 5443 C C . GLY B 1 181 ? 24.984 -4.102 7.074 1 64.62 181 GLY B C 1
ATOM 5444 O O . GLY B 1 181 ? 25.516 -3.021 7.328 1 64.62 181 GLY B O 1
ATOM 5445 N N . PRO B 1 182 ? 24.5 -4.469 5.953 1 64.31 182 PRO B N 1
ATOM 5446 C CA . PRO B 1 182 ? 24.531 -3.49 4.863 1 64.31 182 PRO B CA 1
ATOM 5447 C C . PRO B 1 182 ? 23.734 -2.227 5.176 1 64.31 182 PRO B C 1
ATOM 5449 O O . PRO B 1 182 ? 24.016 -1.161 4.621 1 64.31 182 PRO B O 1
ATOM 5452 N N . LEU B 1 183 ? 22.906 -2.377 6.176 1 67.94 183 LEU B N 1
ATOM 5453 C CA . LEU B 1 183 ? 22.062 -1.234 6.531 1 67.94 183 LEU B CA 1
ATOM 5454 C C . LEU B 1 183 ? 22.875 -0.191 7.301 1 67.94 183 LEU B C 1
ATOM 5456 O O . LEU B 1 183 ? 22.719 1.01 7.062 1 67.94 183 LEU B O 1
ATOM 5460 N N . LYS B 1 184 ? 23.656 -0.674 8.086 1 63.22 184 LYS B N 1
ATOM 5461 C CA . LYS B 1 184 ? 24.469 0.233 8.898 1 63.22 184 LYS B CA 1
ATOM 5462 C C . LYS B 1 184 ? 25.562 0.887 8.07 1 63.22 184 LYS B C 1
ATOM 5464 O O . LYS B 1 184 ? 25.984 2.01 8.352 1 63.22 184 LYS B O 1
ATOM 5469 N N . ASP B 1 185 ? 25.812 0.212 7.039 1 65.81 185 ASP B N 1
ATOM 5470 C CA . ASP B 1 185 ? 26.891 0.745 6.207 1 65.81 185 ASP B CA 1
ATOM 5471 C C . ASP B 1 185 ? 26.391 1.915 5.359 1 65.81 185 ASP B C 1
ATOM 5473 O O . ASP B 1 185 ? 27.188 2.721 4.879 1 65.81 185 ASP B O 1
ATOM 5477 N N . ALA B 1 186 ? 25.141 1.982 5.199 1 66.62 186 ALA B N 1
ATOM 5478 C CA . ALA B 1 186 ? 24.609 3.051 4.359 1 66.62 186 ALA B CA 1
ATOM 5479 C C . ALA B 1 186 ? 24.547 4.371 5.121 1 66.62 186 ALA B C 1
ATOM 5481 O O . ALA B 1 186 ? 24.406 5.438 4.516 1 66.62 186 ALA B O 1
ATOM 5482 N N . HIS B 1 187 ? 25.156 4.617 6.23 1 70.5 187 HIS B N 1
ATOM 5483 C CA . HIS B 1 187 ? 25.234 5.824 7.051 1 70.5 187 HIS B CA 1
ATOM 5484 C C . HIS B 1 187 ? 24 6.711 6.836 1 70.5 187 HIS B C 1
ATOM 5486 O O . HIS B 1 187 ? 24.062 7.676 6.07 1 70.5 187 HIS B O 1
ATOM 5492 N N . ILE B 1 188 ? 22.938 6.418 7.375 1 74.25 188 ILE B N 1
ATOM 5493 C CA . ILE B 1 188 ? 21.719 7.223 7.277 1 74.25 188 ILE B CA 1
ATOM 5494 C C . ILE B 1 188 ? 21.812 8.422 8.219 1 74.25 188 ILE B C 1
ATOM 5496 O O . ILE B 1 188 ? 22.359 8.312 9.32 1 74.25 188 ILE B O 1
ATOM 5500 N N . MET B 1 189 ? 21.453 9.547 7.691 1 76.06 189 MET B N 1
ATOM 5501 C CA . MET B 1 189 ? 21.484 10.766 8.5 1 76.06 189 MET B CA 1
ATOM 5502 C C . MET B 1 189 ? 20.516 10.648 9.68 1 76.06 189 MET B C 1
ATOM 5504 O O . MET B 1 189 ? 19.406 10.148 9.531 1 76.06 189 MET B O 1
ATOM 5508 N N . ARG B 1 190 ? 21.141 10.945 10.867 1 77.81 190 ARG B N 1
ATOM 5509 C CA . ARG B 1 190 ? 20.328 10.914 12.078 1 77.81 190 ARG B CA 1
ATOM 5510 C C . ARG B 1 190 ? 20.031 12.32 12.586 1 77.81 190 ARG B C 1
ATOM 5512 O O . ARG B 1 190 ? 20.656 13.289 12.141 1 77.81 190 ARG B O 1
ATOM 5519 N N . VAL B 1 191 ? 19.062 12.469 13.367 1 75.69 191 VAL B N 1
ATOM 5520 C CA . VAL B 1 191 ? 18.641 13.758 13.906 1 75.69 191 VAL B CA 1
ATOM 5521 C C . VAL B 1 191 ? 19.766 14.367 14.742 1 75.69 191 VAL B C 1
ATOM 5523 O O . VAL B 1 191 ? 20.312 13.703 15.633 1 75.69 191 VAL B O 1
ATOM 5526 N N . PRO B 1 192 ? 20.141 15.531 14.344 1 71.94 192 PRO B N 1
ATOM 5527 C CA . PRO B 1 192 ? 21.203 16.172 15.133 1 71.94 192 PRO B CA 1
ATOM 5528 C C . PRO B 1 192 ? 20.734 16.625 16.5 1 71.94 192 PRO B C 1
ATOM 5530 O O . PRO B 1 192 ? 19.641 17.172 16.641 1 71.94 192 PRO B O 1
ATOM 5533 N N . ILE B 1 193 ? 21.422 16.141 17.547 1 71.94 193 ILE B N 1
ATOM 5534 C CA . ILE B 1 193 ? 21.047 16.578 18.891 1 71.94 193 ILE B CA 1
ATOM 5535 C C . ILE B 1 193 ? 22.188 17.375 19.531 1 71.94 193 ILE B C 1
ATOM 5537 O O . ILE B 1 193 ? 23.344 17.188 19.172 1 71.94 193 ILE B O 1
ATOM 5541 N N . GLU B 1 194 ? 21.75 18.375 20.156 1 77.0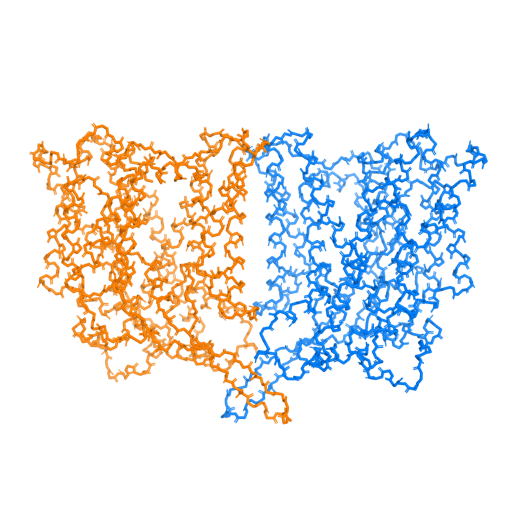6 194 GLU B N 1
ATOM 5542 C CA . GLU B 1 194 ? 22.703 19.156 20.938 1 77.06 194 GLU B CA 1
ATOM 5543 C C . GLU B 1 194 ? 22.5 18.953 22.438 1 77.06 194 GLU B C 1
ATOM 5545 O O . GLU B 1 194 ? 21.672 18.141 22.844 1 77.06 194 GLU B O 1
ATOM 5550 N N . THR B 1 195 ? 23.203 19.641 23.234 1 78.69 195 THR B N 1
ATOM 5551 C CA . THR B 1 195 ? 23.141 19.484 24.688 1 78.69 195 THR B CA 1
ATOM 5552 C C . THR B 1 195 ? 21.75 19.797 25.219 1 78.69 195 THR B C 1
ATOM 5554 O O . THR B 1 195 ? 21.047 20.656 24.672 1 78.69 195 THR B O 1
ATOM 5557 N N . ALA B 1 196 ? 21.391 19.047 26.219 1 81.81 196 ALA B N 1
ATOM 5558 C CA . ALA B 1 196 ? 20.062 19.141 26.797 1 81.81 196 ALA B CA 1
ATOM 5559 C C . ALA B 1 196 ? 19.797 20.547 27.328 1 81.81 196 ALA B C 1
ATOM 5561 O O . ALA B 1 196 ? 20.656 21.156 27.984 1 81.81 196 ALA B O 1
ATOM 5562 N N . PHE B 1 197 ? 18.719 21.141 27.078 1 82.5 197 PHE B N 1
ATOM 5563 C CA . PHE B 1 197 ? 18.188 22.391 27.578 1 82.5 197 PHE B CA 1
ATOM 5564 C C . PHE B 1 197 ? 19.062 23.562 27.156 1 82.5 197 PHE B C 1
ATOM 5566 O O . PHE B 1 197 ? 19.172 24.562 27.875 1 82.5 197 PHE B O 1
ATOM 5573 N N . HIS B 1 198 ? 19.875 23.359 26.156 1 81.88 198 HIS B N 1
ATOM 5574 C CA . HIS B 1 198 ? 20.656 24.438 25.562 1 81.88 198 HIS B CA 1
ATOM 5575 C C . HIS B 1 198 ? 20.266 24.672 24.109 1 81.88 198 HIS B C 1
ATOM 5577 O O . HIS B 1 198 ? 19.859 23.734 23.406 1 81.88 198 HIS B O 1
ATOM 5583 N N . PRO B 1 199 ? 20.297 25.906 23.828 1 83.75 199 PRO B N 1
ATOM 5584 C CA . PRO B 1 199 ? 19.984 26.172 22.422 1 83.75 199 PRO B CA 1
ATOM 5585 C C . PRO B 1 199 ? 20.969 25.516 21.469 1 83.75 199 PRO B C 1
ATOM 5587 O O . PRO B 1 199 ? 22.078 25.156 21.859 1 83.75 199 PRO B O 1
ATOM 5590 N N . THR B 1 200 ? 20.578 25.25 20.297 1 82 200 THR B N 1
ATOM 5591 C CA . THR B 1 200 ? 21.391 24.594 19.281 1 82 200 THR B CA 1
ATOM 5592 C C . THR B 1 200 ? 22.625 25.422 18.969 1 82 200 THR B C 1
ATOM 5594 O O . THR B 1 200 ? 23.734 24.891 18.875 1 82 200 THR B O 1
ATOM 5597 N N . GLN B 1 201 ? 22.453 26.734 18.906 1 82.88 201 GLN B N 1
ATOM 5598 C CA . GLN B 1 201 ? 23.578 27.625 18.734 1 82.88 201 GLN B CA 1
ATOM 5599 C C . GLN B 1 201 ? 24.141 28.094 20.078 1 82.88 201 GLN B C 1
ATOM 5601 O O . GLN B 1 201 ? 23.422 28.094 21.078 1 82.88 201 GLN B O 1
ATOM 5606 N N . PRO B 1 202 ? 25.391 28.359 20.062 1 82.12 202 PRO B N 1
ATOM 5607 C CA . PRO B 1 202 ? 25.984 28.812 21.328 1 82.12 202 PRO B CA 1
ATOM 5608 C C . PRO B 1 202 ? 25.516 30.203 21.734 1 82.12 202 PRO B C 1
ATOM 5610 O O . PRO B 1 202 ? 26.219 31.188 21.531 1 82.12 202 PRO B O 1
ATOM 5613 N N . ARG B 1 203 ? 24.312 30.25 22.109 1 82.56 203 ARG B N 1
ATOM 5614 C CA . ARG B 1 203 ? 23.703 31.5 22.547 1 82.56 203 ARG B CA 1
ATOM 5615 C C . ARG B 1 203 ? 22.859 31.281 23.812 1 82.56 203 ARG B C 1
ATOM 5617 O O . ARG B 1 203 ? 22.641 30.141 24.219 1 82.56 203 ARG B O 1
ATOM 5624 N N . ASN B 1 204 ? 22.547 32.438 24.406 1 84.12 204 ASN B N 1
ATOM 5625 C CA . ASN B 1 204 ? 21.625 32.375 25.531 1 84.12 204 ASN B CA 1
ATOM 5626 C C . ASN B 1 204 ? 20.172 32.344 25.062 1 84.12 204 ASN B C 1
ATOM 5628 O O . ASN B 1 204 ? 19.875 32.688 23.906 1 84.12 204 ASN B O 1
ATOM 5632 N N . TRP B 1 205 ? 19.328 31.797 25.828 1 88.12 205 TRP B N 1
ATOM 5633 C CA . TRP B 1 205 ? 17.906 31.688 25.484 1 88.12 205 TRP B CA 1
ATOM 5634 C C . TRP B 1 205 ? 17.312 33.062 25.25 1 88.12 205 TRP B C 1
ATOM 5636 O O . TRP B 1 205 ? 16.484 33.25 24.344 1 88.12 205 TRP B O 1
ATOM 5646 N N . LEU B 1 206 ? 17.797 33.969 26.016 1 89.31 206 LEU B N 1
ATOM 5647 C CA . LEU B 1 206 ? 17.266 35.312 25.875 1 89.31 206 LEU B CA 1
ATOM 5648 C C . LEU B 1 206 ? 18 36.062 24.766 1 89.31 206 LEU B C 1
ATOM 5650 O O . LEU B 1 206 ? 19.219 36.25 24.844 1 89.31 206 LEU B O 1
ATOM 5654 N N . ILE B 1 207 ? 17.234 36.406 23.75 1 89.56 207 ILE B N 1
ATOM 5655 C CA . ILE B 1 207 ? 17.812 37.156 22.625 1 89.56 207 ILE B CA 1
ATOM 5656 C C . ILE B 1 207 ? 17.906 38.625 22.984 1 89.56 207 ILE B C 1
ATOM 5658 O O . ILE B 1 207 ? 17 39.188 23.609 1 89.56 207 ILE B O 1
ATOM 5662 N N . ASP B 1 208 ? 19 39.25 22.672 1 88.12 208 ASP B N 1
ATOM 5663 C CA . ASP B 1 208 ? 19.172 40.688 22.906 1 88.12 208 ASP B CA 1
ATOM 5664 C C . ASP B 1 208 ? 18.453 41.531 21.844 1 88.12 208 ASP B C 1
ATOM 5666 O O . ASP B 1 208 ? 19.078 42.219 21.047 1 88.12 208 ASP B O 1
ATOM 5670 N N . PHE B 1 209 ? 17.203 41.5 21.922 1 85.69 209 PHE B N 1
ATOM 5671 C CA . PHE B 1 209 ? 16.391 42.156 20.906 1 85.69 209 PHE B CA 1
ATOM 5672 C C . PHE B 1 209 ? 16.5 43.656 21.016 1 85.69 209 PHE B C 1
ATOM 5674 O O . PHE B 1 209 ? 16.203 44.375 20.062 1 85.69 209 PHE B O 1
ATOM 5681 N N . TRP B 1 210 ? 17.031 44.25 22.172 1 87.25 210 TRP B N 1
ATOM 5682 C CA . TRP B 1 210 ? 17.125 45.688 22.359 1 87.25 210 TRP B CA 1
ATOM 5683 C C . TRP B 1 210 ? 18.297 46.281 21.578 1 87.25 210 TRP B C 1
ATOM 5685 O O . TRP B 1 210 ? 18.375 47.5 21.391 1 87.25 210 TRP B O 1
ATOM 5695 N N . ASN B 1 211 ? 19.125 45.469 21.047 1 87.69 211 ASN B N 1
ATOM 5696 C CA . ASN B 1 211 ? 20.297 45.969 20.328 1 87.69 211 ASN B CA 1
ATOM 5697 C C . ASN B 1 211 ? 20.047 46.094 18.828 1 87.69 211 ASN B C 1
ATOM 5699 O O . ASN B 1 211 ? 20.906 46.531 18.078 1 87.69 211 ASN B O 1
ATOM 5703 N N . LEU B 1 212 ? 18.875 45.812 18.422 1 89.06 212 LEU B N 1
ATOM 5704 C CA . LEU B 1 212 ? 18.562 45.875 16.984 1 89.06 212 LEU B CA 1
ATOM 5705 C C . LEU B 1 212 ? 18.266 47.312 16.562 1 89.06 212 LEU B C 1
ATOM 5707 O O . LEU B 1 212 ? 17.656 48.062 17.312 1 89.06 212 LEU B O 1
ATOM 5711 N N . ASP B 1 213 ? 18.766 47.656 15.422 1 92.19 213 ASP B N 1
ATOM 5712 C CA . ASP B 1 213 ? 18.516 49 14.859 1 92.19 213 ASP B CA 1
ATOM 5713 C C . ASP B 1 213 ? 17.016 49.25 14.688 1 92.19 213 ASP B C 1
ATOM 5715 O O . ASP B 1 213 ? 16.266 48.344 14.297 1 92.19 213 ASP B O 1
ATOM 5719 N N . VAL B 1 214 ? 16.547 50.406 14.898 1 91.62 214 VAL B N 1
ATOM 5720 C CA . VAL B 1 214 ? 15.141 50.812 14.906 1 91.62 214 VAL B CA 1
ATOM 5721 C C . VAL B 1 214 ? 14.516 50.562 13.539 1 91.62 214 VAL B C 1
ATOM 5723 O O . VAL B 1 214 ? 13.344 50.188 13.438 1 91.62 214 VAL B O 1
ATOM 5726 N N . LYS B 1 215 ? 15.32 50.688 12.523 1 91.88 215 LYS B N 1
ATOM 5727 C CA . LYS B 1 215 ? 14.805 50.438 11.18 1 91.88 215 LYS B CA 1
ATOM 5728 C C . LYS B 1 215 ? 14.289 49.031 11.023 1 91.88 215 LYS B C 1
ATOM 5730 O O . LYS B 1 215 ? 13.211 48.812 10.469 1 91.88 215 LYS B O 1
ATOM 5735 N N . TRP B 1 216 ? 14.992 48.125 11.609 1 92 216 TRP B N 1
ATOM 5736 C CA . TRP B 1 216 ? 14.633 46.719 11.469 1 92 216 TRP B CA 1
ATOM 5737 C C . TRP B 1 216 ? 13.469 46.375 12.391 1 92 216 TRP B C 1
ATOM 5739 O O . TRP B 1 216 ? 12.75 45.406 12.141 1 92 216 TRP B O 1
ATOM 5749 N N . VAL B 1 217 ? 13.234 47.156 13.422 1 93.06 217 VAL B N 1
ATOM 5750 C CA . VAL B 1 217 ? 12.109 46.969 14.32 1 93.06 217 VAL B CA 1
ATOM 5751 C C . VAL B 1 217 ? 10.797 47.25 13.586 1 93.06 217 VAL B C 1
ATOM 5753 O O . VAL B 1 217 ? 9.828 46.5 13.734 1 93.06 217 VAL B O 1
ATOM 5756 N N . PHE B 1 218 ? 10.828 48.219 12.727 1 94.25 218 PHE B N 1
ATOM 5757 C CA . PHE B 1 218 ? 9.617 48.594 12.008 1 94.25 218 PHE B CA 1
ATOM 5758 C C . PHE B 1 218 ? 9.43 47.719 10.773 1 94.25 218 PHE B C 1
ATOM 5760 O O . PHE B 1 218 ? 8.305 47.469 10.344 1 94.25 218 PHE B O 1
ATOM 5767 N N . VAL B 1 219 ? 10.547 47.219 10.289 1 92.81 219 VAL B N 1
ATOM 5768 C CA . VAL B 1 219 ? 10.453 46.281 9.148 1 92.81 219 VAL B CA 1
ATOM 5769 C C . VAL B 1 219 ? 9.867 44.969 9.602 1 92.81 219 VAL B C 1
ATOM 5771 O O . VAL B 1 219 ? 9.211 44.25 8.82 1 92.81 219 VAL B O 1
ATOM 5774 N N . ALA B 1 220 ? 10.062 44.625 10.828 1 94.62 220 ALA B N 1
ATOM 5775 C CA . ALA B 1 220 ? 9.562 43.344 11.383 1 94.62 220 ALA B CA 1
ATOM 5776 C C . ALA B 1 220 ? 8.055 43.406 11.633 1 94.62 220 ALA B C 1
ATOM 5778 O O . ALA B 1 220 ? 7.402 42.406 11.805 1 94.62 220 ALA B O 1
ATOM 5779 N N . MET B 1 221 ? 7.418 44.594 11.586 1 95.56 221 MET B N 1
ATOM 5780 C CA . MET B 1 221 ? 6.008 44.781 11.906 1 95.56 221 MET B CA 1
ATOM 5781 C C . MET B 1 221 ? 5.117 44.094 10.883 1 95.56 221 MET B C 1
ATOM 5783 O O . MET B 1 221 ? 4.23 43.312 11.25 1 95.56 221 MET B O 1
ATOM 5787 N N . PRO B 1 222 ? 5.434 44.312 9.586 1 93.81 222 PRO B N 1
ATOM 5788 C CA . PRO B 1 222 ? 4.598 43.594 8.617 1 93.81 222 PRO B CA 1
ATOM 5789 C C . PRO B 1 222 ? 4.746 42.062 8.727 1 93.81 222 PRO B C 1
ATOM 5791 O O . PRO B 1 222 ? 3.785 41.344 8.484 1 93.81 222 PRO B O 1
ATOM 5794 N N . PHE B 1 223 ? 5.895 41.625 9.055 1 93.69 223 PHE B N 1
ATOM 5795 C CA . PHE B 1 223 ? 6.105 40.188 9.219 1 93.69 223 PHE B CA 1
ATOM 5796 C C . PHE B 1 223 ? 5.344 39.688 10.43 1 93.69 223 PHE B C 1
ATOM 5798 O O . PHE B 1 223 ? 4.816 38.562 10.406 1 93.69 223 PHE B O 1
ATOM 5805 N N . GLY B 1 224 ? 5.324 40.469 11.43 1 94.31 224 GLY B N 1
ATOM 5806 C CA . GLY B 1 224 ? 4.527 40.125 12.594 1 94.31 224 GLY B CA 1
ATOM 5807 C C . GLY B 1 224 ? 3.037 40.094 12.305 1 94.31 224 GLY B C 1
ATOM 5808 O O . GLY B 1 224 ? 2.32 39.219 12.812 1 94.31 224 GLY B O 1
ATOM 5809 N N . PHE B 1 225 ? 2.604 40.969 11.461 1 94.94 225 PHE B N 1
ATOM 5810 C CA . PHE B 1 225 ? 1.2 41 11.07 1 94.94 225 PHE B CA 1
ATOM 5811 C C . PHE B 1 225 ? 0.834 39.75 10.258 1 94.94 225 PHE B C 1
ATOM 5813 O O . PHE B 1 225 ? -0.226 39.156 10.469 1 94.94 225 PHE B O 1
ATOM 5820 N N . LEU B 1 226 ? 1.737 39.406 9.414 1 93 226 LEU B N 1
ATOM 5821 C CA . LEU B 1 226 ? 1.507 38.25 8.594 1 93 226 LEU B CA 1
ATOM 5822 C C . LEU B 1 226 ? 1.479 36.969 9.445 1 93 226 LEU B C 1
ATOM 5824 O O . LEU B 1 226 ? 0.695 36.062 9.188 1 93 226 LEU B O 1
ATOM 5828 N N . THR B 1 227 ? 2.328 36.938 10.43 1 92.06 227 THR B N 1
ATOM 5829 C CA . THR B 1 227 ? 2.334 35.812 11.352 1 92.06 227 THR B CA 1
ATOM 5830 C C . THR B 1 227 ? 1.014 35.719 12.109 1 92.06 227 THR B C 1
ATOM 5832 O O . THR B 1 227 ? 0.47 34.625 12.297 1 92.06 227 THR B O 1
ATOM 5835 N N . MET B 1 228 ? 0.526 36.812 12.5 1 93.25 228 MET B N 1
ATOM 5836 C CA . MET B 1 228 ? -0.755 36.844 13.195 1 93.25 228 MET B CA 1
ATOM 5837 C C . MET B 1 228 ? -1.881 36.375 12.289 1 93.25 228 MET B C 1
ATOM 5839 O O . MET B 1 228 ? -2.742 35.594 12.719 1 93.25 228 MET B O 1
ATOM 5843 N N . LEU B 1 229 ? -1.82 36.75 11.055 1 89.81 229 LEU B N 1
ATOM 5844 C CA . LEU B 1 229 ? -2.842 36.312 10.109 1 89.81 229 LEU B CA 1
ATOM 5845 C C . LEU B 1 229 ? -2.805 34.812 9.93 1 89.81 229 LEU B C 1
ATOM 5847 O O . LEU B 1 229 ? -3.852 34.156 9.836 1 89.81 229 LEU B O 1
ATOM 5851 N N . LEU B 1 230 ? -1.663 34.344 9.898 1 88 230 LEU B N 1
ATOM 5852 C CA . LEU B 1 230 ? -1.499 32.875 9.781 1 88 230 LEU B CA 1
ATOM 5853 C C . LEU B 1 230 ? -2.078 32.156 10.992 1 88 230 LEU B C 1
ATOM 5855 O O . LEU B 1 230 ? -2.814 31.188 10.852 1 88 230 LEU B O 1
ATOM 5859 N N . PHE B 1 231 ? -1.74 32.688 12.109 1 89.94 231 PHE B N 1
ATOM 5860 C CA . PHE B 1 231 ? -2.217 32.062 13.344 1 89.94 231 PHE B CA 1
ATOM 5861 C C . PHE B 1 231 ? -3.725 32.219 13.484 1 89.94 231 PHE B C 1
ATOM 5863 O O . PHE B 1 231 ? -4.398 31.359 14.047 1 89.94 231 PHE B O 1
ATOM 5870 N N . TYR B 1 232 ? -4.18 33.281 12.977 1 88.25 232 TYR B N 1
ATOM 5871 C CA . TYR B 1 232 ? -5.613 33.531 13.023 1 88.25 232 TYR B CA 1
ATOM 5872 C C . TYR B 1 232 ? -6.379 32.469 12.258 1 88.25 232 TYR B C 1
ATOM 5874 O O . TYR B 1 232 ? -7.375 31.922 12.75 1 88.25 232 TYR B O 1
ATOM 5882 N N . TYR B 1 233 ? -5.887 32.188 11.227 1 84.44 233 TYR B N 1
ATOM 5883 C CA . TYR B 1 233 ? -6.57 31.188 10.406 1 84.44 233 TYR B CA 1
ATOM 5884 C C . TYR B 1 233 ? -6.266 29.766 10.898 1 84.44 233 TYR B C 1
ATOM 5886 O O . TYR B 1 233 ? -7.18 28.969 11.094 1 84.44 233 TYR B O 1
ATOM 5894 N N . ASP B 1 234 ? -5.047 29.484 11.062 1 82.75 234 ASP B N 1
ATOM 5895 C CA . ASP B 1 234 ? -4.594 28.141 11.398 1 82.75 234 ASP B CA 1
ATOM 5896 C C . ASP B 1 234 ? -5.129 27.703 12.758 1 82.75 234 ASP B C 1
ATOM 5898 O O . ASP B 1 234 ? -5.688 26.609 12.891 1 82.75 234 ASP B O 1
ATOM 5902 N N . HIS B 1 235 ? -4.945 28.547 13.695 1 81.62 235 HIS B N 1
ATOM 5903 C CA . HIS B 1 235 ? -5.367 28.188 15.047 1 81.62 235 HIS B CA 1
ATOM 5904 C C . HIS B 1 235 ? -6.887 28.078 15.141 1 81.62 235 HIS B C 1
ATOM 5906 O O . HIS B 1 235 ? -7.41 27.156 15.758 1 81.62 235 HIS B O 1
ATOM 5912 N N . ASN B 1 236 ? -7.57 28.953 14.523 1 79.69 236 ASN B N 1
ATOM 5913 C CA . ASN B 1 236 ? -9.031 28.953 14.625 1 79.69 236 ASN B CA 1
ATOM 5914 C C . ASN B 1 236 ? -9.641 27.797 13.836 1 79.69 236 ASN B C 1
ATOM 5916 O O . ASN B 1 236 ? -10.617 27.188 14.281 1 79.69 236 ASN B O 1
ATOM 5920 N N . VAL B 1 237 ? -9.078 27.609 12.781 1 77.62 237 VAL B N 1
ATOM 5921 C CA . VAL B 1 237 ? -9.594 26.484 12 1 77.62 237 VAL B CA 1
ATOM 5922 C C . VAL B 1 237 ? -9.32 25.172 12.727 1 77.62 237 VAL B C 1
ATOM 5924 O O . VAL B 1 237 ? -10.156 24.266 12.719 1 77.62 237 VAL B O 1
ATOM 5927 N N . SER B 1 238 ? -8.195 25.047 13.281 1 77.69 238 SER B N 1
ATOM 5928 C CA . SER B 1 238 ? -7.871 23.859 14.062 1 77.69 238 SER B CA 1
ATOM 5929 C C . SER B 1 238 ? -8.82 23.703 15.242 1 77.69 238 SER B C 1
ATOM 5931 O O . SER B 1 238 ? -9.273 22.594 15.531 1 77.69 238 SER B O 1
ATOM 5933 N N . SER B 1 239 ? -9.164 24.75 15.812 1 76.5 239 SER B N 1
ATOM 5934 C CA . SER B 1 239 ? -10.062 24.719 16.969 1 76.5 239 SER B CA 1
ATOM 5935 C C . SER B 1 239 ? -11.484 24.391 16.547 1 76.5 239 SER B C 1
ATOM 5937 O O . SER B 1 239 ? -12.172 23.609 17.219 1 76.5 239 SER B O 1
ATOM 5939 N N . ILE B 1 240 ? -11.867 24.922 15.492 1 74.06 240 ILE B N 1
ATOM 5940 C CA . ILE B 1 240 ? -13.227 24.688 15.016 1 74.06 240 ILE B CA 1
ATOM 5941 C C . ILE B 1 240 ? -13.375 23.234 14.578 1 74.06 240 ILE B C 1
ATOM 5943 O O . ILE B 1 240 ? -14.398 22.609 14.836 1 74.06 240 ILE B O 1
ATOM 5947 N N . THR B 1 241 ? -12.383 22.781 13.977 1 71.25 241 THR B N 1
ATOM 5948 C CA . THR B 1 241 ? -12.445 21.406 13.492 1 71.25 241 THR B CA 1
ATOM 5949 C C . THR B 1 241 ? -12.375 20.422 14.656 1 71.25 241 THR B C 1
ATOM 5951 O O . THR B 1 241 ? -12.953 19.328 14.594 1 71.25 241 THR B O 1
ATOM 5954 N N . ALA B 1 242 ? -11.609 20.797 15.617 1 68.62 242 ALA B N 1
ATOM 5955 C CA . ALA B 1 242 ? -11.539 19.953 16.812 1 68.62 242 ALA B CA 1
ATOM 5956 C C . ALA B 1 242 ? -12.867 19.938 17.547 1 68.62 242 ALA B C 1
ATOM 5958 O O . ALA B 1 242 ? -13.18 18.969 18.266 1 68.62 242 ALA B O 1
ATOM 5959 N N . GLN B 1 243 ? -13.633 20.984 17.312 1 64.19 243 GLN B N 1
ATOM 5960 C CA . GLN B 1 243 ? -14.922 21.094 18 1 64.19 243 GLN B CA 1
ATOM 5961 C C . GLN B 1 243 ? -16.078 20.891 17.016 1 64.19 243 GLN B C 1
ATOM 5963 O O . GLN B 1 243 ? -17.141 21.5 17.172 1 64.19 243 GLN B O 1
ATOM 5968 N N . ALA B 1 244 ? -15.781 20.016 16.125 1 60.97 244 ALA B N 1
ATOM 5969 C CA . ALA B 1 244 ? -16.766 19.766 15.078 1 60.97 244 ALA B CA 1
ATOM 5970 C C . ALA B 1 244 ? -18.031 19.125 15.656 1 60.97 244 ALA B C 1
ATOM 5972 O O . ALA B 1 244 ? -18.016 18.609 16.781 1 60.97 244 ALA B O 1
ATOM 5973 N N . ARG B 1 245 ? -19.062 19.266 14.953 1 56.78 245 ARG B N 1
ATOM 5974 C CA . ARG B 1 245 ? -20.391 18.797 15.344 1 56.78 245 ARG B CA 1
ATOM 5975 C C . ARG B 1 245 ? -20.391 17.312 15.656 1 56.78 245 ARG B C 1
ATOM 5977 O O . ARG B 1 245 ? -21.203 16.828 16.438 1 56.78 245 ARG B O 1
ATOM 5984 N N . GLN B 1 246 ? -19.438 16.75 15.055 1 60.66 246 GLN B N 1
ATOM 5985 C CA . GLN B 1 246 ? -19.453 15.297 15.227 1 60.66 246 GLN B CA 1
ATOM 5986 C C . GLN B 1 246 ? -19.109 14.906 16.656 1 60.66 246 GLN B C 1
ATOM 5988 O O . GLN B 1 246 ? -19.469 13.82 17.125 1 60.66 246 GLN B O 1
ATOM 5993 N N . TYR B 1 247 ? -18.547 15.906 17.328 1 62.12 247 TYR B N 1
ATOM 5994 C CA . TYR B 1 247 ? -18.172 15.625 18.719 1 62.12 247 TYR B CA 1
ATOM 5995 C C . TYR B 1 247 ? -19.109 16.312 19.688 1 62.12 247 TYR B C 1
ATOM 5997 O O . TYR B 1 247 ? -19.297 17.531 19.641 1 62.12 247 TYR B O 1
ATOM 6005 N N . PRO B 1 248 ? -19.859 15.531 20.312 1 62.69 248 PRO B N 1
ATOM 6006 C CA . PRO B 1 248 ? -20.75 16.156 21.297 1 62.69 248 PRO B CA 1
ATOM 6007 C C . PRO B 1 248 ? -20 16.844 22.438 1 62.69 248 PRO B C 1
ATOM 6009 O O . PRO B 1 248 ? -19.75 16.234 23.469 1 62.69 248 PRO B O 1
ATOM 6012 N N . LEU B 1 249 ? -19.656 18.078 22.188 1 68.94 249 LEU B N 1
ATOM 6013 C CA . LEU B 1 249 ? -18.891 18.812 23.188 1 68.94 249 LEU B CA 1
ATOM 6014 C C . LEU B 1 249 ? -19.828 19.547 24.141 1 68.94 249 LEU B C 1
ATOM 6016 O O . LEU B 1 249 ? -20.906 19.984 23.75 1 68.94 249 LEU B O 1
ATOM 6020 N N . GLN B 1 250 ? -19.531 19.438 25.422 1 65.81 250 GLN B N 1
ATOM 6021 C CA . GLN B 1 250 ? -20.375 20.078 26.438 1 65.81 250 GLN B CA 1
ATOM 6022 C C . GLN B 1 250 ? -19.797 21.438 26.828 1 65.81 250 GLN B C 1
ATOM 6024 O O . GLN B 1 250 ? -20.547 22.344 27.219 1 65.81 250 GLN B O 1
ATOM 6029 N N . LYS B 1 251 ? -18.578 21.672 26.719 1 64.88 251 LYS B N 1
ATOM 6030 C CA . LYS B 1 251 ? -18 22.938 27.188 1 64.88 251 LYS B CA 1
ATOM 6031 C C . LYS B 1 251 ? -17.938 23.969 26.062 1 64.88 251 LYS B C 1
ATOM 6033 O O . LYS B 1 251 ? -17.75 23.625 24.906 1 64.88 251 LYS B O 1
ATOM 6038 N N . PRO B 1 252 ? -18.266 25.25 26.469 1 63.62 252 PRO B N 1
ATOM 6039 C CA . PRO B 1 252 ? -18.25 26.312 25.453 1 63.62 252 PRO B CA 1
ATOM 6040 C C . PRO B 1 252 ? -16.875 26.562 24.875 1 63.62 252 PRO B C 1
ATOM 6042 O O . PRO B 1 252 ? -15.859 26.219 25.484 1 63.62 252 PRO B O 1
ATOM 6045 N N . GLY B 1 253 ? -16.891 27.109 23.656 1 63.25 253 GLY B N 1
ATOM 6046 C CA . GLY B 1 253 ? -15.641 27.438 22.984 1 63.25 253 GLY B CA 1
ATOM 6047 C C . GLY B 1 253 ? -15.094 28.797 23.375 1 63.25 253 GLY B C 1
ATOM 6048 O O . GLY B 1 253 ? -15.844 29.688 23.766 1 63.25 253 GLY B O 1
ATOM 6049 N N . GLY B 1 254 ? -13.883 29.062 24.047 1 74.12 254 GLY B N 1
ATOM 6050 C CA . GLY B 1 254 ? -13.188 30.297 24.344 1 74.12 254 GLY B CA 1
ATOM 6051 C C . GLY B 1 254 ? -12.148 30.656 23.297 1 74.12 254 GLY B C 1
ATOM 6052 O O . GLY B 1 254 ? -10.945 30.641 23.562 1 74.12 254 GLY B O 1
ATOM 6053 N N . PHE B 1 255 ? -12.719 31.234 22.203 1 78.69 255 PHE B N 1
ATOM 6054 C CA . PHE B 1 255 ? -11.82 31.5 21.078 1 78.69 255 PHE B CA 1
ATOM 6055 C C . PHE B 1 255 ? -11.008 32.75 21.312 1 78.69 255 PHE B C 1
ATOM 6057 O O . PHE B 1 255 ? -9.812 32.812 21 1 78.69 255 PHE B O 1
ATOM 6064 N N . HIS B 1 256 ? -11.641 33.781 21.953 1 83 256 HIS B N 1
ATOM 6065 C CA . HIS B 1 256 ? -10.93 35.062 22.172 1 83 256 HIS B CA 1
ATOM 6066 C C . HIS B 1 256 ? -9.844 34.906 23.234 1 83 256 HIS B C 1
ATOM 6068 O O . HIS B 1 256 ? -8.727 35.406 23.062 1 83 256 HIS B O 1
ATOM 6074 N N . TRP B 1 257 ? -10.148 34.156 24.188 1 85.81 257 TRP B N 1
ATOM 6075 C CA . TRP B 1 257 ? -9.172 33.938 25.25 1 85.81 257 TRP B CA 1
ATOM 6076 C C . TRP B 1 257 ? -8.016 33.094 24.75 1 85.81 257 TRP B C 1
ATOM 6078 O O . TRP B 1 257 ? -6.852 33.344 25.062 1 85.81 257 TRP B O 1
ATOM 6088 N N . ASP B 1 258 ? -8.359 32.125 24.047 1 87.38 258 ASP B N 1
ATOM 6089 C CA . ASP B 1 258 ? -7.316 31.25 23.516 1 87.38 258 ASP B CA 1
ATOM 6090 C C . ASP B 1 258 ? -6.395 32 22.562 1 87.38 258 ASP B C 1
ATOM 6092 O O . ASP B 1 258 ? -5.184 31.766 22.547 1 87.38 258 ASP B O 1
ATOM 6096 N N . PHE B 1 259 ? -7.008 32.875 21.828 1 88.69 259 PHE B N 1
ATOM 6097 C CA . PHE B 1 259 ? -6.199 33.656 20.906 1 88.69 259 PHE B CA 1
ATOM 6098 C C . PHE B 1 259 ? -5.332 34.656 21.672 1 88.69 259 PHE B C 1
ATOM 6100 O O . PHE B 1 259 ? -4.219 34.969 21.25 1 88.69 259 PHE B O 1
ATOM 6107 N N . PHE B 1 260 ? -5.805 35.156 22.75 1 91.31 260 PHE B N 1
ATOM 6108 C CA . PHE B 1 260 ? -5.02 36 23.625 1 91.31 260 PHE B CA 1
ATOM 6109 C C . PHE B 1 260 ? -3.855 35.25 24.25 1 91.31 260 PHE B C 1
ATOM 6111 O O . PHE B 1 260 ? -2.729 35.75 24.281 1 91.31 260 PHE B O 1
ATOM 6118 N N . LEU B 1 261 ? -4.16 34.094 24.672 1 90.75 261 LEU B N 1
ATOM 6119 C CA . LEU B 1 261 ? -3.121 33.25 25.25 1 90.75 261 LEU B CA 1
ATOM 6120 C C . LEU B 1 261 ? -2.064 32.875 24.203 1 90.75 261 LEU B C 1
ATOM 6122 O O . LEU B 1 261 ? -0.88 32.781 24.531 1 90.75 261 LEU B O 1
ATOM 6126 N N . LEU B 1 262 ? -2.514 32.688 22.984 1 91.62 262 LEU B N 1
ATOM 6127 C CA . LEU B 1 262 ? -1.579 32.406 21.891 1 91.62 262 LEU B CA 1
ATOM 6128 C C . LEU B 1 262 ? -0.62 33.594 21.703 1 91.62 262 LEU B C 1
ATOM 6130 O O . LEU B 1 262 ? 0.562 33.375 21.422 1 91.62 262 LEU B O 1
ATOM 6134 N N . GLY B 1 263 ? -1.142 34.75 21.859 1 93.19 263 GLY B N 1
ATOM 6135 C CA . GLY B 1 263 ? -0.282 35.938 21.797 1 93.19 263 GLY B CA 1
ATOM 6136 C C . GLY B 1 263 ? 0.776 35.938 22.891 1 93.19 263 GLY B C 1
ATOM 6137 O O . GLY B 1 263 ? 1.923 36.312 22.641 1 93.19 263 GLY B O 1
ATOM 6138 N N . CYS B 1 264 ? 0.439 35.5 24.016 1 93.81 264 CYS B N 1
ATOM 6139 C CA . CYS B 1 264 ? 1.388 35.438 25.125 1 93.81 264 CYS B CA 1
ATOM 6140 C C . CYS B 1 264 ? 2.486 34.406 24.844 1 93.81 264 CYS B C 1
ATOM 6142 O O . CYS B 1 264 ? 3.662 34.688 25.109 1 93.81 264 CYS B O 1
ATOM 6144 N N . THR B 1 265 ? 2.064 33.312 24.375 1 92.88 265 THR B N 1
ATOM 6145 C CA . THR B 1 265 ? 3.061 32.281 24.062 1 92.88 265 THR B CA 1
ATOM 6146 C C . THR B 1 265 ? 3.953 32.719 22.906 1 92.88 265 THR B C 1
ATOM 6148 O O . THR B 1 265 ? 5.148 32.406 22.891 1 92.88 265 THR B O 1
ATOM 6151 N N . THR B 1 266 ? 3.393 33.344 21.969 1 94.62 266 THR B N 1
ATOM 6152 C CA . THR B 1 266 ? 4.18 33.875 20.859 1 94.62 266 THR B CA 1
ATOM 6153 C C . THR B 1 266 ? 5.195 34.906 21.344 1 94.62 266 THR B C 1
ATOM 6155 O O . THR B 1 266 ? 6.324 34.938 20.859 1 94.62 266 THR B O 1
ATOM 6158 N N . PHE B 1 267 ? 4.801 35.688 22.281 1 95.06 267 PHE B N 1
ATOM 6159 C CA . PHE B 1 267 ? 5.691 36.688 22.859 1 95.06 267 PHE B CA 1
ATOM 6160 C C . PHE B 1 267 ? 6.875 36.031 23.562 1 95.06 267 PHE B C 1
ATOM 6162 O O . PHE B 1 267 ? 8.023 36.406 23.312 1 95.06 267 PHE B O 1
ATOM 6169 N N . VAL B 1 268 ? 6.586 35.094 24.344 1 94.5 268 VAL B N 1
ATOM 6170 C CA . VAL B 1 268 ? 7.633 34.406 25.078 1 94.5 268 VAL B CA 1
ATOM 6171 C C . VAL B 1 268 ? 8.539 33.656 24.109 1 94.5 268 VAL B C 1
ATOM 6173 O O . VAL B 1 268 ? 9.766 33.656 24.266 1 94.5 268 VAL B O 1
ATOM 6176 N N . ALA B 1 269 ? 7.922 33 23.141 1 93.5 269 ALA B N 1
ATOM 6177 C CA . ALA B 1 269 ? 8.711 32.281 22.141 1 93.5 269 ALA B CA 1
ATOM 6178 C C . ALA B 1 269 ? 9.594 33.219 21.344 1 93.5 269 ALA B C 1
ATOM 6180 O O . ALA B 1 269 ? 10.742 32.906 21.031 1 93.5 269 ALA B O 1
ATOM 6181 N N . GLY B 1 270 ? 9.086 34.344 21 1 92.5 270 GLY B N 1
ATOM 6182 C CA . GLY B 1 270 ? 9.867 35.312 20.266 1 92.5 270 GLY B CA 1
ATOM 6183 C C . GLY B 1 270 ? 11.07 35.844 21.031 1 92.5 270 GLY B C 1
ATOM 6184 O O . GLY B 1 270 ? 12.172 35.938 20.484 1 92.5 270 GLY B O 1
ATOM 6185 N N . ILE B 1 271 ? 10.922 36.031 22.297 1 93.62 271 ILE B N 1
ATOM 6186 C CA . ILE B 1 271 ? 11.992 36.594 23.109 1 93.62 271 ILE B CA 1
ATOM 6187 C C . ILE B 1 271 ? 13.031 35.5 23.422 1 93.62 271 ILE B C 1
ATOM 6189 O O . ILE B 1 271 ? 14.227 35.812 23.516 1 93.62 271 ILE B O 1
ATOM 6193 N N . LEU B 1 272 ? 12.625 34.281 23.438 1 92.94 272 LEU B N 1
ATOM 6194 C CA . LEU B 1 272 ? 13.531 33.188 23.766 1 92.94 272 LEU B CA 1
ATOM 6195 C C . LEU B 1 272 ? 14.133 32.594 22.5 1 92.94 272 LEU B C 1
ATOM 6197 O O . LEU B 1 272 ? 14.992 31.719 22.578 1 92.94 272 LEU B O 1
ATOM 6201 N N . GLY B 1 273 ? 13.703 33.031 21.406 1 90.56 273 GLY B N 1
ATOM 6202 C CA . GLY B 1 273 ? 14.242 32.5 20.156 1 90.56 273 GLY B CA 1
ATOM 6203 C C . GLY B 1 273 ? 13.695 31.141 19.797 1 90.56 273 GLY B C 1
ATOM 6204 O O . GLY B 1 273 ? 14.438 30.281 19.328 1 90.56 273 GLY B O 1
ATOM 6205 N N . LEU B 1 274 ? 12.492 30.875 20.125 1 91.5 274 LEU B N 1
ATOM 6206 C CA . LEU B 1 274 ? 11.812 29.625 19.797 1 91.5 274 LEU B CA 1
ATOM 6207 C C . LEU B 1 274 ? 10.859 29.797 18.625 1 91.5 274 LEU B C 1
ATOM 6209 O O . LEU B 1 274 ? 10.438 30.922 18.328 1 91.5 274 LEU B O 1
ATOM 6213 N N . PRO B 1 275 ? 10.695 28.719 17.906 1 91.38 275 PRO B N 1
ATOM 6214 C CA . PRO B 1 275 ? 9.633 28.828 16.891 1 91.38 275 PRO B CA 1
ATOM 6215 C C . PRO B 1 275 ? 8.258 29.062 17.516 1 91.38 275 PRO B C 1
ATOM 6217 O O . PRO B 1 275 ? 7.949 28.516 18.578 1 91.38 275 PRO B O 1
ATOM 6220 N N . MET B 1 276 ? 7.531 29.906 16.922 1 92 276 MET B N 1
ATOM 6221 C CA . MET B 1 276 ? 6.234 30.297 17.469 1 92 276 MET B CA 1
ATOM 6222 C C . MET B 1 276 ? 5.238 29.141 17.359 1 92 276 MET B C 1
ATOM 6224 O O . MET B 1 276 ? 5.004 28.625 16.266 1 92 276 MET B O 1
ATOM 6228 N N . PRO B 1 277 ? 4.695 28.734 18.453 1 89.25 277 PRO B N 1
ATOM 6229 C CA . PRO B 1 277 ? 3.771 27.594 18.438 1 89.25 277 PRO B CA 1
ATOM 6230 C C . PRO B 1 277 ? 2.352 27.984 18.047 1 89.25 277 PRO B C 1
ATOM 6232 O O . PRO B 1 277 ? 1.938 29.125 18.281 1 89.25 277 PRO B O 1
ATOM 6235 N N . ASN B 1 278 ? 1.668 27.172 17.391 1 87.19 278 ASN B N 1
ATOM 6236 C CA . ASN B 1 278 ? 0.276 27.391 17 1 87.19 278 ASN B CA 1
ATOM 6237 C C . ASN B 1 278 ? -0.505 26.078 16.984 1 87.19 278 ASN B C 1
ATOM 6239 O O . ASN B 1 278 ? 0.042 25.016 17.297 1 87.19 278 ASN B O 1
ATOM 6243 N N . GLY B 1 279 ? -1.799 26.234 16.703 1 77.69 279 GLY B N 1
ATOM 6244 C CA . GLY B 1 279 ? -2.66 25.062 16.672 1 77.69 279 GLY B CA 1
ATOM 6245 C C . GLY B 1 279 ? -2.32 24.109 15.547 1 77.69 279 GLY B C 1
ATOM 6246 O O . GLY B 1 279 ? -1.978 24.531 14.438 1 77.69 279 GLY B O 1
ATOM 6247 N N . LEU B 1 280 ? -2.355 22.828 15.953 1 73.25 280 LEU B N 1
ATOM 6248 C CA . LEU B 1 280 ? -2.035 21.781 14.992 1 73.25 280 LEU B CA 1
ATOM 6249 C C . LEU B 1 280 ? -3.287 21.328 14.242 1 73.25 280 LEU B C 1
ATOM 6251 O O . LEU B 1 280 ? -4.176 20.703 14.828 1 73.25 280 LEU B O 1
ATOM 6255 N N . VAL B 1 281 ? -3.42 21.656 12.977 1 63.06 281 VAL B N 1
ATOM 6256 C CA . VAL B 1 281 ? -4.617 21.406 12.18 1 63.06 281 VAL B CA 1
ATOM 6257 C C . VAL B 1 281 ? -4.875 19.906 12.086 1 63.06 281 VAL B C 1
ATOM 6259 O O . VAL B 1 281 ? -5.977 19.438 12.375 1 63.06 281 VAL B O 1
ATOM 6262 N N . PRO B 1 282 ? -3.863 19.141 11.711 1 64.19 282 PRO B N 1
ATOM 6263 C CA . PRO B 1 282 ? -4.199 17.719 11.547 1 64.19 282 PRO B CA 1
ATOM 6264 C C . PRO B 1 282 ? -4.215 16.953 12.867 1 64.19 282 PRO B C 1
ATOM 6266 O O . PRO B 1 282 ? -4.941 15.969 13 1 64.19 282 PRO B O 1
ATOM 6269 N N . GLN B 1 283 ? -3.561 17.438 13.867 1 68.25 283 GLN B N 1
ATOM 6270 C CA . GLN B 1 283 ? -3.395 16.656 15.094 1 68.25 283 GLN B CA 1
ATOM 6271 C C . GLN B 1 283 ? -4.516 16.953 16.078 1 68.25 283 GLN B C 1
ATOM 6273 O O . GLN B 1 283 ? -4.859 16.094 16.906 1 68.25 283 GLN B O 1
ATOM 6278 N N . ALA B 1 284 ? -5.105 18.078 15.922 1 68.88 284 ALA B N 1
ATOM 6279 C CA . ALA B 1 284 ? -6.105 18.453 16.922 1 68.88 284 ALA B CA 1
ATOM 6280 C C . ALA B 1 284 ? -7.34 17.562 16.828 1 68.88 284 ALA B C 1
ATOM 6282 O O . ALA B 1 284 ? -7.801 17.016 17.828 1 68.88 284 ALA B O 1
ATOM 6283 N N . PRO B 1 285 ? -7.734 17.359 15.57 1 66 285 PRO B N 1
ATOM 6284 C CA . PRO B 1 285 ? -8.898 16.469 15.477 1 66 285 PRO B CA 1
ATOM 6285 C C . PRO B 1 285 ? -8.586 15.031 15.852 1 66 285 PRO B C 1
ATOM 6287 O O . PRO B 1 285 ? -9.445 14.32 16.375 1 66 285 PRO B O 1
ATOM 6290 N N . VAL B 1 286 ? -7.375 14.68 15.727 1 69.06 286 VAL B N 1
ATOM 6291 C CA . VAL B 1 286 ? -6.969 13.328 16.094 1 69.06 286 VAL B CA 1
ATOM 6292 C C . VAL B 1 286 ? -6.961 13.18 17.609 1 69.06 286 VAL B C 1
ATOM 6294 O O . VAL B 1 286 ? -7.324 12.125 18.141 1 69.06 286 VAL B O 1
ATOM 6297 N N . HIS B 1 287 ? -6.539 14.242 18.266 1 70.31 287 HIS B N 1
ATOM 6298 C CA . HIS B 1 287 ? -6.555 14.242 19.719 1 70.31 287 HIS B CA 1
ATOM 6299 C C . HIS B 1 287 ? -7.977 14.141 20.25 1 70.31 287 HIS B C 1
ATOM 6301 O O . HIS B 1 287 ? -8.242 13.359 21.172 1 70.31 287 HIS B O 1
ATOM 6307 N N . THR B 1 288 ? -8.844 14.828 19.578 1 70.69 288 THR B N 1
ATOM 6308 C CA . THR B 1 288 ? -10.234 14.781 20.016 1 70.69 288 THR B CA 1
ATOM 6309 C C . THR B 1 288 ? -10.836 13.406 19.719 1 70.69 288 THR B C 1
ATOM 6311 O O . THR B 1 288 ? -11.617 12.891 20.531 1 70.69 288 THR B O 1
ATOM 6314 N N . ASP B 1 289 ? -10.461 12.906 18.641 1 70.88 289 ASP B N 1
ATOM 6315 C CA . ASP B 1 289 ? -10.992 11.602 18.25 1 70.88 289 ASP B CA 1
ATOM 6316 C C . ASP B 1 289 ? -10.508 10.508 19.219 1 70.88 289 ASP B C 1
ATOM 6318 O O . ASP B 1 289 ? -11.242 9.57 19.516 1 70.88 289 ASP B O 1
ATOM 6322 N N . SER B 1 290 ? -9.328 10.703 19.672 1 70.81 290 SER B N 1
ATOM 6323 C CA . SER B 1 290 ? -8.781 9.719 20.594 1 70.81 290 SER B CA 1
ATOM 6324 C C . SER B 1 290 ? -9.461 9.805 21.953 1 70.81 290 SER B C 1
ATOM 6326 O O . SER B 1 290 ? -9.484 8.82 22.703 1 70.81 290 SER B O 1
ATOM 6328 N N . LEU B 1 291 ? -10.078 10.914 22.188 1 71.31 291 LEU B N 1
ATOM 6329 C CA . LEU B 1 291 ? -10.75 11.102 23.469 1 71.31 291 LEU B CA 1
ATOM 6330 C C . LEU B 1 291 ? -12.242 10.82 23.344 1 71.31 291 LEU B C 1
ATOM 6332 O O . LEU B 1 291 ? -12.984 10.93 24.312 1 71.31 291 LEU B O 1
ATOM 6336 N N . THR B 1 292 ? -12.625 10.461 22.078 1 71.94 292 THR B N 1
ATOM 6337 C CA . THR B 1 292 ? -14.039 10.195 21.844 1 71.94 292 THR B CA 1
ATOM 6338 C C . THR B 1 292 ? -14.336 8.703 21.984 1 71.94 292 THR B C 1
ATOM 6340 O O . THR B 1 292 ? -13.578 7.867 21.484 1 71.94 292 THR B O 1
ATOM 6343 N N . VAL B 1 293 ? -15.164 8.367 22.766 1 68.81 293 VAL B N 1
ATOM 6344 C CA . VAL B 1 293 ? -15.602 6.988 22.969 1 68.81 293 VAL B CA 1
ATOM 6345 C C . VAL B 1 293 ? -16.641 6.621 21.906 1 68.81 293 VAL B C 1
ATOM 6347 O O . VAL B 1 293 ? -17.672 7.27 21.797 1 68.81 293 VAL B O 1
ATOM 6350 N N . TYR B 1 294 ? -16.234 5.742 20.984 1 64.38 294 TYR B N 1
ATOM 6351 C CA . TYR B 1 294 ? -17.125 5.312 19.906 1 64.38 294 TYR B CA 1
ATOM 6352 C C . TYR B 1 294 ? -17.891 4.055 20.312 1 64.38 294 TYR B C 1
ATOM 6354 O O . TYR B 1 294 ? -17.359 3.184 21 1 64.38 294 TYR B O 1
ATOM 6362 N N . LYS B 1 295 ? -19.156 4.125 20.234 1 63.25 295 LYS B N 1
ATOM 6363 C CA . LYS B 1 295 ? -19.984 2.936 20.422 1 63.25 295 LYS B CA 1
ATOM 6364 C C . LYS B 1 295 ? -20.484 2.408 19.078 1 63.25 295 LYS B C 1
ATOM 6366 O O . LYS B 1 295 ? -20.938 3.18 18.234 1 63.25 295 LYS B O 1
ATOM 6371 N N . THR B 1 296 ? -20.047 1.22 18.75 1 61.28 296 THR B N 1
ATOM 6372 C CA . THR B 1 296 ? -20.516 0.587 17.516 1 61.28 296 THR B CA 1
ATOM 6373 C C . THR B 1 296 ? -21.922 0.01 17.719 1 61.28 296 THR B C 1
ATOM 6375 O O . THR B 1 296 ? -22.125 -0.854 18.562 1 61.28 296 THR B O 1
ATOM 6378 N N . SER B 1 297 ? -22.875 0.752 17.281 1 60.78 297 SER B N 1
ATOM 6379 C CA . SER B 1 297 ? -24.234 0.223 17.328 1 60.78 297 SER B CA 1
ATOM 6380 C C . SER B 1 297 ? -24.594 -0.51 16.047 1 60.78 297 SER B C 1
ATOM 6382 O O . SER B 1 297 ? -24.047 -0.221 14.984 1 60.78 297 SER B O 1
ATOM 6384 N N . LEU B 1 298 ? -25.172 -1.713 16.203 1 59.09 298 LEU B N 1
ATOM 6385 C CA . LEU B 1 298 ? -25.609 -2.572 15.109 1 59.09 298 LEU B CA 1
ATOM 6386 C C . LEU B 1 298 ? -26.953 -2.088 14.555 1 59.09 298 LEU B C 1
ATOM 6388 O O . LEU B 1 298 ? -27.906 -1.903 15.305 1 59.09 298 LEU B O 1
ATOM 6392 N N . LYS B 1 299 ? -26.797 -1.396 13.398 1 59.31 299 LYS B N 1
ATOM 6393 C CA . LYS B 1 299 ? -28.078 -1.126 12.742 1 59.31 299 LYS B CA 1
ATOM 6394 C C . LYS B 1 299 ? -28.516 -2.309 11.883 1 59.31 299 LYS B C 1
ATOM 6396 O O . LYS B 1 299 ? -27.797 -2.725 10.977 1 59.31 299 LYS B O 1
ATOM 6401 N N . ILE B 1 300 ? -29.406 -3.055 12.297 1 57.56 300 ILE B N 1
ATOM 6402 C CA . ILE B 1 300 ? -29.984 -4.18 11.578 1 57.56 300 ILE B CA 1
ATOM 6403 C C . ILE B 1 300 ? -30.984 -3.67 10.539 1 57.56 300 ILE B C 1
ATOM 6405 O O . ILE B 1 300 ? -31.969 -3.01 10.891 1 57.56 300 ILE B O 1
ATOM 6409 N N . ILE B 1 301 ? -30.547 -3.516 9.273 1 56.84 301 ILE B N 1
ATOM 6410 C CA . ILE B 1 301 ? -31.5 -3.145 8.234 1 56.84 301 ILE B CA 1
ATOM 6411 C C . ILE B 1 301 ? -32.219 -4.391 7.73 1 56.84 301 ILE B C 1
ATOM 6413 O O . ILE B 1 301 ? -31.594 -5.297 7.172 1 56.84 301 ILE B O 1
ATOM 6417 N N . PRO B 1 302 ? -33.406 -4.633 8.141 1 54.84 302 PRO B N 1
ATOM 6418 C CA . PRO B 1 302 ? -34.156 -5.777 7.664 1 54.84 302 PRO B CA 1
ATOM 6419 C C . PRO B 1 302 ? -34.406 -5.742 6.152 1 54.84 302 PRO B C 1
ATOM 6421 O O . PRO B 1 302 ? -34.688 -4.68 5.598 1 54.84 302 PRO B O 1
ATOM 6424 N N . THR B 1 303 ? -33.719 -6.52 5.297 1 55.09 303 THR B N 1
ATOM 6425 C CA . THR B 1 303 ? -34 -6.609 3.867 1 55.09 303 THR B CA 1
ATOM 6426 C C . THR B 1 303 ? -35.344 -7.254 3.613 1 55.09 303 THR B C 1
ATOM 6428 O O . THR B 1 303 ? -35.812 -8.102 4.391 1 55.09 303 THR B O 1
ATOM 6431 N N . SER B 1 304 ? -36.312 -6.582 2.928 1 49.28 304 SER B N 1
ATOM 6432 C CA . SER B 1 304 ? -37.625 -7.117 2.623 1 49.28 304 SER B CA 1
ATOM 6433 C C . SER B 1 304 ? -37.531 -8.531 2.051 1 49.28 304 SER B C 1
ATOM 6435 O O . SER B 1 304 ? -38.562 -9.227 1.938 1 49.28 304 SER B O 1
ATOM 6437 N N . GLU B 1 305 ? -36.625 -8.711 1.224 1 41 305 GLU B N 1
ATOM 6438 C CA . GLU B 1 305 ? -36.625 -10.039 0.621 1 41 305 GLU B CA 1
ATOM 6439 C C . GLU B 1 305 ? -36 -11.07 1.573 1 41 305 GLU B C 1
ATOM 6441 O O . GLU B 1 305 ? -34.812 -11.055 1.846 1 41 305 GLU B O 1
ATOM 6446 N N . GLY B 1 306 ? -36.938 -12.055 2.318 1 42.12 306 GLY B N 1
ATOM 6447 C CA . GLY B 1 306 ? -37.031 -13.203 3.205 1 42.12 306 GLY B CA 1
ATOM 6448 C C . GLY B 1 306 ? -36.406 -12.953 4.566 1 42.12 306 GLY B C 1
ATOM 6449 O O . GLY B 1 306 ? -35.625 -12 4.742 1 42.12 306 GLY B O 1
ATOM 6450 N N . GLU B 1 307 ? -36.906 -13.391 5.699 1 43.22 307 GLU B N 1
ATOM 6451 C CA . GLU B 1 307 ? -36.75 -13.344 7.148 1 43.22 307 GLU B CA 1
ATOM 6452 C C . GLU B 1 307 ? -35.281 -13.195 7.543 1 43.22 307 GLU B C 1
ATOM 6454 O O . GLU B 1 307 ? -34.969 -12.508 8.516 1 43.22 307 GLU B O 1
ATOM 6459 N N . TYR B 1 308 ? -34.281 -13.875 7.051 1 44.12 308 TYR B N 1
ATOM 6460 C CA . TYR B 1 308 ? -33 -14.234 7.656 1 44.12 308 TYR B CA 1
ATOM 6461 C C . TYR B 1 308 ? -31.859 -13.367 7.109 1 44.12 308 TYR B C 1
ATOM 6463 O O . TYR B 1 308 ? -30.688 -13.594 7.41 1 44.12 308 TYR B O 1
ATOM 6471 N N . THR B 1 309 ? -32.031 -12.469 6.145 1 51.06 309 THR B N 1
ATOM 6472 C CA . THR B 1 309 ? -30.828 -11.844 5.602 1 51.06 309 THR B CA 1
ATOM 6473 C C . THR B 1 309 ? -30.656 -10.43 6.16 1 51.06 309 THR B C 1
ATOM 6475 O O . THR B 1 309 ? -31.375 -9.508 5.77 1 51.06 309 THR B O 1
ATOM 6478 N N . GLU B 1 310 ? -30.562 -10.242 7.316 1 53.94 310 GLU B N 1
ATOM 6479 C CA . GLU B 1 310 ? -30.297 -8.969 7.98 1 53.94 310 GLU B CA 1
ATOM 6480 C C . GLU B 1 310 ? -28.906 -8.438 7.645 1 53.94 310 GLU B C 1
ATOM 6482 O O . GLU B 1 310 ? -27.938 -9.203 7.613 1 53.94 310 GLU B O 1
ATOM 6487 N N . ILE B 1 311 ? -29 -7.398 6.871 1 58.09 311 ILE B N 1
ATOM 6488 C CA . ILE B 1 311 ? -27.703 -6.758 6.641 1 58.09 311 ILE B CA 1
ATOM 6489 C C . ILE B 1 311 ? -27.281 -5.977 7.887 1 58.09 311 ILE B C 1
ATOM 6491 O O . ILE B 1 311 ? -28.016 -5.098 8.352 1 58.09 311 ILE B O 1
ATOM 6495 N N . ARG B 1 312 ? -26.516 -6.57 8.734 1 54.25 312 ARG B N 1
ATOM 6496 C CA . ARG B 1 312 ? -25.984 -5.887 9.906 1 54.25 312 ARG B CA 1
ATOM 6497 C C . ARG B 1 312 ? -24.859 -4.938 9.531 1 54.25 312 ARG B C 1
ATOM 6499 O O . ARG B 1 312 ? -23.844 -5.367 8.969 1 54.25 312 ARG B O 1
ATOM 6506 N N . ARG B 1 313 ? -25.297 -3.607 9.516 1 58.97 313 ARG B N 1
ATOM 6507 C CA . ARG B 1 313 ? -24.25 -2.623 9.258 1 58.97 313 ARG B CA 1
ATOM 6508 C C . ARG B 1 313 ? -23.766 -1.987 10.555 1 58.97 313 ARG B C 1
ATOM 6510 O O . ARG B 1 313 ? -24.578 -1.585 11.398 1 58.97 313 ARG B O 1
ATOM 6517 N N . PRO B 1 314 ? -22.484 -2.07 10.875 1 59.09 314 PRO B N 1
ATOM 6518 C CA . PRO B 1 314 ? -21.953 -1.39 12.055 1 59.09 314 PRO B CA 1
ATOM 6519 C C . PRO B 1 314 ? -21.969 0.131 11.922 1 59.09 314 PRO B C 1
ATOM 6521 O O . PRO B 1 314 ? -21.578 0.671 10.891 1 59.09 314 PRO B O 1
ATOM 6524 N N . ILE B 1 315 ? -22.875 0.824 12.688 1 60.38 315 ILE B N 1
ATOM 6525 C CA . ILE B 1 315 ? -22.844 2.281 12.742 1 60.38 315 ILE B CA 1
ATOM 6526 C C . ILE B 1 315 ? -22.016 2.729 13.945 1 60.38 315 ILE B C 1
ATOM 6528 O O . ILE B 1 315 ? -22.281 2.312 15.078 1 60.38 315 ILE B O 1
ATOM 6532 N N . VAL B 1 316 ? -20.906 3.324 13.672 1 60.44 316 VAL B N 1
ATOM 6533 C CA . VAL B 1 316 ? -20.062 3.85 14.742 1 60.44 316 VAL B CA 1
ATOM 6534 C C . VAL B 1 316 ? -20.578 5.215 15.188 1 60.44 316 VAL B C 1
ATOM 6536 O O . VAL B 1 316 ? -20.75 6.121 14.367 1 60.44 316 VAL B O 1
ATOM 6539 N N . SER B 1 317 ? -21.266 5.32 16.328 1 65.19 317 SER B N 1
ATOM 6540 C CA . SER B 1 317 ? -21.703 6.613 16.844 1 65.19 317 SER B CA 1
ATOM 6541 C C . SER B 1 317 ? -20.797 7.098 17.969 1 65.19 317 SER B C 1
ATOM 6543 O O . SER B 1 317 ? -20.281 6.293 18.75 1 65.19 317 SER B O 1
ATOM 6545 N N . ALA B 1 318 ? -20.359 8.383 17.828 1 64.62 318 ALA B N 1
ATOM 6546 C CA . ALA B 1 318 ? -19.609 9.008 18.906 1 64.62 318 ALA B CA 1
ATOM 6547 C C . ALA B 1 318 ? -20.5 9.32 20.094 1 64.62 318 ALA B C 1
ATOM 6549 O O . ALA B 1 318 ? -21.469 10.07 19.969 1 64.62 318 ALA B O 1
ATOM 6550 N N . THR B 1 319 ? -20.375 8.711 21.219 1 67.38 319 THR B N 1
ATOM 6551 C CA . THR B 1 319 ? -21.234 8.883 22.375 1 67.38 319 THR B CA 1
ATOM 6552 C C . THR B 1 319 ? -20.797 10.086 23.203 1 67.38 319 THR B C 1
ATOM 6554 O O . THR B 1 319 ? -21.625 10.961 23.516 1 67.38 319 THR B O 1
ATOM 6557 N N . HIS B 1 320 ? -19.578 10.094 23.766 1 71.19 320 HIS B N 1
ATOM 6558 C CA . HIS B 1 320 ? -19.141 11.211 24.594 1 71.19 320 HIS B CA 1
ATOM 6559 C C . HIS B 1 320 ? -17.641 11.453 24.438 1 71.19 320 HIS B C 1
ATOM 6561 O O . HIS B 1 320 ? -16.891 10.523 24.125 1 71.19 320 HIS B O 1
ATOM 6567 N N . VAL B 1 321 ? -17.344 12.797 24.484 1 73.44 321 VAL B N 1
ATOM 6568 C CA . VAL B 1 321 ? -15.945 13.203 24.453 1 73.44 321 VAL B CA 1
ATOM 6569 C C . VAL B 1 321 ? -15.453 13.5 25.859 1 73.44 321 VAL B C 1
ATOM 6571 O O . VAL B 1 321 ? -16.109 14.227 26.625 1 73.44 321 VAL B O 1
ATOM 6574 N N . VAL B 1 322 ? -14.516 12.797 26.297 1 72.44 322 VAL B N 1
ATOM 6575 C CA . VAL B 1 322 ? -13.922 13.07 27.594 1 72.44 322 VAL B CA 1
ATOM 6576 C C . VAL B 1 322 ? -13.047 14.32 27.516 1 72.44 322 VAL B C 1
ATOM 6578 O O . VAL B 1 322 ? -11.875 14.242 27.141 1 72.44 322 VAL B O 1
ATOM 6581 N N . GLU B 1 323 ? -13.656 15.438 27.703 1 72.19 323 GLU B N 1
ATOM 6582 C CA . GLU B 1 323 ? -12.93 16.703 27.641 1 72.19 323 GLU B CA 1
ATOM 6583 C C . GLU B 1 323 ? -12.016 16.859 28.859 1 72.19 323 GLU B C 1
ATOM 6585 O O . GLU B 1 323 ? -12.445 17.328 29.906 1 72.19 323 GLU B O 1
ATOM 6590 N N . GLN B 1 324 ? -10.883 16.156 28.859 1 72.12 324 GLN B N 1
ATOM 6591 C CA . GLN B 1 324 ? -9.961 16.234 29.984 1 72.12 324 GLN B CA 1
ATOM 6592 C C . GLN B 1 324 ? -8.695 17.016 29.609 1 72.12 324 GLN B C 1
ATOM 6594 O O . GLN B 1 324 ? -8.273 17 28.453 1 72.12 324 GLN B O 1
ATOM 6599 N N . ARG B 1 325 ? -8.25 17.828 30.516 1 79.62 325 ARG B N 1
ATOM 6600 C CA . ARG B 1 325 ? -7.035 18.625 30.375 1 79.62 325 ARG B CA 1
ATOM 6601 C C . ARG B 1 325 ? -5.797 17.812 30.703 1 79.62 325 ARG B C 1
ATOM 6603 O O . ARG B 1 325 ? -4.68 18.188 30.344 1 79.62 325 ARG B O 1
ATOM 6610 N N . LEU B 1 326 ? -5.992 16.75 31.234 1 80.5 326 LEU B N 1
ATOM 6611 C CA . LEU B 1 326 ? -4.871 15.969 31.734 1 80.5 326 LEU B CA 1
ATOM 6612 C C . LEU B 1 326 ? -4.051 15.391 30.578 1 80.5 326 LEU B C 1
ATOM 6614 O O . LEU B 1 326 ? -2.824 15.328 30.656 1 80.5 326 LEU B O 1
ATOM 6618 N N . SER B 1 327 ? -4.754 15.102 29.516 1 79.81 327 SER B N 1
ATOM 6619 C CA . SER B 1 327 ? -4.02 14.531 28.391 1 79.81 327 SER B CA 1
ATOM 6620 C C . SER B 1 327 ? -3.082 15.562 27.766 1 79.81 327 SER B C 1
ATOM 6622 O O . SER B 1 327 ? -1.938 15.25 27.438 1 79.81 327 SER B O 1
ATOM 6624 N N . HIS B 1 328 ? -3.574 16.688 27.688 1 82 328 HIS B N 1
ATOM 6625 C CA . HIS B 1 328 ? -2.77 17.766 27.141 1 82 328 HIS B CA 1
ATOM 6626 C C . HIS B 1 328 ? -1.599 18.109 28.047 1 82 328 HIS B C 1
ATOM 6628 O O . HIS B 1 328 ? -0.487 18.359 27.578 1 82 328 HIS B O 1
ATOM 6634 N N . LEU B 1 329 ? -1.798 18.078 29.281 1 86.12 329 LEU B N 1
ATOM 6635 C CA . LEU B 1 329 ? -0.751 18.375 30.25 1 86.12 329 LEU B CA 1
ATOM 6636 C C . LEU B 1 329 ? 0.302 17.266 30.266 1 86.12 329 LEU B C 1
ATOM 6638 O O . LEU B 1 329 ? 1.5 17.547 30.359 1 86.12 329 LEU B O 1
ATOM 6642 N N . LEU B 1 330 ? -0.167 16.125 30.188 1 85.69 330 LEU B N 1
ATOM 6643 C CA . LEU B 1 330 ? 0.763 15 30.156 1 85.69 330 LEU B CA 1
ATOM 6644 C C . LEU B 1 330 ? 1.639 15.047 28.922 1 85.69 330 LEU B C 1
ATOM 6646 O O . LEU B 1 330 ? 2.816 14.688 28.969 1 85.69 330 LEU B O 1
ATOM 6650 N N . MET B 1 331 ? 1.049 15.516 27.875 1 85.62 331 MET B N 1
ATOM 6651 C CA . MET B 1 331 ? 1.831 15.68 26.656 1 85.62 331 MET B CA 1
ATOM 6652 C C . MET B 1 331 ? 2.912 16.734 26.844 1 85.62 331 MET B C 1
ATOM 6654 O O . MET B 1 331 ? 4.043 16.562 26.391 1 85.62 331 MET B O 1
ATOM 6658 N N . GLY B 1 332 ? 2.518 17.766 27.5 1 85.62 332 GLY B N 1
ATOM 6659 C CA . GLY B 1 332 ? 3.49 18.812 27.797 1 85.62 332 GLY B CA 1
ATOM 6660 C C . GLY B 1 332 ? 4.625 18.344 28.688 1 85.62 332 GLY B C 1
ATOM 6661 O O . GLY B 1 332 ? 5.793 18.625 28.422 1 85.62 332 GLY B O 1
ATOM 6662 N N . LEU B 1 333 ? 4.32 17.531 29.594 1 88.56 333 LEU B N 1
ATOM 6663 C CA . LEU B 1 333 ? 5.328 17 30.5 1 88.56 333 LEU B CA 1
ATOM 6664 C C . LEU B 1 333 ? 6.207 15.977 29.812 1 88.56 333 LEU B C 1
ATOM 6666 O O . LEU B 1 333 ? 7.402 15.883 30.078 1 88.56 333 LEU B O 1
ATOM 6670 N N . ALA B 1 334 ? 5.609 15.266 28.953 1 87.12 334 ALA B N 1
ATOM 6671 C CA . ALA B 1 334 ? 6.375 14.281 28.203 1 87.12 334 ALA B CA 1
ATOM 6672 C C . ALA B 1 334 ? 7.379 14.969 27.281 1 87.12 334 ALA B C 1
ATOM 6674 O O . ALA B 1 334 ? 8.5 14.484 27.094 1 87.12 334 ALA B O 1
ATOM 6675 N N . LEU B 1 335 ? 6.973 16.078 26.75 1 87.94 335 LEU B N 1
ATOM 6676 C CA . LEU B 1 335 ? 7.879 16.828 25.891 1 87.94 335 LEU B CA 1
ATOM 6677 C C . LEU B 1 335 ? 9.039 17.406 26.688 1 87.94 335 LEU B C 1
ATOM 6679 O O . LEU B 1 335 ? 10.18 17.422 26.219 1 87.94 335 LEU B O 1
ATOM 6683 N N . ILE B 1 336 ? 8.727 17.828 27.875 1 88.94 336 ILE B N 1
ATOM 6684 C CA . ILE B 1 336 ? 9.781 18.328 28.75 1 88.94 336 ILE B CA 1
ATOM 6685 C C . ILE B 1 336 ? 10.719 17.188 29.125 1 88.94 336 ILE B C 1
ATOM 6687 O O . ILE B 1 336 ? 11.938 17.375 29.188 1 88.94 336 ILE B O 1
ATOM 6691 N N . GLY B 1 337 ? 10.141 16.062 29.359 1 86.38 337 GLY B N 1
ATOM 6692 C CA . GLY B 1 337 ? 10.945 14.891 29.641 1 86.38 337 GLY B CA 1
ATOM 6693 C C . GLY B 1 337 ? 11.852 14.492 28.5 1 86.38 337 GLY B C 1
ATOM 6694 O O . GLY B 1 337 ? 12.992 14.07 28.719 1 86.38 337 GLY B O 1
ATOM 6695 N N . THR B 1 338 ? 11.398 14.695 27.328 1 85.88 338 THR B N 1
ATOM 6696 C CA . THR B 1 338 ? 12.18 14.344 26.156 1 85.88 338 THR B CA 1
ATOM 6697 C C . THR B 1 338 ? 13.344 15.312 25.969 1 85.88 338 THR B C 1
ATOM 6699 O O . THR B 1 338 ? 14.328 14.992 25.297 1 85.88 338 THR B O 1
ATOM 6702 N N . MET B 1 339 ? 13.234 16.484 26.516 1 86.81 339 MET B N 1
ATOM 6703 C CA . MET B 1 339 ? 14.312 17.469 26.422 1 86.81 339 MET B CA 1
ATOM 6704 C C . MET B 1 339 ? 15.461 17.109 27.344 1 86.81 339 MET B C 1
ATOM 6706 O O . MET B 1 339 ? 16.562 17.641 27.234 1 86.81 339 MET B O 1
ATOM 6710 N N . THR B 1 340 ? 15.211 16.062 28.062 1 86.12 340 THR B N 1
ATOM 6711 C CA . THR B 1 340 ? 16.266 15.609 28.984 1 86.12 340 THR B CA 1
ATOM 6712 C C . THR B 1 340 ? 17.281 14.734 28.25 1 86.12 340 THR B C 1
ATOM 6714 O O . THR B 1 340 ? 17 14.242 27.156 1 86.12 340 THR B O 1
ATOM 6717 N N . GLY B 1 341 ? 18.391 14.523 28.734 1 80.25 341 GLY B N 1
ATOM 6718 C CA . GLY B 1 341 ? 19.547 13.891 28.109 1 80.25 341 GLY B CA 1
ATOM 6719 C C . GLY B 1 341 ? 19.25 12.5 27.578 1 80.25 341 GLY B C 1
ATOM 6720 O O . GLY B 1 341 ? 19.406 12.242 26.375 1 80.25 341 GLY B O 1
ATOM 6721 N N . PRO B 1 342 ? 18.719 11.664 28.328 1 82.56 342 PRO B N 1
ATOM 6722 C CA . PRO B 1 342 ? 18.562 10.281 27.875 1 82.56 342 PRO B CA 1
ATOM 6723 C C . PRO B 1 342 ? 17.531 10.148 26.75 1 82.56 342 PRO B C 1
ATOM 6725 O O . PRO B 1 342 ? 17.719 9.359 25.828 1 82.56 342 PRO B O 1
ATOM 6728 N N . LEU B 1 343 ? 16.469 10.844 26.797 1 83.25 343 LEU B N 1
ATOM 6729 C CA . LEU B 1 343 ? 15.438 10.727 25.781 1 83.25 343 LEU B CA 1
ATOM 6730 C C . LEU B 1 343 ? 15.844 11.477 24.516 1 83.25 343 LEU B C 1
ATOM 6732 O O . LEU B 1 343 ? 15.438 11.102 23.406 1 83.25 343 LEU B O 1
ATOM 6736 N N . LEU B 1 344 ? 16.609 12.414 24.75 1 83.19 344 LEU B N 1
ATOM 6737 C CA . LEU B 1 344 ? 17.109 13.141 23.594 1 83.19 344 LEU B CA 1
ATOM 6738 C C . LEU B 1 344 ? 18.047 12.258 22.766 1 83.19 344 LEU B C 1
ATOM 6740 O O . LEU B 1 344 ? 18.031 12.328 21.531 1 83.19 344 LEU B O 1
ATOM 6744 N N . VAL B 1 345 ? 18.766 11.398 23.469 1 81.25 345 VAL B N 1
ATOM 6745 C CA . VAL B 1 345 ? 19.672 10.477 22.781 1 81.25 345 VAL B CA 1
ATOM 6746 C C . VAL B 1 345 ? 18.844 9.469 21.984 1 81.25 345 VAL B C 1
ATOM 6748 O O . VAL B 1 345 ? 19.25 9.078 20.875 1 81.25 345 VAL B O 1
ATOM 6751 N N . VAL B 1 346 ? 17.75 9.117 22.516 1 80.56 346 VAL B N 1
ATOM 6752 C CA . VAL B 1 346 ? 16.875 8.188 21.812 1 80.56 346 VAL B CA 1
ATOM 6753 C C . VAL B 1 346 ? 16.344 8.844 20.547 1 80.56 346 VAL B C 1
ATOM 6755 O O . VAL B 1 346 ? 16.219 8.188 19.5 1 80.56 346 VAL B O 1
ATOM 6758 N N . LEU B 1 347 ? 16.078 10.102 20.594 1 79.81 347 LEU B N 1
ATOM 6759 C CA . LEU B 1 347 ? 15.594 10.828 19.438 1 79.81 347 LEU B CA 1
ATOM 6760 C C . LEU B 1 347 ? 16.672 10.914 18.359 1 79.81 347 LEU B C 1
ATOM 6762 O O . LEU B 1 347 ? 16.359 10.953 17.172 1 79.81 347 LEU B O 1
ATOM 6766 N N . HIS B 1 348 ? 17.859 10.93 18.844 1 81.19 348 HIS B N 1
ATOM 6767 C CA . HIS B 1 348 ? 18.984 11.016 17.922 1 81.19 348 HIS B CA 1
ATOM 6768 C C . HIS B 1 348 ? 19.141 9.727 17.125 1 81.19 348 HIS B C 1
ATOM 6770 O O . HIS B 1 348 ? 19.734 9.727 16.047 1 81.19 348 HIS B O 1
ATOM 6776 N N . THR B 1 349 ? 18.578 8.68 17.625 1 79.06 349 THR B N 1
ATOM 6777 C CA . THR B 1 349 ? 18.688 7.395 16.938 1 79.06 349 THR B CA 1
ATOM 6778 C C . THR B 1 349 ? 17.688 7.305 15.789 1 79.06 349 THR B C 1
ATOM 6780 O O . THR B 1 349 ? 17.781 6.418 14.938 1 79.06 349 THR B O 1
ATOM 6783 N N . MET B 1 350 ? 16.844 8.32 15.664 1 84.94 350 MET B N 1
ATOM 6784 C CA . MET B 1 350 ? 15.828 8.281 14.617 1 84.94 350 MET B CA 1
ATOM 6785 C C . MET B 1 350 ? 16.391 8.766 13.289 1 84.94 350 MET B C 1
ATOM 6787 O O . MET B 1 350 ? 16.906 9.883 13.195 1 84.94 350 MET B O 1
ATOM 6791 N N . PRO B 1 351 ? 16.344 7.875 12.32 1 85.38 351 PRO B N 1
ATOM 6792 C CA . PRO B 1 351 ? 16.828 8.297 11.008 1 85.38 351 PRO B CA 1
ATOM 6793 C C . PRO B 1 351 ? 15.922 9.336 10.344 1 85.38 351 PRO B C 1
ATOM 6795 O O . PRO B 1 351 ? 14.719 9.367 10.617 1 85.38 351 PRO B O 1
ATOM 6798 N N . ALA B 1 352 ? 16.484 10.18 9.578 1 84.69 352 ALA B N 1
ATOM 6799 C CA . ALA B 1 352 ? 15.75 11.219 8.852 1 84.69 352 ALA B CA 1
ATOM 6800 C C . ALA B 1 352 ? 14.703 10.609 7.926 1 84.69 352 ALA B C 1
ATOM 6802 O O . ALA B 1 352 ? 13.695 11.25 7.609 1 84.69 352 ALA B O 1
ATOM 6803 N N . ALA B 1 353 ? 14.938 9.336 7.551 1 86.44 353 ALA B N 1
ATOM 6804 C CA . ALA B 1 353 ? 14.023 8.656 6.637 1 86.44 353 ALA B CA 1
ATOM 6805 C C . ALA B 1 353 ? 12.656 8.438 7.281 1 86.44 353 ALA B C 1
ATOM 6807 O O . ALA B 1 353 ? 11.625 8.531 6.609 1 86.44 353 ALA B O 1
ATOM 6808 N N . VAL B 1 354 ? 12.695 8.25 8.57 1 87.75 354 VAL B N 1
ATOM 6809 C CA . VAL B 1 354 ? 11.445 8.008 9.281 1 87.75 354 VAL B CA 1
ATOM 6810 C C . VAL B 1 354 ? 10.625 9.297 9.352 1 87.75 354 VAL B C 1
ATOM 6812 O O . VAL B 1 354 ? 9.398 9.266 9.242 1 87.75 354 VAL B O 1
ATOM 6815 N N . PHE B 1 355 ? 11.305 10.453 9.398 1 87.12 355 PHE B N 1
ATOM 6816 C CA . PHE B 1 355 ? 10.602 11.727 9.406 1 87.12 355 PHE B CA 1
ATOM 6817 C C . PHE B 1 355 ? 9.945 11.992 8.062 1 87.12 355 PHE B C 1
ATOM 6819 O O . PHE B 1 355 ? 8.836 12.531 8 1 87.12 355 PHE B O 1
ATOM 6826 N N . ALA B 1 356 ? 10.672 11.617 7.062 1 89.88 356 ALA B N 1
ATOM 6827 C CA . ALA B 1 356 ? 10.07 11.758 5.738 1 89.88 356 ALA B CA 1
ATOM 6828 C C . ALA B 1 356 ? 8.82 10.898 5.613 1 89.88 356 ALA B C 1
ATOM 6830 O O . ALA B 1 356 ? 7.828 11.312 5.012 1 89.88 356 ALA B O 1
ATOM 6831 N N . GLY B 1 357 ? 8.883 9.703 6.195 1 89.81 357 GLY B N 1
ATOM 6832 C CA . GLY B 1 357 ? 7.715 8.836 6.191 1 89.81 357 GLY B CA 1
ATOM 6833 C C . GLY B 1 357 ? 6.539 9.422 6.945 1 89.81 357 GLY B C 1
ATOM 6834 O O . GLY B 1 357 ? 5.391 9.312 6.504 1 89.81 357 GLY B O 1
ATOM 6835 N N . VAL B 1 358 ? 6.844 10.094 8.023 1 88.06 358 VAL B N 1
ATOM 6836 C CA . VAL B 1 358 ? 5.793 10.711 8.828 1 88.06 358 VAL B CA 1
ATOM 6837 C C . VAL B 1 358 ? 5.133 11.836 8.039 1 88.06 358 VAL B C 1
ATOM 6839 O O . VAL B 1 358 ? 3.91 11.992 8.07 1 88.06 358 VAL B O 1
ATOM 6842 N N . PHE B 1 359 ? 5.918 12.586 7.301 1 88.19 359 PHE B N 1
ATOM 6843 C CA . PHE B 1 359 ? 5.379 13.672 6.48 1 88.19 359 PHE B CA 1
ATOM 6844 C C . PHE B 1 359 ? 4.461 13.117 5.395 1 88.19 359 PHE B C 1
ATOM 6846 O O . PHE B 1 359 ? 3.428 13.719 5.09 1 88.19 359 PHE B O 1
ATOM 6853 N N . PHE B 1 360 ? 4.801 11.953 4.902 1 90.69 360 PHE B N 1
ATOM 6854 C CA . PHE B 1 360 ? 3.979 11.344 3.863 1 90.69 360 PHE B CA 1
ATOM 6855 C C . PHE B 1 360 ? 2.645 10.875 4.434 1 90.69 360 PHE B C 1
ATOM 6857 O O . PHE B 1 360 ? 1.597 11.062 3.812 1 90.69 360 PHE B O 1
ATOM 6864 N N . VAL B 1 361 ? 2.738 10.312 5.598 1 87.94 361 VAL B N 1
ATOM 6865 C CA . VAL B 1 361 ? 1.527 9.766 6.199 1 87.94 361 VAL B CA 1
ATOM 6866 C C . VAL B 1 361 ? 0.57 10.898 6.562 1 87.94 361 VAL B C 1
ATOM 6868 O O . VAL B 1 361 ? -0.625 10.828 6.266 1 87.94 361 VAL B O 1
ATOM 6871 N N . VAL B 1 362 ? 1.083 11.93 7.152 1 83.81 362 VAL B N 1
ATOM 6872 C CA . VAL B 1 362 ? 0.242 13.047 7.57 1 83.81 362 VAL B CA 1
ATOM 6873 C C . VAL B 1 362 ? -0.273 13.789 6.34 1 83.81 362 VAL B C 1
ATOM 6875 O O . VAL B 1 362 ? -1.439 14.188 6.293 1 83.81 362 VAL B O 1
ATOM 6878 N N . GLY B 1 363 ? 0.576 14 5.406 1 86.81 363 GLY B N 1
ATOM 6879 C CA . GLY B 1 363 ? 0.167 14.664 4.18 1 86.81 363 GLY B CA 1
ATOM 6880 C C . GLY B 1 363 ? -0.89 13.898 3.408 1 86.81 363 GLY B C 1
ATOM 6881 O O . GLY B 1 363 ? -1.902 14.469 2.996 1 86.81 363 GLY B O 1
ATOM 6882 N N . TRP B 1 364 ? -0.69 12.617 3.314 1 87.19 364 TRP B N 1
ATOM 6883 C CA . TRP B 1 364 ? -1.636 11.789 2.57 1 87.19 364 TRP B CA 1
ATOM 6884 C C . TRP B 1 364 ? -2.955 11.664 3.324 1 87.19 364 TRP B C 1
ATOM 6886 O O . TRP B 1 364 ? -4.023 11.594 2.711 1 87.19 364 TRP B O 1
ATOM 6896 N N . GLY B 1 365 ? -2.883 11.602 4.586 1 80.44 365 GLY B N 1
ATOM 6897 C CA . GLY B 1 365 ? -4.094 11.555 5.391 1 80.44 365 GLY B CA 1
ATOM 6898 C C . GLY B 1 365 ? -4.984 12.766 5.199 1 80.44 365 GLY B C 1
ATOM 6899 O O . GLY B 1 365 ? -6.207 12.641 5.137 1 80.44 365 GLY B O 1
ATOM 6900 N N . SER B 1 366 ? -4.379 13.852 5.027 1 79.56 366 SER B N 1
ATOM 6901 C CA . SER B 1 366 ? -5.133 15.086 4.82 1 79.56 366 SER B CA 1
ATOM 6902 C C . SER B 1 366 ? -5.734 15.141 3.42 1 79.56 366 SER B C 1
ATOM 6904 O O . SER B 1 366 ? -6.816 15.695 3.225 1 79.56 366 SER B O 1
ATOM 6906 N N . ILE B 1 367 ? -5.094 14.555 2.492 1 83.81 367 ILE B N 1
ATOM 6907 C CA . ILE B 1 367 ? -5.535 14.617 1.104 1 83.81 367 ILE B CA 1
ATOM 6908 C C . ILE B 1 367 ? -6.656 13.602 0.876 1 83.81 367 ILE B C 1
ATOM 6910 O O . ILE B 1 367 ? -7.652 13.906 0.213 1 83.81 367 ILE B O 1
ATOM 6914 N N . GLU B 1 368 ? -6.461 12.477 1.444 1 80.88 368 GLU B N 1
ATOM 6915 C CA . GLU B 1 368 ? -7.43 11.406 1.213 1 80.88 368 GLU B CA 1
ATOM 6916 C C . GLU B 1 368 ? -8.773 11.734 1.854 1 80.88 368 GLU B C 1
ATOM 6918 O O . GLU B 1 368 ? -9.828 11.414 1.296 1 80.88 368 GLU B O 1
ATOM 6923 N N . SER B 1 369 ? -8.812 12.352 2.939 1 74 369 SER B N 1
ATOM 6924 C CA . SER B 1 369 ? -10.055 12.625 3.662 1 74 369 SER B CA 1
ATOM 6925 C C . SER B 1 369 ? -10.672 13.945 3.223 1 74 369 SER B C 1
ATOM 6927 O O . SER B 1 369 ? -11.734 14.328 3.705 1 74 369 SER B O 1
ATOM 6929 N N . ASN B 1 370 ? -10.086 14.5 2.244 1 80 370 ASN B N 1
ATOM 6930 C CA . ASN B 1 370 ? -10.539 15.805 1.794 1 80 370 ASN B CA 1
ATOM 6931 C C . ASN B 1 370 ? -11.805 15.695 0.947 1 80 370 ASN B C 1
ATOM 6933 O O . ASN B 1 370 ? -11.961 14.758 0.167 1 80 370 ASN B O 1
ATOM 6937 N N . SER B 1 371 ? -12.703 16.547 1.167 1 76.38 371 SER B N 1
ATOM 6938 C CA . SER B 1 371 ? -13.984 16.562 0.465 1 76.38 371 SER B CA 1
ATOM 6939 C C . SER B 1 371 ? -13.797 16.859 -1.021 1 76.38 371 SER B C 1
ATOM 6941 O O . SER B 1 371 ? -14.602 16.438 -1.849 1 76.38 371 SER B O 1
ATOM 6943 N N . ILE B 1 372 ? -12.781 17.594 -1.285 1 79.88 372 ILE B N 1
ATOM 6944 C CA . ILE B 1 372 ? -12.523 17.922 -2.684 1 79.88 372 ILE B CA 1
ATOM 6945 C C . ILE B 1 372 ? -12.281 16.641 -3.477 1 79.88 372 ILE B C 1
ATOM 6947 O O . ILE B 1 372 ? -12.828 16.469 -4.562 1 79.88 372 ILE B O 1
ATOM 6951 N N . LEU B 1 373 ? -11.492 15.797 -2.875 1 79.5 373 LEU B N 1
ATOM 6952 C CA . LEU B 1 373 ? -11.203 14.531 -3.547 1 79.5 373 LEU B CA 1
ATOM 6953 C C . LEU B 1 373 ? -12.445 13.648 -3.598 1 79.5 373 LEU B C 1
ATOM 6955 O O . LEU B 1 373 ? -12.664 12.938 -4.582 1 79.5 373 LEU B O 1
ATOM 6959 N N . GLN B 1 374 ? -13.219 13.719 -2.584 1 77 374 GLN B N 1
ATOM 6960 C CA . GLN B 1 374 ? -14.438 12.922 -2.566 1 77 374 GLN B CA 1
ATOM 6961 C C . GLN B 1 374 ? -15.406 13.375 -3.66 1 77 374 GLN B C 1
ATOM 6963 O O . GLN B 1 374 ? -16.047 12.547 -4.312 1 77 374 GLN B O 1
ATOM 6968 N N . LYS B 1 375 ? -15.516 14.688 -3.771 1 80 375 LYS B N 1
ATOM 6969 C CA . LYS B 1 375 ? -16.375 15.211 -4.824 1 80 375 LYS B CA 1
ATOM 6970 C C . LYS B 1 375 ? -15.828 14.875 -6.207 1 80 375 LYS B C 1
ATOM 6972 O O . LYS B 1 375 ? -16.594 14.617 -7.141 1 80 375 LYS B O 1
ATOM 6977 N N . PHE B 1 376 ? -14.531 14.852 -6.227 1 80.31 376 PHE B N 1
ATOM 6978 C CA . PHE B 1 376 ? -13.883 14.484 -7.48 1 80.31 376 PHE B CA 1
ATOM 6979 C C . PHE B 1 376 ? -14.148 13.023 -7.828 1 80.31 376 PHE B C 1
ATOM 6981 O O . PHE B 1 376 ? -14.43 12.695 -8.984 1 80.31 376 PHE B O 1
ATOM 6988 N N . VAL B 1 377 ? -14.094 12.164 -6.898 1 76.5 377 VAL B N 1
ATOM 6989 C CA . VAL B 1 377 ? -14.344 10.734 -7.098 1 76.5 377 VAL B CA 1
ATOM 6990 C C . VAL B 1 377 ? -15.812 10.508 -7.434 1 76.5 377 VAL B C 1
ATOM 6992 O O . VAL B 1 377 ? -16.141 9.656 -8.266 1 76.5 377 VAL B O 1
ATOM 6995 N N . PHE B 1 378 ? -16.641 11.32 -6.844 1 73.31 378 PHE B N 1
ATOM 6996 C CA . PHE B 1 378 ? -18.062 11.227 -7.105 1 73.31 378 PHE B CA 1
ATOM 6997 C C . PHE B 1 378 ? -18.375 11.586 -8.555 1 73.31 378 PHE B C 1
ATOM 6999 O O . PHE B 1 378 ? -19.219 10.945 -9.195 1 73.31 378 PHE B O 1
ATOM 7006 N N . LEU B 1 379 ? -17.703 12.57 -9 1 77.19 379 LEU B N 1
ATOM 7007 C CA . LEU B 1 379 ? -17.969 13.016 -10.359 1 77.19 379 LEU B CA 1
ATOM 7008 C C . LEU B 1 379 ? -17.5 11.969 -11.375 1 77.19 379 LEU B C 1
ATOM 7010 O O . LEU B 1 379 ? -18.062 11.875 -12.469 1 77.19 379 LEU B O 1
ATOM 7014 N N . HIS B 1 380 ? -16.562 11.125 -10.961 1 76.56 380 HIS B N 1
ATOM 7015 C CA . HIS B 1 380 ? -16.031 10.133 -11.883 1 76.56 380 HIS B CA 1
ATOM 7016 C C . HIS B 1 380 ? -16.641 8.758 -11.633 1 76.56 380 HIS B C 1
ATOM 7018 O O . HIS B 1 380 ? -16.359 7.809 -12.375 1 76.56 380 HIS B O 1
ATOM 7024 N N . ALA B 1 381 ? -17.422 8.695 -10.609 1 71.69 381 ALA B N 1
ATOM 7025 C CA . ALA B 1 381 ? -18.094 7.434 -10.312 1 71.69 381 ALA B CA 1
ATOM 7026 C C . ALA B 1 381 ? -19.25 7.191 -11.281 1 71.69 381 ALA B C 1
ATOM 7028 O O . ALA B 1 381 ? -19.859 8.141 -11.766 1 71.69 381 ALA B O 1
ATOM 7029 N N . GLU B 1 382 ? -19.359 5.949 -11.664 1 66.12 382 GLU B N 1
ATOM 7030 C CA . GLU B 1 382 ? -20.438 5.57 -12.555 1 66.12 382 GLU B CA 1
ATOM 7031 C C . GLU B 1 382 ? -21.797 5.844 -11.914 1 66.12 382 GLU B C 1
ATOM 7033 O O . GLU B 1 382 ? -22 5.547 -10.734 1 66.12 382 GLU B O 1
ATOM 7038 N N . LYS B 1 383 ? -22.594 6.555 -12.641 1 64 383 LYS B N 1
ATOM 7039 C CA . LYS B 1 383 ? -23.906 7.031 -12.195 1 64 383 LYS B CA 1
ATOM 7040 C C . LYS B 1 383 ? -24.781 5.879 -11.719 1 64 383 LYS B C 1
ATOM 7042 O O . LYS B 1 383 ? -25.641 6.059 -10.844 1 64 383 LYS B O 1
ATOM 7047 N N . ARG B 1 384 ? -24.516 4.695 -12.281 1 60.69 384 ARG B N 1
ATOM 7048 C CA . ARG B 1 384 ? -25.438 3.596 -11.992 1 60.69 384 ARG B CA 1
ATOM 7049 C C . ARG B 1 384 ? -25.281 3.137 -10.547 1 60.69 384 ARG B C 1
ATOM 7051 O O . ARG B 1 384 ? -26.234 2.6 -9.961 1 60.69 384 ARG B O 1
ATOM 7058 N N . PHE B 1 385 ? -24.172 3.506 -10.055 1 58.31 385 PHE B N 1
ATOM 7059 C CA . PHE B 1 385 ? -23.922 2.969 -8.727 1 58.31 385 PHE B CA 1
ATOM 7060 C C . PHE B 1 385 ? -24.156 4.027 -7.656 1 58.31 385 PHE B C 1
AT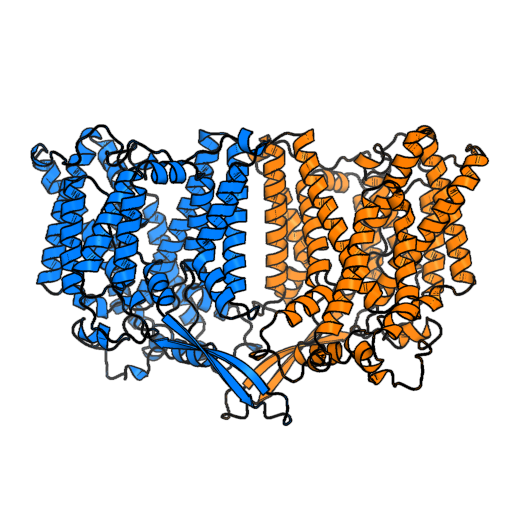OM 7062 O O . PHE B 1 385 ? -24.016 3.754 -6.461 1 58.31 385 PHE B O 1
ATOM 7069 N N . ILE B 1 386 ? -24.438 5.168 -8.133 1 58.53 386 ILE B N 1
ATOM 7070 C CA . ILE B 1 386 ? -24.672 6.234 -7.16 1 58.53 386 ILE B CA 1
ATOM 7071 C C . ILE B 1 386 ? -26.109 6.141 -6.637 1 58.53 386 ILE B C 1
ATOM 7073 O O . ILE B 1 386 ? -27.047 5.977 -7.418 1 58.53 386 ILE B O 1
ATOM 7077 N N . GLN B 1 387 ? -26.031 5.98 -5.301 1 59.06 387 GLN B N 1
ATOM 7078 C CA . GLN B 1 387 ? -27.344 5.926 -4.648 1 59.06 387 GLN B CA 1
ATOM 7079 C C . GLN B 1 387 ? -28.172 7.168 -4.965 1 59.06 387 GLN B C 1
ATOM 7081 O O . GLN B 1 387 ? -27.625 8.273 -5.047 1 59.06 387 GLN B O 1
ATOM 7086 N N . ARG B 1 388 ? -29.328 7.004 -5.445 1 55.09 388 ARG B N 1
ATOM 7087 C CA . ARG B 1 388 ? -30.234 8.078 -5.816 1 55.09 388 ARG B CA 1
ATOM 7088 C C . ARG B 1 388 ? -30.344 9.109 -4.691 1 55.09 388 ARG B C 1
ATOM 7090 O O . ARG B 1 388 ? -30.719 10.258 -4.934 1 55.09 388 ARG B O 1
ATOM 7097 N N . ASP B 1 389 ? -29.906 8.711 -3.502 1 55.81 389 ASP B N 1
ATOM 7098 C CA . ASP B 1 389 ? -30.141 9.633 -2.396 1 55.81 389 ASP B CA 1
ATOM 7099 C C . ASP B 1 389 ? -28.938 10.555 -2.184 1 55.81 389 ASP B C 1
ATOM 7101 O O . ASP B 1 389 ? -28.875 11.297 -1.204 1 55.81 389 ASP B O 1
ATOM 7105 N N . GLU B 1 390 ? -28.125 10.484 -3.078 1 60.91 390 GLU B N 1
ATOM 7106 C CA . GLU B 1 390 ? -26.953 11.352 -2.873 1 60.91 390 GLU B CA 1
ATOM 7107 C C . GLU B 1 390 ? -27.281 12.797 -3.248 1 60.91 390 GLU B C 1
ATOM 7109 O O . GLU B 1 390 ? -27.734 13.07 -4.355 1 60.91 390 GLU B O 1
ATOM 7114 N N . PRO B 1 391 ? -27.266 13.656 -2.168 1 62.19 391 PRO B N 1
ATOM 7115 C CA . PRO B 1 391 ? -27.609 15.062 -2.398 1 62.19 391 PRO B CA 1
ATOM 7116 C C . PRO B 1 391 ? -26.812 15.68 -3.547 1 62.19 391 PRO B C 1
ATOM 7118 O O . PRO B 1 391 ? -27.281 16.641 -4.168 1 62.19 391 PRO B O 1
ATOM 7121 N N . LEU B 1 392 ? -25.812 15.039 -3.902 1 65.88 392 LEU B N 1
ATOM 7122 C CA . LEU B 1 392 ? -24.969 15.633 -4.938 1 65.88 392 LEU B CA 1
ATOM 7123 C C . LEU B 1 392 ? -25.594 15.438 -6.316 1 65.88 392 LEU B C 1
ATOM 7125 O O . LEU B 1 392 ? -25.219 16.125 -7.273 1 65.88 392 LEU B O 1
ATOM 7129 N N . LEU B 1 393 ? -26.5 14.578 -6.281 1 66.25 393 LEU B N 1
ATOM 7130 C CA . LEU B 1 393 ? -27.156 14.32 -7.562 1 66.25 393 LEU B CA 1
ATOM 7131 C C . LEU B 1 393 ? -28.094 15.461 -7.934 1 66.25 393 LEU B C 1
ATOM 7133 O O . LEU B 1 393 ? -28.469 15.617 -9.102 1 66.25 393 LEU B O 1
ATOM 7137 N N . GLN B 1 394 ? -28.375 16.328 -6.945 1 69 394 GLN B N 1
ATOM 7138 C CA . GLN B 1 394 ? -29.297 17.438 -7.203 1 69 394 GLN B CA 1
ATOM 7139 C C . GLN B 1 394 ? -28.562 18.625 -7.828 1 69 394 GLN B C 1
ATOM 7141 O O . GLN B 1 394 ? -29.203 19.578 -8.281 1 69 394 GLN B O 1
ATOM 7146 N N . VAL B 1 395 ? -27.297 18.547 -7.875 1 76.56 395 VAL B N 1
ATOM 7147 C CA . VAL B 1 395 ? -26.516 19.641 -8.422 1 76.56 395 VAL B CA 1
ATOM 7148 C C . VAL B 1 395 ? -25.953 19.234 -9.789 1 76.56 395 VAL B C 1
ATOM 7150 O O . VAL B 1 395 ? -25.625 18.078 -10.016 1 76.56 395 VAL B O 1
ATOM 7153 N N . ARG B 1 396 ? -26.016 20.188 -10.703 1 78.69 396 ARG B N 1
ATOM 7154 C CA . ARG B 1 396 ? -25.5 19.938 -12.047 1 78.69 396 ARG B CA 1
ATOM 7155 C C . ARG B 1 396 ? -24 19.625 -12 1 78.69 396 ARG B C 1
ATOM 7157 O O . ARG B 1 396 ? -23.266 20.203 -11.203 1 78.69 396 ARG B O 1
ATOM 7164 N N . ARG B 1 397 ? -23.594 18.812 -12.703 1 80.94 397 ARG B N 1
ATOM 7165 C CA . ARG B 1 397 ? -22.219 18.344 -12.742 1 80.94 397 ARG B CA 1
ATOM 7166 C C . ARG B 1 397 ? -21.266 19.484 -13.094 1 80.94 397 ARG B C 1
ATOM 7168 O O . ARG B 1 397 ? -20.156 19.562 -12.562 1 80.94 397 ARG B O 1
ATOM 7175 N N . ARG B 1 398 ? -21.703 20.344 -13.891 1 82.5 398 ARG B N 1
ATOM 7176 C CA . ARG B 1 398 ? -20.844 21.453 -14.32 1 82.5 398 ARG B CA 1
ATOM 7177 C C . ARG B 1 398 ? -20.547 22.391 -13.172 1 82.5 398 ARG B C 1
ATOM 7179 O O . ARG B 1 398 ? -19.438 22.922 -13.062 1 82.5 398 ARG B O 1
ATOM 7186 N N . LYS B 1 399 ? -21.484 22.516 -12.367 1 82.06 399 LYS B N 1
ATOM 7187 C CA . LYS B 1 399 ? -21.297 23.406 -11.227 1 82.06 399 LYS B CA 1
ATOM 7188 C C . LYS B 1 399 ? -20.375 22.781 -10.188 1 82.06 399 LYS B C 1
ATOM 7190 O O . LYS B 1 399 ? -19.625 23.5 -9.516 1 82.06 399 LYS B O 1
ATOM 7195 N N . ILE B 1 400 ? -20.453 21.531 -10.109 1 82.5 400 ILE B N 1
ATOM 7196 C CA . ILE B 1 400 ? -19.562 20.844 -9.188 1 82.5 400 ILE B CA 1
ATOM 7197 C C . ILE B 1 400 ? -18.125 20.953 -9.695 1 82.5 400 ILE B C 1
ATOM 7199 O O . ILE B 1 400 ? -17.203 21.172 -8.906 1 82.5 400 ILE B O 1
ATOM 7203 N N . TRP B 1 401 ? -18.016 20.922 -11.016 1 85.69 401 TRP B N 1
ATOM 7204 C CA . TRP B 1 401 ? -16.688 21.078 -11.617 1 85.69 401 TRP B CA 1
ATOM 7205 C C . TRP B 1 401 ? -16.156 22.484 -11.375 1 85.69 401 TRP B C 1
ATOM 7207 O O . TRP B 1 401 ? -14.961 22.656 -11.109 1 85.69 401 TRP B O 1
ATOM 7217 N N . LEU B 1 402 ? -17 23.344 -11.469 1 83.62 402 LEU B N 1
ATOM 7218 C CA . LEU B 1 402 ? -16.578 24.719 -11.25 1 83.62 402 LEU B CA 1
ATOM 7219 C C . LEU B 1 402 ? -16.141 24.938 -9.805 1 83.62 402 LEU B C 1
ATOM 7221 O O . LEU B 1 402 ? -15.141 25.609 -9.539 1 83.62 402 LEU B O 1
ATOM 7225 N N . TYR B 1 403 ? -16.891 24.344 -8.945 1 83.31 403 TYR B N 1
ATOM 7226 C CA . TYR B 1 403 ? -16.562 24.438 -7.527 1 83.31 403 TYR B CA 1
ATOM 7227 C C . TYR B 1 403 ? -15.211 23.828 -7.234 1 83.31 403 TYR B C 1
ATOM 7229 O O . TYR B 1 403 ? -14.383 24.422 -6.531 1 83.31 403 TYR B O 1
ATOM 7237 N N . ILE B 1 404 ? -14.906 22.766 -7.824 1 85.75 404 ILE B N 1
ATOM 7238 C CA . ILE B 1 404 ? -13.664 22.031 -7.594 1 85.75 404 ILE B CA 1
ATOM 7239 C C . ILE B 1 404 ? -12.5 22.781 -8.258 1 85.75 404 ILE B C 1
ATOM 7241 O O . ILE B 1 404 ? -11.414 22.875 -7.688 1 85.75 404 ILE B O 1
ATOM 7245 N N . ILE B 1 405 ? -12.75 23.312 -9.398 1 87.5 405 ILE B N 1
ATOM 7246 C CA . ILE B 1 405 ? -11.695 24 -10.133 1 87.5 405 ILE B CA 1
ATOM 7247 C C . ILE B 1 405 ? -11.305 25.281 -9.391 1 87.5 405 ILE B C 1
ATOM 7249 O O . ILE B 1 405 ? -10.117 25.609 -9.312 1 87.5 405 ILE B O 1
ATOM 7253 N N . LEU B 1 406 ? -12.25 25.906 -8.836 1 83.94 406 LEU B N 1
ATOM 7254 C CA . LEU B 1 406 ? -11.961 27.125 -8.078 1 83.94 406 LEU B CA 1
ATOM 7255 C C . LEU B 1 406 ? -11.125 26.797 -6.844 1 83.94 406 LEU B C 1
ATOM 7257 O O . LEU B 1 406 ? -10.188 27.531 -6.512 1 83.94 406 LEU B O 1
ATOM 7261 N N . GLN B 1 407 ? -11.445 25.766 -6.211 1 86.62 407 GLN B N 1
ATOM 7262 C CA . GLN B 1 407 ? -10.688 25.359 -5.035 1 86.62 407 GLN B CA 1
ATOM 7263 C C . GLN B 1 407 ? -9.273 24.922 -5.414 1 86.62 407 GLN B C 1
ATOM 7265 O O . GLN B 1 407 ? -8.305 25.25 -4.727 1 86.62 407 GLN B O 1
ATOM 7270 N N . PHE B 1 408 ? -9.188 24.266 -6.516 1 88.88 408 PHE B N 1
ATOM 7271 C CA . PHE B 1 408 ? -7.887 23.766 -6.945 1 88.88 408 PHE B CA 1
ATOM 7272 C C . PHE B 1 408 ? -6.98 24.906 -7.391 1 88.88 408 PHE B C 1
ATOM 7274 O O . PHE B 1 408 ? -5.766 24.859 -7.184 1 88.88 408 PHE B O 1
ATOM 7281 N N . VAL B 1 409 ? -7.504 25.828 -7.988 1 88.06 409 VAL B N 1
ATOM 7282 C CA . VAL B 1 409 ? -6.727 26.984 -8.43 1 88.06 409 VAL B CA 1
ATOM 7283 C C . VAL B 1 409 ? -6.18 27.734 -7.223 1 88.06 409 VAL B C 1
ATOM 7285 O O . VAL B 1 409 ? -5.027 28.188 -7.227 1 88.06 409 VAL B O 1
ATOM 7288 N N . ASP B 1 410 ? -6.977 27.844 -6.242 1 87.25 410 ASP B N 1
ATOM 7289 C CA . ASP B 1 410 ? -6.531 28.516 -5.023 1 87.25 410 ASP B CA 1
ATOM 7290 C C . ASP B 1 410 ? -5.41 27.719 -4.348 1 87.25 410 ASP B C 1
ATOM 7292 O O . ASP B 1 410 ? -4.426 28.312 -3.887 1 87.25 410 ASP B O 1
ATOM 7296 N N . VAL B 1 411 ? -5.566 26.453 -4.27 1 89.44 411 VAL B N 1
ATOM 7297 C CA . VAL B 1 411 ? -4.555 25.594 -3.652 1 89.44 411 VAL B CA 1
ATOM 7298 C C . VAL B 1 411 ? -3.266 25.656 -4.469 1 89.44 411 VAL B C 1
ATOM 7300 O O . VAL B 1 411 ? -2.172 25.75 -3.91 1 89.44 411 VAL B O 1
ATOM 7303 N N . ALA B 1 412 ? -3.424 25.609 -5.758 1 91 412 ALA B N 1
ATOM 7304 C CA . ALA B 1 412 ? -2.258 25.656 -6.637 1 91 412 ALA B CA 1
ATOM 7305 C C . ALA B 1 412 ? -1.53 27 -6.508 1 91 412 ALA B C 1
ATOM 7307 O O . ALA B 1 412 ? -0.298 27.047 -6.555 1 91 412 ALA B O 1
ATOM 7308 N N . ALA B 1 413 ? -2.275 28.016 -6.363 1 89.12 413 ALA B N 1
ATOM 7309 C CA . ALA B 1 413 ? -1.676 29.328 -6.18 1 89.12 413 ALA B CA 1
ATOM 7310 C C . ALA B 1 413 ? -0.904 29.406 -4.863 1 89.12 413 ALA B C 1
ATOM 7312 O O . ALA B 1 413 ? 0.203 29.953 -4.816 1 89.12 413 ALA B O 1
ATOM 7313 N N . CYS B 1 414 ? -1.458 28.844 -3.854 1 88.75 414 CYS B N 1
ATOM 7314 C CA . CYS B 1 414 ? -0.791 28.844 -2.557 1 88.75 414 CYS B CA 1
ATOM 7315 C C . CYS B 1 414 ? 0.48 28.016 -2.598 1 88.75 414 CYS B C 1
ATOM 7317 O O . CYS B 1 414 ? 1.501 28.391 -2.023 1 88.75 414 CYS B O 1
ATOM 7319 N N . VAL B 1 415 ? 0.446 26.922 -3.279 1 89.88 415 VAL B N 1
ATOM 7320 C CA . VAL B 1 415 ? 1.611 26.047 -3.383 1 89.88 415 VAL B CA 1
ATOM 7321 C C . VAL B 1 415 ? 2.695 26.734 -4.211 1 89.88 415 VAL B C 1
ATOM 7323 O O . VAL B 1 415 ? 3.881 26.656 -3.881 1 89.88 415 VAL B O 1
ATOM 7326 N N . ALA B 1 416 ? 2.354 27.406 -5.293 1 90.88 416 ALA B N 1
ATOM 7327 C CA . ALA B 1 416 ? 3.307 28.078 -6.168 1 90.88 416 ALA B CA 1
ATOM 7328 C C . ALA B 1 416 ? 4.027 29.203 -5.422 1 90.88 416 ALA B C 1
ATOM 7330 O O . ALA B 1 416 ? 5.242 29.359 -5.562 1 90.88 416 ALA B O 1
ATOM 7331 N N . ILE B 1 417 ? 3.318 29.859 -4.609 1 88.12 417 ILE B N 1
ATOM 7332 C CA . ILE B 1 417 ? 3.904 30.984 -3.887 1 88.12 417 ILE B CA 1
ATOM 7333 C C . ILE B 1 417 ? 4.824 30.453 -2.785 1 88.12 417 ILE B C 1
ATOM 7335 O O . ILE B 1 417 ? 5.816 31.109 -2.438 1 88.12 417 ILE B O 1
ATOM 7339 N N . SER B 1 418 ? 4.543 29.312 -2.277 1 87 418 SER B N 1
ATOM 7340 C CA . SER B 1 418 ? 5.324 28.734 -1.184 1 87 418 SER B CA 1
ATOM 7341 C C . SER B 1 418 ? 6.738 28.391 -1.636 1 87 418 SER B C 1
ATOM 7343 O O . SER B 1 418 ? 7.645 28.25 -0.81 1 87 418 SER B O 1
ATOM 7345 N N . HIS B 1 419 ? 7.016 28.297 -2.926 1 86.62 419 HIS B N 1
ATOM 7346 C CA . HIS B 1 419 ? 8.344 27.938 -3.424 1 86.62 419 HIS B CA 1
ATOM 7347 C C . HIS B 1 419 ? 9.125 29.188 -3.828 1 86.62 419 HIS B C 1
ATOM 7349 O O . HIS B 1 419 ? 10.273 29.078 -4.277 1 86.62 419 HIS B O 1
ATOM 7355 N N . THR B 1 420 ? 8.523 30.328 -3.57 1 88.12 420 THR B N 1
ATOM 7356 C CA . THR B 1 420 ? 9.203 31.578 -3.898 1 88.12 420 THR B CA 1
ATOM 7357 C C . THR B 1 420 ? 9.422 32.406 -2.646 1 88.12 420 THR B C 1
ATOM 7359 O O . THR B 1 420 ? 9.039 32 -1.546 1 88.12 420 THR B O 1
ATOM 7362 N N . LEU B 1 421 ? 10.031 33.5 -2.803 1 86.44 421 LEU B N 1
ATOM 7363 C CA . LEU B 1 421 ? 10.273 34.406 -1.699 1 86.44 421 LEU B CA 1
ATOM 7364 C C . LEU B 1 421 ? 8.969 35.062 -1.254 1 86.44 421 LEU B C 1
ATOM 7366 O O . LEU B 1 421 ? 8.875 35.562 -0.132 1 86.44 421 LEU B O 1
ATOM 7370 N N . ALA B 1 422 ? 8.008 34.906 -2.141 1 84.81 422 ALA B N 1
ATOM 7371 C CA . ALA B 1 422 ? 6.703 35.469 -1.826 1 84.81 422 ALA B CA 1
ATOM 7372 C C . ALA B 1 422 ? 5.906 34.562 -0.897 1 84.81 422 ALA B C 1
ATOM 7374 O O . ALA B 1 422 ? 4.734 34.844 -0.61 1 84.81 422 ALA B O 1
ATOM 7375 N N . ALA B 1 423 ? 6.559 33.562 -0.376 1 86 423 ALA B N 1
ATOM 7376 C CA . ALA B 1 423 ? 5.895 32.625 0.51 1 86 423 ALA B CA 1
ATOM 7377 C C . ALA B 1 423 ? 5.438 33.281 1.799 1 86 423 ALA B C 1
ATOM 7379 O O . ALA B 1 423 ? 4.535 32.812 2.48 1 86 423 ALA B O 1
ATOM 7380 N N . ILE B 1 424 ? 6.02 34.438 2.053 1 84.56 424 ILE B N 1
ATOM 7381 C CA . ILE B 1 424 ? 5.664 35.188 3.26 1 84.56 424 ILE B CA 1
ATOM 7382 C C . ILE B 1 424 ? 4.238 35.719 3.143 1 84.56 424 ILE B C 1
ATOM 7384 O O . ILE B 1 424 ? 3.561 35.938 4.152 1 84.56 424 ILE B O 1
ATOM 7388 N N . GLY B 1 425 ? 3.732 35.812 1.935 1 83.19 425 GLY B N 1
ATOM 7389 C CA . GLY B 1 425 ? 2.4 36.375 1.702 1 83.19 425 GLY B CA 1
ATOM 7390 C C . GLY B 1 425 ? 1.326 35.281 1.651 1 83.19 425 GLY B C 1
ATOM 7391 O O . GLY B 1 425 ? 0.167 35.594 1.35 1 83.19 425 GLY B O 1
ATOM 7392 N N . PHE B 1 426 ? 1.641 34.125 2.002 1 83.88 426 PHE B N 1
ATOM 7393 C CA . PHE B 1 426 ? 0.694 33.031 1.865 1 83.88 426 PHE B CA 1
ATOM 7394 C C . PHE B 1 426 ? -0.487 33.219 2.812 1 83.88 426 PHE B C 1
ATOM 7396 O O . PHE B 1 426 ? -1.631 32.938 2.445 1 83.88 426 PHE B O 1
ATOM 7403 N N . PRO B 1 427 ? -0.265 33.75 3.998 1 85.94 427 PRO B N 1
ATOM 7404 C CA . PRO B 1 427 ? -1.412 33.906 4.891 1 85.94 427 PRO B CA 1
ATOM 7405 C C . PRO B 1 427 ? -2.447 34.906 4.332 1 85.94 427 PRO B C 1
ATOM 7407 O O . PRO B 1 427 ? -3.646 34.719 4.57 1 85.94 427 PRO B O 1
ATOM 7410 N N . VAL B 1 428 ? -1.995 35.812 3.557 1 87.44 428 VAL B N 1
ATOM 7411 C CA . VAL B 1 428 ? -2.912 36.781 2.959 1 87.44 428 VAL B CA 1
ATOM 7412 C C . VAL B 1 428 ? -3.781 36.094 1.912 1 87.44 428 VAL B C 1
ATOM 7414 O O . VAL B 1 428 ? -4.98 36.344 1.812 1 87.44 428 VAL B O 1
ATOM 7417 N N . LEU B 1 429 ? -3.168 35.219 1.255 1 85.62 429 LEU B N 1
ATOM 7418 C CA . LEU B 1 429 ? -3.902 34.5 0.219 1 85.62 429 LEU B CA 1
ATOM 7419 C C . LEU B 1 429 ? -4.969 33.625 0.833 1 85.62 429 LEU B C 1
ATOM 7421 O O . LEU B 1 429 ? -6.07 33.5 0.288 1 85.62 429 LEU B O 1
ATOM 7425 N N . ILE B 1 430 ? -4.695 33.062 1.965 1 82.25 430 ILE B N 1
ATOM 7426 C CA . ILE B 1 430 ? -5.637 32.156 2.607 1 82.25 430 ILE B CA 1
ATOM 7427 C C . ILE B 1 430 ? -6.82 32.938 3.164 1 82.25 430 ILE B C 1
ATOM 7429 O O . ILE B 1 430 ? -7.969 32.5 3.059 1 82.25 430 ILE B O 1
ATOM 7433 N N . ILE B 1 431 ? -6.523 34.062 3.738 1 83.12 431 ILE B N 1
ATOM 7434 C CA . ILE B 1 431 ? -7.586 34.875 4.312 1 83.12 431 ILE B CA 1
ATOM 7435 C C . ILE B 1 431 ? -8.453 35.469 3.197 1 83.12 431 ILE B C 1
ATOM 7437 O O . ILE B 1 431 ? -9.664 35.625 3.369 1 83.12 431 ILE B O 1
ATOM 7441 N N . LEU B 1 432 ? -7.805 35.688 2.072 1 82.56 432 LEU B N 1
ATOM 7442 C CA . LEU B 1 432 ? -8.547 36.219 0.944 1 82.56 432 LEU B CA 1
ATOM 7443 C C . LEU B 1 432 ? -9.555 35.219 0.407 1 82.56 432 LEU B C 1
ATOM 7445 O O . LEU B 1 432 ? -10.508 35.594 -0.285 1 82.56 432 LEU B O 1
ATOM 7449 N N . LEU B 1 433 ? -9.422 34.031 0.795 1 81.44 433 LEU B N 1
ATOM 7450 C CA . LEU B 1 433 ? -10.352 33 0.35 1 81.44 433 LEU B CA 1
ATOM 7451 C C . LEU B 1 433 ? -11.719 33.156 1.009 1 81.44 433 LEU B C 1
ATOM 7453 O O . LEU B 1 433 ? -12.742 32.812 0.429 1 81.44 433 LEU B O 1
ATOM 7457 N N . ILE B 1 434 ? -11.734 33.781 2.188 1 79.69 434 ILE B N 1
ATOM 7458 C CA . ILE B 1 434 ? -12.977 33.906 2.936 1 79.69 434 ILE B CA 1
ATOM 7459 C C . ILE B 1 434 ? -13.883 34.938 2.238 1 79.69 434 ILE B C 1
ATOM 7461 O O . ILE B 1 434 ? -15.023 34.625 1.893 1 79.69 434 ILE B O 1
ATOM 7465 N N . PRO B 1 435 ? -13.312 36.094 1.948 1 77.31 435 PRO B N 1
ATOM 7466 C CA . PRO B 1 435 ? -14.188 37.031 1.246 1 77.31 435 PRO B CA 1
ATOM 7467 C C . PRO B 1 435 ? -14.477 36.594 -0.192 1 77.31 435 PRO B C 1
ATOM 7469 O O . PRO B 1 435 ? -15.547 36.906 -0.728 1 77.31 435 PRO B O 1
ATOM 7472 N N . MET B 1 436 ? -13.562 35.969 -0.756 1 78.62 436 MET B N 1
ATOM 7473 C CA . MET B 1 436 ? -13.797 35.469 -2.107 1 78.62 436 MET B CA 1
ATOM 7474 C C . MET B 1 436 ? -14.984 34.5 -2.133 1 78.62 436 MET B C 1
ATOM 7476 O O . MET B 1 436 ? -15.797 34.531 -3.057 1 78.62 436 MET B O 1
ATOM 7480 N N . ARG B 1 437 ? -15.125 33.719 -1.122 1 78.5 437 ARG B N 1
ATOM 7481 C CA . ARG B 1 437 ? -16.234 32.781 -1.029 1 78.5 437 ARG B CA 1
ATOM 7482 C C . ARG B 1 437 ? -17.562 33.5 -0.793 1 78.5 437 ARG B C 1
ATOM 7484 O O . ARG B 1 437 ? -18.578 33.156 -1.372 1 78.5 437 ARG B O 1
ATOM 7491 N N . VAL B 1 438 ? -17.469 34.531 -0.065 1 73.69 438 VAL B N 1
ATOM 7492 C CA . VAL B 1 438 ? -18.688 35.219 0.313 1 73.69 438 VAL B CA 1
ATOM 7493 C C . VAL B 1 438 ? -19.188 36.094 -0.85 1 73.69 438 VAL B C 1
ATOM 7495 O O . VAL B 1 438 ? -20.391 36.188 -1.085 1 73.69 438 VAL B O 1
ATOM 7498 N N . VAL B 1 439 ? -18.156 36.562 -1.58 1 75.25 439 VAL B N 1
ATOM 7499 C CA . VAL B 1 439 ? -18.562 37.531 -2.592 1 75.25 439 VAL B CA 1
ATOM 7500 C C . VAL B 1 439 ? -18.625 36.844 -3.961 1 75.25 439 VAL B C 1
ATOM 7502 O O . VAL B 1 439 ? -19.547 37.094 -4.742 1 75.25 439 VAL B O 1
ATOM 7505 N N . LEU B 1 440 ? -17.703 36 -4.262 1 75.62 440 LEU B N 1
ATOM 7506 C CA . LEU B 1 440 ? -17.562 35.469 -5.617 1 75.62 440 LEU B CA 1
ATOM 7507 C C . LEU B 1 440 ? -18.422 34.219 -5.816 1 75.62 440 LEU B C 1
ATOM 7509 O O . LEU B 1 440 ? -19.031 34.062 -6.871 1 75.62 440 LEU B O 1
ATOM 7513 N N . VAL B 1 441 ? -18.594 33.375 -4.781 1 74.75 441 VAL B N 1
ATOM 7514 C CA . VAL B 1 441 ? -19.203 32.062 -4.969 1 74.75 441 VAL B CA 1
ATOM 7515 C C . VAL B 1 441 ? -20.719 32.219 -5.117 1 74.75 441 VAL B C 1
ATOM 7517 O O . VAL B 1 441 ? -21.344 31.578 -5.969 1 74.75 441 VAL B O 1
ATOM 7520 N N . PRO B 1 442 ? -21.266 33.188 -4.367 1 72.56 442 PRO B N 1
ATOM 7521 C CA . PRO B 1 442 ? -22.719 33.281 -4.531 1 72.56 442 PRO B CA 1
ATOM 7522 C C . PRO B 1 442 ? -23.109 33.938 -5.859 1 72.56 442 PRO B C 1
ATOM 7524 O O . PRO B 1 442 ? -24.281 33.875 -6.266 1 72.56 442 PRO B O 1
ATOM 7527 N N . ARG B 1 443 ? -22.219 34.406 -6.531 1 76 443 ARG B N 1
ATOM 7528 C CA . ARG B 1 443 ? -22.516 34.969 -7.84 1 76 443 ARG B CA 1
ATOM 7529 C C . ARG B 1 443 ? -22.641 33.875 -8.906 1 76 443 ARG B C 1
ATOM 7531 O O . ARG B 1 443 ? -23.359 34.062 -9.891 1 76 443 ARG B O 1
ATOM 7538 N N . TRP B 1 444 ? -22.031 32.812 -8.664 1 77.69 444 TRP B N 1
ATOM 7539 C CA . TRP B 1 444 ? -22.016 31.781 -9.68 1 77.69 444 TRP B CA 1
ATOM 7540 C C . TRP B 1 444 ? -22.922 30.625 -9.281 1 77.69 444 TRP B C 1
ATOM 7542 O O . TRP B 1 444 ? -23.344 29.828 -10.125 1 77.69 444 TRP B O 1
ATOM 7552 N N . PHE B 1 445 ? -23.219 30.531 -7.953 1 78.31 445 PHE B N 1
ATOM 7553 C CA . PHE B 1 445 ? -24.016 29.391 -7.492 1 78.31 445 PHE B CA 1
ATOM 7554 C C . PHE B 1 445 ? -25.297 29.859 -6.816 1 78.31 445 PHE B C 1
ATOM 7556 O O . PHE B 1 445 ? -25.328 30.922 -6.199 1 78.31 445 PHE B O 1
ATOM 7563 N N . THR B 1 446 ? -26.297 29.016 -7.082 1 74.94 446 THR B N 1
ATOM 7564 C CA . THR B 1 446 ? -27.562 29.266 -6.387 1 74.94 446 THR B CA 1
ATOM 7565 C C . THR B 1 446 ? -27.469 28.828 -4.926 1 74.94 446 THR B C 1
ATOM 7567 O O . THR B 1 446 ? -26.609 28.031 -4.566 1 74.94 446 THR B O 1
ATOM 7570 N N . GLN B 1 447 ? -28.234 29.391 -4.082 1 73.5 447 GLN B N 1
ATOM 7571 C CA . GLN B 1 447 ? -28.234 29.109 -2.652 1 73.5 447 GLN B CA 1
ATOM 7572 C C . GLN B 1 447 ? -28.5 27.625 -2.395 1 73.5 447 GLN B C 1
ATOM 7574 O O . GLN B 1 447 ? -27.906 27.031 -1.488 1 73.5 447 GLN B O 1
ATOM 7579 N N . LYS B 1 448 ? -29.281 27.031 -3.191 1 70.62 448 LYS B N 1
ATOM 7580 C CA . LYS B 1 448 ? -29.594 25.625 -3.01 1 70.62 448 LYS B CA 1
ATOM 7581 C C . LYS B 1 448 ? -28.375 24.75 -3.314 1 70.62 448 LYS B C 1
ATOM 7583 O O . LYS B 1 448 ? -28.109 23.781 -2.605 1 70.62 448 LYS B O 1
ATOM 7588 N N . GLU B 1 449 ? -27.734 25.234 -4.246 1 74.5 449 GLU B N 1
ATOM 7589 C CA . GLU B 1 449 ? -26.562 24.469 -4.641 1 74.5 449 GLU B CA 1
ATOM 7590 C C . GLU B 1 449 ? -25.438 24.594 -3.602 1 74.5 449 GLU B C 1
ATOM 7592 O O . GLU B 1 449 ? -24.75 23.609 -3.305 1 74.5 449 GLU B O 1
ATOM 7597 N N . LEU B 1 450 ? -25.422 25.703 -3.037 1 72.25 450 LEU B N 1
ATOM 7598 C CA . LEU B 1 450 ? -24.344 25.969 -2.078 1 72.25 450 LEU B CA 1
ATOM 7599 C C . LEU B 1 450 ? -24.609 25.234 -0.765 1 72.25 450 LEU B C 1
ATOM 7601 O O . LEU B 1 450 ? -23.672 24.844 -0.07 1 72.25 450 LEU B O 1
ATOM 7605 N N . ARG B 1 451 ? -25.781 25.016 -0.545 1 67.25 451 ARG B N 1
ATOM 7606 C CA . ARG B 1 451 ? -26.141 24.297 0.682 1 67.25 451 ARG B CA 1
ATOM 7607 C C . ARG B 1 451 ? -25.75 22.828 0.598 1 67.25 451 ARG B C 1
ATOM 7609 O O . ARG B 1 451 ? -25.469 22.203 1.617 1 67.25 451 ARG B O 1
ATOM 7616 N N . ILE B 1 452 ? -25.672 22.516 -0.577 1 67 452 ILE B N 1
ATOM 7617 C CA . ILE B 1 452 ? -25.375 21.094 -0.776 1 67 452 ILE B CA 1
ATOM 7618 C C . ILE B 1 452 ? -23.859 20.906 -0.849 1 67 452 ILE B C 1
ATOM 7620 O O . ILE B 1 452 ? -23.328 19.922 -0.31 1 67 452 ILE B O 1
ATOM 7624 N N . LEU B 1 453 ? -23.281 21.922 -1.433 1 67.62 453 LEU B N 1
ATOM 7625 C CA . LEU B 1 453 ? -21.859 21.75 -1.722 1 67.62 453 LEU B CA 1
ATOM 7626 C C . LEU B 1 453 ? -21.016 22.219 -0.545 1 67.62 453 LEU B C 1
ATOM 7628 O O . LEU B 1 453 ? -19.891 21.75 -0.368 1 67.62 453 LEU B O 1
ATOM 7632 N N . ASP B 1 454 ? -21.641 23.109 0.189 1 66.25 454 ASP B N 1
ATOM 7633 C CA . ASP B 1 454 ? -20.828 23.766 1.21 1 66.25 454 ASP B CA 1
ATOM 7634 C C . ASP B 1 454 ? -21.5 23.688 2.578 1 66.25 454 ASP B C 1
ATOM 7636 O O . ASP B 1 454 ? -22.719 23.578 2.67 1 66.25 454 ASP B O 1
ATOM 7640 N N . ASP B 1 455 ? -20.734 23.344 3.523 1 64.56 455 ASP B N 1
ATOM 7641 C CA . ASP B 1 455 ? -21.25 23.375 4.891 1 64.56 455 ASP B CA 1
ATOM 7642 C C . ASP B 1 455 ? -20.406 24.266 5.777 1 64.56 455 ASP B C 1
ATOM 7644 O O . ASP B 1 455 ? -19.234 24.531 5.473 1 64.56 455 ASP B O 1
ATOM 7648 N N . PHE B 1 456 ? -21.156 24.906 6.621 1 60.81 456 PHE B N 1
ATOM 7649 C CA . PHE B 1 456 ? -20.422 25.703 7.602 1 60.81 456 PHE B CA 1
ATOM 7650 C C . PHE B 1 456 ? -19.547 24.797 8.469 1 60.81 456 PHE B C 1
ATOM 7652 O O . PHE B 1 456 ? -19.953 23.688 8.828 1 60.81 456 PHE B O 1
ATOM 7659 N N . THR B 1 457 ? -18.406 25.203 8.617 1 58.94 457 THR B N 1
ATOM 7660 C CA . THR B 1 457 ? -17.469 24.422 9.414 1 58.94 457 THR B CA 1
ATOM 7661 C C . THR B 1 457 ? -17.875 24.438 10.883 1 58.94 457 THR B C 1
ATOM 7663 O O . THR B 1 457 ? -17.734 23.422 11.578 1 58.94 457 THR B O 1
ATOM 7666 N N . ALA B 1 458 ? -18.406 25.609 11.328 1 55.38 458 ALA B N 1
ATOM 7667 C CA . ALA B 1 458 ? -18.766 25.75 12.734 1 55.38 458 ALA B CA 1
ATOM 7668 C C . ALA B 1 458 ? -20.25 25.438 12.945 1 55.38 458 ALA B C 1
ATOM 7670 O O . ALA B 1 458 ? -21.109 26.25 12.625 1 55.38 458 ALA B O 1
ATOM 7671 N N . THR B 1 459 ? -20.594 24.234 13.141 1 58.12 459 THR B N 1
ATOM 7672 C CA . THR B 1 459 ? -22.016 23.938 13.25 1 58.12 459 THR B CA 1
ATOM 7673 C C . THR B 1 459 ? -22.406 23.609 14.688 1 58.12 459 THR B C 1
ATOM 7675 O O . THR B 1 459 ? -23.578 23.625 15.039 1 58.12 459 THR B O 1
ATOM 7678 N N . ASN B 1 460 ? -21.375 23.562 15.461 1 62.53 460 ASN B N 1
ATOM 7679 C CA . ASN B 1 460 ? -21.719 23.234 16.844 1 62.53 460 ASN B CA 1
ATOM 7680 C C . ASN B 1 460 ? -22.266 24.438 17.594 1 62.53 460 ASN B C 1
ATOM 7682 O O . ASN B 1 460 ? -21.734 25.547 17.484 1 62.53 460 ASN B O 1
ATOM 7686 N N . LYS B 1 461 ? -23.391 24.281 18.172 1 60.88 461 LYS B N 1
ATOM 7687 C CA . LYS B 1 461 ? -24.078 25.359 18.891 1 60.88 461 LYS B CA 1
ATOM 7688 C C . LYS B 1 461 ? -23.156 26.016 19.906 1 60.88 461 LYS B C 1
ATOM 7690 O O . LYS B 1 461 ? -23.141 27.25 20.047 1 60.88 461 LYS B O 1
ATOM 7695 N N . MET B 1 462 ? -22.359 25.234 20.484 1 63.19 462 MET B N 1
ATOM 7696 C CA . MET B 1 462 ? -21.484 25.75 21.531 1 63.19 462 MET B CA 1
ATOM 7697 C C . MET B 1 462 ? -20.391 26.625 20.938 1 63.19 462 MET B C 1
ATOM 7699 O O . MET B 1 462 ? -20 27.625 21.531 1 63.19 462 MET B O 1
ATOM 7703 N N . VAL B 1 463 ? -19.984 26.25 19.781 1 65.06 463 VAL B N 1
ATOM 7704 C CA . VAL B 1 463 ? -18.938 27 19.094 1 65.06 463 VAL B CA 1
ATOM 7705 C C . VAL B 1 463 ? -19.5 28.312 18.562 1 65.06 463 VAL B C 1
ATOM 7707 O O . VAL B 1 463 ? -18.859 29.359 18.641 1 65.06 463 VAL B O 1
ATOM 7710 N N . LEU B 1 464 ? -20.719 28.203 18.125 1 67.88 464 LEU B N 1
ATOM 7711 C CA . LEU B 1 464 ? -21.344 29.391 17.547 1 67.88 464 LEU B CA 1
ATOM 7712 C C . LEU B 1 464 ? -21.656 30.406 18.641 1 67.88 464 LEU B C 1
ATOM 7714 O O . LEU B 1 464 ? -21.625 31.609 18.391 1 67.88 464 LEU B O 1
ATOM 7718 N N . ALA B 1 465 ? -21.906 29.922 19.781 1 61.69 465 ALA B N 1
ATOM 7719 C CA . ALA B 1 465 ? -22.203 30.812 20.891 1 61.69 465 ALA B CA 1
ATOM 7720 C C . ALA B 1 465 ? -20.969 31.625 21.281 1 61.69 465 ALA B C 1
ATOM 7722 O O . ALA B 1 465 ? -21.078 32.781 21.703 1 61.69 465 ALA B O 1
ATOM 7723 N N . SER B 1 466 ? -19.859 30.984 21 1 65.06 466 SER B N 1
ATOM 7724 C CA . SER B 1 466 ? -18.625 31.641 21.375 1 65.06 466 SER B CA 1
ATOM 7725 C C . SER B 1 466 ? -18.141 32.594 20.281 1 65.06 466 SER B C 1
ATOM 7727 O O . SER B 1 466 ? -17.297 33.438 20.516 1 65.06 466 SER B O 1
ATOM 7729 N N . LEU B 1 467 ? -18.703 32.312 19.047 1 65.44 467 LEU B N 1
ATOM 7730 C CA . LEU B 1 467 ? -18.266 33.125 17.922 1 65.44 467 LEU B CA 1
ATOM 7731 C C . LEU B 1 467 ? -19.297 34.219 17.625 1 65.44 467 LEU B C 1
ATOM 7733 O O . LEU B 1 467 ? -19.312 34.781 16.516 1 65.44 467 LEU B O 1
ATOM 7737 N N . GLY B 1 468 ? -19.984 34.75 18.469 1 57.81 468 GLY B N 1
ATOM 7738 C CA . GLY B 1 468 ? -20.906 35.844 18.281 1 57.81 468 GLY B CA 1
ATOM 7739 C C . GLY B 1 468 ? -22.203 35.438 17.641 1 57.81 468 GLY B C 1
ATOM 7740 O O . GLY B 1 468 ? -22.984 36.312 17.203 1 57.81 468 GLY B O 1
ATOM 7741 N N . GLY B 1 469 ? -22.547 34.25 17.547 1 57.59 469 GLY B N 1
ATOM 7742 C CA . GLY B 1 469 ? -23.859 33.844 17.062 1 57.59 469 GLY B CA 1
ATOM 7743 C C . GLY B 1 469 ? -23.812 33.312 15.641 1 57.59 469 GLY B C 1
ATOM 7744 O O . GLY B 1 469 ? -22.734 33.156 15.062 1 57.59 469 GLY B O 1
ATOM 7745 N N . LYS B 1 470 ? -24.891 32.781 15.008 1 56.81 470 LYS B N 1
ATOM 7746 C CA . LYS B 1 470 ? -25.062 32.188 13.688 1 56.81 470 LYS B CA 1
ATOM 7747 C C . LYS B 1 470 ? -24.75 33.188 12.578 1 56.81 470 LYS B C 1
ATOM 7749 O O . LYS B 1 470 ? -25.062 34.375 12.695 1 56.81 470 LYS B O 1
ATOM 7754 N N . PRO B 1 471 ? -23.859 32.812 11.695 1 55.53 471 PRO B N 1
ATOM 7755 C CA . PRO B 1 471 ? -23.562 33.719 10.594 1 55.53 471 PRO B CA 1
ATOM 7756 C C . PRO B 1 471 ? -24.828 34.25 9.914 1 55.53 471 PRO B C 1
ATOM 7758 O O . PRO B 1 471 ? -25.844 33.531 9.859 1 55.53 471 PRO B O 1
ATOM 7761 N N . GLY B 1 472 ? -25.141 35.469 9.953 1 49.94 472 GLY B N 1
ATOM 7762 C CA . GLY B 1 472 ? -26.266 36.094 9.273 1 49.94 472 GLY B CA 1
ATOM 7763 C C . GLY B 1 472 ? -26.422 35.594 7.84 1 49.94 472 GLY B C 1
ATOM 7764 O O . GLY B 1 472 ? -25.578 35.875 6.988 1 49.94 472 GLY B O 1
ATOM 7765 N N . LEU B 1 473 ? -26.859 34.312 7.742 1 49.88 473 LEU B N 1
ATOM 7766 C CA . LEU B 1 473 ? -27.047 33.75 6.41 1 49.88 473 LEU B CA 1
ATOM 7767 C C . LEU B 1 473 ? -27.906 34.688 5.551 1 49.88 473 LEU B C 1
ATOM 7769 O O . LEU B 1 473 ? -28.781 35.375 6.066 1 49.88 473 LEU B O 1
ATOM 7773 N N . PRO B 1 474 ? -27.484 35.031 4.461 1 43.28 474 PRO B N 1
ATOM 7774 C CA . PRO B 1 474 ? -28.391 35.812 3.6 1 43.28 474 PRO B CA 1
ATOM 7775 C C . PRO B 1 474 ? -29.781 35.219 3.488 1 43.28 474 PRO B C 1
ATOM 7777 O O . PRO B 1 474 ? -29.938 34 3.664 1 43.28 474 PRO B O 1
ATOM 7780 N N . GLY B 1 475 ? -31.031 35.75 3.238 1 40.94 475 GLY B N 1
ATOM 7781 C CA . GLY B 1 475 ? -32.406 35.75 2.746 1 40.94 475 GLY B CA 1
ATOM 7782 C C . GLY B 1 475 ? -33.219 34.594 3.299 1 40.94 475 GLY B C 1
ATOM 7783 O O . GLY B 1 475 ? -34.031 34 2.578 1 40.94 475 GLY B O 1
ATOM 7784 N N . GLY B 1 476 ? -33.312 34.219 4.523 1 43.78 476 GLY B N 1
ATOM 7785 C CA . GLY B 1 476 ? -34.344 33.406 5.168 1 43.78 476 GLY B CA 1
ATOM 7786 C C . GLY B 1 476 ? -33.938 31.938 5.293 1 43.78 476 GLY B C 1
ATOM 7787 O O . GLY B 1 476 ? -34.781 31.062 5.531 1 43.78 476 GLY B O 1
ATOM 7788 N N . SER B 1 477 ? -33 31.312 4.852 1 47.81 477 SER B N 1
ATOM 7789 C CA . SER B 1 477 ? -32.812 29.875 4.777 1 47.81 477 SER B CA 1
ATOM 7790 C C . SER B 1 477 ? -32.375 29.297 6.121 1 47.81 477 SER B C 1
ATOM 7792 O O . SER B 1 477 ? -31.609 29.938 6.855 1 47.81 477 SER B O 1
ATOM 7794 N N . ARG B 1 478 ? -33.125 28.188 6.637 1 47.56 478 ARG B N 1
ATOM 7795 C CA . ARG B 1 478 ? -33.031 27.484 7.91 1 47.56 478 ARG B CA 1
ATOM 7796 C C . ARG B 1 478 ? -31.75 26.641 7.957 1 47.56 478 ARG B C 1
ATOM 7798 O O . ARG B 1 478 ? -31.406 25.969 6.984 1 47.56 478 ARG B O 1
ATOM 7805 N N . GLU B 1 479 ? -30.828 26.906 8.875 1 50.25 479 GLU B N 1
ATOM 7806 C CA . GLU B 1 479 ? -29.625 26.188 9.258 1 50.25 479 GLU B CA 1
ATOM 7807 C C . GLU B 1 479 ? -29.766 24.688 9.008 1 50.25 479 GLU B C 1
ATOM 7809 O O . GLU B 1 479 ? -28.812 24.016 8.625 1 50.25 479 GLU B O 1
ATOM 7814 N N . GLU B 1 480 ? -30.844 24.219 9.375 1 47.78 480 GLU B N 1
ATOM 7815 C CA . GLU B 1 480 ? -31.094 22.781 9.305 1 47.78 480 GLU B CA 1
ATOM 7816 C C . GLU B 1 480 ? -30.953 22.281 7.875 1 47.78 480 GLU B C 1
ATOM 7818 O O . GLU B 1 480 ? -30.797 21.062 7.656 1 47.78 480 GLU B O 1
ATOM 7823 N N . GLU B 1 481 ? -30.906 23.188 7.074 1 49.75 481 GLU B N 1
ATOM 7824 C CA . GLU B 1 481 ? -30.953 22.719 5.688 1 49.75 481 GLU B CA 1
ATOM 7825 C C . GLU B 1 481 ? -29.547 22.594 5.109 1 49.75 481 GLU B C 1
ATOM 7827 O O . GLU B 1 481 ? -29.375 22.062 4.004 1 49.75 481 GLU B O 1
ATOM 7832 N N . TRP B 1 482 ? -28.547 23 6.008 1 53 482 TRP B N 1
ATOM 7833 C CA . TRP B 1 482 ? -27.203 22.938 5.457 1 53 482 TRP B CA 1
ATOM 7834 C C . TRP B 1 482 ? -26.516 21.625 5.863 1 53 482 TRP B C 1
ATOM 7836 O O . TRP B 1 482 ? -26.828 21.062 6.91 1 53 482 TRP B O 1
ATOM 7846 N N . GLY B 1 483 ? -25.734 21.141 5.09 1 55.62 483 GLY B N 1
ATOM 7847 C CA . GLY B 1 483 ? -24.922 19.953 5.367 1 55.62 483 GLY B CA 1
ATOM 7848 C C . GLY B 1 483 ? -25.656 18.656 5.098 1 55.62 483 GLY B C 1
ATOM 7849 O O . GLY B 1 483 ? -25.516 17.688 5.859 1 55.62 483 GLY B O 1
ATOM 7850 N N . LEU B 1 484 ? -26.516 18.703 4.207 1 53.47 484 LEU B N 1
ATOM 7851 C CA . LEU B 1 484 ? -27.312 17.531 3.91 1 53.47 484 LEU B CA 1
ATOM 7852 C C . LEU B 1 484 ? -26.422 16.359 3.51 1 53.47 484 LEU B C 1
ATOM 7854 O O . LEU B 1 484 ? -26.672 15.219 3.906 1 53.47 484 LEU B O 1
ATOM 7858 N N . GLU B 1 485 ? -25.453 16.734 2.863 1 56.62 485 GLU B N 1
ATOM 7859 C CA . GLU B 1 485 ? -24.562 15.664 2.416 1 56.62 485 GLU B CA 1
ATOM 7860 C C . GLU B 1 485 ? -23.906 14.961 3.602 1 56.62 485 GLU B C 1
ATOM 7862 O O . GLU B 1 485 ? -23.812 13.734 3.623 1 56.62 485 GLU B O 1
ATOM 7867 N N . ARG B 1 486 ? -23.516 15.727 4.473 1 58.91 486 ARG B N 1
ATOM 7868 C CA . ARG B 1 486 ? -22.859 15.156 5.637 1 58.91 486 ARG B CA 1
ATOM 7869 C C . ARG B 1 486 ? -23.828 14.352 6.492 1 58.91 486 ARG B C 1
ATOM 7871 O O . ARG B 1 486 ? -23.469 13.289 7.008 1 58.91 486 ARG B O 1
ATOM 7878 N N . ARG B 1 487 ? -24.953 14.828 6.621 1 55.81 487 ARG B N 1
ATOM 7879 C CA . ARG B 1 487 ? -25.953 14.133 7.438 1 55.81 487 ARG B CA 1
ATOM 7880 C C . ARG B 1 487 ? -26.312 12.781 6.84 1 55.81 487 ARG B C 1
ATOM 7882 O O . ARG B 1 487 ? -26.469 11.797 7.562 1 55.81 487 ARG B O 1
ATOM 7889 N N . VAL B 1 488 ? -26.375 12.836 5.582 1 55.78 488 VAL B N 1
ATOM 7890 C CA . VAL B 1 488 ? -26.734 11.586 4.922 1 55.78 488 VAL B CA 1
ATOM 7891 C C . VAL B 1 488 ? -25.578 10.594 5.016 1 55.78 488 VAL B C 1
ATOM 7893 O O . VAL B 1 488 ? -25.797 9.406 5.266 1 55.78 488 VAL B O 1
ATOM 7896 N N . SER B 1 489 ? -24.469 11.164 4.938 1 56.81 489 SER B N 1
ATOM 7897 C CA . SER B 1 489 ? -23.312 10.281 5.031 1 56.81 489 SER B CA 1
ATOM 7898 C C . SER B 1 489 ? -23.156 9.734 6.445 1 56.81 489 SER B C 1
ATOM 7900 O O . SER B 1 489 ? -22.812 8.562 6.625 1 56.81 489 SER B O 1
ATOM 7902 N N . GLU B 1 490 ? -23.359 10.625 7.367 1 58.47 490 GLU B N 1
ATOM 7903 C CA . GLU B 1 490 ? -23.266 10.203 8.758 1 58.47 490 GLU B CA 1
ATOM 7904 C C . GLU B 1 490 ? -24.328 9.18 9.102 1 58.47 490 GLU B C 1
ATOM 7906 O O . GLU B 1 490 ? -24.109 8.281 9.914 1 58.47 490 GLU B O 1
ATOM 7911 N N . SER B 1 491 ? -25.469 9.406 8.523 1 51.66 491 SER B N 1
ATOM 7912 C CA . SER B 1 491 ? -26.547 8.461 8.789 1 51.66 491 SER B CA 1
ATOM 7913 C C . SER B 1 491 ? -26.25 7.105 8.156 1 51.66 491 SER B C 1
ATOM 7915 O O . SER B 1 491 ? -26.641 6.066 8.695 1 51.66 491 SER B O 1
ATOM 7917 N N . LYS B 1 492 ? -25.516 7.18 7.152 1 51.5 492 LYS B N 1
ATOM 7918 C CA . LYS B 1 492 ? -25.266 5.934 6.434 1 51.5 492 LYS B CA 1
ATOM 7919 C C . LYS B 1 492 ? -24.016 5.227 6.977 1 51.5 492 LYS B C 1
ATOM 7921 O O . LYS B 1 492 ? -24.016 4.008 7.145 1 51.5 492 LYS B O 1
ATOM 7926 N N . HIS B 1 493 ? -23 6.035 7.137 1 53.78 493 HIS B N 1
ATOM 7927 C CA . HIS B 1 493 ? -21.734 5.391 7.457 1 53.78 493 HIS B CA 1
ATOM 7928 C C . HIS B 1 493 ? -21.328 5.66 8.898 1 53.78 493 HIS B C 1
ATOM 7930 O O . HIS B 1 493 ? -20.422 5.008 9.422 1 53.78 493 HIS B O 1
ATOM 7936 N N . GLY B 1 494 ? -22.078 6.328 9.617 1 53.62 494 GLY B N 1
ATOM 7937 C CA . GLY B 1 494 ? -21.641 6.723 10.953 1 53.62 494 GLY B CA 1
ATOM 7938 C C . GLY B 1 494 ? -20.516 7.746 10.938 1 53.62 494 GLY B C 1
ATOM 7939 O O . GLY B 1 494 ? -20.203 8.305 9.883 1 53.62 494 GLY B O 1
ATOM 7940 N N . VAL B 1 495 ? -20.078 8.109 12.055 1 52.78 495 VAL B N 1
ATOM 7941 C CA . VAL B 1 495 ? -19.031 9.117 12.172 1 52.78 495 VAL B CA 1
ATOM 7942 C C . VAL B 1 495 ? -17.672 8.469 11.969 1 52.78 495 VAL B C 1
ATOM 7944 O O . VAL B 1 495 ? -17.297 7.543 12.695 1 52.78 495 VAL B O 1
ATOM 7947 N N . PRO B 1 496 ? -17.031 8.648 10.883 1 55.72 496 PRO B N 1
ATOM 7948 C CA . PRO B 1 496 ? -15.742 8.031 10.602 1 55.72 496 PRO B CA 1
ATOM 7949 C C . PRO B 1 496 ? -14.656 8.445 11.602 1 55.72 496 PRO B C 1
ATOM 7951 O O . PRO B 1 496 ? -14.68 9.57 12.102 1 55.72 496 PRO B O 1
ATOM 7954 N N . ARG B 1 497 ? -13.945 7.539 12.125 1 56.78 497 ARG B N 1
ATOM 7955 C CA . ARG B 1 497 ? -12.797 7.832 12.977 1 56.78 497 ARG B CA 1
ATOM 7956 C C . ARG B 1 497 ? -11.766 8.68 12.227 1 56.78 497 ARG B C 1
ATOM 7958 O O . ARG B 1 497 ? -11.555 8.492 11.031 1 56.78 497 ARG B O 1
ATOM 7965 N N . GLN B 1 498 ? -11.32 9.727 12.922 1 54.56 498 GLN B N 1
ATOM 7966 C CA . GLN B 1 498 ? -10.391 10.656 12.273 1 54.56 498 GLN B CA 1
ATOM 7967 C C . GLN B 1 498 ? -8.969 10.086 12.258 1 54.56 498 GLN B C 1
ATOM 7969 O O . GLN B 1 498 ? -8.516 9.516 13.25 1 54.56 498 GLN B O 1
ATOM 7974 N N . ARG B 1 499 ? -8.461 9.695 11.234 1 52.91 499 ARG B N 1
ATOM 7975 C CA . ARG B 1 499 ? -7.062 9.328 11.055 1 52.91 499 ARG B CA 1
ATOM 7976 C C . ARG B 1 499 ? -6.168 10.562 11.047 1 52.91 499 ARG B C 1
ATOM 7978 O O . ARG B 1 499 ? -6.641 11.672 10.805 1 52.91 499 ARG B O 1
ATOM 7985 N N . ALA B 1 500 ? -4.922 10.305 11.586 1 46.72 500 ALA B N 1
ATOM 7986 C CA . ALA B 1 500 ? -3.965 11.406 11.5 1 46.72 500 ALA B CA 1
ATOM 7987 C C . ALA B 1 500 ? -3.979 12.031 10.109 1 46.72 500 ALA B C 1
ATOM 7989 O O . ALA B 1 500 ? -3.811 11.328 9.102 1 46.72 500 ALA B O 1
ATOM 7990 N N . GLY B 1 501 ? -4.371 13.195 10.102 1 43.91 501 GLY B N 1
ATOM 7991 C CA . GLY B 1 501 ? -4.457 13.992 8.891 1 43.91 501 GLY B CA 1
ATOM 7992 C C . GLY B 1 501 ? -5.848 14.016 8.281 1 43.91 501 GLY B C 1
ATOM 7993 O O . GLY B 1 501 ? -6.105 14.758 7.336 1 43.91 501 GLY B O 1
ATOM 7994 N N . SER B 1 502 ? -6.66 12.961 8.703 1 45.66 502 SER B N 1
ATOM 7995 C CA . SER B 1 502 ? -8.016 12.945 8.164 1 45.66 502 SER B CA 1
ATOM 7996 C C . SER B 1 502 ? -8.875 14.039 8.789 1 45.66 502 SER B C 1
ATOM 7998 O O . SER B 1 502 ? -8.719 14.367 9.969 1 45.66 502 SER B O 1
ATOM 8000 N N . LEU B 1 503 ? -9.219 14.93 8.141 1 37.44 503 LEU B N 1
ATOM 8001 C CA . LEU B 1 503 ? -10.117 15.992 8.594 1 37.44 503 LEU B CA 1
ATOM 8002 C C . LEU B 1 503 ? -11.57 15.562 8.469 1 37.44 503 LEU B C 1
ATOM 8004 O O . LEU B 1 503 ? -12.305 16.078 7.617 1 37.44 503 LEU B O 1
ATOM 8008 N N . HIS B 1 504 ? -11.883 14.266 8.906 1 39.31 504 HIS B N 1
ATOM 8009 C CA . HIS B 1 504 ? -13.297 13.984 8.719 1 39.31 504 HIS B CA 1
ATOM 8010 C C . HIS B 1 504 ? -14.156 14.797 9.688 1 39.31 504 HIS B C 1
ATOM 8012 O O . HIS B 1 504 ? -13.797 14.953 10.859 1 39.31 504 HIS B O 1
ATOM 8018 N N . ARG B 1 505 ? -14.883 15.734 9.281 1 40.16 505 ARG B N 1
ATOM 8019 C CA . ARG B 1 505 ? -15.812 16.562 10.047 1 40.16 505 ARG B CA 1
ATOM 8020 C C . ARG B 1 505 ? -17.156 15.852 10.211 1 40.16 505 ARG B C 1
ATOM 8022 O O . ARG B 1 505 ? -17.609 15.141 9.312 1 40.16 505 ARG B O 1
#

Organism: Colletotrichum gloeosporioides (NCBI:txid474922)

Radius of gyration: 33.04 Å; Cα contacts (8 Å, |Δi|>4): 1698; chains: 2; bounding box: 69×97×65 Å

InterPro domains:
  IPR003020 Bicarbonate transporter, eukaryotic [PTHR11453] (2-457)
  IPR011531 Bicarbonate transporter-like, transmembrane domain [PF00955] (3-121)
  IPR011531 Bicarbonate transporter-like, transmembrane domain [PF00955] (129-455)

Secondary structure (DSSP, 8-state):
-TTTTTTSS-HHHHHHHHHHHHHHHHHH-S-TT--EE--HHHHHHHHHHHHHHHTT-GGGHHHHHHHHHHHHHHHHHHHHHTTGGGGGGG-BHHHHHHHHHHHHHHHHHHHHHHHHHHHHHT-HHHHHHHHHHHHHHHHHHHHHHHHHHSSBS-HHHHHHHHHTHHHHHHHHHHHHHTSSSHHHHT---B----STTS-SSSS-SS--GGGS-HHHHHHHHHHHHHHHHHHHHHHHHHHHHHT-TTS---S---HHHHHHHHHHHHHHHHHHTPPPPEE-TTHHHHHHHHTEEEEEEEEEEEBSSSTT-EEEEEEEEEEEE---SHHHHHHHHHHHHHTSHHHHHHHHTSBHHHHHHHHHHHHHHHHHT-HHHHHHHHHHB-GGGS-TT-GGGGS-HHHHHHHHHHHHHHHHHHHHHHTSGGGGGHHHHHHHHHHHHHHTHHHHS-HHHHHHH--BS---HHHHHHTTSS---STT--GGGS-HHHHHHHHHHB-----TT----/-TTTTTTSS-HHHHHHHHHHHHHHHHHH-S-TT--EE--HHHHHHHHHHHHHHHTT-GGGHHHHHHHHHHHHHHHHHHHHHTTGGGGGGG-BHHHHHHHHHHHHHHHHHHHHHHHHHHHHHT-HHHHHHHHHHHHHHHHHHHHHHHHHHSSBS-HHHHHHHHHTHHHHHHHHHHHHHTSSSHHHHT---B----STTS-SSSS-SS--GGGS-HHHHHHHHHHHHHHHHHHHHHHHHHHHHHT-TTS---SPP-HHHHHHHHHHHHHHHHHHTPPPPEE-TTHHHHHHHHTEEEEEEEEEEEBSSSTT-EEEEEEEEEEEE---SHHHHHHHHHHHHHTSHHHHHHHHTSBHHHHHHHHHHHHHHHHHT-HHHHHHHHHHB-GGGS-TT-GGGGS-HHHHHHHHHHHHHHHHHHHHHHTSGGGGGHHHHHHHHHHHHHHTHHHHS-HHHHHHH--BS---HHHHHHTTSS---STT--GGGS-HHHHHHHHHHB-----TT----

Solvent-accessible surface area (backbone atoms only — not comparable to full-atom values): 50634 Å² total; per-residue (Å²): 93,33,77,61,39,77,43,58,45,35,61,57,31,48,41,49,26,22,22,52,38,18,44,50,38,33,73,69,38,61,49,47,59,55,42,38,21,74,44,71,64,53,45,51,47,50,30,50,51,39,57,58,36,52,75,75,50,58,84,48,48,67,38,42,48,19,41,18,20,44,38,18,16,51,52,25,39,50,37,28,74,67,54,52,61,34,61,57,53,67,43,31,38,65,50,53,46,34,47,39,40,39,53,13,51,50,31,35,51,51,18,51,50,51,46,52,48,35,36,73,73,62,27,63,39,21,18,34,44,30,49,41,47,15,51,52,43,32,50,46,33,52,49,33,40,51,48,28,70,40,68,44,46,53,70,68,59,16,49,48,38,39,73,40,20,65,58,52,42,47,54,49,54,38,52,56,54,64,38,82,56,77,55,51,68,32,53,64,58,50,43,79,71,66,63,59,91,37,57,62,42,101,57,68,56,67,54,70,47,84,74,52,58,68,70,54,56,60,60,18,39,61,55,3,50,40,51,33,46,35,45,54,51,42,30,47,50,17,42,37,56,42,51,16,59,69,49,63,70,85,69,58,44,36,58,42,58,39,41,32,50,46,14,51,49,22,30,54,21,11,42,41,64,26,58,57,46,38,37,29,56,42,54,9,33,27,52,39,43,71,37,36,45,68,44,73,43,77,44,68,47,54,35,61,78,60,94,76,50,51,50,67,42,73,30,32,42,66,71,47,53,62,89,52,40,60,62,39,35,51,50,14,51,49,36,53,52,37,47,33,60,72,46,37,54,57,52,30,61,34,38,52,29,56,53,24,12,50,24,39,43,39,11,47,23,16,42,68,42,26,61,66,51,50,52,51,50,55,71,41,29,39,71,87,66,49,55,86,72,42,62,66,70,78,44,61,67,67,58,53,48,49,55,50,50,54,42,47,50,52,32,50,50,51,55,59,33,56,78,42,86,56,35,68,51,43,38,58,56,59,57,48,40,48,57,43,48,66,60,54,44,58,72,78,40,54,72,73,51,43,26,55,76,34,33,65,48,69,64,22,66,45,48,26,64,49,24,79,40,77,63,83,65,76,93,79,72,63,72,85,60,46,32,50,45,55,52,53,44,35,72,69,57,21,60,68,79,41,41,64,16,22,61,62,113,92,33,78,60,40,77,42,57,45,35,61,56,30,48,41,48,25,23,21,51,37,18,43,50,38,35,73,67,38,62,48,47,59,56,42,38,20,73,46,70,65,54,44,51,46,50,29,49,51,39,58,58,36,52,73,74,51,61,85,47,46,68,38,42,47,20,42,19,20,44,39,18,16,52,51,25,40,49,36,29,75,66,53,53,61,33,63,57,52,68,42,31,38,64,51,53,46,34,48,41,40,40,55,14,50,49,31,36,51,50,17,52,50,53,46,53,48,34,35,74,74,61,27,64,39,20,18,33,44,30,50,40,48,14,51,50,42,32,49,46,32,52,49,34,39,51,47,27,70,40,67,44,44,55,72,67,61,16,50,49,38,38,73,40,19,64,57,52,42,47,55,51,52,39,53,56,55,63,38,83,56,77,56,50,69,32,53,64,59,51,42,78,71,65,63,59,90,38,58,62,42,101,56,67,56,67,54,72,46,85,76,53,58,68,69,54,56,60,61,19,38,61,55,4,50,39,50,34,46,35,45,53,49,42,29,47,49,15,41,37,54,40,53,15,60,68,48,62,70,84,68,59,43,36,58,42,60,38,40,32,50,48,14,52,49,21,31,54,21,12,42,39,64,26,57,55,47,36,38,28,56,43,53,8,34,28,52,40,44,70,37,37,45,68,44,72,42,76,44,69,47,55,36,62,77,60,95,76,51,50,49,66,42,72,30,32,42,64,70,47,52,63,88,52,40,60,63,39,34,50,50,15,49,50,37,52,53,38,46,33,62,73,46,36,53,56,51,30,60,34,39,52,28,55,53,24,12,49,26,39,42,39,11,46,24,17,41,70,44,25,61,67,52,50,53,50,49,54,72,40,30,38,69,86,67,49,57,87,74,42,61,66,72,80,44,61,66,66,57,53,49,49,54,49,50,54,44,46,51,52,32,51,50,51,55,59,32,57,79,43,85,56,34,70,50,44,39,56,57,57,56,49,40,50,57,42,49,67,60,54,44,58,72,79,41,56,72,71,50,42,27,55,75,34,31,64,49,66,63,22,66,46,47,27,62,49,26,79,41,78,62,83,65,78,92,81,72,65,72,85,60,46,31,50,46,55,51,52,43,35,70,69,56,19,61,70,80,40,42,63,15,23,62,63,110

Nearest PDB structures (foldseek):
  7x1h-assembly1_B  TM=9.233E-01  e=7.152E-22  Homo sapiens
  7x1i-assembly1_A  TM=8.888E-01  e=4.071E-22  Homo sapiens
  8gve-assembly1_A  TM=8.791E-01  e=3.224E-19  Homo sapiens
  8t45-assembly1_A  TM=8.682E-01  e=1.033E-17  Homo sapiens
  4yzf-assembly2_D  TM=8.334E-01  e=3.477E-17  Homo sapiens

Foldseek 3Di:
DCVLLVNQAAPLLQLVLQLLQLQLCLVPNQFLLFRKGDAPLLVLLLSLVCVVCVVPDNVCSLLLLLLLLLLLLVVLLVCLVVLVLLVCLLDWLLLLLLVLLLSLVSLLVVLVVLLVVQCVPQHDLQSVVLVVLLVVLLVQLVVQLVQLVDPDDDVVVSLCSNLCSLVVSQVVSLVVCPDDDPSVVSPFAFRDDDDFPDGSDPDALFDPSVPDDVVSSVVSNVLSVLVNLQQSPQQSSQQLLLVFPLAPDDGFHQPSVSSSSLSVSSNSSSRRSHRRMHTDNLVSNQSQLSQWDWDFDWDFDDDPPDDPDTPTDTATGGDHGPSHSVVSNVVSVVSSVCSDDPNVVVSRSGGSSSVSSVSNNLSVQSNVQRVLVVLVVVLVDDPVPDDPPALCVVDDSVLSVVSSVVSVVLSVVLNVCSVDSNVSCSSVSSVVVSVCCVPVVCVPDPPLNCLNSMARSNLDPSHQVNSVHNPPPPPDDDNVSHPVNVVVCCVVHNQDRRHRNNSRD/DCVLLVNLAAPQLQLVLQLLQLQLCLVPNQFLLFRKGDAPLLVLLLSLVCVVCVVPDNVCSLLLLLLLLLLLLVVLLVCLVVLVLLVCLLDWLLLLLLVLLLSLVSLLVVLVVLLVVQCVPQHDLQSVVLVVLLVVLLVQLVVQLVQLVDPDDDVVVSLCSNLCSLVVSQVVSLVVCPDDDPSVVSPFAFRDDDDFPDGSDPDALFDPSVPDDVVSSVVSNVLSVLVNLLQSVQQSLQQLLLVFPLAPDDGFHQPSVVSSSLSVSSNSSSRRSHRRMHTDNLVSNQSQLSQWDWDFDWDFDDDPPDDPDTPTDTATGGDHGPSHSVVSNVVSVVSSVCSHDPNVVVSRSGGSSSVSSVSNNLSVQSNVLRVLVVLVVVLVDDPVPDDPPQLCVVDDSVLSVVSSVVSVVLSVVLNVCSVDSNVSCSSVSSVVVSVCCVPVVCVVDPPSNCLNSMGRSNPDPSHQVNSVHNDCPPDDDDNVSHPVNVVVCCVVHNQDRRHRNNSRD